Protein AF-0000000077147257 (afdb_homodimer)

InterPro domains:
  IPR002933 Peptidase M20 [PF01546] (109-463)
  IPR012166 Uncharacterised protein family RocB [PIRSF010386] (1-545)
  IPR050072 Peptidase M20A family, bacterial cell wall biosynthesis [PTHR43808] (2-537)

Organism: Bacillus cereus (strain ATCC 14579 / DSM 31 / CCUG 7414 / JCM 2152 / NBRC 15305 / NCIMB 9373 / NCTC 2599 / NRRL B-3711) (NCBI:txid226900)

Radius of gyration: 34.0 Å; Cα contacts (8 Å, |Δi|>4): 2383; chains: 2; bounding box: 63×119×77 Å

Secondary structure (DSSP, 8-state):
--SS-SHHHHHHHHHHHHTS--BTTSHHHHHHHHHHHHHHHTSHHHHH-GGGEEEEE-SSS-EEEEEEE-S-TT--EEEEEEEE--B---GGGGGGGGGTT-HHHHHHHHHHTGGGS-HHHHHHHHHS-EEESTTIIIIIHHHHHHHHHHHHHHTT-SSSEEEEEEES-TTTT-HHHHHHHHHHHHHHHHHT-EEEEEEE-PPBPPSSTT---EEEESEE-EEEEEEEEEE-B--BTT-GGGSB-HHHHHHHHHHHHTT-GGG--EETTEEPPPPEEEEEEE--SS--SB---EEEEEEEEEESS--HHHHHHHHHHHHHHHHHHHHHHHHHHHHHHHTTS---------EEEEHHHHHHHHHHHH-HHHHHHHHHHHHHT-TT--HHHHHHHHHHHHHHHTGGG-SEEEEEEEEEEE--EE-TT-HHHHHHHHHHHHHHHHHH---EEEESSBTT--GGGGS--SS-GGGGHHHHTT-TTBTTTB---HHHHHHH---EEE---BEE-TTSTT-EEEHHIIIIIIHHHHHHHHHHHHS-------/--SS-SHHHHHHHHHHHHTS--BTTSHHHHHHHHHHHHHHHTSHHHHH-GGGEEEEE-SSS-EEEEEEE-S-TT--EEEEEEEE--B---GGGGGGGGGTT-HHHHHHHHHHTGGGS-HHHHHHHHHS-EEESTTIIIIIHHHHHHHHHHHHHHTT-SSSEEEEEEES-TTTT-HHHHHHHHHHHHHHHHHT-EEEEEEE-PPBPPSSTT---EEEESEE-EEEEEEEEEE-B--BTT-GGGSB-HHHHHHHHHHHHTT-GGG--EETTEEPPPPEEEEEEE--SS--SB---EEEEEEEEEESS--HHHHHHHHHHHHHHHHHHHHHHHHHHHHHHHTTS---------EEEEHHHHHHHHHHHH-HHHHHHHHHHHHHT-TT--HHHHHHHHHHHHHHHTGGG-SEEEEEEEEEEE--EE-TT-HHHHHHHHHHHHHHHHHH---EEEESSBTT--GGGGS--SS-GGGGHHHHTT-TTBTTTB---HHHHHHH---EEE---BEE-TTSTT-EEEHHIIIIIIHHHHHHHHHHHHS-------

Sequence (1092 aa):
MSKWQSKEQLVQLLSSLVEIPSITGSEAEVILPDFVVEQLSDLQYFKQNPHHLQKNPTGDGRYFVTALVKKSDSTKNTVILVSHFDVVDVQDYGMWKEDAFNPKKLTSMFYSHKDELPDHVREDIEHGEWLFGRGTMDMKCGLALQMAMIEQACEERFDGNVLLLAVPDEEVNSVGMRAAVPRLLELAREHDLEYKTVLNSEPMFSRHPGDQNKYIYTGSIGKVLPGFLCYGKETHVGEPFAGLNGSYMASLITAELELNTDLCDIVEGEASPPPTNLLQRDLKEDYSVQIPHRAVTLFNLFLLEKSMTDVVSLLRQKVTKVAEKIEESYEKHAYRFSKYNPFIPPNLKVNVLTYEELITYAIEQHGRGKINHIQSNIIKNRGDKDDRAVTIDLVDKLAILCKEKAPMIVLFFAPPYYPAVSSRNNPLIKEVVVEMEKYAHYNHKITFENQNYFGGISDLSYVGLQYPLDSMSSLVDNMPLWDKGYSIPLQELEEFDVPVLNMGPVGKDAHQWTERLDVNYAFETLLDMLPKCIEKLLVSNKITQSMSKWQSKEQLVQLLSSLVEIPSITGSEAEVILPDFVVEQLSDLQYFKQNPHHLQKNPTGDGRYFVTALVKKSDSTKNTVILVSHFDVVDVQDYGMWKEDAFNPKKLTSMFYSHKDELPDHVREDIEHGEWLFGRGTMDMKCGLALQMAMIEQACEERFDGNVLLLAVPDEEVNSVGMRAAVPRLLELAREHDLEYKTVLNSEPMFSRHPGDQNKYIYTGSIGKVLPGFLCYGKETHVGEPFAGLNGSYMASLITAELELNTDLCDIVEGEASPPPTNLLQRDLKEDYSVQIPHRAVTLFNLFLLEKSMTDVVSLLRQKVTKVAEKIEESYEKHAYRFSKYNPFIPPNLKVNVLTYEELITYAIEQHGRGKINHIQSNIIKNRGDKDDRAVTIDLVDKLAILCKEKAPMIVLFFAPPYYPAVSSRNNPLIKEVVVEMEKYAHYNHKITFENQNYFGGISDLSYVGLQYPLDSMSSLVDNMPLWDKGYSIPLQELEEFDVPVLNMGPVGKDAHQWTERLDVNYAFETLLDMLPKCIEKLLVSNKITQS

Foldseek 3Di:
DQQQQFLVNLVVVLLVLLLQQQAAPDPSQQCSLVVVLVVLCPAPQCVVVVVQWDWADLPPNHTKIKHKQFLDLPFAEEEEEEAESHFHAQVQLVVCRVCQSRQVVVLVVCLVVVVPDDPVLSVDSVPADKTGHTCSVRPSLSVSLVSSVVSCVSVVLAPHMYMYIYFYDQPHFRSGLLSCLVVVVVVCVVRVHDYLAHEYAHAADAPDPPRPAAAKAQWAKWKFKKKKKFAKAKDFLVCDLVIAASLVLQVLLQVQQAQPQVQWDADPRDTAGGKHWDDKDQPDPDDDRMHRRIIMTIIIGIHAPDFLVVNVVVSLVSSVVSQVVSQVVSVVVVVVVCVVPPDDRDRDGEAEEEQLRLVVVLCVVPNPVVLVVVLLVLLVPVPPPDQQRSQCVSSVVSCVSVVVNPSYMYMATTDDTFAIDFCCVPPLVVVLVVVLQVCCCPPPVHHYDYHRHRRPRGSSSQQAHPDDPVSCCSRQSRRSCDVVPDYGPHVSRHVSNHGYIYHHFHWDDRPHSRTIGRSCCSSPVCSVRVSVSSNSSSPPPPPPPD/DQQQQFLVSLVVVLLVLLLQQQAAPDPSQQCSLVVVLVVLCPAPQCVVVVVQWDWADLPPNHTKIKHKQFLDLPFAEEEEEEAESHFHAQVQLVVCRVCQSRQVVVLVVCLVVVVPDDPVLSVDSVPADKTGHTRSVQPSLSVSLVSSVVSCVSVVLAPHMYMYIYFYDQPHFRSGLLSCLVVVVVVCVVRVHDYLAHEYAHAADAPDPPRPAAAKAQWAKWKFKKKKKFAKAKDFLVCDLVIDARLVLVVLLQVQQAQPQVQWDDDPNDTAGGKHWDDKDQPDPDDDRMHRRIIMTIIIGIHAPDFLVVNVVVSLVSSVVSQVVSQVVSVVVVVVVCVVPPDDRDRDGEAEEEQLRLVVVLCVVPNPVVLVVVLLVLLVPVPPPDQQRSQCVSSVVSCVSVVVNPSYMYMATTDDIFAIDFCPVPPLVVVLVVVLQVCCCPPPVHHYDYHRHRRPRGSSSQQAHPDDPVSCCSRQSRRSCDVVPDYGPHVSRHVRNHGYIYHHFHWDDRPHSRTIGRSCCSRPVCSVRVSVSSNSSSPPPPPPPD

Structure (mmCIF, N/CA/C/O backbone):
data_AF-0000000077147257-model_v1
#
loop_
_entity.id
_entity.type
_entity.pdbx_description
1 polymer 'Peptidase family M20'
#
loop_
_atom_site.group_PDB
_atom_site.id
_atom_site.type_symbol
_atom_site.label_atom_id
_atom_site.label_alt_id
_atom_site.label_comp_id
_atom_site.label_asym_id
_atom_site.label_entity_id
_atom_site.label_seq_id
_atom_site.pdbx_PDB_ins_code
_atom_site.Cartn_x
_atom_site.Cartn_y
_atom_site.Cartn_z
_atom_site.occupancy
_atom_site.B_iso_or_equiv
_atom_site.auth_seq_id
_atom_site.auth_comp_id
_atom_site.auth_asym_id
_atom_site.auth_atom_id
_atom_site.pdbx_PDB_model_num
ATOM 1 N N . MET A 1 1 ? -20.094 51.406 6.926 1 65.06 1 MET A N 1
ATOM 2 C CA . MET A 1 1 ? -20.453 50.25 7.742 1 65.06 1 MET A CA 1
ATOM 3 C C . MET A 1 1 ? -19.344 49.188 7.723 1 65.06 1 MET A C 1
ATOM 5 O O . MET A 1 1 ? -18.688 49 6.699 1 65.06 1 MET A O 1
ATOM 9 N N . SER A 1 2 ? -19.016 48.719 8.938 1 87.5 2 SER A N 1
ATOM 10 C CA . SER A 1 2 ? -17.938 47.75 9.062 1 87.5 2 SER A CA 1
ATOM 11 C C . SER A 1 2 ? -18.266 46.469 8.312 1 87.5 2 SER A C 1
ATOM 13 O O . SER A 1 2 ? -19.438 46.094 8.195 1 87.5 2 SER A O 1
ATOM 15 N N . LYS A 1 3 ? -17.391 45.969 7.664 1 93 3 LYS A N 1
ATOM 16 C CA . LYS A 1 3 ? -17.562 44.781 6.82 1 93 3 LYS A CA 1
ATOM 17 C C . LYS A 1 3 ? -17.5 43.5 7.648 1 93 3 LYS A C 1
ATOM 19 O O . LYS A 1 3 ? -18.297 42.594 7.441 1 93 3 LYS A O 1
ATOM 24 N N . TRP A 1 4 ? -16.5 43.438 8.594 1 97.31 4 TRP A N 1
ATOM 25 C CA . TRP A 1 4 ? -16.25 42.188 9.312 1 97.31 4 TRP A CA 1
ATOM 26 C C . TRP A 1 4 ? -16.016 42.438 10.789 1 97.31 4 TRP A C 1
ATOM 28 O O . TRP A 1 4 ? -15.047 41.938 11.367 1 97.31 4 TRP A O 1
ATOM 38 N N . GLN A 1 5 ? -16.922 43.125 11.406 1 96.25 5 GLN A N 1
ATOM 39 C CA . GLN A 1 5 ? -16.656 43.5 12.797 1 96.25 5 GLN A CA 1
ATOM 40 C C . GLN A 1 5 ? -17.75 42.969 13.719 1 96.25 5 GLN A C 1
ATOM 42 O O . GLN A 1 5 ? -17.75 43.281 14.914 1 96.25 5 GLN A O 1
ATOM 47 N N . SER A 1 6 ? -18.641 42.156 13.172 1 96.81 6 SER A N 1
ATOM 48 C CA . SER A 1 6 ? -19.656 41.5 13.984 1 96.81 6 SER A CA 1
ATOM 49 C C . SER A 1 6 ? -19.625 39.969 13.797 1 96.81 6 SER A C 1
ATOM 51 O O . SER A 1 6 ? -19.109 39.469 12.797 1 96.81 6 SER A O 1
ATOM 53 N N . LYS A 1 7 ? -20.203 39.312 14.789 1 97.31 7 LYS A N 1
ATOM 54 C CA . LYS A 1 7 ? -20.281 37.844 14.742 1 97.31 7 LYS A CA 1
ATOM 55 C C . LYS A 1 7 ? -20.984 37.375 13.477 1 97.31 7 LYS A C 1
ATOM 57 O O . LYS A 1 7 ? -20.516 36.469 12.805 1 97.31 7 LYS A O 1
ATOM 62 N N . GLU A 1 8 ? -22.016 38 13.125 1 96.5 8 GLU A N 1
ATOM 63 C CA . GLU A 1 8 ? -22.812 37.625 11.953 1 96.5 8 GLU A CA 1
ATOM 64 C C . GLU A 1 8 ? -22.016 37.844 10.664 1 96.5 8 GLU A C 1
ATOM 66 O O . GLU A 1 8 ? -22.031 36.969 9.781 1 96.5 8 GLU A O 1
ATOM 71 N N . GLN A 1 9 ? -21.359 38.906 10.602 1 97.69 9 GLN A N 1
ATOM 72 C CA . GLN A 1 9 ? -20.547 39.219 9.43 1 97.69 9 GLN A CA 1
ATOM 73 C C . GLN A 1 9 ? -19.406 38.25 9.273 1 97.69 9 GLN A C 1
ATOM 75 O O . GLN A 1 9 ? -19.078 37.812 8.156 1 97.69 9 GLN A O 1
ATOM 80 N N . LEU A 1 10 ? -18.844 37.875 10.352 1 98.19 10 LEU A N 1
ATOM 81 C CA . LEU A 1 10 ? -17.703 36.969 10.312 1 98.19 10 LEU A CA 1
ATOM 82 C C . LEU A 1 10 ? -18.156 35.562 9.992 1 98.19 10 LEU A C 1
ATOM 84 O O . LEU A 1 10 ? -17.438 34.812 9.305 1 98.19 10 LEU A O 1
ATOM 88 N N . VAL A 1 11 ? -19.281 35.156 10.508 1 98 11 VAL A N 1
ATOM 89 C CA . VAL A 1 11 ? -19.844 33.844 10.164 1 98 11 VAL A CA 1
ATOM 90 C C . VAL A 1 11 ? -20.109 33.781 8.664 1 98 11 VAL A C 1
ATOM 92 O O . VAL A 1 11 ? -19.859 32.75 8.023 1 98 11 VAL A O 1
ATOM 95 N N . GLN A 1 12 ? -20.594 34.875 8.148 1 97.69 12 GLN A N 1
ATOM 96 C CA . GLN A 1 12 ? -20.859 34.938 6.715 1 97.69 12 GLN A CA 1
ATOM 97 C C . GLN A 1 12 ? -19.578 34.875 5.906 1 97.69 12 GLN A C 1
ATOM 99 O O . GLN A 1 12 ? -19.5 34.156 4.902 1 97.69 12 GLN A O 1
ATOM 104 N N . LEU A 1 13 ? -18.609 35.625 6.324 1 98.06 13 LEU A N 1
ATOM 105 C CA . LEU A 1 13 ? -17.328 35.594 5.633 1 98.06 13 LEU A CA 1
ATOM 106 C C . LEU A 1 13 ? -16.703 34.188 5.68 1 98.06 13 LEU A C 1
ATOM 108 O O . LEU A 1 13 ? -16.234 33.688 4.66 1 98.06 13 LEU A O 1
ATOM 112 N N . LEU A 1 14 ? -16.703 33.594 6.879 1 98.44 14 LEU A N 1
ATOM 113 C CA . LEU A 1 14 ? -16.156 32.25 7.043 1 98.44 14 LEU A CA 1
ATOM 114 C C . LEU A 1 14 ? -16.906 31.234 6.152 1 98.44 14 LEU A C 1
ATOM 116 O O . LEU A 1 14 ? -16.266 30.391 5.508 1 98.44 14 LEU A O 1
ATOM 120 N N . SER A 1 15 ? -18.203 31.359 6.16 1 98.25 15 SER A N 1
ATOM 121 C CA . SER A 1 15 ? -19.016 30.469 5.332 1 98.25 15 SER A CA 1
ATOM 122 C C . SER A 1 15 ? -18.656 30.609 3.857 1 98.25 15 SER A C 1
ATOM 124 O O . SER A 1 15 ? -18.531 29.609 3.145 1 98.25 15 SER A O 1
ATOM 126 N N . SER A 1 16 ? -18.453 31.812 3.398 1 98 16 SER A N 1
ATOM 127 C CA . SER A 1 16 ? -18.078 32.062 2.01 1 98 16 SER A CA 1
ATOM 128 C C . SER A 1 16 ? -16.719 31.453 1.69 1 98 16 SER A C 1
ATOM 130 O O . SER A 1 16 ? -16.516 30.891 0.61 1 98 16 SER A O 1
ATOM 132 N N . LEU A 1 17 ? -15.789 31.578 2.615 1 98.44 17 LEU A N 1
ATOM 133 C CA . LEU A 1 17 ? -14.453 31 2.438 1 98.44 17 LEU A CA 1
ATOM 134 C C . LEU A 1 17 ? -14.523 29.484 2.375 1 98.44 17 LEU A C 1
ATOM 136 O O . LEU A 1 17 ? -13.859 28.859 1.542 1 98.44 17 LEU A O 1
ATOM 140 N N . VAL A 1 18 ? -15.352 28.875 3.23 1 98.38 18 VAL A N 1
ATOM 141 C CA . VAL A 1 18 ? -15.453 27.438 3.342 1 98.38 18 VAL A CA 1
ATOM 142 C C . VAL A 1 18 ? -16.156 26.859 2.109 1 98.38 18 VAL A C 1
ATOM 144 O O . VAL A 1 18 ? -15.82 25.766 1.646 1 98.38 18 VAL A O 1
ATOM 147 N N . GLU A 1 19 ? -17.031 27.609 1.536 1 98 19 GLU A N 1
ATOM 148 C CA . GLU A 1 19 ? -17.781 27.172 0.362 1 98 19 GLU A CA 1
ATOM 149 C C . GLU A 1 19 ? -16.875 27.016 -0.848 1 98 19 GLU A C 1
ATOM 151 O O . GLU A 1 19 ? -17.234 26.375 -1.832 1 98 19 GLU A O 1
ATOM 156 N N . ILE A 1 20 ? -15.703 27.625 -0.791 1 97.94 20 ILE A N 1
ATOM 157 C CA . ILE A 1 20 ? -14.664 27.344 -1.777 1 97.94 20 ILE A CA 1
ATOM 158 C C . ILE A 1 20 ? -13.852 26.125 -1.34 1 97.94 20 ILE A C 1
ATOM 160 O O . ILE A 1 20 ? -12.992 26.234 -0.464 1 97.94 20 ILE A O 1
ATOM 164 N N . PRO A 1 21 ? -14.086 24.953 -1.893 1 97.5 21 PRO A N 1
ATOM 165 C CA . PRO A 1 21 ? -13.453 23.719 -1.42 1 97.5 21 PRO A CA 1
ATOM 166 C C . PRO A 1 21 ? -11.977 23.625 -1.8 1 97.5 21 PRO A C 1
ATOM 168 O O . PRO A 1 21 ? -11.586 22.75 -2.57 1 97.5 21 PRO A O 1
ATOM 171 N N . SER A 1 22 ? -11.164 24.438 -1.204 1 97.56 22 SER A N 1
ATOM 172 C CA . SER A 1 22 ? -9.758 24.578 -1.555 1 97.56 22 SER A CA 1
ATOM 173 C C . SER A 1 22 ? -8.93 23.422 -0.987 1 97.56 22 SER A C 1
ATOM 175 O O . SER A 1 22 ? -7.957 23.656 -0.27 1 97.56 22 SER A O 1
ATOM 177 N N . ILE A 1 23 ? -9.289 22.234 -1.336 1 95.56 23 ILE A N 1
ATOM 178 C CA . ILE A 1 23 ? -8.477 21.062 -0.994 1 95.56 23 ILE A CA 1
ATOM 179 C C . ILE A 1 23 ? -7.094 21.203 -1.628 1 95.56 23 ILE A C 1
ATOM 181 O O . ILE A 1 23 ? -6.969 21.625 -2.777 1 95.56 23 ILE A O 1
ATOM 185 N N . THR A 1 24 ? -6.09 20.891 -0.887 1 94.75 24 THR A N 1
ATOM 186 C CA . THR A 1 24 ? -4.727 21.031 -1.395 1 94.75 24 THR A CA 1
ATOM 187 C C . THR A 1 24 ? -4.582 20.328 -2.744 1 94.75 24 THR A C 1
ATOM 189 O O . THR A 1 24 ? -4.973 19.172 -2.895 1 94.75 24 THR A O 1
ATOM 192 N N . GLY A 1 25 ? -4.023 21.062 -3.668 1 91.75 25 GLY A N 1
ATOM 193 C CA . GLY A 1 25 ? -3.801 20.516 -5 1 91.75 25 GLY A CA 1
ATOM 194 C C . GLY A 1 25 ? -4.988 20.703 -5.926 1 91.75 25 GLY A C 1
ATOM 195 O O . GLY A 1 25 ? -4.914 20.375 -7.113 1 91.75 25 GLY A O 1
ATOM 196 N N . SER A 1 26 ? -6.102 21.219 -5.484 1 94.88 26 SER A N 1
ATOM 197 C CA . SER A 1 26 ? -7.316 21.391 -6.281 1 94.88 26 SER A CA 1
ATOM 198 C C . SER A 1 26 ? -7.324 22.734 -7.004 1 94.88 26 SER A C 1
ATOM 200 O O . SER A 1 26 ? -6.516 23.609 -6.699 1 94.88 26 SER A O 1
ATOM 202 N N . GLU A 1 27 ? -8.227 22.859 -7.934 1 96.25 27 GLU A N 1
ATOM 203 C CA . GLU A 1 27 ? -8.445 24.125 -8.625 1 96.25 27 GLU A CA 1
ATOM 204 C C . GLU A 1 27 ? -8.953 25.203 -7.672 1 96.25 27 GLU A C 1
ATOM 206 O O . GLU A 1 27 ? -8.633 26.375 -7.828 1 96.25 27 GLU A O 1
ATOM 211 N N . ALA A 1 28 ? -9.742 24.766 -6.75 1 97.44 28 ALA A N 1
ATOM 212 C CA . ALA A 1 28 ? -10.297 25.703 -5.781 1 97.44 28 ALA A CA 1
ATOM 213 C C . ALA A 1 28 ? -9.195 26.344 -4.949 1 97.44 28 ALA A C 1
ATOM 215 O O . ALA A 1 28 ? -9.305 27.516 -4.562 1 97.44 28 ALA A O 1
ATOM 216 N N . GLU A 1 29 ? -8.148 25.656 -4.68 1 97.19 29 GLU A N 1
ATOM 217 C CA . GLU A 1 29 ? -7.012 26.219 -3.953 1 97.19 29 GLU A CA 1
ATOM 218 C C . GLU A 1 29 ? -6.344 27.328 -4.754 1 97.19 29 GLU A C 1
ATOM 220 O O . GLU A 1 29 ? -5.867 28.312 -4.184 1 97.19 29 GLU A O 1
ATOM 225 N N . VAL A 1 30 ? -6.367 27.219 -6.074 1 96.94 30 VAL A N 1
ATOM 226 C CA . VAL A 1 30 ? -5.762 28.188 -6.98 1 96.94 30 VAL A CA 1
ATOM 227 C C . VAL A 1 30 ? -6.613 29.453 -7.023 1 96.94 30 VAL A C 1
ATOM 229 O O . VAL A 1 30 ? -6.086 30.562 -7.129 1 96.94 30 VAL A O 1
ATOM 232 N N . ILE A 1 31 ? -7.906 29.312 -6.875 1 97.25 31 ILE A N 1
ATOM 233 C CA . ILE A 1 31 ? -8.812 30.422 -7.148 1 97.25 31 ILE A CA 1
ATOM 234 C C . ILE A 1 31 ? -9.094 31.188 -5.855 1 97.25 31 ILE A C 1
ATOM 236 O O . ILE A 1 31 ? -9.484 32.344 -5.891 1 97.25 31 ILE A O 1
ATOM 240 N N . LEU A 1 32 ? -8.914 30.562 -4.703 1 98.06 32 LEU A N 1
ATOM 241 C CA . LEU A 1 32 ? -9.32 31.156 -3.434 1 98.06 32 LEU A CA 1
ATOM 242 C C . LEU A 1 32 ? -8.617 32.5 -3.211 1 98.06 32 LEU A C 1
ATOM 244 O O . LEU A 1 32 ? -9.227 33.438 -2.699 1 98.06 32 LEU A O 1
ATOM 248 N N . PRO A 1 33 ? -7.363 32.656 -3.564 1 98.31 33 PRO A N 1
ATOM 249 C CA . PRO A 1 33 ? -6.699 33.938 -3.381 1 98.31 33 PRO A CA 1
ATOM 250 C C . PRO A 1 33 ? -7.426 35.094 -4.082 1 98.31 33 PRO A C 1
ATOM 252 O O . PRO A 1 33 ? -7.406 36.219 -3.605 1 98.31 33 PRO A O 1
ATOM 255 N N . ASP A 1 34 ? -8.031 34.812 -5.195 1 98.25 34 ASP A N 1
ATOM 256 C CA . ASP A 1 34 ? -8.797 35.844 -5.91 1 98.25 34 ASP A CA 1
ATOM 257 C C . ASP A 1 34 ? -9.953 36.344 -5.059 1 98.25 34 ASP A C 1
ATOM 259 O O . ASP A 1 34 ? -10.266 37.562 -5.086 1 98.25 34 ASP A O 1
ATOM 263 N N . PHE A 1 35 ? -10.547 35.469 -4.383 1 98.19 35 PHE A N 1
ATOM 264 C CA . PHE A 1 35 ? -11.641 35.844 -3.494 1 98.19 35 PHE A CA 1
ATOM 265 C C . PHE A 1 35 ? -11.141 36.781 -2.391 1 98.19 35 PHE A C 1
ATOM 267 O O . PHE A 1 35 ? -11.766 37.781 -2.094 1 98.19 35 PHE A O 1
ATOM 274 N N . VAL A 1 36 ? -10.023 36.438 -1.765 1 98.62 36 VAL A N 1
ATOM 275 C CA . VAL A 1 36 ? -9.453 37.219 -0.679 1 98.62 36 VAL A CA 1
ATOM 276 C C . VAL A 1 36 ? -9.086 38.625 -1.19 1 98.62 36 VAL A C 1
ATOM 278 O O . VAL A 1 36 ? -9.406 39.625 -0.554 1 98.62 36 VAL A O 1
ATOM 281 N N . VAL A 1 37 ? -8.43 38.688 -2.305 1 98.5 37 VAL A N 1
ATOM 282 C CA . VAL A 1 37 ? -8.016 39.938 -2.896 1 98.5 37 VAL A CA 1
ATOM 283 C C . VAL A 1 37 ? -9.242 40.781 -3.211 1 98.5 37 VAL A C 1
ATOM 285 O O . VAL A 1 37 ? -9.25 42 -2.951 1 98.5 37 VAL A O 1
ATOM 288 N N . GLU A 1 38 ? -10.219 40.156 -3.76 1 98.06 38 GLU A N 1
ATOM 289 C CA . GLU A 1 38 ? -11.445 40.844 -4.098 1 98.06 38 GLU A CA 1
ATOM 290 C C . GLU A 1 38 ? -12.094 41.469 -2.854 1 98.06 38 GLU A C 1
ATOM 292 O O . GLU A 1 38 ? -12.492 42.625 -2.854 1 98.06 38 GLU A O 1
ATOM 297 N N . GLN A 1 39 ? -12.234 40.656 -1.824 1 98 39 GLN A N 1
ATOM 298 C CA . GLN A 1 39 ? -12.867 41.125 -0.591 1 98 39 GLN A CA 1
ATOM 299 C C . GLN A 1 39 ? -12.078 42.281 0.028 1 98 39 GLN A C 1
ATOM 301 O O . GLN A 1 39 ? -12.664 43.25 0.494 1 98 39 GLN A O 1
ATOM 306 N N . LEU A 1 40 ? -10.758 42.219 0.051 1 98.19 40 LEU A N 1
ATOM 307 C CA . LEU A 1 40 ? -9.922 43.219 0.694 1 98.19 40 LEU A CA 1
ATOM 308 C C . LEU A 1 40 ? -9.836 44.469 -0.153 1 98.19 40 LEU A C 1
ATOM 310 O O . LEU A 1 40 ? -9.703 45.594 0.382 1 98.19 40 LEU A O 1
ATOM 314 N N . SER A 1 41 ? -9.938 44.344 -1.463 1 97.81 41 SER A N 1
ATOM 315 C CA . SER A 1 41 ? -9.828 45.469 -2.377 1 97.81 41 SER A CA 1
ATOM 316 C C . SER A 1 41 ? -10.961 46.469 -2.158 1 97.81 41 SER A C 1
ATOM 318 O O . SER A 1 41 ? -10.844 47.656 -2.535 1 97.81 41 SER A O 1
ATOM 320 N N . ASP A 1 42 ? -11.992 46.062 -1.516 1 96.38 42 ASP A N 1
ATOM 321 C CA . ASP A 1 42 ? -13.164 46.906 -1.27 1 96.38 42 ASP A CA 1
ATOM 322 C C . ASP A 1 42 ? -12.914 47.844 -0.114 1 96.38 42 ASP A C 1
ATOM 324 O O . ASP A 1 42 ? -13.648 48.844 0.063 1 96.38 42 ASP A O 1
ATOM 328 N N . LEU A 1 43 ? -11.914 47.594 0.66 1 97.19 43 LEU A N 1
ATOM 329 C CA . LEU A 1 43 ? -11.594 48.5 1.77 1 97.19 43 LEU A CA 1
ATOM 330 C C . LEU A 1 43 ? -10.961 49.781 1.265 1 97.19 43 LEU A C 1
ATOM 332 O O . LEU A 1 43 ? -10.172 49.781 0.316 1 97.19 43 LEU A O 1
ATOM 336 N N . GLN A 1 44 ? -11.25 50.906 1.889 1 96.44 44 GLN A N 1
ATOM 337 C CA . GLN A 1 44 ? -10.836 52.219 1.423 1 96.44 44 GLN A CA 1
ATOM 338 C C . GLN A 1 44 ? -9.32 52.312 1.319 1 96.44 44 GLN A C 1
ATOM 340 O O . GLN A 1 44 ? -8.797 52.906 0.366 1 96.44 44 GLN A O 1
ATOM 345 N N . TYR A 1 45 ? -8.609 51.781 2.213 1 97.19 45 TYR A N 1
ATOM 346 C CA . TYR A 1 45 ? -7.148 51.844 2.213 1 97.19 45 TYR A CA 1
ATOM 347 C C . TYR A 1 45 ? -6.582 51.219 0.943 1 97.19 45 TYR A C 1
ATOM 349 O O . TYR A 1 45 ? -5.688 51.781 0.31 1 97.19 45 TYR A O 1
ATOM 357 N N . PHE A 1 46 ? -7.066 50.125 0.525 1 97.69 46 PHE A N 1
ATOM 358 C CA . PHE A 1 46 ? -6.512 49.375 -0.606 1 97.69 46 PHE A CA 1
ATOM 359 C C . PHE A 1 46 ? -6.988 49.969 -1.925 1 97.69 46 PHE A C 1
ATOM 361 O O . PHE A 1 46 ? -6.336 49.812 -2.957 1 97.69 46 PHE A O 1
ATOM 368 N N . LYS A 1 47 ? -8.125 50.656 -1.859 1 96.88 47 LYS A N 1
ATOM 369 C CA . LYS A 1 47 ? -8.516 51.438 -3.031 1 96.88 47 LYS A CA 1
ATOM 370 C C . LYS A 1 47 ? -7.516 52.531 -3.309 1 96.88 47 LYS A C 1
ATOM 372 O O . LYS A 1 47 ? -7.223 52.844 -4.465 1 96.88 47 LYS A O 1
ATOM 377 N N . GLN A 1 48 ? -7.02 53.094 -2.225 1 97.06 48 GLN A N 1
ATOM 378 C CA . GLN A 1 48 ? -6.07 54.188 -2.33 1 97.06 48 GLN A CA 1
ATOM 379 C C . GLN A 1 48 ? -4.648 53.688 -2.541 1 97.06 48 GLN A C 1
ATOM 381 O O . GLN A 1 48 ? -3.809 54.375 -3.109 1 97.06 48 GLN A O 1
ATOM 386 N N . ASN A 1 49 ? -4.391 52.5 -2.01 1 97 49 ASN A N 1
ATOM 387 C CA . ASN A 1 49 ? -3.072 51.906 -2.104 1 97 49 ASN A CA 1
ATOM 388 C C . ASN A 1 49 ? -3.15 50.5 -2.701 1 97 49 ASN A C 1
ATOM 390 O O . ASN A 1 49 ? -2.779 49.5 -2.049 1 97 49 ASN A O 1
ATOM 394 N N . PRO A 1 50 ? -3.52 50.375 -3.938 1 96.75 50 PRO A N 1
ATOM 395 C CA . PRO A 1 50 ? -3.748 49.062 -4.535 1 96.75 50 PRO A CA 1
ATOM 396 C C . PRO A 1 50 ? -2.484 48.188 -4.586 1 96.75 50 PRO A C 1
ATOM 398 O O . PRO A 1 50 ? -2.564 46.969 -4.57 1 96.75 50 PRO A O 1
ATOM 401 N N . HIS A 1 51 ? -1.307 48.781 -4.578 1 96.56 51 HIS A N 1
ATOM 402 C CA . HIS A 1 51 ? -0.046 48.062 -4.68 1 96.56 51 HIS A CA 1
ATOM 403 C C . HIS A 1 51 ? 0.305 47.375 -3.363 1 96.56 51 HIS A C 1
ATOM 405 O O . HIS A 1 51 ? 1.188 46.531 -3.322 1 96.56 51 HIS A O 1
ATOM 411 N N . HIS A 1 52 ? -0.412 47.719 -2.246 1 98.12 52 HIS A N 1
ATOM 412 C CA . HIS A 1 52 ? -0.18 47.094 -0.944 1 98.12 52 HIS A CA 1
ATOM 413 C C . HIS A 1 52 ? -0.939 45.781 -0.815 1 98.12 52 HIS A C 1
ATOM 415 O O . HIS A 1 52 ? -0.782 45.062 0.175 1 98.12 52 HIS A O 1
ATOM 421 N N . LEU A 1 53 ? -1.77 45.469 -1.799 1 98.38 53 LEU A N 1
ATOM 422 C CA . LEU A 1 53 ? -2.516 44.219 -1.897 1 98.38 53 LEU A CA 1
ATOM 423 C C . LEU A 1 53 ? -2.102 43.438 -3.137 1 98.38 53 LEU A C 1
ATOM 425 O O . LEU A 1 53 ? -2.369 43.875 -4.266 1 98.38 53 LEU A O 1
ATOM 429 N N . GLN A 1 54 ? -1.445 42.25 -2.895 1 97.81 54 GLN A N 1
ATOM 430 C CA . GLN A 1 54 ? -0.853 41.562 -4.035 1 97.81 54 GLN A CA 1
ATOM 431 C C . GLN A 1 54 ? -1.134 40.062 -3.982 1 97.81 54 GLN A C 1
ATOM 433 O O . GLN A 1 54 ? -1.165 39.469 -2.9 1 97.81 54 GLN A O 1
ATOM 438 N N . LYS A 1 55 ? -1.411 39.562 -5.066 1 97.44 55 LYS A N 1
ATOM 439 C CA . LYS A 1 55 ? -1.398 38.125 -5.324 1 97.44 55 LYS A CA 1
ATOM 440 C C . LYS A 1 55 ? -0.052 37.688 -5.887 1 97.44 55 LYS A C 1
ATOM 442 O O . LYS A 1 55 ? 0.367 38.156 -6.949 1 97.44 55 LYS A O 1
ATOM 447 N N . ASN A 1 56 ? 0.671 36.812 -5.156 1 98.06 56 ASN A N 1
ATOM 448 C CA . ASN A 1 56 ? 2.029 36.406 -5.508 1 98.06 56 ASN A CA 1
ATOM 449 C C . ASN A 1 56 ? 2.09 34.969 -5.938 1 98.06 56 ASN A C 1
ATOM 451 O O . ASN A 1 56 ? 1.468 34.094 -5.312 1 98.06 56 ASN A O 1
ATOM 455 N N . PRO A 1 57 ? 2.787 34.594 -6.977 1 97.12 57 PRO A N 1
ATOM 456 C CA . PRO A 1 57 ? 2.889 33.219 -7.422 1 97.12 57 PRO A CA 1
ATOM 457 C C . PRO A 1 57 ? 3.816 32.375 -6.547 1 97.12 57 PRO A C 1
ATOM 459 O O . PRO A 1 57 ? 4.824 32.875 -6.047 1 97.12 57 PRO A O 1
ATOM 462 N N . THR A 1 58 ? 3.49 31.125 -6.414 1 95.44 58 THR A N 1
ATOM 463 C CA . THR A 1 58 ? 4.359 30.172 -5.73 1 95.44 58 THR A CA 1
ATOM 464 C C . THR A 1 58 ? 5.273 29.469 -6.727 1 95.44 58 THR A C 1
ATOM 466 O O . THR A 1 58 ? 6.238 28.797 -6.332 1 95.44 58 THR A O 1
ATOM 469 N N . GLY A 1 59 ? 5.02 29.609 -7.973 1 91.94 59 GLY A N 1
ATOM 470 C CA . GLY A 1 59 ? 5.832 29 -9.016 1 91.94 59 GLY A CA 1
ATOM 471 C C . GLY A 1 59 ? 5.223 27.734 -9.578 1 91.94 59 GLY A C 1
ATOM 472 O O . GLY A 1 59 ? 5.719 27.188 -10.562 1 91.94 59 GLY A O 1
ATOM 473 N N . ASP A 1 60 ? 4.137 27.203 -9.039 1 90.69 60 ASP A N 1
ATOM 474 C CA . ASP A 1 60 ? 3.523 25.969 -9.516 1 90.69 60 ASP A CA 1
ATOM 475 C C . ASP A 1 60 ? 2.062 26.188 -9.898 1 90.69 60 ASP A C 1
ATOM 477 O O . ASP A 1 60 ? 1.256 25.25 -9.867 1 90.69 60 ASP A O 1
ATOM 481 N N . GLY A 1 61 ? 1.725 27.422 -10.18 1 93.44 61 GLY A N 1
ATOM 482 C CA . GLY A 1 61 ? 0.378 27.75 -10.609 1 93.44 61 GLY A CA 1
ATOM 483 C C . GLY A 1 61 ? -0.506 28.25 -9.484 1 93.44 61 GLY A C 1
ATOM 484 O O . GLY A 1 61 ? -1.589 28.797 -9.727 1 93.44 61 GLY A O 1
ATOM 485 N N . ARG A 1 62 ? -0.115 28.125 -8.336 1 96.19 62 ARG A N 1
ATOM 486 C CA . ARG A 1 62 ? -0.836 28.641 -7.18 1 96.19 62 ARG A CA 1
ATOM 487 C C . ARG A 1 62 ? -0.331 30.031 -6.801 1 96.19 62 ARG A C 1
ATOM 489 O O . ARG A 1 62 ? 0.614 30.547 -7.406 1 96.19 62 ARG A O 1
ATOM 496 N N . TYR A 1 63 ? -1.104 30.562 -5.719 1 98.12 63 TYR A N 1
ATOM 497 C CA . TYR A 1 63 ? -0.777 31.922 -5.32 1 98.12 63 TYR A CA 1
ATOM 498 C C . TYR A 1 63 ? -0.955 32.125 -3.818 1 98.12 63 TYR A C 1
ATOM 500 O O . TYR A 1 63 ? -1.761 31.422 -3.191 1 98.12 63 TYR A O 1
ATOM 508 N N . PHE A 1 64 ? -0.141 33 -3.26 1 98.44 64 PHE A N 1
ATOM 509 C CA . PHE A 1 64 ? -0.4 33.5 -1.915 1 98.44 64 PHE A CA 1
ATOM 510 C C . PHE A 1 64 ? -0.704 34.969 -1.945 1 98.44 64 PHE A C 1
ATOM 512 O O . PHE A 1 64 ? -0.443 35.656 -2.945 1 98.44 64 PHE A O 1
ATOM 519 N N . VAL A 1 65 ? -1.327 35.562 -0.886 1 98.81 65 VAL A N 1
ATOM 520 C CA . VAL A 1 65 ? -1.774 36.938 -0.839 1 98.81 65 VAL A CA 1
ATOM 521 C C . VAL A 1 65 ? -0.991 37.719 0.23 1 98.81 65 VAL A C 1
ATOM 523 O O . VAL A 1 65 ? -0.77 37.188 1.329 1 98.81 65 VAL A O 1
ATOM 526 N N . THR A 1 66 ? -0.49 38.844 -0.153 1 98.81 66 THR A N 1
ATOM 527 C CA . THR A 1 66 ? 0.043 39.812 0.807 1 98.81 66 THR A CA 1
ATOM 528 C C . THR A 1 66 ? -0.801 41.094 0.824 1 98.81 66 THR A C 1
ATOM 530 O O . THR A 1 66 ? -1.149 41.625 -0.231 1 98.81 66 THR A O 1
ATOM 533 N N . ALA A 1 67 ? -1.185 41.531 1.988 1 98.88 67 ALA A N 1
ATOM 534 C CA . ALA A 1 67 ? -1.914 42.781 2.197 1 98.88 67 ALA A CA 1
ATOM 535 C C . ALA A 1 67 ? -1.267 43.625 3.299 1 98.88 67 ALA A C 1
ATOM 537 O O . ALA A 1 67 ? -1.421 43.312 4.484 1 98.88 67 ALA A O 1
ATOM 538 N N . LEU A 1 68 ? -0.596 44.656 2.906 1 98.81 68 LEU A N 1
ATOM 539 C CA . LEU A 1 68 ? 0.144 45.5 3.828 1 98.81 68 LEU A CA 1
ATOM 540 C C . LEU A 1 68 ? -0.633 46.781 4.129 1 98.81 68 LEU A C 1
ATOM 542 O O . LEU A 1 68 ? -1.079 47.469 3.211 1 98.81 68 LEU A O 1
ATOM 546 N N . VAL A 1 69 ? -0.901 47.031 5.383 1 98.69 69 VAL A N 1
ATOM 547 C CA . VAL A 1 69 ? -1.452 48.312 5.836 1 98.69 69 VAL A CA 1
ATOM 548 C C . VAL A 1 69 ? -0.399 49.094 6.641 1 98.69 69 VAL A C 1
ATOM 550 O O . VAL A 1 69 ? -0 48.656 7.723 1 98.69 69 VAL A O 1
ATOM 553 N N . LYS A 1 70 ? -0.021 50.125 6.164 1 97.81 70 LYS A N 1
ATOM 554 C CA . LYS A 1 70 ? 0.972 50.969 6.836 1 97.81 70 LYS A CA 1
ATOM 555 C C . LYS A 1 70 ? 0.303 52.031 7.695 1 97.81 70 LYS A C 1
ATOM 557 O O . LYS A 1 70 ? -0.668 52.656 7.27 1 97.81 70 LYS A O 1
ATOM 562 N N . LYS A 1 71 ? 0.777 52.219 8.891 1 96.56 71 LYS A N 1
ATOM 563 C CA . LYS A 1 71 ? 0.325 53.281 9.75 1 96.56 71 LYS A CA 1
ATOM 564 C C . LYS A 1 71 ? 0.784 54.656 9.211 1 96.56 71 LYS A C 1
ATOM 566 O O . LYS A 1 71 ? 0.032 55.625 9.25 1 96.56 71 LYS A O 1
ATOM 571 N N . SER A 1 72 ? 2.031 54.719 8.852 1 94.56 72 SER A N 1
ATOM 572 C CA . SER A 1 72 ? 2.67 55.875 8.227 1 94.56 72 SER A CA 1
ATOM 573 C C . SER A 1 72 ? 3.924 55.469 7.461 1 94.56 72 SER A C 1
ATOM 575 O O . SER A 1 72 ? 4.406 54.344 7.609 1 94.56 72 SER A O 1
ATOM 577 N N . ASP A 1 73 ? 4.438 56.375 6.738 1 92 73 ASP A N 1
ATOM 578 C CA . ASP A 1 73 ? 5.629 56.094 5.949 1 92 73 ASP A CA 1
ATOM 579 C C . ASP A 1 73 ? 6.848 55.906 6.848 1 92 73 ASP A C 1
ATOM 581 O O . ASP A 1 73 ? 7.777 55.156 6.484 1 92 73 ASP A O 1
ATOM 585 N N . SER A 1 74 ? 6.781 56.438 7.996 1 94.06 74 SER A N 1
ATOM 586 C CA . SER A 1 74 ? 7.938 56.406 8.883 1 94.06 74 SER A CA 1
ATOM 587 C C . SER A 1 74 ? 7.836 55.25 9.867 1 94.06 74 SER A C 1
ATOM 589 O O . SER A 1 74 ? 8.82 54.875 10.508 1 94.06 74 SER A O 1
ATOM 591 N N . THR A 1 75 ? 6.688 54.625 9.914 1 95.56 75 THR A N 1
ATOM 592 C CA . THR A 1 75 ? 6.488 53.5 10.852 1 95.56 75 THR A CA 1
ATOM 593 C C . THR A 1 75 ? 7.125 52.219 10.32 1 95.56 75 THR A C 1
ATOM 595 O O . THR A 1 75 ? 6.859 51.812 9.188 1 95.56 75 THR A O 1
ATOM 598 N N . LYS A 1 76 ? 7.957 51.562 11.156 1 96.94 76 LYS A N 1
ATOM 599 C CA . LYS A 1 76 ? 8.672 50.375 10.703 1 96.94 76 LYS A CA 1
ATOM 600 C C . LYS A 1 76 ? 8.094 49.094 11.336 1 96.94 76 LYS A C 1
ATOM 602 O O . LYS A 1 76 ? 8.008 48.062 10.688 1 96.94 76 LYS A O 1
ATOM 607 N N . ASN A 1 77 ? 7.715 49.219 12.633 1 97.38 77 ASN A N 1
ATOM 608 C CA . ASN A 1 77 ? 7.234 48.062 13.359 1 97.38 77 ASN A CA 1
ATOM 609 C C . ASN A 1 77 ? 6.047 47.406 12.656 1 97.38 77 ASN A C 1
ATOM 611 O O . ASN A 1 77 ? 5.051 48.062 12.359 1 97.38 77 ASN A O 1
ATOM 615 N N . THR A 1 78 ? 6.176 46.125 12.336 1 98.12 78 THR A N 1
ATOM 616 C CA . THR A 1 78 ? 5.18 45.438 11.539 1 98.12 78 THR A CA 1
ATOM 617 C C . THR A 1 78 ? 4.871 44.062 12.141 1 98.12 78 THR A C 1
ATOM 619 O O . THR A 1 78 ? 5.785 43.312 12.516 1 98.12 78 THR A O 1
ATOM 622 N N . VAL A 1 79 ? 3.641 43.719 12.312 1 98.5 79 VAL A N 1
ATOM 623 C CA . VAL A 1 79 ? 3.195 42.406 12.672 1 98.5 79 VAL A CA 1
ATOM 624 C C . VAL A 1 79 ? 2.658 41.688 11.438 1 98.5 79 VAL A C 1
ATOM 626 O O . VAL A 1 79 ? 1.85 42.219 10.688 1 98.5 79 VAL A O 1
ATOM 629 N N . ILE A 1 80 ? 3.158 40.469 11.211 1 98.62 80 ILE A N 1
ATOM 630 C CA . ILE A 1 80 ? 2.67 39.656 10.109 1 98.62 80 ILE A CA 1
ATOM 631 C C . ILE A 1 80 ? 1.578 38.719 10.617 1 98.62 80 ILE A C 1
ATOM 633 O O . ILE A 1 80 ? 1.771 38 11.609 1 98.62 80 ILE A O 1
ATOM 637 N N . LEU A 1 81 ? 0.422 38.75 10.023 1 98.75 81 LEU A N 1
ATOM 638 C CA . LEU A 1 81 ? -0.654 37.812 10.266 1 98.75 81 LEU A CA 1
ATOM 639 C C . LEU A 1 81 ? -0.639 36.688 9.219 1 98.75 81 LEU A C 1
ATOM 641 O O . LEU A 1 81 ? -0.938 36.938 8.047 1 98.75 81 LEU A O 1
ATOM 645 N N . VAL A 1 82 ? -0.33 35.438 9.672 1 98 82 VAL A N 1
ATOM 646 C CA . VAL A 1 82 ? -0.178 34.375 8.703 1 98 82 VAL A CA 1
ATOM 647 C C . VAL A 1 82 ? -1.329 33.375 8.844 1 98 82 VAL A C 1
ATOM 649 O O . VAL A 1 82 ? -1.745 33.062 9.961 1 98 82 VAL A O 1
ATOM 652 N N . SER A 1 83 ? -1.897 32.938 7.758 1 97.31 83 SER A N 1
ATOM 653 C CA . SER A 1 83 ? -2.922 31.906 7.703 1 97.31 83 SER A CA 1
ATOM 654 C C . SER A 1 83 ? -2.836 31.125 6.402 1 97.31 83 SER A C 1
ATOM 656 O O . SER A 1 83 ? -2.287 31.594 5.41 1 97.31 83 SER A O 1
ATOM 658 N N . HIS A 1 84 ? -3.232 29.875 6.43 1 97.25 84 HIS A N 1
ATOM 659 C CA . HIS A 1 84 ? -3.377 29.109 5.199 1 97.25 84 HIS A CA 1
ATOM 660 C C . HIS A 1 84 ? -4.848 28.906 4.848 1 97.25 84 HIS A C 1
ATOM 662 O O . HIS A 1 84 ? -5.723 29.047 5.703 1 97.25 84 HIS A O 1
ATOM 668 N N . PHE A 1 85 ? -5.078 28.672 3.531 1 98.12 85 PHE A N 1
ATOM 669 C CA . PHE A 1 85 ? -6.477 28.594 3.137 1 98.12 85 PHE A CA 1
ATOM 670 C C . PHE A 1 85 ? -6.777 27.234 2.506 1 98.12 85 PHE A C 1
ATOM 672 O O . PHE A 1 85 ? -7.93 26.938 2.186 1 98.12 85 PHE A O 1
ATOM 679 N N . ASP A 1 86 ? -5.762 26.359 2.334 1 96.81 86 ASP A N 1
ATOM 680 C CA . ASP A 1 86 ? -6.012 25.016 1.85 1 96.81 86 ASP A CA 1
ATOM 681 C C . ASP A 1 86 ? -6.547 24.109 2.969 1 96.81 86 ASP A C 1
ATOM 683 O O . ASP A 1 86 ? -6.375 24.422 4.148 1 96.81 86 ASP A O 1
ATOM 687 N N . VAL A 1 87 ? -7.293 23.078 2.559 1 96 87 VAL A N 1
ATOM 688 C CA . VAL A 1 87 ? -7.848 22.109 3.492 1 96 87 VAL A CA 1
ATOM 689 C C . VAL A 1 87 ? -7.57 20.688 2.986 1 96 87 VAL A C 1
ATOM 691 O O . VAL A 1 87 ? -7.105 20.516 1.86 1 96 87 VAL A O 1
ATOM 694 N N . VAL A 1 88 ? -7.746 19.688 3.848 1 92.88 88 VAL A N 1
ATOM 695 C CA . VAL A 1 88 ? -7.57 18.297 3.438 1 92.88 88 VAL A CA 1
ATOM 696 C C . VAL A 1 88 ? -8.844 17.797 2.771 1 92.88 88 VAL A C 1
ATOM 698 O O . VAL A 1 88 ? -9.883 18.453 2.812 1 92.88 88 VAL A O 1
ATOM 701 N N . ASP A 1 89 ? -8.789 16.609 2.207 1 92 89 ASP A N 1
ATOM 702 C CA . ASP A 1 89 ? -9.914 16.078 1.447 1 92 89 ASP A CA 1
ATOM 703 C C . ASP A 1 89 ? -11.062 15.695 2.371 1 92 89 ASP A C 1
ATOM 705 O O . ASP A 1 89 ? -10.977 15.875 3.588 1 92 89 ASP A O 1
ATOM 709 N N . VAL A 1 90 ? -12.211 15.195 1.769 1 92.62 90 VAL A N 1
ATOM 710 C CA . VAL A 1 90 ? -13.414 14.992 2.57 1 92.62 90 VAL A CA 1
ATOM 711 C C . VAL A 1 90 ? -13.969 13.586 2.334 1 92.62 90 VAL A C 1
ATOM 713 O O . VAL A 1 90 ? -15.164 13.352 2.488 1 92.62 90 VAL A O 1
ATOM 716 N N . GLN A 1 91 ? -13.133 12.656 2.002 1 85.44 91 GLN A N 1
ATOM 717 C CA . GLN A 1 91 ? -13.594 11.297 1.759 1 85.44 91 GLN A CA 1
ATOM 718 C C . GLN A 1 91 ? -14.164 10.672 3.029 1 85.44 91 GLN A C 1
ATOM 720 O O . GLN A 1 91 ? -15.094 9.867 2.971 1 85.44 91 GLN A O 1
ATOM 725 N N . ASP A 1 92 ? -13.703 11.047 4.102 1 86.31 92 ASP A N 1
ATOM 726 C CA . ASP A 1 92 ? -14.086 10.484 5.391 1 86.31 92 ASP A CA 1
ATOM 727 C C . ASP A 1 92 ? -15.508 10.898 5.773 1 86.31 92 ASP A C 1
ATOM 729 O O . ASP A 1 92 ? -16.094 10.328 6.695 1 86.31 92 ASP A O 1
ATOM 733 N N . TYR A 1 93 ? -16.109 11.875 5.113 1 90.69 93 TYR A N 1
ATOM 734 C CA . TYR A 1 93 ? -17.453 12.336 5.426 1 90.69 93 TYR A CA 1
ATOM 735 C C . TYR A 1 93 ? -18.5 11.305 5.02 1 90.69 93 TYR A C 1
ATOM 737 O O . TYR A 1 93 ? -19.656 11.375 5.453 1 90.69 93 TYR A O 1
ATOM 745 N N . GLY A 1 94 ? -18.141 10.391 4.145 1 84.19 94 GLY A N 1
ATOM 746 C CA . GLY A 1 94 ? -19.094 9.367 3.725 1 84.19 94 GLY A CA 1
ATOM 747 C C . GLY A 1 94 ? -20.328 9.945 3.066 1 84.19 94 GLY A C 1
ATOM 748 O O . GLY A 1 94 ? -20.234 10.695 2.094 1 84.19 94 GLY A O 1
ATOM 749 N N . MET A 1 95 ? -21.531 9.703 3.711 1 82.56 95 MET A N 1
ATOM 750 C CA . MET A 1 95 ? -22.812 10.117 3.137 1 82.56 95 MET A CA 1
ATOM 751 C C . MET A 1 95 ? -22.953 11.641 3.186 1 82.56 95 MET A C 1
ATOM 753 O O . MET A 1 95 ? -23.766 12.211 2.457 1 82.56 95 MET A O 1
ATOM 757 N N . TRP A 1 96 ? -22.094 12.32 3.992 1 90.75 96 TRP A N 1
ATOM 758 C CA . TRP A 1 96 ? -22.203 13.766 4.16 1 90.75 96 TRP A CA 1
ATOM 759 C C . TRP A 1 96 ? -21.172 14.492 3.295 1 90.75 96 TRP A C 1
ATOM 761 O O . TRP A 1 96 ? -21 15.703 3.41 1 90.75 96 TRP A O 1
ATOM 771 N N . LYS A 1 97 ? -20.516 13.773 2.43 1 91.31 97 LYS A N 1
ATOM 772 C CA . LYS A 1 97 ? -19.406 14.305 1.634 1 91.31 97 LYS A CA 1
ATOM 773 C C . LYS A 1 97 ? -19.859 15.508 0.804 1 91.31 97 LYS A C 1
ATOM 775 O O . LYS A 1 97 ? -19.125 16.5 0.701 1 91.31 97 LYS A O 1
ATOM 780 N N . GLU A 1 98 ? -21.047 15.531 0.304 1 93.19 98 GLU A N 1
ATOM 781 C CA . GLU A 1 98 ? -21.531 16.578 -0.596 1 93.19 98 GLU A CA 1
ATOM 782 C C . GLU A 1 98 ? -21.766 17.891 0.15 1 93.19 98 GLU A C 1
ATOM 784 O O . GLU A 1 98 ? -21.75 18.969 -0.454 1 93.19 98 GLU A O 1
ATOM 789 N N . ASP A 1 99 ? -21.891 17.812 1.435 1 96.38 99 ASP A N 1
ATOM 790 C CA . ASP A 1 99 ? -22.219 18.984 2.225 1 96.38 99 ASP A CA 1
ATOM 791 C C . ASP A 1 99 ? -21.016 19.422 3.07 1 96.38 99 ASP A C 1
ATOM 793 O O . ASP A 1 99 ? -21.109 20.375 3.842 1 96.38 99 ASP A O 1
ATOM 797 N N . ALA A 1 100 ? -19.938 18.75 2.895 1 97 100 ALA A N 1
ATOM 798 C CA . ALA A 1 100 ? -18.766 18.984 3.736 1 97 100 ALA A CA 1
ATOM 799 C C . ALA A 1 100 ? -18.328 20.453 3.666 1 97 100 ALA A C 1
ATOM 801 O O . ALA A 1 100 ? -17.766 20.984 4.625 1 97 100 ALA A O 1
ATOM 802 N N . PHE A 1 101 ? -18.656 21.172 2.545 1 98.19 101 PHE A N 1
ATOM 803 C CA . PHE A 1 101 ? -18.203 22.547 2.34 1 98.19 101 PHE A CA 1
ATOM 804 C C . PHE A 1 101 ? -19.359 23.516 2.383 1 98.19 101 PHE A C 1
ATOM 806 O O . PHE A 1 101 ? -19.266 24.641 1.889 1 98.19 101 PHE A O 1
ATOM 813 N N . ASN A 1 102 ? -20.438 23.109 2.879 1 97.94 102 ASN A N 1
ATOM 814 C CA . ASN A 1 102 ? -21.594 23.953 3.197 1 97.94 102 ASN A CA 1
ATOM 815 C C . ASN A 1 102 ? -21.859 24 4.699 1 97.94 102 ASN A C 1
ATOM 817 O O . ASN A 1 102 ? -22.797 23.391 5.191 1 97.94 102 ASN A O 1
ATOM 821 N N . PRO A 1 103 ? -21.062 24.844 5.367 1 97.88 103 PRO A N 1
ATOM 822 C CA . PRO A 1 103 ? -21.047 24.781 6.828 1 97.88 103 PRO A CA 1
ATOM 823 C C . PRO A 1 103 ? -22.406 25.047 7.449 1 97.88 103 PRO A C 1
ATOM 825 O O . PRO A 1 103 ? -22.797 24.375 8.406 1 97.88 103 PRO A O 1
ATOM 828 N N . LYS A 1 104 ? -23.219 25.984 6.93 1 97 104 LYS A N 1
ATOM 829 C CA . LYS A 1 104 ? -24.531 26.281 7.488 1 97 104 LYS A CA 1
ATOM 830 C C . LYS A 1 104 ? -25.484 25.094 7.332 1 97 104 LYS A C 1
ATOM 832 O O . LYS A 1 104 ? -26.141 24.688 8.289 1 97 104 LYS A O 1
ATOM 837 N N . LYS A 1 105 ? -25.484 24.531 6.133 1 97.38 105 LYS A N 1
ATOM 838 C CA . LYS A 1 105 ? -26.344 23.375 5.855 1 97.38 105 LYS A CA 1
ATOM 839 C C . LYS A 1 105 ? -25.906 22.156 6.668 1 97.38 105 LYS A C 1
ATOM 841 O O . LYS A 1 105 ? -26.734 21.5 7.289 1 97.38 105 LYS A O 1
ATOM 846 N N . LEU A 1 106 ? -24.656 21.844 6.629 1 97.5 106 LEU A N 1
ATOM 847 C CA . LEU A 1 106 ? -24.125 20.688 7.34 1 97.5 106 LEU A CA 1
ATOM 848 C C . LEU A 1 106 ? -24.406 20.797 8.836 1 97.5 106 LEU A C 1
ATOM 850 O O . LEU A 1 106 ? -24.797 19.812 9.469 1 97.5 106 LEU A O 1
ATOM 854 N N . THR A 1 107 ? -24.188 22 9.391 1 97.56 107 THR A N 1
ATOM 855 C CA . THR A 1 107 ? -24.438 22.234 10.805 1 97.56 107 THR A CA 1
ATOM 856 C C . THR A 1 107 ? -25.906 21.969 11.148 1 97.56 107 THR A C 1
ATOM 858 O O . THR A 1 107 ? -26.219 21.297 12.141 1 97.56 107 THR A O 1
ATOM 861 N N . SER A 1 108 ? -26.766 22.5 10.352 1 96.75 108 SER A N 1
ATOM 862 C CA . SER A 1 108 ? -28.188 22.281 10.555 1 96.75 108 SER A CA 1
ATOM 863 C C . SER A 1 108 ? -28.547 20.797 10.508 1 96.75 108 SER A C 1
ATOM 865 O O . SER A 1 108 ? -29.359 20.312 11.305 1 96.75 108 SER A O 1
ATOM 867 N N . MET A 1 109 ? -27.969 20.094 9.57 1 95.5 109 MET A N 1
ATOM 868 C CA . MET A 1 109 ? -28.203 18.656 9.422 1 95.5 109 MET A CA 1
ATOM 869 C C . MET A 1 109 ? -27.719 17.891 10.648 1 95.5 109 MET A C 1
ATOM 871 O O . MET A 1 109 ? -28.422 17.031 11.172 1 95.5 109 MET A O 1
ATOM 875 N N . PHE A 1 110 ? -26.516 18.188 11.086 1 95.62 110 PHE A N 1
ATOM 876 C CA . PHE A 1 110 ? -25.938 17.5 12.234 1 95.62 110 PHE A CA 1
ATOM 877 C C . PHE A 1 110 ? -26.75 17.781 13.5 1 95.62 110 PHE A C 1
ATOM 879 O O . PHE A 1 110 ? -26.953 16.891 14.328 1 95.62 110 PHE A O 1
ATOM 886 N N . TYR A 1 111 ? -27.203 19.031 13.68 1 94.94 111 TYR A N 1
ATOM 887 C CA . TYR A 1 111 ? -28.031 19.375 14.828 1 94.94 111 TYR A CA 1
ATOM 888 C C . TYR A 1 111 ? -29.344 18.609 14.789 1 94.94 111 TYR A C 1
ATOM 890 O O . TYR A 1 111 ? -29.844 18.156 15.828 1 94.94 111 TYR A O 1
ATOM 898 N N . SER A 1 112 ? -29.922 18.391 13.594 1 93.62 112 SER A N 1
ATOM 899 C CA . SER A 1 112 ? -31.188 17.688 13.43 1 93.62 112 SER A CA 1
ATOM 900 C C . SER A 1 112 ? -31 16.188 13.609 1 93.62 112 SER A C 1
ATOM 902 O O . SER A 1 112 ? -31.953 15.484 13.984 1 93.62 112 SER A O 1
ATOM 904 N N . HIS A 1 113 ? -29.844 15.703 13.352 1 90.44 113 HIS A N 1
ATOM 905 C CA . HIS A 1 113 ? -29.547 14.273 13.453 1 90.44 113 HIS A CA 1
ATOM 906 C C . HIS A 1 113 ? -28.547 13.992 14.562 1 90.44 113 HIS A C 1
ATOM 908 O O . HIS A 1 113 ? -27.641 13.164 14.398 1 90.44 113 HIS A O 1
ATOM 914 N N . LYS A 1 114 ? -28.594 14.727 15.578 1 90.38 114 LYS A N 1
ATOM 915 C CA . LYS A 1 114 ? -27.562 14.68 16.609 1 90.38 114 LYS A CA 1
ATOM 916 C C . LYS A 1 114 ? -27.484 13.281 17.234 1 90.38 114 LYS A C 1
ATOM 918 O O . LYS A 1 114 ? -26.406 12.867 17.688 1 90.38 114 LYS A O 1
ATOM 923 N N . ASP A 1 115 ? -28.516 12.453 17.188 1 88.25 115 ASP A N 1
ATOM 924 C CA . ASP A 1 115 ? -28.547 11.133 17.797 1 88.25 115 ASP A CA 1
ATOM 925 C C . ASP A 1 115 ? -27.703 10.133 17 1 88.25 115 ASP A C 1
ATOM 927 O O . ASP A 1 115 ? -27.344 9.07 17.5 1 88.25 115 ASP A O 1
ATOM 931 N N . GLU A 1 116 ? -27.438 10.547 15.797 1 83.75 116 GLU A N 1
ATOM 932 C CA . GLU A 1 116 ? -26.672 9.68 14.906 1 83.75 116 GLU A CA 1
ATOM 933 C C . GLU A 1 116 ? -25.172 9.992 14.992 1 83.75 116 GLU A C 1
ATOM 935 O O . GLU A 1 116 ? -24.359 9.273 14.414 1 83.75 116 GLU A O 1
ATOM 940 N N . LEU A 1 117 ? -24.875 11.008 15.734 1 89.25 117 LEU A N 1
ATOM 941 C CA . LEU A 1 117 ? -23.484 11.438 15.836 1 89.25 117 LEU A CA 1
ATOM 942 C C . LEU A 1 117 ? -22.812 10.844 17.062 1 89.25 117 LEU A C 1
ATOM 944 O O . LEU A 1 117 ? -23.5 10.391 17.984 1 89.25 117 LEU A O 1
ATOM 948 N N . PRO A 1 118 ? -21.516 10.773 17.094 1 86.5 118 PRO A N 1
ATOM 949 C CA . PRO A 1 118 ? -20.812 10.273 18.281 1 86.5 118 PRO A CA 1
ATOM 950 C C . PRO A 1 118 ? -21.172 11.055 19.531 1 86.5 118 PRO A C 1
ATOM 952 O O . PRO A 1 118 ? -21.469 12.25 19.469 1 86.5 118 PRO A O 1
ATOM 955 N N . ASP A 1 119 ? -20.984 10.414 20.719 1 87.44 119 ASP A N 1
ATOM 956 C CA . ASP A 1 119 ? -21.391 10.969 22 1 87.44 119 ASP A CA 1
ATOM 957 C C . ASP A 1 119 ? -20.719 12.312 22.25 1 87.44 119 ASP A C 1
ATOM 959 O O . ASP A 1 119 ? -21.359 13.273 22.688 1 87.44 119 ASP A O 1
ATOM 963 N N . HIS A 1 120 ? -19.453 12.422 21.984 1 86.75 120 HIS A N 1
ATOM 964 C CA . HIS A 1 120 ? -18.719 13.641 22.297 1 86.75 120 HIS A CA 1
ATOM 965 C C . HIS A 1 120 ? -19.156 14.797 21.406 1 86.75 120 HIS A C 1
ATOM 967 O O . HIS A 1 120 ? -19.078 15.961 21.812 1 86.75 120 HIS A O 1
ATOM 973 N N . VAL A 1 121 ? -19.641 14.484 20.234 1 91.5 121 VAL A N 1
ATOM 974 C CA . VAL A 1 121 ? -20.141 15.5 19.312 1 91.5 121 VAL A CA 1
ATOM 975 C C . VAL A 1 121 ? -21.516 15.969 19.766 1 91.5 121 VAL A C 1
ATOM 977 O O . VAL A 1 121 ? -21.797 17.172 19.75 1 91.5 121 VAL A O 1
ATOM 980 N N . ARG A 1 122 ? -22.266 15.031 20.219 1 93.75 122 ARG A N 1
ATOM 981 C CA . ARG A 1 122 ? -23.609 15.344 20.703 1 93.75 122 ARG A CA 1
ATOM 982 C C . ARG A 1 122 ? -23.531 16.266 21.922 1 93.75 122 ARG A C 1
ATOM 984 O O . ARG A 1 122 ? -24.328 17.203 22.047 1 93.75 122 ARG A O 1
ATOM 991 N N . GLU A 1 123 ? -22.656 15.961 22.766 1 92.44 123 GLU A N 1
ATOM 992 C CA . GLU A 1 123 ? -22.469 16.781 23.953 1 92.44 123 GLU A CA 1
ATOM 993 C C . GLU A 1 123 ? -22.141 18.234 23.578 1 92.44 123 GLU A C 1
ATOM 995 O O . GLU A 1 123 ? -22.641 19.172 24.203 1 92.44 123 GLU A O 1
ATOM 1000 N N . ASP A 1 124 ? -21.312 18.391 22.609 1 91.75 124 ASP A N 1
ATOM 1001 C CA . ASP A 1 124 ? -20.938 19.719 22.156 1 91.75 124 ASP A CA 1
ATOM 1002 C C . ASP A 1 124 ? -22.141 20.453 21.562 1 91.75 124 ASP A C 1
ATOM 1004 O O . ASP A 1 124 ? -22.344 21.641 21.828 1 91.75 124 ASP A O 1
ATOM 1008 N N . ILE A 1 125 ? -22.875 19.75 20.766 1 93.62 125 ILE A N 1
ATOM 1009 C CA . ILE A 1 125 ? -24.047 20.328 20.125 1 93.62 125 ILE A CA 1
ATOM 1010 C C . ILE A 1 125 ? -25.031 20.812 21.203 1 93.62 125 ILE A C 1
ATOM 1012 O O . ILE A 1 125 ? -25.656 21.875 21.047 1 93.62 125 ILE A O 1
ATOM 1016 N N . GLU A 1 126 ? -25.141 20.125 22.266 1 93.38 126 GLU A N 1
ATOM 1017 C CA . GLU A 1 126 ? -26.109 20.422 23.312 1 93.38 126 GLU A CA 1
ATOM 1018 C C . GLU A 1 126 ? -25.656 21.578 24.188 1 93.38 126 GLU A C 1
ATOM 1020 O O . GLU A 1 126 ? -26.469 22.266 24.812 1 93.38 126 GLU A O 1
ATOM 1025 N N . HIS A 1 127 ? -24.391 21.875 24.203 1 90.31 127 HIS A N 1
ATOM 1026 C CA . HIS A 1 127 ? -23.891 22.828 25.203 1 90.31 127 HIS A CA 1
ATOM 1027 C C . HIS A 1 127 ? -23.25 24.031 24.516 1 90.31 127 HIS A C 1
ATOM 1029 O O . HIS A 1 127 ? -22.812 24.969 25.203 1 90.31 127 HIS A O 1
ATOM 1035 N N . GLY A 1 128 ? -23.234 24.047 23.25 1 88.62 128 GLY A N 1
ATOM 1036 C CA . GLY A 1 128 ? -22.547 25.172 22.641 1 88.62 128 GLY A CA 1
ATOM 1037 C C . GLY A 1 128 ? -23.047 25.484 21.25 1 88.62 128 GLY A C 1
ATOM 1038 O O . GLY A 1 128 ? -24 24.859 20.766 1 88.62 128 GLY A O 1
ATOM 1039 N N . GLU A 1 129 ? -22.438 26.547 20.703 1 94.88 129 GLU A N 1
ATOM 1040 C CA . GLU A 1 129 ? -22.688 26.953 19.312 1 94.88 129 GLU A CA 1
ATOM 1041 C C . GLU A 1 129 ? -21.516 26.578 18.406 1 94.88 129 GLU A C 1
ATOM 1043 O O . GLU A 1 129 ? -20.5 27.266 18.406 1 94.88 129 GLU A O 1
ATOM 1048 N N . TRP A 1 130 ? -21.75 25.531 17.703 1 96.62 130 TRP A N 1
ATOM 1049 C CA . TRP A 1 130 ? -20.672 25 16.875 1 96.62 130 TRP A CA 1
ATOM 1050 C C . TRP A 1 130 ? -21.016 25.141 15.391 1 96.62 130 TRP A C 1
ATOM 1052 O O . TRP A 1 130 ? -22.188 25.125 15.008 1 96.62 130 TRP A O 1
ATOM 1062 N N . LEU A 1 131 ? -20.062 25.359 14.578 1 97.88 131 LEU A N 1
ATOM 1063 C CA . LEU A 1 131 ? -20.172 25.375 13.125 1 97.88 131 LEU A CA 1
ATOM 1064 C C . LEU A 1 131 ? -19.375 24.234 12.508 1 97.88 131 LEU A C 1
ATOM 1066 O O . LEU A 1 131 ? -18.141 24.172 12.656 1 97.88 131 LEU A O 1
ATOM 1070 N N . PHE A 1 132 ? -20.078 23.359 11.844 1 97.69 132 PHE A N 1
ATOM 1071 C CA . PHE A 1 132 ? -19.438 22.172 11.266 1 97.69 132 PHE A CA 1
ATOM 1072 C C . PHE A 1 132 ? -19.016 22.438 9.828 1 97.69 132 PHE A C 1
ATOM 1074 O O . PHE A 1 132 ? -19.594 23.297 9.156 1 97.69 132 PHE A O 1
ATOM 1081 N N . GLY A 1 133 ? -17.953 21.688 9.43 1 97.81 133 GLY A N 1
ATOM 1082 C CA . GLY A 1 133 ? -17.5 21.75 8.047 1 97.81 133 GLY A CA 1
ATOM 1083 C C . GLY A 1 133 ? -15.992 21.641 7.906 1 97.81 133 GLY A C 1
ATOM 1084 O O . GLY A 1 133 ? -15.25 22.062 8.797 1 97.81 133 GLY A O 1
ATOM 1085 N N . ARG A 1 134 ? -15.57 21.109 6.758 1 97.56 134 ARG A N 1
ATOM 1086 C CA . ARG A 1 134 ? -14.133 21.047 6.484 1 97.56 134 ARG A CA 1
ATOM 1087 C C . ARG A 1 134 ? -13.539 22.438 6.301 1 97.56 134 ARG A C 1
ATOM 1089 O O . ARG A 1 134 ? -13.992 23.188 5.438 1 97.56 134 ARG A O 1
ATOM 1096 N N . GLY A 1 135 ? -12.602 22.781 7.121 1 97.06 135 GLY A N 1
ATOM 1097 C CA . GLY A 1 135 ? -11.898 24.047 6.98 1 97.06 135 GLY A CA 1
ATOM 1098 C C . GLY A 1 135 ? -12.445 25.141 7.887 1 97.06 135 GLY A C 1
ATOM 1099 O O . GLY A 1 135 ? -11.852 26.203 8.008 1 97.06 135 GLY A O 1
ATOM 1100 N N . THR A 1 136 ? -13.57 24.859 8.586 1 97.56 136 THR A N 1
ATOM 1101 C CA . THR A 1 136 ? -14.133 25.875 9.453 1 97.56 136 THR A CA 1
ATOM 1102 C C . THR A 1 136 ? -13.148 26.266 10.555 1 97.56 136 THR A C 1
ATOM 1104 O O . THR A 1 136 ? -12.828 27.438 10.734 1 97.56 136 THR A O 1
ATOM 1107 N N . MET A 1 137 ? -12.617 25.234 11.172 1 95.19 137 MET A N 1
ATOM 1108 C CA . MET A 1 137 ? -11.672 25.516 12.242 1 95.19 137 MET A CA 1
ATOM 1109 C C . MET A 1 137 ? -10.234 25.516 11.719 1 95.19 137 MET A C 1
ATOM 1111 O O . MET A 1 137 ? -9.398 26.297 12.18 1 95.19 137 MET A O 1
ATOM 1115 N N . ASP A 1 138 ? -9.789 24.734 10.758 1 93 138 ASP A N 1
ATOM 1116 C CA . ASP A 1 138 ? -8.422 24.547 10.297 1 93 138 ASP A CA 1
ATOM 1117 C C . ASP A 1 138 ? -8.273 24.938 8.828 1 93 138 ASP A C 1
ATOM 1119 O O . ASP A 1 138 ? -8.336 24.094 7.941 1 93 138 ASP A O 1
ATOM 1123 N N . MET A 1 139 ? -7.965 26.172 8.445 1 94.06 139 MET A N 1
ATOM 1124 C CA . MET A 1 139 ? -8.008 27.234 9.445 1 94.06 139 MET A CA 1
ATOM 1125 C C . MET A 1 139 ? -8.656 28.484 8.867 1 94.06 139 MET A C 1
ATOM 1127 O O . MET A 1 139 ? -8.234 29.609 9.172 1 94.06 139 MET A O 1
ATOM 1131 N N . LYS A 1 140 ? -9.672 28.25 8.039 1 98 140 LYS A N 1
ATOM 1132 C CA . LYS A 1 140 ? -10.273 29.391 7.355 1 98 140 LYS A CA 1
ATOM 1133 C C . LYS A 1 140 ? -10.906 30.359 8.352 1 98 140 LYS A C 1
ATOM 1135 O O . LYS A 1 140 ? -11.086 31.547 8.055 1 98 140 LYS A O 1
ATOM 1140 N N . CYS A 1 141 ? -11.258 29.922 9.523 1 98.38 141 CYS A N 1
ATOM 1141 C CA . CYS A 1 141 ? -11.664 30.844 10.586 1 98.38 141 CYS A CA 1
ATOM 1142 C C . CYS A 1 141 ? -10.539 31.812 10.922 1 98.38 141 CYS A C 1
ATOM 1144 O O . CYS A 1 141 ? -10.773 33 11.102 1 98.38 141 CYS A O 1
ATOM 1146 N N . GLY A 1 142 ? -9.312 31.266 11.07 1 98.19 142 GLY A N 1
ATOM 1147 C CA . GLY A 1 142 ? -8.164 32.125 11.305 1 98.19 142 GLY A CA 1
ATOM 1148 C C . GLY A 1 142 ? -8.008 33.219 10.258 1 98.19 142 GLY A C 1
ATOM 1149 O O . GLY A 1 142 ? -7.758 34.375 10.586 1 98.19 142 GLY A O 1
ATOM 1150 N N . LEU A 1 143 ? -8.172 32.844 9.023 1 98.56 143 LEU A N 1
ATOM 1151 C CA . LEU A 1 143 ? -8.07 33.781 7.922 1 98.56 143 LEU A CA 1
ATOM 1152 C C . LEU A 1 143 ? -9.164 34.844 8.016 1 98.56 143 LEU A C 1
ATOM 1154 O O . LEU A 1 143 ? -8.898 36.031 7.828 1 98.56 143 LEU A O 1
ATOM 1158 N N . ALA A 1 144 ? -10.375 34.438 8.305 1 98.62 144 ALA A N 1
ATOM 1159 C CA . ALA A 1 144 ? -11.484 35.375 8.445 1 98.62 144 ALA A CA 1
ATOM 1160 C C . ALA A 1 144 ? -11.203 36.406 9.531 1 98.62 144 ALA A C 1
ATOM 1162 O O . ALA A 1 144 ? -11.43 37.625 9.336 1 98.62 144 ALA A O 1
ATOM 1163 N N . LEU A 1 145 ? -10.742 35.938 10.633 1 98.56 145 LEU A N 1
ATOM 1164 C CA . LEU A 1 145 ? -10.43 36.812 11.75 1 98.56 145 LEU A CA 1
ATOM 1165 C C . LEU A 1 145 ? -9.305 37.781 11.375 1 98.56 145 LEU A C 1
ATOM 1167 O O . LEU A 1 145 ? -9.352 38.969 11.734 1 98.56 145 LEU A O 1
ATOM 1171 N N . GLN A 1 146 ? -8.344 37.312 10.688 1 98.5 146 GLN A N 1
ATOM 1172 C CA . GLN A 1 146 ? -7.207 38.156 10.305 1 98.5 146 GLN A CA 1
ATOM 1173 C C . GLN A 1 146 ? -7.617 39.188 9.266 1 98.5 146 GLN A C 1
ATOM 1175 O O . GLN A 1 146 ? -7.094 40.312 9.258 1 98.5 146 GLN A O 1
ATOM 1180 N N . MET A 1 147 ? -8.523 38.812 8.406 1 98.62 147 MET A N 1
ATOM 1181 C CA . MET A 1 147 ? -9.078 39.812 7.488 1 98.62 147 MET A CA 1
ATOM 1182 C C . MET A 1 147 ? -9.812 40.906 8.258 1 98.62 147 MET A C 1
ATOM 1184 O O . MET A 1 147 ? -9.734 42.094 7.887 1 98.62 147 MET A O 1
ATOM 1188 N N . ALA A 1 148 ? -10.484 40.562 9.297 1 98.56 148 ALA A N 1
ATOM 1189 C CA . ALA A 1 148 ? -11.125 41.531 10.164 1 98.56 148 ALA A CA 1
ATOM 1190 C C . ALA A 1 148 ? -10.094 42.469 10.805 1 98.56 148 ALA A C 1
ATOM 1192 O O . ALA A 1 148 ? -10.344 43.656 11 1 98.56 148 ALA A O 1
ATOM 1193 N N . MET A 1 149 ? -8.938 41.875 11.195 1 98.56 149 MET A N 1
ATOM 1194 C CA . MET A 1 149 ? -7.867 42.688 11.766 1 98.56 149 MET A CA 1
ATOM 1195 C C . MET A 1 149 ? -7.316 43.688 10.727 1 98.56 149 MET A C 1
ATOM 1197 O O . MET A 1 149 ? -6.953 44.812 11.062 1 98.56 149 MET A O 1
ATOM 1201 N N . ILE A 1 150 ? -7.211 43.219 9.516 1 98.69 150 ILE A N 1
ATOM 1202 C CA . ILE A 1 150 ? -6.766 44.094 8.43 1 98.69 150 ILE A CA 1
ATOM 1203 C C . ILE A 1 150 ? -7.738 45.25 8.273 1 98.69 150 ILE A C 1
ATOM 1205 O O . ILE A 1 150 ? -7.32 46.406 8.078 1 98.69 150 ILE A O 1
ATOM 1209 N N . GLU A 1 151 ? -9.031 44.969 8.312 1 98.56 151 GLU A N 1
ATOM 1210 C CA . GLU A 1 151 ? -10.031 46.031 8.258 1 98.56 151 GLU A CA 1
ATOM 1211 C C . GLU A 1 151 ? -9.812 47.031 9.367 1 98.56 151 GLU A C 1
ATOM 1213 O O . GLU A 1 151 ? -9.883 48.25 9.133 1 98.56 151 GLU A O 1
ATOM 1218 N N . GLN A 1 152 ? -9.523 46.562 10.539 1 98.06 152 GLN A N 1
ATOM 1219 C CA . GLN A 1 152 ? -9.273 47.438 11.664 1 98.06 152 GLN A CA 1
ATOM 1220 C C . GLN A 1 152 ? -8.016 48.281 11.438 1 98.06 152 GLN A C 1
ATOM 1222 O O . GLN A 1 152 ? -7.965 49.469 11.789 1 98.06 152 GLN A O 1
ATOM 1227 N N . ALA A 1 153 ? -7.035 47.656 10.891 1 98.12 153 ALA A N 1
ATOM 1228 C CA . ALA A 1 153 ? -5.812 48.406 10.57 1 98.12 153 ALA A CA 1
ATOM 1229 C C . ALA A 1 153 ? -6.082 49.531 9.57 1 98.12 153 ALA A C 1
ATOM 1231 O O . ALA A 1 153 ? -5.523 50.625 9.695 1 98.12 153 ALA A O 1
ATOM 1232 N N . CYS A 1 154 ? -6.891 49.219 8.625 1 97.31 154 CYS A N 1
ATOM 1233 C CA . CYS A 1 154 ? -7.262 50.219 7.621 1 97.31 154 CYS A CA 1
ATOM 1234 C C . CYS A 1 154 ? -7.957 51.406 8.258 1 97.31 154 CYS A C 1
ATOM 1236 O O . CYS A 1 154 ? -7.914 52.531 7.723 1 97.31 154 CYS A O 1
ATOM 1238 N N . GLU A 1 155 ? -8.547 51.188 9.414 1 96.12 155 GLU A N 1
ATOM 1239 C CA . GLU A 1 155 ? -9.242 52.219 10.156 1 96.12 155 GLU A CA 1
ATOM 1240 C C . GLU A 1 155 ? -8.336 52.844 11.227 1 96.12 155 GLU A C 1
ATOM 1242 O O . GLU A 1 155 ? -8.812 53.469 12.164 1 96.12 155 GLU A O 1
ATOM 1247 N N . GLU A 1 156 ? -7.078 52.562 11.211 1 94.62 156 GLU A N 1
ATOM 1248 C CA . GLU A 1 156 ? -6.02 53.188 12.008 1 94.62 156 GLU A CA 1
ATOM 1249 C C . GLU A 1 156 ? -6.113 52.75 13.469 1 94.62 156 GLU A C 1
ATOM 1251 O O . GLU A 1 156 ? -5.785 53.531 14.367 1 94.62 156 GLU A O 1
ATOM 1256 N N . ARG A 1 157 ? -6.52 51.531 13.617 1 94.69 157 ARG A N 1
ATOM 1257 C CA . ARG A 1 157 ? -6.672 51 14.969 1 94.69 157 ARG A CA 1
ATOM 1258 C C . ARG A 1 157 ? -5.312 50.781 15.625 1 94.69 157 ARG A C 1
ATOM 1260 O O . ARG A 1 157 ? -5.168 50.938 16.844 1 94.69 157 ARG A O 1
ATOM 1267 N N . PHE A 1 158 ? -4.32 50.438 14.844 1 97.12 158 PHE A N 1
ATOM 1268 C CA . PHE A 1 158 ? -3.057 49.969 15.398 1 97.12 158 PHE A CA 1
ATOM 1269 C C . PHE A 1 158 ? -1.968 51.031 15.219 1 97.12 158 PHE A C 1
ATOM 1271 O O . PHE A 1 158 ? -1.946 51.75 14.219 1 97.12 158 PHE A O 1
ATOM 1278 N N . ASP A 1 159 ? -1.098 51.125 16.266 1 95.94 159 ASP A N 1
ATOM 1279 C CA . ASP A 1 159 ? 0.073 52 16.172 1 95.94 159 ASP A CA 1
ATOM 1280 C C . ASP A 1 159 ? 1.272 51.25 15.602 1 95.94 159 ASP A C 1
ATOM 1282 O O . ASP A 1 159 ? 2.316 51.156 16.25 1 95.94 159 ASP A O 1
ATOM 1286 N N . GLY A 1 160 ? 1.212 50.781 14.469 1 97.56 160 GLY A N 1
ATOM 1287 C CA . GLY A 1 160 ? 2.168 50 13.68 1 97.56 160 GLY A CA 1
ATOM 1288 C C . GLY A 1 160 ? 1.578 49.438 12.406 1 97.56 160 GLY A C 1
ATOM 1289 O O . GLY A 1 160 ? 0.398 49.656 12.117 1 97.56 160 GLY A O 1
ATOM 1290 N N . ASN A 1 161 ? 2.436 48.812 11.578 1 98.31 161 ASN A N 1
ATOM 1291 C CA . ASN A 1 161 ? 1.981 48.219 10.328 1 98.31 161 ASN A CA 1
ATOM 1292 C C . ASN A 1 161 ? 1.452 46.781 10.555 1 98.31 161 ASN A C 1
ATOM 1294 O O . ASN A 1 161 ? 1.889 46.094 11.477 1 98.31 161 ASN A O 1
ATOM 1298 N N . VAL A 1 162 ? 0.511 46.438 9.758 1 98.69 162 VAL A N 1
ATOM 1299 C CA . VAL A 1 162 ? -0.025 45.062 9.766 1 98.69 162 VAL A CA 1
ATOM 1300 C C . VAL A 1 162 ? 0.035 44.469 8.359 1 98.69 162 VAL A C 1
ATOM 1302 O O . VAL A 1 162 ? -0.354 45.125 7.387 1 98.69 162 VAL A O 1
ATOM 1305 N N . LEU A 1 163 ? 0.594 43.281 8.242 1 98.81 163 LEU A N 1
ATOM 1306 C CA . LEU A 1 163 ? 0.725 42.594 6.973 1 98.81 163 LEU A CA 1
ATOM 1307 C C . LEU A 1 163 ? 0.023 41.219 7.023 1 98.81 163 LEU A C 1
ATOM 1309 O O . LEU A 1 163 ? 0.361 40.375 7.852 1 98.81 163 LEU A O 1
ATOM 1313 N N . LEU A 1 164 ? -0.971 41.031 6.203 1 98.81 164 LEU A N 1
ATOM 1314 C CA . LEU A 1 164 ? -1.608 39.719 6.055 1 98.81 164 LEU A CA 1
ATOM 1315 C C . LEU A 1 164 ? 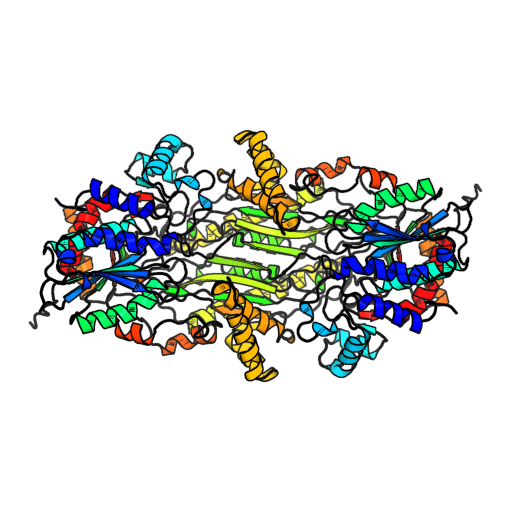-0.856 38.875 5.043 1 98.81 164 LEU A C 1
ATOM 1317 O O . LEU A 1 164 ? -0.526 39.344 3.951 1 98.81 164 LEU A O 1
ATOM 1321 N N . LEU A 1 165 ? -0.534 37.688 5.449 1 98.69 165 LEU A N 1
ATOM 1322 C CA . LEU A 1 165 ? 0.012 36.656 4.578 1 98.69 165 LEU A CA 1
ATOM 1323 C C . LEU A 1 165 ? -0.898 35.438 4.555 1 98.69 165 LEU A C 1
ATOM 1325 O O . LEU A 1 165 ? -0.963 34.688 5.535 1 98.69 165 LEU A O 1
ATOM 1329 N N . ALA A 1 166 ? -1.645 35.25 3.5 1 98.62 166 ALA A N 1
ATOM 1330 C CA . ALA A 1 166 ? -2.488 34.062 3.307 1 98.62 166 ALA A CA 1
ATOM 1331 C C . ALA A 1 166 ? -1.876 33.125 2.283 1 98.62 166 ALA A C 1
ATOM 1333 O O . ALA A 1 166 ? -1.637 33.5 1.136 1 98.62 166 ALA A O 1
ATOM 1334 N N . VAL A 1 167 ? -1.617 31.844 2.682 1 98.31 167 VAL A N 1
ATOM 1335 C CA . VAL A 1 167 ? -0.772 30.984 1.858 1 98.31 167 VAL A CA 1
ATOM 1336 C C . VAL A 1 167 ? -1.512 29.688 1.536 1 98.31 167 VAL A C 1
ATOM 1338 O O . VAL A 1 167 ? -2.412 29.281 2.273 1 98.31 167 VAL A O 1
ATOM 1341 N N . PRO A 1 168 ? -1.2 29.047 0.393 1 97.19 168 PRO A N 1
ATOM 1342 C CA . PRO A 1 168 ? -1.689 27.703 0.059 1 97.19 168 PRO A CA 1
ATOM 1343 C C . PRO A 1 168 ? -0.796 26.594 0.611 1 97.19 168 PRO A C 1
ATOM 1345 O O . PRO A 1 168 ? 0.304 26.859 1.098 1 97.19 168 PRO A O 1
ATOM 1348 N N . ASP A 1 169 ? -1.228 25.375 0.632 1 94.44 169 ASP A N 1
ATOM 1349 C CA . ASP A 1 169 ? -0.467 24.125 0.666 1 94.44 169 ASP A CA 1
ATOM 1350 C C . ASP A 1 169 ? 0.17 23.906 2.037 1 94.44 169 ASP A C 1
ATOM 1352 O O . ASP A 1 169 ? 1.306 23.438 2.131 1 94.44 169 ASP A O 1
ATOM 1356 N N . GLU A 1 170 ? -0.447 24.344 3.066 1 91.25 170 GLU A N 1
ATOM 1357 C CA . GLU A 1 170 ? 0.045 24.047 4.41 1 91.25 170 GLU A CA 1
ATOM 1358 C C . GLU A 1 170 ? -0.132 22.578 4.75 1 91.25 170 GLU A C 1
ATOM 1360 O O . GLU A 1 170 ? 0.719 21.984 5.414 1 91.25 170 GLU A O 1
ATOM 1365 N N . GLU A 1 171 ? -0.973 21.891 4.215 1 85.5 171 GLU A N 1
ATOM 1366 C CA . GLU A 1 171 ? -1.394 20.547 4.605 1 85.5 171 GLU A CA 1
ATOM 1367 C C . GLU A 1 171 ? -0.527 19.469 3.941 1 85.5 171 GLU A C 1
ATOM 1369 O O . GLU A 1 171 ? -0.667 18.281 4.23 1 85.5 171 GLU A O 1
ATOM 1374 N N . VAL A 1 172 ? 0.302 19.875 3.002 1 89.38 172 VAL A N 1
ATOM 1375 C CA . VAL A 1 172 ? 1.058 18.891 2.25 1 89.38 172 VAL A CA 1
ATOM 1376 C C . VAL A 1 172 ? 2.535 19.266 2.225 1 89.38 172 VAL A C 1
ATOM 1378 O O . VAL A 1 172 ? 3.342 18.703 2.975 1 89.38 172 VAL A O 1
ATOM 1381 N N . ASN A 1 173 ? 2.869 20.484 1.523 1 89.62 173 ASN A N 1
ATOM 1382 C CA . ASN A 1 173 ? 4.277 20.781 1.272 1 89.62 173 ASN A CA 1
ATOM 1383 C C . ASN A 1 173 ? 4.656 22.172 1.761 1 89.62 173 ASN A C 1
ATOM 1385 O O . ASN A 1 173 ? 5.832 22.547 1.754 1 89.62 173 ASN A O 1
ATOM 1389 N N . SER A 1 174 ? 3.705 23 2.117 1 93.5 174 SER A N 1
ATOM 1390 C CA . SER A 1 174 ? 3.912 24.391 2.523 1 93.5 174 SER A CA 1
ATOM 1391 C C . SER A 1 174 ? 4.629 25.172 1.434 1 93.5 174 SER A C 1
ATOM 1393 O O . SER A 1 174 ? 5.496 26 1.729 1 93.5 174 SER A O 1
ATOM 1395 N N . VAL A 1 175 ? 4.285 24.922 0.201 1 92.81 175 VAL A N 1
ATOM 1396 C CA . VAL A 1 175 ? 4.902 25.656 -0.905 1 92.81 175 VAL A CA 1
ATOM 1397 C C . VAL A 1 175 ? 4.625 27.141 -0.762 1 92.81 175 VAL A C 1
ATOM 1399 O O . VAL A 1 175 ? 5.477 27.969 -1.092 1 92.81 175 VAL A O 1
ATOM 1402 N N . GLY A 1 176 ? 3.475 27.5 -0.205 1 95.25 176 GLY A N 1
ATOM 1403 C CA . GLY A 1 176 ? 3.102 28.891 -0.012 1 95.25 176 GLY A CA 1
ATOM 1404 C C . GLY A 1 176 ? 4.059 29.641 0.894 1 95.25 176 GLY A C 1
ATOM 1405 O O . GLY A 1 176 ? 4.574 30.703 0.521 1 95.25 176 GLY A O 1
ATOM 1406 N N . MET A 1 177 ? 4.305 29.078 2.021 1 95.06 177 MET A N 1
ATOM 1407 C CA . MET A 1 177 ? 5.172 29.75 2.979 1 95.06 177 MET A CA 1
ATOM 1408 C C . MET A 1 177 ? 6.617 29.766 2.494 1 95.06 177 MET A C 1
ATOM 1410 O O . MET A 1 177 ? 7.336 30.75 2.693 1 95.06 177 MET A O 1
ATOM 1414 N N . ARG A 1 178 ? 7.047 28.703 1.906 1 92.94 178 ARG A N 1
ATOM 1415 C CA . ARG A 1 178 ? 8.406 28.625 1.386 1 92.94 178 ARG A CA 1
ATOM 1416 C C . ARG A 1 178 ? 8.641 29.703 0.322 1 92.94 178 ARG A C 1
ATOM 1418 O O . ARG A 1 178 ? 9.727 30.266 0.234 1 92.94 178 ARG A O 1
ATOM 1425 N N . ALA A 1 179 ? 7.656 30 -0.455 1 94.44 179 ALA A N 1
ATOM 1426 C CA . ALA A 1 179 ? 7.746 31.031 -1.484 1 94.44 179 ALA A CA 1
ATOM 1427 C C . ALA A 1 179 ? 7.582 32.406 -0.881 1 94.44 179 ALA A C 1
ATOM 1429 O O . ALA A 1 179 ? 8.109 33.406 -1.412 1 94.44 179 ALA A O 1
ATOM 1430 N N . ALA A 1 180 ? 6.891 32.5 0.201 1 96.62 180 ALA A N 1
ATOM 1431 C CA . ALA A 1 180 ? 6.543 33.781 0.792 1 96.62 180 ALA A CA 1
ATOM 1432 C C . ALA A 1 180 ? 7.734 34.406 1.522 1 96.62 180 ALA A C 1
ATOM 1434 O O . ALA A 1 180 ? 7.875 35.625 1.587 1 96.62 180 ALA A O 1
ATOM 1435 N N . VAL A 1 181 ? 8.625 33.562 2.047 1 95.56 181 VAL A N 1
ATOM 1436 C CA . VAL A 1 181 ? 9.711 34.062 2.893 1 95.56 181 VAL A CA 1
ATOM 1437 C C . VAL A 1 181 ? 10.586 35.031 2.107 1 95.56 181 VAL A C 1
ATOM 1439 O O . VAL A 1 181 ? 10.82 36.156 2.545 1 95.56 181 VAL A O 1
ATOM 1442 N N . PRO A 1 182 ? 11.07 34.688 0.896 1 95.12 182 PRO A N 1
ATOM 1443 C CA . PRO A 1 182 ? 11.844 35.656 0.116 1 95.12 182 PRO A CA 1
ATOM 1444 C C . PRO A 1 182 ? 11.055 36.906 -0.185 1 95.12 182 PRO A C 1
ATOM 1446 O O . PRO A 1 182 ? 11.609 38.031 -0.156 1 95.12 182 PRO A O 1
ATOM 1449 N N . ARG A 1 183 ? 9.812 36.781 -0.412 1 96.69 183 ARG A N 1
ATOM 1450 C CA . ARG A 1 183 ? 8.977 37.938 -0.723 1 96.69 183 ARG A CA 1
ATOM 1451 C C . ARG A 1 183 ? 8.828 38.844 0.492 1 96.69 183 ARG A C 1
ATOM 1453 O O . ARG A 1 183 ? 8.789 40.062 0.356 1 96.69 183 ARG A O 1
ATOM 1460 N N . LEU A 1 184 ? 8.672 38.25 1.678 1 97.5 184 LEU A N 1
ATOM 1461 C CA . LEU A 1 184 ? 8.57 39.031 2.91 1 97.5 184 LEU A CA 1
ATOM 1462 C C . LEU A 1 184 ? 9.828 39.844 3.139 1 97.5 184 LEU A C 1
ATOM 1464 O O . LEU A 1 184 ? 9.75 41 3.59 1 97.5 184 LEU A O 1
ATOM 1468 N N . LEU A 1 185 ? 10.961 39.25 2.857 1 96.88 185 LEU A N 1
ATOM 1469 C CA . LEU A 1 185 ? 12.219 39.969 2.967 1 96.88 185 LEU A CA 1
ATOM 1470 C C . LEU A 1 185 ? 12.25 41.156 1.982 1 96.88 185 LEU A C 1
ATOM 1472 O O . LEU A 1 185 ? 12.719 42.25 2.322 1 96.88 185 LEU A O 1
ATOM 1476 N N . GLU A 1 186 ? 11.789 40.938 0.775 1 97.31 186 GLU A N 1
ATOM 1477 C CA . GLU A 1 186 ? 11.719 42 -0.229 1 97.31 186 GLU A CA 1
ATOM 1478 C C . GLU A 1 186 ? 10.797 43.125 0.217 1 97.31 186 GLU A C 1
ATOM 1480 O O . GLU A 1 186 ? 11.117 44.281 0.052 1 97.31 186 GLU A O 1
ATOM 1485 N N . LEU A 1 187 ? 9.664 42.75 0.765 1 97.62 187 LEU A N 1
ATOM 1486 C CA . LEU A 1 187 ? 8.711 43.75 1.241 1 97.62 187 LEU A CA 1
ATOM 1487 C C . LEU A 1 187 ? 9.312 44.594 2.352 1 97.62 187 LEU A C 1
ATOM 1489 O O . LEU A 1 187 ? 9.055 45.812 2.426 1 97.62 187 LEU A O 1
ATOM 1493 N N . ALA A 1 188 ? 10.039 43.938 3.225 1 97.31 188 ALA A N 1
ATOM 1494 C CA . ALA A 1 188 ? 10.695 44.656 4.309 1 97.31 188 ALA A CA 1
ATOM 1495 C C . ALA A 1 188 ? 11.633 45.719 3.766 1 97.31 188 ALA A C 1
ATOM 1497 O O . ALA A 1 188 ? 11.688 46.844 4.293 1 97.31 188 ALA A O 1
ATOM 1498 N N . ARG A 1 189 ? 12.359 45.375 2.713 1 96.81 189 ARG A N 1
ATOM 1499 C CA . ARG A 1 189 ? 13.281 46.312 2.092 1 96.81 189 ARG A CA 1
ATOM 1500 C C . ARG A 1 189 ? 12.523 47.406 1.334 1 96.81 189 ARG A C 1
ATOM 1502 O O . ARG A 1 189 ? 12.852 48.594 1.445 1 96.81 189 ARG A O 1
ATOM 1509 N N . GLU A 1 190 ? 11.523 47.031 0.642 1 96.94 190 GLU A N 1
ATOM 1510 C CA . GLU A 1 190 ? 10.766 47.938 -0.21 1 96.94 190 GLU A CA 1
ATOM 1511 C C . GLU A 1 190 ? 10.031 49 0.62 1 96.94 190 GLU A C 1
ATOM 1513 O O . GLU A 1 190 ? 9.906 50.125 0.201 1 96.94 190 GLU A O 1
ATOM 1518 N N . HIS A 1 191 ? 9.57 48.594 1.748 1 97.19 191 HIS A N 1
ATOM 1519 C CA . HIS A 1 191 ? 8.695 49.469 2.516 1 97.19 191 HIS A CA 1
ATOM 1520 C C . HIS A 1 191 ? 9.336 49.844 3.85 1 97.19 191 HIS A C 1
ATOM 1522 O O . HIS A 1 191 ? 8.68 50.469 4.703 1 97.19 191 HIS A O 1
ATOM 1528 N N . ASP A 1 192 ? 10.625 49.438 4.059 1 97.06 192 ASP A N 1
ATOM 1529 C CA . ASP A 1 192 ? 11.383 49.75 5.273 1 97.06 192 ASP A CA 1
ATOM 1530 C C . ASP A 1 192 ? 10.641 49.219 6.512 1 97.06 192 ASP A C 1
ATOM 1532 O O . ASP A 1 192 ? 10.383 50 7.438 1 97.06 192 ASP A O 1
ATOM 1536 N N . LEU A 1 193 ? 10.305 47.969 6.449 1 97.62 193 LEU A N 1
ATOM 1537 C CA . LEU A 1 193 ? 9.57 47.344 7.543 1 97.62 193 LEU A CA 1
ATOM 1538 C C . LEU A 1 193 ? 10.523 46.625 8.5 1 97.62 193 LEU A C 1
ATOM 1540 O O . LEU A 1 193 ? 11.578 46.156 8.094 1 97.62 193 LEU A O 1
ATOM 1544 N N . GLU A 1 194 ? 10.195 46.594 9.734 1 97 194 GLU A N 1
ATOM 1545 C CA . GLU A 1 194 ? 10.789 45.75 10.766 1 97 194 GLU A CA 1
ATOM 1546 C C . GLU A 1 194 ? 9.766 44.781 11.336 1 97 194 GLU A C 1
ATOM 1548 O O . GLU A 1 194 ? 8.875 45.156 12.094 1 97 194 GLU A O 1
ATOM 1553 N N . TYR A 1 195 ? 9.938 43.562 10.984 1 97.12 195 TYR A N 1
ATOM 1554 C CA . TYR A 1 195 ? 8.992 42.531 11.438 1 97.12 195 TYR A CA 1
ATOM 1555 C C . TYR A 1 195 ? 9.195 42.219 12.914 1 97.12 195 TYR A C 1
ATOM 1557 O O . TYR A 1 195 ? 10.273 41.781 13.312 1 97.12 195 TYR A O 1
ATOM 1565 N N . LYS A 1 196 ? 8.148 42.375 13.688 1 96.56 196 LYS A N 1
ATOM 1566 C CA . LYS A 1 196 ? 8.227 42.188 15.133 1 96.56 196 LYS A CA 1
ATOM 1567 C C . LYS A 1 196 ? 7.816 40.75 15.5 1 96.56 196 LYS A C 1
ATOM 1569 O O . LYS A 1 196 ? 8.344 40.188 16.453 1 96.56 196 LYS A O 1
ATOM 1574 N N . THR A 1 197 ? 6.805 40.312 14.867 1 97.5 197 THR A N 1
ATOM 1575 C CA . THR A 1 197 ? 6.258 38.969 15.172 1 97.5 197 THR A CA 1
ATOM 1576 C C . THR A 1 197 ? 5.445 38.438 14 1 97.5 197 THR A C 1
ATOM 1578 O O . THR A 1 197 ? 4.812 39.219 13.273 1 97.5 197 THR A O 1
ATOM 1581 N N . VAL A 1 198 ? 5.547 37.156 13.797 1 97.88 198 VAL A N 1
ATOM 1582 C CA . VAL A 1 198 ? 4.59 36.469 12.945 1 97.88 198 VAL A CA 1
ATOM 1583 C C . VAL A 1 198 ? 3.49 35.844 13.805 1 97.88 198 VAL A C 1
ATOM 1585 O O . VAL A 1 198 ? 3.752 34.938 14.594 1 97.88 198 VAL A O 1
ATOM 1588 N N . LEU A 1 199 ? 2.332 36.375 13.695 1 98.25 199 LEU A N 1
ATOM 1589 C CA . LEU A 1 199 ? 1.178 35.938 14.477 1 98.25 199 LEU A CA 1
ATOM 1590 C C . LEU A 1 199 ? 0.273 35.031 13.648 1 98.25 199 LEU A C 1
ATOM 1592 O O . LEU A 1 199 ? -0.287 35.469 12.633 1 98.25 199 LEU A O 1
ATOM 1596 N N . ASN A 1 200 ? 0.21 33.781 14.078 1 97.56 200 ASN A N 1
ATOM 1597 C CA . ASN A 1 200 ? -0.663 32.812 13.438 1 97.56 200 ASN A CA 1
ATOM 1598 C C . ASN A 1 200 ? -1.97 32.625 14.211 1 97.56 200 ASN A C 1
ATOM 1600 O O . ASN A 1 200 ? -2.07 33.031 15.367 1 97.56 200 ASN A O 1
ATOM 1604 N N . SER A 1 201 ? -3.012 32.219 13.516 1 96.56 201 SER A N 1
ATOM 1605 C CA . SER A 1 201 ? -4.293 31.953 14.164 1 96.56 201 SER A CA 1
ATOM 1606 C C . SER A 1 201 ? -4.797 30.547 13.828 1 96.56 201 SER A C 1
ATOM 1608 O O . SER A 1 201 ? -5.965 30.375 13.477 1 96.56 201 SER A O 1
ATOM 1610 N N . GLU A 1 202 ? -3.879 29.578 13.898 1 93.81 202 GLU A N 1
ATOM 1611 C CA . GLU A 1 202 ? -4.262 28.172 13.859 1 93.81 202 GLU A CA 1
ATOM 1612 C C . GLU A 1 202 ? -5.199 27.812 15.016 1 93.81 202 GLU A C 1
ATOM 1614 O O . GLU A 1 202 ?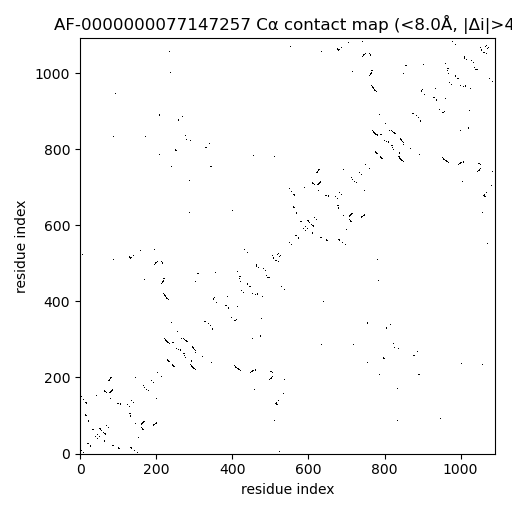 -5.086 28.375 16.109 1 93.81 202 GLU A O 1
ATOM 1619 N N . PRO A 1 203 ? -6.059 26.891 14.758 1 94.19 203 PRO A N 1
ATOM 1620 C CA . PRO A 1 203 ? -6.91 26.484 15.875 1 94.19 203 PRO A CA 1
ATOM 1621 C C . PRO A 1 203 ? -6.141 25.75 16.969 1 94.19 203 PRO A C 1
ATOM 1623 O O . PRO A 1 203 ? -5.078 25.172 16.703 1 94.19 203 PRO A O 1
ATOM 1626 N N . MET A 1 204 ? -6.723 25.844 18.109 1 89.81 204 MET A N 1
ATOM 1627 C CA . MET A 1 204 ? -6.156 25.062 19.203 1 89.81 204 MET A CA 1
ATOM 1628 C C . MET A 1 204 ? -6.375 23.562 18.969 1 89.81 204 MET A C 1
ATOM 1630 O O . MET A 1 204 ? -7.441 23.156 18.516 1 89.81 204 MET A O 1
ATOM 1634 N N . PHE A 1 205 ? -5.398 22.859 19.125 1 77.56 205 PHE A N 1
ATOM 1635 C CA . PHE A 1 205 ? -5.48 21.406 19.031 1 77.56 205 PHE A CA 1
ATOM 1636 C C . PHE A 1 205 ? -5.57 20.781 20.422 1 77.56 205 PHE A C 1
ATOM 1638 O O . PHE A 1 205 ? -4.848 21.172 21.344 1 77.56 205 PHE A O 1
ATOM 1645 N N . SER A 1 206 ? -6.52 19.875 20.484 1 77.38 206 SER A N 1
ATOM 1646 C CA . SER A 1 206 ? -6.574 19.094 21.719 1 77.38 206 SER A CA 1
ATOM 1647 C C . SER A 1 206 ? -5.309 18.266 21.906 1 77.38 206 SER A C 1
ATOM 1649 O O . SER A 1 206 ? -4.809 17.656 20.953 1 77.38 206 SER A O 1
ATOM 1651 N N . ARG A 1 207 ? -4.734 18.297 22.984 1 74.94 207 ARG A N 1
ATOM 1652 C CA . ARG A 1 207 ? -3.539 17.5 23.25 1 74.94 207 ARG A CA 1
ATOM 1653 C C . ARG A 1 207 ? -3.9 16.062 23.578 1 74.94 207 ARG A C 1
ATOM 1655 O O . ARG A 1 207 ? -3.074 15.156 23.422 1 74.94 207 ARG A O 1
ATOM 1662 N N . HIS A 1 208 ? -5.109 15.867 24.016 1 74.5 208 HIS A N 1
ATOM 1663 C CA . HIS A 1 208 ? -5.645 14.562 24.391 1 74.5 208 HIS A CA 1
ATOM 1664 C C . HIS A 1 208 ? -7.164 14.531 24.266 1 74.5 208 HIS A C 1
ATOM 1666 O O . HIS A 1 208 ? -7.805 15.586 24.234 1 74.5 208 HIS A O 1
ATOM 1672 N N . PRO A 1 209 ? -7.711 13.344 24.125 1 69.56 209 PRO A N 1
ATOM 1673 C CA . PRO A 1 209 ? -9.172 13.273 24.062 1 69.56 209 PRO A CA 1
ATOM 1674 C C . PRO A 1 209 ? -9.844 13.891 25.297 1 69.56 209 PRO A C 1
ATOM 1676 O O . PRO A 1 209 ? -9.445 13.594 26.422 1 69.56 209 PRO A O 1
ATOM 1679 N N . GLY A 1 210 ? -10.734 14.734 25.109 1 72.62 210 GLY A N 1
ATOM 1680 C CA . GLY A 1 210 ? -11.461 15.359 26.203 1 72.62 210 GLY A CA 1
ATOM 1681 C C . GLY A 1 210 ? -10.82 16.641 26.688 1 72.62 210 GLY A C 1
ATOM 1682 O O . GLY A 1 210 ? -11.312 17.266 27.625 1 72.62 210 GLY A O 1
ATOM 1683 N N . ASP A 1 211 ? -9.805 17.062 26.031 1 78.69 211 ASP A N 1
ATOM 1684 C CA . ASP A 1 211 ? -9.094 18.297 26.391 1 78.69 211 ASP A CA 1
ATOM 1685 C C . ASP A 1 211 ? -10.008 19.516 26.297 1 78.69 211 ASP A C 1
ATOM 1687 O O . ASP A 1 211 ? -10.594 19.766 25.234 1 78.69 211 ASP A O 1
ATOM 1691 N N . GLN A 1 212 ? -10.117 20.281 27.453 1 79.88 212 GLN A N 1
ATOM 1692 C CA . GLN A 1 212 ? -10.961 21.469 27.469 1 79.88 212 GLN A CA 1
ATOM 1693 C C . GLN A 1 212 ? -10.125 22.734 27.656 1 79.88 212 GLN A C 1
ATOM 1695 O O . GLN A 1 212 ? -10.656 23.844 27.672 1 79.88 212 GLN A O 1
ATOM 1700 N N . ASN A 1 213 ? -8.875 22.531 27.672 1 85.75 213 ASN A N 1
ATOM 1701 C CA . ASN A 1 213 ? -7.977 23.672 27.906 1 85.75 213 ASN A CA 1
ATOM 1702 C C . ASN A 1 213 ? -7.914 24.594 26.703 1 85.75 213 ASN A C 1
ATOM 1704 O O . ASN A 1 213 ? -8.203 24.188 25.578 1 85.75 213 ASN A O 1
ATOM 1708 N N . LYS A 1 214 ? -7.621 25.859 27.047 1 93.12 214 LYS A N 1
ATOM 1709 C CA . LYS A 1 214 ? -7.324 26.844 26.016 1 93.12 214 LYS A CA 1
ATOM 1710 C C . LYS A 1 214 ? -5.832 27.156 25.984 1 93.12 214 LYS A C 1
ATOM 1712 O O . LYS A 1 214 ? -5.18 27.25 27.016 1 93.12 214 LYS A O 1
ATOM 1717 N N . TYR A 1 215 ? -5.336 27.328 24.781 1 93.19 215 TYR A N 1
ATOM 1718 C CA . TYR A 1 215 ? -3.883 27.406 24.656 1 93.19 215 TYR A CA 1
ATOM 1719 C C . TYR A 1 215 ? -3.455 28.656 23.906 1 93.19 215 TYR A C 1
ATOM 1721 O O . TYR A 1 215 ? -4.203 29.172 23.078 1 93.19 215 TYR A O 1
ATOM 1729 N N . ILE A 1 216 ? -2.336 29.156 24.203 1 94.88 216 ILE A N 1
ATOM 1730 C CA . ILE A 1 216 ? -1.516 30.078 23.438 1 94.88 216 ILE A CA 1
ATOM 1731 C C . ILE A 1 216 ? -0.159 29.453 23.141 1 94.88 216 ILE A C 1
ATOM 1733 O O . ILE A 1 216 ? 0.439 28.812 24.016 1 94.88 216 ILE A O 1
ATOM 1737 N N . TYR A 1 217 ? 0.297 29.531 21.922 1 95.44 217 TYR A N 1
ATOM 1738 C CA . TYR A 1 217 ? 1.511 28.828 21.516 1 95.44 217 TYR A CA 1
ATOM 1739 C C . TYR A 1 217 ? 2.623 29.812 21.172 1 95.44 217 TYR A C 1
ATOM 1741 O O . TYR A 1 217 ? 2.391 30.781 20.469 1 95.44 217 TYR A O 1
ATOM 1749 N N . THR A 1 218 ? 3.822 29.531 21.625 1 95.62 218 THR A N 1
ATOM 1750 C CA . THR A 1 218 ? 4.953 30.422 21.359 1 95.62 218 THR A CA 1
ATOM 1751 C C . THR A 1 218 ? 5.926 29.781 20.375 1 95.62 218 THR A C 1
ATOM 1753 O O . THR A 1 218 ? 7.086 30.188 20.297 1 95.62 218 THR A O 1
ATOM 1756 N N . GLY A 1 219 ? 5.453 28.781 19.734 1 93.75 219 GLY A N 1
ATOM 1757 C CA . GLY A 1 219 ? 6.254 28.078 18.75 1 93.75 219 GLY A CA 1
ATOM 1758 C C . GLY A 1 219 ? 5.453 27.094 17.922 1 93.75 219 GLY A C 1
ATOM 1759 O O . GLY A 1 219 ? 4.227 27.031 18.031 1 93.75 219 GLY A O 1
ATOM 1760 N N . SER A 1 220 ? 6.117 26.422 17.016 1 93.75 220 SER A N 1
ATOM 1761 C CA . SER A 1 220 ? 5.539 25.375 16.188 1 93.75 220 SER A CA 1
ATOM 1762 C C . SER A 1 220 ? 6.434 24.141 16.156 1 93.75 220 SER A C 1
ATOM 1764 O O . SER A 1 220 ? 7.66 24.266 16.078 1 93.75 220 SER A O 1
ATOM 1766 N N . ILE A 1 221 ? 5.801 23.047 16.219 1 93.38 221 ILE A N 1
ATOM 1767 C CA . ILE A 1 221 ? 6.496 21.766 16.25 1 93.38 221 ILE A CA 1
ATOM 1768 C C . ILE A 1 221 ? 7.137 21.484 14.898 1 93.38 221 ILE A C 1
ATOM 1770 O O . ILE A 1 221 ? 6.645 21.953 13.867 1 93.38 221 ILE A O 1
ATOM 1774 N N . GLY A 1 222 ? 8.297 20.828 14.93 1 93.19 222 GLY A N 1
ATOM 1775 C CA . GLY A 1 222 ? 8.922 20.375 13.695 1 93.19 222 GLY A CA 1
ATOM 1776 C C . GLY A 1 222 ? 8.438 19 13.258 1 93.19 222 GLY A C 1
ATOM 1777 O O . GLY A 1 222 ? 7.777 18.297 14.023 1 93.19 222 GLY A O 1
ATOM 1778 N N . LYS A 1 223 ? 8.766 18.672 12.008 1 94.25 223 LYS A N 1
ATOM 1779 C CA . LYS A 1 223 ? 8.312 17.391 11.469 1 94.25 223 LYS A CA 1
ATOM 1780 C C . LYS A 1 223 ? 9.297 16.859 10.422 1 94.25 223 LYS A C 1
ATOM 1782 O O . LYS A 1 223 ? 9.867 17.625 9.648 1 94.25 223 LYS A O 1
ATOM 1787 N N . VAL A 1 224 ? 9.555 15.594 10.492 1 95.81 224 VAL A N 1
ATOM 1788 C CA . VAL A 1 224 ? 10.25 14.883 9.43 1 95.81 224 VAL A CA 1
ATOM 1789 C C . VAL A 1 224 ? 9.43 13.664 9 1 95.81 224 VAL A C 1
ATOM 1791 O O . VAL A 1 224 ? 8.508 13.25 9.711 1 95.81 224 VAL A O 1
ATOM 1794 N N . LEU A 1 225 ? 9.727 13.219 7.805 1 97.44 225 LEU A N 1
ATOM 1795 C CA . LEU A 1 225 ? 9.023 12.07 7.234 1 97.44 225 LEU A CA 1
ATOM 1796 C C . LEU A 1 225 ? 9.992 10.93 6.953 1 97.44 225 LEU A C 1
ATOM 1798 O O . LEU A 1 225 ? 10.297 10.641 5.797 1 97.44 225 LEU A O 1
ATOM 1802 N N . PRO A 1 226 ? 10.367 10.203 8.023 1 98.62 226 PRO A N 1
ATOM 1803 C CA . PRO A 1 226 ? 11.227 9.047 7.777 1 98.62 226 PRO A CA 1
ATOM 1804 C C . PRO A 1 226 ? 10.523 7.934 7 1 98.62 226 PRO A C 1
ATOM 1806 O O . PRO A 1 226 ? 9.336 7.676 7.227 1 98.62 226 PRO A O 1
ATOM 1809 N N . GLY A 1 227 ? 11.234 7.414 6.078 1 98.75 227 GLY A N 1
ATOM 1810 C CA . GLY A 1 227 ? 10.781 6.277 5.297 1 98.75 227 GLY A CA 1
ATOM 1811 C C . GLY A 1 227 ? 11.719 5.086 5.379 1 98.75 227 GLY A C 1
ATOM 1812 O O . GLY A 1 227 ? 12.914 5.246 5.648 1 98.75 227 GLY A O 1
ATOM 1813 N N . PHE A 1 228 ? 11.172 3.926 5.18 1 98.94 228 PHE A N 1
ATOM 1814 C CA . PHE A 1 228 ? 11.914 2.668 5.168 1 98.94 228 PHE A CA 1
ATOM 1815 C C . PHE A 1 228 ? 11.516 1.82 3.965 1 98.94 228 PHE A C 1
ATOM 1817 O O . PHE A 1 228 ? 10.367 1.389 3.854 1 98.94 228 PHE A O 1
ATOM 1824 N N . LEU A 1 229 ? 12.406 1.706 3.072 1 98.88 229 LEU A N 1
ATOM 1825 C CA . LEU A 1 229 ? 12.219 0.765 1.974 1 98.88 229 LEU A CA 1
ATOM 1826 C C . LEU A 1 229 ? 12.695 -0.631 2.363 1 98.88 229 LEU A C 1
ATOM 1828 O O . LEU A 1 229 ? 13.844 -0.809 2.762 1 98.88 229 LEU A O 1
ATOM 1832 N N . CYS A 1 230 ? 11.805 -1.549 2.299 1 98.88 230 CYS A N 1
ATOM 1833 C CA . CYS A 1 230 ? 12.109 -2.943 2.59 1 98.88 230 CYS A CA 1
ATOM 1834 C C . CYS A 1 230 ? 12.281 -3.746 1.306 1 98.88 230 CYS A C 1
ATOM 1836 O O . CYS A 1 230 ? 11.336 -3.865 0.518 1 98.88 230 CYS A O 1
ATOM 1838 N N . TYR A 1 231 ? 13.445 -4.195 1.098 1 98.12 231 TYR A N 1
ATOM 1839 C CA . TYR A 1 231 ? 13.781 -5.062 -0.028 1 98.12 231 TYR A CA 1
ATOM 1840 C C . TYR A 1 231 ? 14.055 -6.484 0.443 1 98.12 231 TYR A C 1
ATOM 1842 O O . TYR A 1 231 ? 15.133 -6.77 0.975 1 98.12 231 TYR A O 1
ATOM 1850 N N . GLY A 1 232 ? 13.094 -7.309 0.26 1 97.19 232 GLY A N 1
ATOM 1851 C CA . GLY A 1 232 ? 13.227 -8.703 0.65 1 97.19 232 GLY A CA 1
ATOM 1852 C C . GLY A 1 232 ? 13.867 -9.562 -0.424 1 97.19 232 GLY A C 1
ATOM 1853 O O . GLY A 1 232 ? 14.875 -9.172 -1.017 1 97.19 232 GLY A O 1
ATOM 1854 N N . LYS A 1 233 ? 13.359 -10.719 -0.575 1 93.56 233 LYS A N 1
ATOM 1855 C CA . LYS A 1 233 ? 13.797 -11.672 -1.59 1 93.56 233 LYS A CA 1
ATOM 1856 C C . LYS A 1 233 ? 12.602 -12.305 -2.297 1 93.56 233 LYS A C 1
ATOM 1858 O O . LYS A 1 233 ? 11.695 -12.836 -1.645 1 93.56 233 LYS A O 1
ATOM 1863 N N . GLU A 1 234 ? 12.609 -12.234 -3.625 1 91.31 234 GLU A N 1
ATOM 1864 C CA . GLU A 1 234 ? 11.5 -12.734 -4.43 1 91.31 234 GLU A CA 1
ATOM 1865 C C . GLU A 1 234 ? 11.375 -14.25 -4.324 1 91.31 234 GLU A C 1
ATOM 1867 O O . GLU A 1 234 ? 12.383 -14.953 -4.168 1 91.31 234 GLU A O 1
ATOM 1872 N N . THR A 1 235 ? 10.125 -14.695 -4.367 1 89.94 235 THR A N 1
ATOM 1873 C CA . THR A 1 235 ? 9.875 -16.141 -4.441 1 89.94 235 THR A CA 1
ATOM 1874 C C . THR A 1 235 ? 8.438 -16.406 -4.859 1 89.94 235 THR A C 1
ATOM 1876 O O . THR A 1 235 ? 7.59 -15.516 -4.84 1 89.94 235 THR A O 1
ATOM 1879 N N . HIS A 1 236 ? 8.25 -17.594 -5.359 1 88.88 236 HIS A N 1
ATOM 1880 C CA . HIS A 1 236 ? 6.906 -18.109 -5.598 1 88.88 236 HIS A CA 1
ATOM 1881 C C . HIS A 1 236 ? 6.191 -18.406 -4.285 1 88.88 236 HIS A C 1
ATOM 1883 O O . HIS A 1 236 ? 6.809 -18.875 -3.33 1 88.88 236 HIS A O 1
ATOM 1889 N N . VAL A 1 237 ? 4.887 -18.156 -4.191 1 91.25 237 VAL A N 1
ATOM 1890 C CA . VAL A 1 237 ? 4.113 -18.344 -2.969 1 91.25 237 VAL A CA 1
ATOM 1891 C C . VAL A 1 237 ? 4.172 -19.812 -2.547 1 91.25 237 VAL A C 1
ATOM 1893 O O . VAL A 1 237 ? 4.004 -20.125 -1.368 1 91.25 237 VAL A O 1
ATOM 1896 N N . GLY A 1 238 ? 4.438 -20.734 -3.488 1 89.81 238 GLY A N 1
ATOM 1897 C CA . GLY A 1 238 ? 4.543 -22.141 -3.184 1 89.81 238 GLY A CA 1
ATOM 1898 C C . GLY A 1 238 ? 5.824 -22.5 -2.455 1 89.81 238 GLY A C 1
ATOM 1899 O O . GLY A 1 238 ? 5.938 -23.594 -1.892 1 89.81 238 GLY A O 1
ATOM 1900 N N . GLU A 1 239 ? 6.793 -21.609 -2.496 1 88.44 239 GLU A N 1
ATOM 1901 C CA . GLU A 1 239 ? 8.055 -21.75 -1.78 1 88.44 239 GLU A CA 1
ATOM 1902 C C . GLU A 1 239 ? 8.336 -20.547 -0.894 1 88.44 239 GLU A C 1
ATOM 1904 O O . GLU A 1 239 ? 9.359 -19.875 -1.048 1 88.44 239 GLU A O 1
ATOM 1909 N N . PRO A 1 240 ? 7.52 -20.375 0.11 1 89.5 240 PRO A N 1
ATOM 1910 C CA . PRO A 1 240 ? 7.594 -19.125 0.875 1 89.5 240 PRO A CA 1
ATOM 1911 C C . PRO A 1 240 ? 8.922 -18.969 1.611 1 89.5 240 PRO A C 1
ATOM 1913 O O . PRO A 1 240 ? 9.367 -17.844 1.849 1 89.5 240 PRO A O 1
ATOM 1916 N N . PHE A 1 241 ? 9.633 -20.078 1.929 1 90.19 241 PHE A N 1
ATOM 1917 C CA . PHE A 1 241 ? 10.859 -19.984 2.707 1 90.19 241 PHE A CA 1
ATOM 1918 C C . PHE A 1 241 ? 12.07 -19.812 1.792 1 90.19 241 PHE A C 1
ATOM 1920 O O . PHE A 1 241 ? 13.203 -19.75 2.262 1 90.19 241 PHE A O 1
ATOM 1927 N N . ALA A 1 242 ? 11.852 -19.703 0.512 1 88.12 242 ALA A N 1
ATOM 1928 C CA . ALA A 1 242 ? 12.914 -19.406 -0.442 1 88.12 242 ALA A CA 1
ATOM 1929 C C . ALA A 1 242 ? 13.078 -17.906 -0.648 1 88.12 242 ALA A C 1
ATOM 1931 O O . ALA A 1 242 ? 14 -17.469 -1.338 1 88.12 242 ALA A O 1
ATOM 1932 N N . GLY A 1 243 ? 12.219 -17.109 0.008 1 92.06 243 GLY A N 1
ATOM 1933 C CA . GLY A 1 243 ? 12.266 -15.656 -0.127 1 92.06 243 GLY A CA 1
ATOM 1934 C C . GLY A 1 243 ? 12 -14.93 1.177 1 92.06 243 GLY A C 1
ATOM 1935 O O . GLY A 1 243 ? 12.141 -15.5 2.258 1 92.06 243 GLY A O 1
ATOM 1936 N N . LEU A 1 244 ? 11.82 -13.688 1.117 1 96.62 244 LEU A N 1
ATOM 1937 C CA . LEU A 1 244 ? 11.453 -12.82 2.232 1 96.62 244 LEU A CA 1
ATOM 1938 C C . LEU A 1 244 ? 10.523 -11.711 1.772 1 96.62 244 LEU A C 1
ATOM 1940 O O . LEU A 1 244 ? 10.875 -10.922 0.895 1 96.62 244 LEU A O 1
ATOM 1944 N N . ASN A 1 245 ? 9.367 -11.656 2.414 1 98.12 245 ASN A N 1
ATOM 1945 C CA . ASN A 1 245 ? 8.289 -10.773 1.996 1 98.12 245 ASN A CA 1
ATOM 1946 C C . ASN A 1 245 ? 8.531 -9.336 2.455 1 98.12 245 ASN A C 1
ATOM 1948 O O . ASN A 1 245 ? 8.602 -9.07 3.656 1 98.12 245 ASN A O 1
ATOM 1952 N N . GLY A 1 246 ? 8.648 -8.406 1.51 1 98.5 246 GLY A N 1
ATOM 1953 C CA . GLY A 1 246 ? 8.867 -7 1.828 1 98.5 246 GLY A CA 1
ATOM 1954 C C . GLY A 1 246 ? 7.73 -6.387 2.627 1 98.5 246 GLY A C 1
ATOM 1955 O O . GLY A 1 246 ? 7.961 -5.531 3.482 1 98.5 246 GLY A O 1
ATOM 1956 N N . SER A 1 247 ? 6.477 -6.762 2.332 1 98.62 247 SER A N 1
ATOM 1957 C CA . SER A 1 247 ? 5.324 -6.285 3.092 1 98.62 247 SER A CA 1
ATOM 1958 C C . SER A 1 247 ? 5.402 -6.723 4.551 1 98.62 247 SER A C 1
ATOM 1960 O O . SER A 1 247 ? 5.008 -5.98 5.449 1 98.62 247 SER A O 1
ATOM 1962 N N . TYR A 1 248 ? 5.898 -7.934 4.746 1 98.62 248 TYR A N 1
ATOM 1963 C CA . TYR A 1 248 ? 6.098 -8.43 6.105 1 98.62 248 TYR A CA 1
ATOM 1964 C C . TYR A 1 248 ? 7.137 -7.594 6.844 1 98.62 248 TYR A C 1
ATOM 1966 O O . TYR A 1 248 ? 6.914 -7.188 7.984 1 98.62 248 TYR A O 1
ATOM 1974 N N . MET A 1 249 ? 8.25 -7.316 6.199 1 98.88 249 MET A N 1
ATOM 1975 C CA . MET A 1 249 ? 9.297 -6.477 6.777 1 98.88 249 MET A CA 1
ATOM 1976 C C . MET A 1 249 ? 8.742 -5.109 7.16 1 98.88 249 MET A C 1
ATOM 1978 O O . MET A 1 249 ? 8.93 -4.652 8.289 1 98.88 249 MET A O 1
ATOM 1982 N N . ALA A 1 250 ? 8.055 -4.453 6.25 1 98.81 250 ALA A N 1
ATOM 1983 C CA . ALA A 1 250 ? 7.473 -3.135 6.484 1 98.81 250 ALA A CA 1
ATOM 1984 C C . ALA A 1 250 ? 6.461 -3.176 7.629 1 98.81 250 ALA A C 1
ATOM 1986 O O . ALA A 1 250 ? 6.363 -2.229 8.414 1 98.81 250 ALA A O 1
ATOM 1987 N N . SER A 1 251 ? 5.672 -4.277 7.695 1 98.81 251 SER A N 1
ATOM 1988 C CA . SER A 1 251 ? 4.66 -4.43 8.734 1 98.81 251 SER A CA 1
ATOM 1989 C C . SER A 1 251 ? 5.293 -4.48 10.125 1 98.81 251 SER A C 1
ATOM 1991 O O . SER A 1 251 ? 4.762 -3.902 11.07 1 98.81 251 SER A O 1
ATOM 1993 N N . LEU A 1 252 ? 6.41 -5.16 10.242 1 98.81 252 LEU A N 1
ATOM 1994 C CA . LEU A 1 252 ? 7.074 -5.238 11.539 1 98.81 252 LEU A CA 1
ATOM 1995 C C . LEU A 1 252 ? 7.66 -3.883 11.93 1 98.81 252 LEU A C 1
ATOM 1997 O O . LEU A 1 252 ? 7.699 -3.537 13.109 1 98.81 252 LEU A O 1
ATOM 2001 N N . ILE A 1 253 ? 8.133 -3.096 10.938 1 98.88 253 ILE A N 1
ATOM 2002 C CA . ILE A 1 253 ? 8.602 -1.741 11.211 1 98.88 253 ILE A CA 1
ATOM 2003 C C . ILE A 1 253 ? 7.438 -0.88 11.688 1 98.88 253 ILE A C 1
ATOM 2005 O O . ILE A 1 253 ? 7.555 -0.155 12.68 1 98.88 253 ILE A O 1
ATOM 2009 N N . THR A 1 254 ? 6.316 -0.952 10.984 1 98.75 254 THR A N 1
ATOM 2010 C CA . THR A 1 254 ? 5.137 -0.177 11.352 1 98.75 254 THR A CA 1
ATOM 2011 C C . THR A 1 254 ? 4.66 -0.556 12.75 1 98.75 254 THR A C 1
ATOM 2013 O O . THR A 1 254 ? 4.293 0.314 13.547 1 98.75 254 THR A O 1
ATOM 2016 N N . ALA A 1 255 ? 4.688 -1.836 13.055 1 98.12 255 ALA A N 1
ATOM 2017 C CA . ALA A 1 255 ? 4.293 -2.305 14.375 1 98.12 255 ALA A CA 1
ATOM 2018 C C . ALA A 1 255 ? 5.207 -1.732 15.453 1 98.12 255 ALA A C 1
ATOM 2020 O O . ALA A 1 255 ? 4.758 -1.45 16.578 1 98.12 255 ALA A O 1
ATOM 2021 N N . GLU A 1 256 ? 6.434 -1.556 15.148 1 98.25 256 GLU A N 1
ATOM 2022 C CA . GLU A 1 256 ? 7.418 -1.075 16.109 1 98.25 256 GLU A CA 1
ATOM 2023 C C . GLU A 1 256 ? 7.297 0.431 16.328 1 98.25 256 GLU A C 1
ATOM 2025 O O . GLU A 1 256 ? 7.426 0.918 17.453 1 98.25 256 GLU A O 1
ATOM 2030 N N . LEU A 1 257 ? 7.035 1.188 15.242 1 98.5 257 LEU A N 1
ATOM 2031 C CA . LEU A 1 257 ? 7.184 2.639 15.289 1 98.5 257 LEU A CA 1
ATOM 2032 C C . LEU A 1 257 ? 5.852 3.309 15.625 1 98.5 257 LEU A C 1
ATOM 2034 O O . LEU A 1 257 ? 5.828 4.375 16.234 1 98.5 257 LEU A O 1
ATOM 2038 N N . GLU A 1 258 ? 4.699 2.701 15.227 1 98.5 258 GLU A N 1
ATOM 2039 C CA . GLU A 1 258 ? 3.393 3.32 15.422 1 98.5 258 GLU A CA 1
ATOM 2040 C C . GLU A 1 258 ? 3.133 3.623 16.891 1 98.5 258 GLU A C 1
ATOM 2042 O O . GLU A 1 258 ? 3.168 2.721 17.734 1 98.5 258 GLU A O 1
ATOM 2047 N N . LEU A 1 259 ? 2.908 4.902 17.25 1 96.88 259 LEU A N 1
ATOM 2048 C CA . LEU A 1 259 ? 2.514 5.391 18.578 1 96.88 259 LEU A CA 1
ATOM 2049 C C . LEU A 1 259 ? 3.602 5.117 19.609 1 96.88 259 LEU A C 1
ATOM 2051 O O . LEU A 1 259 ? 3.352 5.188 20.812 1 96.88 259 LEU A O 1
ATOM 2055 N N . ASN A 1 260 ? 4.852 4.762 19.172 1 97.06 260 ASN A N 1
ATOM 2056 C CA . ASN A 1 260 ? 5.957 4.449 20.062 1 97.06 260 ASN A CA 1
ATOM 2057 C C . ASN A 1 260 ? 6.438 5.688 20.812 1 97.06 260 ASN A C 1
ATOM 2059 O O . ASN A 1 260 ? 7.133 6.531 20.25 1 97.06 260 ASN A O 1
ATOM 2063 N N . THR A 1 261 ? 6.219 5.707 22.062 1 94.69 261 THR A N 1
ATOM 2064 C CA . THR A 1 261 ? 6.465 6.895 22.875 1 94.69 261 THR A CA 1
ATOM 2065 C C . THR A 1 261 ? 7.961 7.094 23.094 1 94.69 261 THR A C 1
ATOM 2067 O O . THR A 1 261 ? 8.398 8.18 23.484 1 94.69 261 THR A O 1
ATOM 2070 N N . ASP A 1 262 ? 8.789 6.07 22.828 1 94.06 262 ASP A N 1
ATOM 2071 C CA . ASP A 1 262 ? 10.242 6.215 22.906 1 94.06 262 ASP A CA 1
ATOM 2072 C C . ASP A 1 262 ? 10.75 7.223 21.875 1 94.06 262 ASP A C 1
ATOM 2074 O O . ASP A 1 262 ? 11.859 7.742 22.016 1 94.06 262 ASP A O 1
ATOM 2078 N N . LEU A 1 263 ? 9.938 7.488 20.906 1 96 263 LEU A N 1
ATOM 2079 C CA . LEU A 1 263 ? 10.383 8.344 19.812 1 96 263 LEU A CA 1
ATOM 2080 C C . LEU A 1 263 ? 9.844 9.758 19.969 1 96 263 LEU A C 1
ATOM 2082 O O . LEU A 1 263 ? 10.109 10.625 19.141 1 96 263 LEU A O 1
ATOM 2086 N N . CYS A 1 264 ? 9.164 9.984 21.031 1 95 264 CYS A N 1
ATOM 2087 C CA . CYS A 1 264 ? 8.734 11.352 21.328 1 95 264 CYS A CA 1
ATOM 2088 C C . CYS A 1 264 ? 9.922 12.227 21.703 1 95 264 CYS A C 1
ATOM 2090 O O . CYS A 1 264 ? 10.922 11.742 22.234 1 95 264 CYS A O 1
ATOM 2092 N N . ASP A 1 265 ? 9.844 13.469 21.328 1 94.69 265 ASP A N 1
ATOM 2093 C CA . ASP A 1 265 ? 10.766 14.492 21.797 1 94.69 265 ASP A CA 1
ATOM 2094 C C . ASP A 1 265 ? 10.211 15.211 23.031 1 94.69 265 ASP A C 1
ATOM 2096 O O . ASP A 1 265 ? 9.047 15.609 23.047 1 94.69 265 ASP A O 1
ATOM 2100 N N . ILE A 1 266 ? 10.961 15.344 24.062 1 92.38 266 ILE A N 1
ATOM 2101 C CA . ILE A 1 266 ? 10.5 15.938 25.312 1 92.38 266 ILE A CA 1
ATOM 2102 C C . ILE A 1 266 ? 11.336 17.172 25.641 1 92.38 266 ILE A C 1
ATOM 2104 O O . ILE A 1 266 ? 12.562 17.078 25.75 1 92.38 266 ILE A O 1
ATOM 2108 N N . VAL A 1 267 ? 10.656 18.281 25.766 1 89.56 267 VAL A N 1
ATOM 2109 C CA . VAL A 1 267 ? 11.297 19.531 26.141 1 89.56 267 VAL A CA 1
ATOM 2110 C C . VAL A 1 267 ? 10.508 20.203 27.266 1 89.56 267 VAL A C 1
ATOM 2112 O O . VAL A 1 267 ? 9.312 20.469 27.109 1 89.56 267 VAL A O 1
ATOM 2115 N N . GLU A 1 268 ? 11.148 20.516 28.375 1 86.56 268 GLU A N 1
ATOM 2116 C CA . GLU A 1 268 ? 10.555 21.188 29.516 1 86.56 268 GLU A CA 1
ATOM 2117 C C . GLU A 1 268 ? 9.234 20.531 29.922 1 86.56 268 GLU A C 1
ATOM 2119 O O . GLU A 1 268 ? 8.227 21.219 30.094 1 86.56 268 GLU A O 1
ATOM 2124 N N . GLY A 1 269 ? 9.211 19.203 29.812 1 83.19 269 GLY A N 1
ATOM 2125 C CA . GLY A 1 269 ? 8.055 18.438 30.266 1 83.19 269 GLY A CA 1
ATOM 2126 C C . GLY A 1 269 ? 6.988 18.297 29.203 1 83.19 269 GLY A C 1
ATOM 2127 O O . GLY A 1 269 ? 6.008 17.562 29.391 1 83.19 269 GLY A O 1
ATOM 2128 N N . GLU A 1 270 ? 7.148 18.984 28.078 1 85.56 270 GLU A N 1
ATOM 2129 C CA . GLU A 1 270 ? 6.23 18.859 26.953 1 85.56 270 GLU A CA 1
ATOM 2130 C C . GLU A 1 270 ? 6.699 17.781 25.984 1 85.56 270 GLU A C 1
ATOM 2132 O O . GLU A 1 270 ? 7.832 17.812 25.5 1 85.56 270 GLU A O 1
ATOM 2137 N N . ALA A 1 271 ? 5.809 16.812 25.734 1 91.56 271 ALA A N 1
ATOM 2138 C CA . ALA A 1 271 ? 6.152 15.742 24.812 1 91.56 271 ALA A CA 1
ATOM 2139 C C . ALA A 1 271 ? 5.484 15.953 23.453 1 91.56 271 ALA A C 1
ATOM 2141 O O . ALA A 1 271 ? 4.324 16.359 23.391 1 91.56 271 ALA A O 1
ATOM 2142 N N . SER A 1 272 ? 6.246 15.719 22.422 1 93.56 272 SER A N 1
ATOM 2143 C CA . SER A 1 272 ? 5.645 15.703 21.094 1 93.56 272 SER A CA 1
ATOM 2144 C C . SER A 1 272 ? 4.734 14.492 20.906 1 93.56 272 SER A C 1
ATOM 2146 O O . SER A 1 272 ? 4.902 13.477 21.578 1 93.56 272 SER A O 1
ATOM 2148 N N . PRO A 1 273 ? 3.746 14.602 20.047 1 92.69 273 PRO A N 1
ATOM 2149 C CA . PRO A 1 273 ? 2.986 13.398 19.703 1 92.69 273 PRO A CA 1
ATOM 2150 C C . PRO A 1 273 ? 3.867 12.281 19.141 1 92.69 273 PRO A C 1
ATOM 2152 O O . PRO A 1 273 ? 4.871 12.555 18.484 1 92.69 273 PRO A O 1
ATOM 2155 N N . PRO A 1 274 ? 3.549 11.055 19.5 1 95.62 274 PRO A N 1
ATOM 2156 C CA . PRO A 1 274 ? 4.336 9.945 18.953 1 95.62 274 PRO A CA 1
ATOM 2157 C C . PRO A 1 274 ? 4.172 9.781 17.453 1 95.62 274 PRO A C 1
ATOM 2159 O O . PRO A 1 274 ? 3.248 10.352 16.859 1 95.62 274 PRO A O 1
ATOM 2162 N N . PRO A 1 275 ? 5.082 8.984 16.844 1 97.69 275 PRO A N 1
ATOM 2163 C CA . PRO A 1 275 ? 5.012 8.828 15.391 1 97.69 275 PRO A CA 1
ATOM 2164 C C . PRO A 1 275 ? 3.781 8.039 14.945 1 97.69 275 PRO A C 1
ATOM 2166 O O . PRO A 1 275 ? 3.281 7.191 15.688 1 97.69 275 PRO A O 1
ATOM 2169 N N . THR A 1 276 ? 3.326 8.328 13.789 1 97.75 276 THR A N 1
ATOM 2170 C CA . THR A 1 276 ? 2.24 7.586 13.164 1 97.75 276 THR A CA 1
ATOM 2171 C C . THR A 1 276 ? 2.506 7.398 11.672 1 97.75 276 THR A C 1
ATOM 2173 O O . THR A 1 276 ? 3.182 8.219 11.047 1 97.75 276 THR A O 1
ATOM 2176 N N . ASN A 1 277 ? 2.021 6.309 11.164 1 98.25 277 ASN A N 1
ATOM 2177 C CA . ASN A 1 277 ? 2.223 5.961 9.758 1 98.25 277 ASN A CA 1
ATOM 2178 C C . ASN A 1 277 ? 1.393 6.848 8.836 1 98.25 277 ASN A C 1
ATOM 2180 O O . ASN A 1 277 ? 0.236 7.152 9.133 1 98.25 277 ASN A O 1
ATOM 2184 N N . LEU A 1 278 ? 2.021 7.266 7.723 1 97.38 278 LEU A N 1
ATOM 2185 C CA . LEU A 1 278 ? 1.312 8.102 6.766 1 97.38 278 LEU A CA 1
ATOM 2186 C C . LEU A 1 278 ? 1.155 7.387 5.426 1 97.38 278 LEU A C 1
ATOM 2188 O O . LEU A 1 278 ? 0.32 7.77 4.605 1 97.38 278 LEU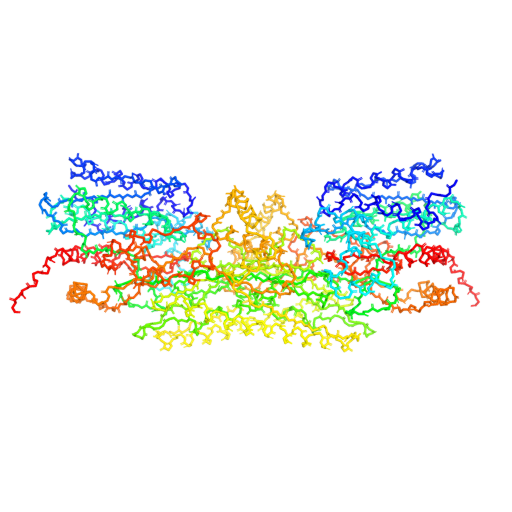 A O 1
ATOM 2192 N N . LEU A 1 279 ? 2 6.395 5.199 1 97.56 279 LEU A N 1
ATOM 2193 C CA . LEU A 1 279 ? 1.957 5.633 3.957 1 97.56 279 LEU A CA 1
ATOM 2194 C C . LEU A 1 279 ? 2.586 4.254 4.141 1 97.56 279 LEU A C 1
ATOM 2196 O O . LEU A 1 279 ? 3.672 4.137 4.711 1 97.56 279 LEU A O 1
ATOM 2200 N N . GLN A 1 280 ? 1.901 3.236 3.725 1 98 280 GLN A N 1
ATOM 2201 C CA . GLN A 1 280 ? 2.469 1.895 3.625 1 98 280 GLN A CA 1
ATOM 2202 C C . GLN A 1 280 ? 1.914 1.152 2.412 1 98 280 GLN A C 1
ATOM 2204 O O . GLN A 1 280 ? 0.698 1.073 2.229 1 98 280 GLN A O 1
ATOM 2209 N N . ARG A 1 281 ? 2.83 0.601 1.594 1 96.88 281 ARG A N 1
ATOM 2210 C CA . ARG A 1 281 ? 2.355 -0.155 0.439 1 96.88 281 ARG A CA 1
ATOM 2211 C C . ARG A 1 281 ? 3.447 -1.073 -0.102 1 96.88 281 ARG A C 1
ATOM 2213 O O . ARG A 1 281 ? 4.637 -0.787 0.048 1 96.88 281 ARG A O 1
ATOM 2220 N N . ASP A 1 282 ? 3.047 -2.145 -0.644 1 97.56 282 ASP A N 1
ATOM 2221 C CA . ASP A 1 282 ? 3.967 -2.939 -1.452 1 97.56 282 ASP A CA 1
ATOM 2222 C C . ASP A 1 282 ? 4.23 -2.271 -2.801 1 97.56 282 ASP A C 1
ATOM 2224 O O . ASP A 1 282 ? 3.443 -1.434 -3.248 1 97.56 282 ASP A O 1
ATOM 2228 N N . LEU A 1 283 ? 5.309 -2.566 -3.424 1 95.62 283 LEU A N 1
ATOM 2229 C CA . LEU A 1 283 ? 5.688 -1.869 -4.648 1 95.62 283 LEU A CA 1
ATOM 2230 C C . LEU A 1 283 ? 5.539 -2.779 -5.863 1 95.62 283 LEU A C 1
ATOM 2232 O O . LEU A 1 283 ? 6.191 -2.566 -6.887 1 95.62 283 LEU A O 1
ATOM 2236 N N . LYS A 1 284 ? 4.707 -3.812 -5.672 1 90.12 284 LYS A N 1
ATOM 2237 C CA . LYS A 1 284 ? 4.383 -4.648 -6.828 1 90.12 284 LYS A CA 1
ATOM 2238 C C . LYS A 1 284 ? 3.51 -3.896 -7.824 1 90.12 284 LYS A C 1
ATOM 2240 O O . LYS A 1 284 ? 2.57 -3.201 -7.434 1 90.12 284 LYS A O 1
ATOM 2245 N N . GLU A 1 285 ? 3.775 -4.012 -9.078 1 84.06 285 GLU A N 1
ATOM 2246 C CA . GLU A 1 285 ? 3.012 -3.291 -10.094 1 84.06 285 GLU A CA 1
ATOM 2247 C C . GLU A 1 285 ? 1.725 -4.031 -10.445 1 84.06 285 GLU A C 1
ATOM 2249 O O . GLU A 1 285 ? 0.671 -3.41 -10.609 1 84.06 285 GLU A O 1
ATOM 2254 N N . ASP A 1 286 ? 1.855 -5.383 -10.578 1 85.44 286 ASP A N 1
ATOM 2255 C CA . ASP A 1 286 ? 0.7 -6.195 -10.945 1 85.44 286 ASP A CA 1
ATOM 2256 C C . ASP A 1 286 ? 0.617 -7.453 -10.078 1 85.44 286 ASP A C 1
ATOM 2258 O O . ASP A 1 286 ? 1.633 -7.926 -9.562 1 85.44 286 ASP A O 1
ATOM 2262 N N . TYR A 1 287 ? -0.591 -7.891 -10.008 1 85.56 287 TYR A N 1
ATOM 2263 C CA . TYR A 1 287 ? -0.778 -9.109 -9.227 1 85.56 287 TYR A CA 1
ATOM 2264 C C . TYR A 1 287 ? -0.148 -10.305 -9.93 1 85.56 287 TYR A C 1
ATOM 2266 O O . TYR A 1 287 ? -0.234 -10.43 -11.156 1 85.56 287 TYR A O 1
ATOM 2274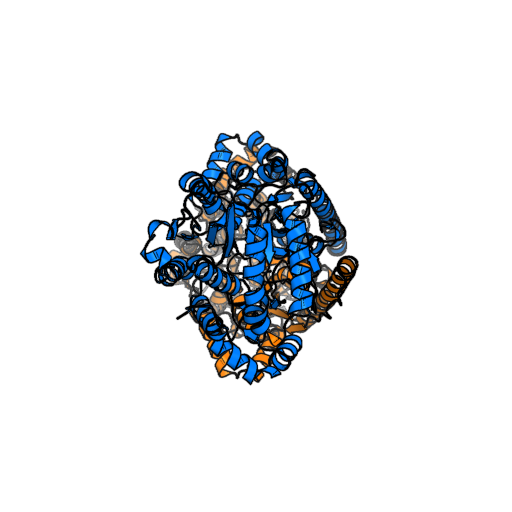 N N . SER A 1 288 ? 0.527 -11.141 -9.109 1 85.12 288 SER A N 1
ATOM 2275 C CA . SER A 1 288 ? 1.009 -12.469 -9.461 1 85.12 288 SER A CA 1
ATOM 2276 C C . SER A 1 288 ? 1.221 -13.328 -8.227 1 85.12 288 SER A C 1
ATOM 2278 O O . SER A 1 288 ? 1.086 -12.852 -7.098 1 85.12 288 SER A O 1
ATOM 2280 N N . VAL A 1 289 ? 1.519 -14.516 -8.492 1 89.62 289 VAL A N 1
ATOM 2281 C CA . VAL A 1 289 ? 1.744 -15.414 -7.367 1 89.62 289 VAL A CA 1
ATOM 2282 C C . VAL A 1 289 ? 3.207 -15.344 -6.934 1 89.62 289 VAL A C 1
ATOM 2284 O O . VAL A 1 289 ? 3.768 -16.328 -6.453 1 89.62 289 VAL A O 1
ATOM 2287 N N . GLN A 1 290 ? 3.822 -14.273 -7.191 1 90 290 GLN A N 1
ATOM 2288 C CA . GLN A 1 290 ? 5.082 -13.867 -6.582 1 90 290 GLN A CA 1
ATOM 2289 C C . GLN A 1 290 ? 4.848 -12.938 -5.395 1 90 290 GLN A C 1
ATOM 2291 O O . GLN A 1 290 ? 3.982 -12.062 -5.445 1 90 290 GLN A O 1
ATOM 2296 N N . ILE A 1 291 ? 5.508 -13.125 -4.316 1 93.94 291 ILE A N 1
ATOM 2297 C CA . ILE A 1 291 ? 5.324 -12.281 -3.143 1 93.94 291 ILE A CA 1
ATOM 2298 C C . ILE A 1 291 ? 5.859 -10.875 -3.428 1 93.94 291 ILE A C 1
ATOM 2300 O O . ILE A 1 291 ? 6.762 -10.703 -4.25 1 93.94 291 ILE A O 1
ATOM 2304 N N . PRO A 1 292 ? 5.297 -9.898 -2.756 1 96 292 PRO A N 1
ATOM 2305 C CA . PRO A 1 292 ? 5.941 -8.586 -2.826 1 96 292 PRO A CA 1
ATOM 2306 C C . PRO A 1 292 ? 7.258 -8.531 -2.059 1 96 292 PRO A C 1
ATOM 2308 O O . PRO A 1 292 ? 7.258 -8.539 -0.824 1 96 292 PRO A O 1
ATOM 2311 N N . HIS A 1 293 ? 8.336 -8.469 -2.818 1 95.69 293 HIS A N 1
ATOM 2312 C CA . HIS A 1 293 ? 9.625 -8.469 -2.145 1 95.69 293 HIS A CA 1
ATOM 2313 C C . HIS A 1 293 ? 10.117 -7.051 -1.888 1 95.69 293 HIS A C 1
ATOM 2315 O O . HIS A 1 293 ? 11.172 -6.859 -1.271 1 95.69 293 HIS A O 1
ATOM 2321 N N . ARG A 1 294 ? 9.43 -6.016 -2.377 1 97.25 294 ARG A N 1
ATOM 2322 C CA . ARG A 1 294 ? 9.719 -4.613 -2.084 1 97.25 294 ARG A CA 1
ATOM 2323 C C . ARG A 1 294 ? 8.477 -3.906 -1.542 1 97.25 294 ARG A C 1
ATOM 2325 O O . ARG A 1 294 ? 7.379 -4.074 -2.074 1 97.25 294 ARG A O 1
ATOM 2332 N N . ALA A 1 295 ? 8.648 -3.24 -0.478 1 98.62 295 ALA A N 1
ATOM 2333 C CA . ALA A 1 295 ? 7.59 -2.479 0.182 1 98.62 295 ALA A CA 1
ATOM 2334 C C . ALA A 1 295 ? 8.156 -1.253 0.894 1 98.62 295 ALA A C 1
ATOM 2336 O O . ALA A 1 295 ? 9.367 -1.17 1.131 1 98.62 295 ALA A O 1
ATOM 2337 N N . VAL A 1 296 ? 7.285 -0.293 1.146 1 98.81 296 VAL A N 1
ATOM 2338 C CA . VAL A 1 296 ? 7.742 0.944 1.768 1 98.81 296 VAL A CA 1
ATOM 2339 C C . VAL A 1 296 ? 6.762 1.369 2.857 1 98.81 296 VAL A C 1
ATOM 2341 O O . VAL A 1 296 ? 5.574 1.045 2.793 1 98.81 296 VAL A O 1
ATOM 2344 N N . THR A 1 297 ? 7.273 1.961 3.918 1 98.75 297 THR A N 1
ATOM 2345 C CA . THR A 1 297 ? 6.465 2.58 4.961 1 98.75 297 THR A CA 1
ATOM 2346 C C . THR A 1 297 ? 7.043 3.938 5.359 1 98.75 297 THR A C 1
ATOM 2348 O O . THR A 1 297 ? 8.258 4.102 5.43 1 98.75 297 THR A O 1
ATOM 2351 N N . LEU A 1 298 ? 6.211 4.984 5.398 1 98.56 298 LEU A N 1
ATOM 2352 C CA . LEU A 1 298 ? 6.578 6.344 5.785 1 98.56 298 LEU A CA 1
ATOM 2353 C C . LEU A 1 298 ? 5.879 6.746 7.078 1 98.56 298 LEU A C 1
ATOM 2355 O O . LEU A 1 298 ? 4.707 6.418 7.285 1 98.56 298 LEU A O 1
ATOM 2359 N N . PHE A 1 299 ? 6.57 7.516 7.891 1 98.5 299 PHE A N 1
ATOM 2360 C CA . PHE A 1 299 ? 6.027 7.926 9.18 1 98.5 299 PHE A CA 1
ATOM 2361 C C . PHE A 1 299 ? 6.094 9.438 9.336 1 98.5 299 PHE A C 1
ATOM 2363 O O . PHE A 1 299 ? 6.973 10.094 8.766 1 98.5 299 PHE A O 1
ATOM 2370 N N . ASN A 1 300 ? 5.137 9.938 10.023 1 97.31 300 ASN A N 1
ATOM 2371 C CA . ASN A 1 300 ? 5.262 11.281 10.594 1 97.31 300 ASN A CA 1
ATOM 2372 C C . ASN A 1 300 ? 5.992 11.258 11.93 1 97.31 300 ASN A C 1
ATOM 2374 O O . ASN A 1 300 ? 5.582 10.555 12.859 1 97.31 300 ASN A O 1
ATOM 2378 N N . LEU A 1 301 ? 7.043 12.008 12.023 1 97.69 301 LEU A N 1
ATOM 2379 C CA . LEU A 1 301 ? 7.797 12.141 13.266 1 97.69 301 LEU A CA 1
ATOM 2380 C C . LEU A 1 301 ? 7.977 13.602 13.641 1 97.69 301 LEU A C 1
ATOM 2382 O O . LEU A 1 301 ? 8.508 14.391 12.859 1 97.69 301 LEU A O 1
ATOM 2386 N N . PHE A 1 302 ? 7.539 13.906 14.805 1 96.06 302 PHE A N 1
ATOM 2387 C CA . PHE A 1 302 ? 7.617 15.289 15.266 1 96.06 302 PHE A CA 1
ATOM 2388 C C . PHE A 1 302 ? 8.922 15.531 16.016 1 96.06 302 PHE A C 1
ATOM 2390 O O . PHE A 1 302 ? 9.445 14.633 16.672 1 96.06 302 PHE A O 1
ATOM 2397 N N . LEU A 1 303 ? 9.375 16.781 15.906 1 93.81 303 LEU A N 1
ATOM 2398 C CA . LEU A 1 303 ? 10.609 17.219 16.562 1 93.81 303 LEU A CA 1
ATOM 2399 C C . LEU A 1 303 ? 10.391 18.5 17.344 1 93.81 303 LEU A C 1
ATOM 2401 O O . LEU A 1 303 ? 9.648 19.375 16.906 1 93.81 303 LEU A O 1
ATOM 2405 N N . LEU A 1 304 ? 11 18.531 18.484 1 93.94 304 LEU A N 1
ATOM 2406 C CA . LEU A 1 304 ? 11.07 19.766 19.25 1 93.94 304 LEU A CA 1
ATOM 2407 C C . LEU A 1 304 ? 12.492 20.328 19.25 1 93.94 304 LEU A C 1
ATOM 2409 O O . LEU A 1 304 ? 12.812 21.234 18.484 1 93.94 304 LEU A O 1
ATOM 2413 N N . GLU A 1 305 ? 13.398 19.656 19.891 1 91.88 305 GLU A N 1
ATOM 2414 C CA . GLU A 1 305 ? 14.773 20.156 19.938 1 91.88 305 GLU A CA 1
ATOM 2415 C C . GLU A 1 305 ? 15.773 19.062 19.562 1 91.88 305 GLU A C 1
ATOM 2417 O O . GLU A 1 305 ? 16.969 19.328 19.453 1 91.88 305 GLU A O 1
ATOM 2422 N N . LYS A 1 306 ? 15.312 17.875 19.328 1 91.25 306 LYS A N 1
ATOM 2423 C CA . LYS A 1 306 ? 16.203 16.781 18.922 1 91.25 306 LYS A CA 1
ATOM 2424 C C . LYS A 1 306 ? 16.906 17.109 17.609 1 91.25 306 LYS A C 1
ATOM 2426 O O . LYS A 1 306 ? 16.281 17.625 16.672 1 91.25 306 LYS A O 1
ATOM 2431 N N . SER A 1 307 ? 18.219 16.797 17.562 1 89.62 307 SER A N 1
ATOM 2432 C CA . SER A 1 307 ? 18.969 16.984 16.328 1 89.62 307 SER A CA 1
ATOM 2433 C C . SER A 1 307 ? 18.672 15.891 15.312 1 89.62 307 SER A C 1
ATOM 2435 O O . SER A 1 307 ? 18.297 14.773 15.688 1 89.62 307 SER A O 1
ATOM 2437 N N . MET A 1 308 ? 18.891 16.188 14.086 1 91.56 308 MET A N 1
ATOM 2438 C CA . MET A 1 308 ? 18.641 15.195 13.047 1 91.56 308 MET A CA 1
ATOM 2439 C C . MET A 1 308 ? 19.609 14.023 13.164 1 91.56 308 MET A C 1
ATOM 2441 O O . MET A 1 308 ? 19.266 12.883 12.844 1 91.56 308 MET A O 1
ATOM 2445 N N . THR A 1 309 ? 20.812 14.297 13.609 1 92.62 309 THR A N 1
ATOM 2446 C CA . THR A 1 309 ? 21.781 13.219 13.844 1 92.62 309 THR A CA 1
ATOM 2447 C C . THR A 1 309 ? 21.25 12.234 14.875 1 92.62 309 THR A C 1
ATOM 2449 O O . THR A 1 309 ? 21.328 11.016 14.688 1 92.62 309 THR A O 1
ATOM 2452 N N . ASP A 1 310 ? 20.656 12.75 15.938 1 93.38 310 ASP A N 1
ATOM 2453 C CA . ASP A 1 310 ? 20.078 11.898 16.969 1 93.38 310 ASP A CA 1
ATOM 2454 C C . ASP A 1 310 ? 18.875 11.133 16.453 1 93.38 310 ASP A C 1
ATOM 2456 O O . ASP A 1 310 ? 18.656 9.977 16.797 1 93.38 310 ASP A O 1
ATOM 2460 N N . VAL A 1 311 ? 18.109 11.805 15.656 1 94.94 311 VAL A N 1
ATOM 2461 C CA . VAL A 1 311 ? 16.906 11.203 15.094 1 94.94 311 VAL A CA 1
ATOM 2462 C C . VAL A 1 311 ? 17.281 10.016 14.211 1 94.94 311 VAL A C 1
ATOM 2464 O O . VAL A 1 311 ? 16.719 8.93 14.344 1 94.94 311 VAL A O 1
ATOM 2467 N N . VAL A 1 312 ? 18.297 10.18 13.352 1 96.62 312 VAL A N 1
ATOM 2468 C CA . VAL A 1 312 ? 18.734 9.125 12.453 1 96.62 312 VAL A CA 1
ATOM 2469 C C . VAL A 1 312 ? 19.281 7.949 13.266 1 96.62 312 VAL A C 1
ATOM 2471 O O . VAL A 1 312 ? 18.984 6.789 12.961 1 96.62 312 VAL A O 1
ATOM 2474 N N . SER A 1 313 ? 20.031 8.258 14.266 1 96.38 313 SER A N 1
ATOM 2475 C CA . SER A 1 313 ? 20.609 7.227 15.109 1 96.38 313 SER A CA 1
ATOM 2476 C C . SER A 1 313 ? 19.531 6.422 15.82 1 96.38 313 SER A C 1
ATOM 2478 O O . SER A 1 313 ? 19.594 5.191 15.875 1 96.38 313 SER A O 1
ATOM 2480 N N . LEU A 1 314 ? 18.562 7.082 16.344 1 96.88 314 LEU A N 1
ATOM 2481 C CA . LEU A 1 314 ? 17.469 6.434 17.062 1 96.88 314 LEU A CA 1
ATOM 2482 C C . LEU A 1 314 ? 16.656 5.555 16.125 1 96.88 314 LEU A C 1
ATOM 2484 O O . LEU A 1 314 ? 16.312 4.422 16.469 1 96.88 314 LEU A O 1
ATOM 2488 N N . LEU A 1 315 ? 16.297 6.105 14.961 1 98.38 315 LEU A N 1
ATOM 2489 C CA . LEU A 1 315 ? 15.539 5.344 13.977 1 98.38 315 LEU A CA 1
ATOM 2490 C C . LEU A 1 315 ? 16.312 4.109 13.523 1 98.38 315 LEU A C 1
ATOM 2492 O O . LEU A 1 315 ? 15.742 3.025 13.391 1 98.38 315 LEU A O 1
ATOM 2496 N N . ARG A 1 316 ? 17.609 4.289 13.297 1 98.06 316 ARG A N 1
ATOM 2497 C CA . ARG A 1 316 ? 18.453 3.17 12.883 1 98.06 316 ARG A CA 1
ATOM 2498 C C . ARG A 1 316 ? 18.469 2.082 13.953 1 98.06 316 ARG A C 1
ATOM 2500 O O . ARG A 1 316 ? 18.422 0.892 13.633 1 98.06 316 ARG A O 1
ATOM 2507 N N . GLN A 1 317 ? 18.578 2.48 15.172 1 98.25 317 GLN A N 1
ATOM 2508 C CA . GLN A 1 317 ? 18.578 1.527 16.281 1 98.25 317 GLN A CA 1
ATOM 2509 C C . GLN A 1 317 ? 17.281 0.73 16.312 1 98.25 317 GLN A C 1
ATOM 2511 O O . GLN A 1 317 ? 17.297 -0.493 16.469 1 98.25 317 GLN A O 1
ATOM 2516 N N . LYS A 1 318 ? 16.141 1.406 16.234 1 98.31 318 LYS A N 1
ATOM 2517 C CA . LYS A 1 318 ? 14.836 0.755 16.266 1 98.31 318 LYS A CA 1
ATOM 2518 C C . LYS A 1 318 ? 14.68 -0.226 15.109 1 98.31 318 LYS A C 1
ATOM 2520 O O . LYS A 1 318 ? 14.195 -1.343 15.289 1 98.31 318 LYS A O 1
ATOM 2525 N N . VAL A 1 319 ? 15.117 0.191 13.922 1 98.44 319 VAL A N 1
ATOM 2526 C CA . VAL A 1 319 ? 14.914 -0.63 12.727 1 98.44 319 VAL A CA 1
ATOM 2527 C C . VAL A 1 319 ? 15.891 -1.804 12.742 1 98.44 319 VAL A C 1
ATOM 2529 O O . VAL A 1 319 ? 15.578 -2.887 12.242 1 98.44 319 VAL A O 1
ATOM 2532 N N . THR A 1 320 ? 17.094 -1.597 13.312 1 98.69 320 THR A N 1
ATOM 2533 C CA . THR A 1 320 ? 18.016 -2.705 13.477 1 98.69 320 THR A CA 1
ATOM 2534 C C . THR A 1 320 ? 17.422 -3.789 14.367 1 98.69 320 THR A C 1
ATOM 2536 O O . THR A 1 320 ? 17.562 -4.98 14.094 1 98.69 320 THR A O 1
ATOM 2539 N N . LYS A 1 321 ? 16.781 -3.393 15.406 1 98.44 321 LYS A N 1
ATOM 2540 C CA . LYS A 1 321 ? 16.109 -4.348 16.266 1 98.44 321 LYS A CA 1
ATOM 2541 C C . LYS A 1 321 ? 15 -5.086 15.508 1 98.44 321 LYS A C 1
ATOM 2543 O O . LYS A 1 321 ? 14.773 -6.273 15.742 1 98.44 321 LYS A O 1
ATOM 2548 N N . VAL A 1 322 ? 14.297 -4.371 14.68 1 98.62 322 VAL A N 1
ATOM 2549 C CA . VAL A 1 322 ? 13.258 -4.992 13.859 1 98.62 322 VAL A CA 1
ATOM 2550 C C . VAL A 1 322 ? 13.883 -6.012 12.914 1 98.62 322 VAL A C 1
ATOM 2552 O O . VAL A 1 322 ? 13.32 -7.086 12.695 1 98.62 322 VAL A O 1
ATOM 2555 N N . ALA A 1 323 ? 15.023 -5.617 12.281 1 98.62 323 ALA A N 1
ATOM 2556 C CA . ALA A 1 323 ? 15.727 -6.547 11.406 1 98.62 323 ALA A CA 1
ATOM 2557 C C . ALA A 1 323 ? 16.062 -7.848 12.141 1 98.62 323 ALA A C 1
ATOM 2559 O O . ALA A 1 323 ? 15.891 -8.938 11.586 1 98.62 323 ALA A O 1
ATOM 2560 N N . GLU A 1 324 ? 16.5 -7.754 13.367 1 98.31 324 GLU A N 1
ATOM 2561 C CA . GLU A 1 324 ? 16.797 -8.922 14.188 1 98.31 324 GLU A CA 1
ATOM 2562 C C . GLU A 1 324 ? 15.539 -9.75 14.445 1 98.31 324 GLU A C 1
ATOM 2564 O O . GLU A 1 324 ? 15.57 -10.977 14.398 1 98.31 324 GLU A O 1
ATOM 2569 N N . LYS A 1 325 ? 14.453 -9.062 14.711 1 98 325 LYS A N 1
ATOM 2570 C CA . LYS A 1 325 ? 13.188 -9.742 14.938 1 98 325 LYS A CA 1
ATOM 2571 C C . LYS A 1 325 ? 12.734 -10.492 13.695 1 98 325 LYS A C 1
ATOM 2573 O O . LYS A 1 325 ? 12.148 -11.578 13.789 1 98 325 LYS A O 1
ATOM 2578 N N . ILE A 1 326 ? 12.898 -9.898 12.523 1 98.19 326 ILE A N 1
ATOM 2579 C CA . ILE A 1 326 ? 12.555 -10.539 11.258 1 98.19 326 ILE A CA 1
ATOM 2580 C C . ILE A 1 326 ? 13.344 -11.836 11.109 1 98.19 326 ILE A C 1
ATOM 2582 O O . ILE A 1 326 ? 12.781 -12.883 10.781 1 98.19 326 ILE A O 1
ATOM 2586 N N . GLU A 1 327 ? 14.656 -11.742 11.359 1 97.62 327 GLU A N 1
ATOM 2587 C CA . GLU A 1 327 ? 15.531 -12.906 11.25 1 97.62 327 GLU A CA 1
ATOM 2588 C C . GLU A 1 327 ? 15.102 -14.008 12.219 1 97.62 327 GLU A C 1
ATOM 2590 O O . GLU A 1 327 ? 14.992 -15.172 11.828 1 97.62 327 GLU A O 1
ATOM 2595 N N . GLU A 1 328 ? 14.828 -13.641 13.422 1 96.62 328 GLU A N 1
ATOM 2596 C CA . GLU A 1 328 ? 14.438 -14.594 14.453 1 96.62 328 GLU A CA 1
ATOM 2597 C C . GLU A 1 328 ? 13.102 -15.25 14.117 1 96.62 328 GLU A C 1
ATOM 2599 O O . GLU A 1 328 ? 12.945 -16.469 14.266 1 96.62 328 GLU A O 1
ATOM 2604 N N . SER A 1 329 ? 12.141 -14.43 13.75 1 95.88 329 SER A N 1
ATOM 2605 C CA . SER A 1 329 ? 10.82 -14.945 13.414 1 95.88 329 SER A CA 1
ATOM 2606 C C . SER A 1 329 ? 10.875 -15.875 12.211 1 95.88 329 SER A C 1
ATOM 2608 O O . SER A 1 329 ? 10.219 -16.922 12.195 1 95.88 329 SER A O 1
ATOM 2610 N N . TYR A 1 330 ? 11.586 -15.469 11.188 1 94.94 330 TYR A N 1
ATOM 2611 C CA . TYR A 1 330 ? 11.773 -16.297 10 1 94.94 330 TYR A CA 1
ATOM 2612 C C . TYR A 1 330 ? 12.344 -17.656 10.383 1 94.94 330 TYR A C 1
ATOM 2614 O O . TYR A 1 330 ? 11.836 -18.703 9.938 1 94.94 330 TYR A O 1
ATOM 2622 N N . GLU A 1 331 ? 13.383 -17.672 11.172 1 94.06 331 GLU A N 1
ATOM 2623 C CA . GLU A 1 331 ? 14.023 -18.906 11.617 1 94.06 331 GLU A CA 1
ATOM 2624 C C . GLU A 1 331 ? 13.055 -19.781 12.406 1 94.06 331 GLU A C 1
ATOM 2626 O O . GLU A 1 331 ? 13.031 -21 12.242 1 94.06 331 GLU A O 1
ATOM 2631 N N . LYS A 1 332 ? 12.336 -19.156 13.242 1 94.69 332 LYS A N 1
ATOM 2632 C CA . LYS A 1 332 ? 11.375 -19.891 14.07 1 94.69 332 LYS A CA 1
ATOM 2633 C C . LYS A 1 332 ? 10.32 -20.578 13.203 1 94.69 332 LYS A C 1
ATOM 2635 O O . LYS A 1 332 ? 10.016 -21.75 13.414 1 94.69 332 LYS A O 1
ATOM 2640 N N . HIS A 1 333 ? 9.734 -19.875 12.25 1 94.12 333 HIS A N 1
ATOM 2641 C CA . HIS A 1 333 ? 8.711 -20.453 11.383 1 94.12 333 HIS A CA 1
ATOM 2642 C C . HIS A 1 333 ? 9.305 -21.516 10.469 1 94.12 333 HIS A C 1
ATOM 2644 O O . HIS A 1 333 ? 8.664 -22.547 10.211 1 94.12 333 HIS A O 1
ATOM 2650 N N . ALA A 1 334 ? 10.508 -21.219 9.953 1 92.31 334 ALA A N 1
ATOM 2651 C CA . ALA A 1 334 ? 11.18 -22.203 9.109 1 92.31 334 ALA A CA 1
ATOM 2652 C C . ALA A 1 334 ? 11.438 -23.5 9.883 1 92.31 334 ALA A C 1
ATOM 2654 O O . ALA A 1 334 ? 11.25 -24.594 9.352 1 92.31 334 ALA A O 1
ATOM 2655 N N . TYR A 1 335 ? 11.852 -23.375 11.125 1 91.5 335 TYR A N 1
ATOM 2656 C CA . TYR A 1 335 ? 12.102 -24.531 11.969 1 91.5 335 TYR A CA 1
ATOM 2657 C C . TYR A 1 335 ? 10.812 -25.312 12.219 1 91.5 335 TYR A C 1
ATOM 2659 O O . TYR A 1 335 ? 10.805 -26.547 12.125 1 91.5 335 TYR A O 1
ATOM 2667 N N . ARG A 1 336 ? 9.773 -24.672 12.5 1 91.94 336 ARG A N 1
ATOM 2668 C CA . ARG A 1 336 ? 8.492 -25.328 12.727 1 91.94 336 ARG A CA 1
ATOM 2669 C C . ARG A 1 336 ? 8.023 -26.062 11.477 1 91.94 336 ARG A C 1
ATOM 2671 O O . ARG A 1 336 ? 7.508 -27.172 11.562 1 91.94 336 ARG A O 1
ATOM 2678 N N . PHE A 1 337 ? 8.164 -25.422 10.406 1 91.06 337 PHE A N 1
ATOM 2679 C CA . PHE A 1 337 ? 7.742 -26.031 9.148 1 91.06 337 PHE A CA 1
ATOM 2680 C C . PHE A 1 337 ? 8.602 -27.25 8.82 1 91.06 337 PHE A C 1
ATOM 2682 O O . PHE A 1 337 ? 8.109 -28.234 8.258 1 91.06 337 PHE A O 1
ATOM 2689 N N . SER A 1 338 ? 9.883 -27.156 9.203 1 88.81 338 SER A N 1
ATOM 2690 C CA . SER A 1 338 ? 10.828 -28.219 8.891 1 88.81 338 SER A CA 1
ATOM 2691 C C . SER A 1 338 ? 10.469 -29.516 9.633 1 88.81 338 SER A C 1
ATOM 2693 O O . SER A 1 338 ? 10.93 -30.594 9.266 1 88.81 338 SER A O 1
ATOM 2695 N N . LYS A 1 339 ? 9.68 -29.453 10.594 1 85.62 339 LYS A N 1
ATOM 2696 C CA . LYS A 1 339 ? 9.227 -30.641 11.312 1 85.62 339 LYS A CA 1
ATOM 2697 C C . LYS A 1 339 ? 8.281 -31.469 10.453 1 85.62 339 LYS A C 1
ATOM 2699 O O . LYS A 1 339 ? 8.188 -32.688 10.617 1 85.62 339 LYS A O 1
ATOM 2704 N N . TYR A 1 340 ? 7.648 -30.797 9.555 1 81.62 340 TYR A N 1
ATOM 2705 C CA . TYR A 1 340 ? 6.742 -31.484 8.648 1 81.62 340 TYR A CA 1
ATOM 2706 C C . TYR A 1 340 ? 7.438 -31.828 7.336 1 81.62 340 TYR A C 1
ATOM 2708 O O . TYR A 1 340 ? 7.137 -32.844 6.711 1 81.62 340 TYR A O 1
ATOM 2716 N N . ASN A 1 341 ? 8.25 -30.969 6.961 1 77.25 341 ASN A N 1
ATOM 2717 C CA . ASN A 1 341 ? 9.039 -31.109 5.742 1 77.25 341 ASN A CA 1
ATOM 2718 C C . ASN A 1 341 ? 10.531 -30.891 6.008 1 77.25 341 ASN A C 1
ATOM 2720 O O . ASN A 1 341 ? 11.016 -29.75 5.938 1 77.25 341 ASN A O 1
ATOM 2724 N N . PRO A 1 342 ? 11.211 -31.906 6.164 1 74.44 342 PRO A N 1
ATOM 2725 C CA . PRO A 1 342 ? 12.602 -31.766 6.613 1 74.44 342 PRO A CA 1
ATOM 2726 C C . PRO A 1 342 ? 13.461 -30.969 5.633 1 74.44 342 PRO A C 1
ATOM 2728 O O . PRO A 1 342 ? 13.523 -31.312 4.449 1 74.44 342 PRO A O 1
ATOM 2731 N N . PHE A 1 343 ? 14.023 -29.812 6.117 1 77.25 343 PHE A N 1
ATOM 2732 C CA . PHE A 1 343 ? 15 -29 5.383 1 77.25 343 PHE A CA 1
ATOM 2733 C C . PHE A 1 343 ? 15.852 -28.188 6.344 1 77.25 343 PHE A C 1
ATOM 2735 O O . PHE A 1 343 ? 15.57 -28.125 7.543 1 77.25 343 PHE A O 1
ATOM 2742 N N . ILE A 1 344 ? 16.938 -27.703 5.797 1 77.88 344 ILE A N 1
ATOM 2743 C CA . ILE A 1 344 ? 17.781 -26.812 6.582 1 77.88 344 ILE A CA 1
ATOM 2744 C C . ILE A 1 344 ? 17.312 -25.359 6.379 1 77.88 344 ILE A C 1
ATOM 2746 O O . ILE A 1 344 ? 17.375 -24.844 5.266 1 77.88 344 ILE A O 1
ATOM 2750 N N . PRO A 1 345 ? 16.844 -24.781 7.43 1 78.5 345 PRO A N 1
ATOM 2751 C CA . PRO A 1 345 ? 16.422 -23.375 7.309 1 78.5 345 PRO A CA 1
ATOM 2752 C C . PRO A 1 345 ? 17.547 -22.469 6.844 1 78.5 345 PRO A C 1
ATOM 2754 O O . PRO A 1 345 ? 18.688 -22.594 7.309 1 78.5 345 PRO A O 1
ATOM 2757 N N . PRO A 1 346 ? 17.281 -21.688 5.902 1 78.5 346 PRO A N 1
ATOM 2758 C CA . PRO A 1 346 ? 18.312 -20.75 5.441 1 78.5 346 PRO A CA 1
ATOM 2759 C C . PRO A 1 346 ? 18.703 -19.719 6.5 1 78.5 346 PRO A C 1
ATOM 2761 O O . PRO A 1 346 ? 17.875 -19.359 7.344 1 78.5 346 PRO A O 1
ATOM 2764 N N . ASN A 1 347 ? 19.938 -19.391 6.469 1 84.19 347 ASN A N 1
ATOM 2765 C CA . ASN A 1 347 ? 20.391 -18.281 7.309 1 84.19 347 ASN A CA 1
ATOM 2766 C C . ASN A 1 347 ? 20.078 -16.938 6.668 1 84.19 347 ASN A C 1
ATOM 2768 O O . ASN A 1 347 ? 20.719 -16.547 5.688 1 84.19 347 ASN A O 1
ATOM 2772 N N . LEU A 1 348 ? 19.094 -16.297 7.215 1 89.62 348 LEU A N 1
ATOM 2773 C CA . LEU A 1 348 ? 18.656 -15.016 6.668 1 89.62 348 LEU A CA 1
ATOM 2774 C C . LEU A 1 348 ? 19.266 -13.852 7.438 1 89.62 348 LEU A C 1
ATOM 2776 O O . LEU A 1 348 ? 19.266 -13.844 8.672 1 89.62 348 LEU A O 1
ATOM 2780 N N . LYS A 1 349 ? 19.938 -12.93 6.781 1 94.69 349 LYS A N 1
ATOM 2781 C CA . LYS A 1 349 ? 20.469 -11.695 7.355 1 94.69 349 LYS A CA 1
ATOM 2782 C C . LYS A 1 349 ? 19.875 -10.469 6.66 1 94.69 349 LYS A C 1
ATOM 2784 O O . LYS A 1 349 ? 19.875 -10.391 5.43 1 94.69 349 LYS A O 1
ATOM 2789 N N . VAL A 1 350 ? 19.391 -9.57 7.457 1 98.19 350 VAL A N 1
ATOM 2790 C CA . VAL A 1 350 ? 18.797 -8.352 6.898 1 98.19 350 VAL A CA 1
ATOM 2791 C C . VAL A 1 350 ? 19.734 -7.172 7.125 1 98.19 350 VAL A C 1
ATOM 2793 O O . VAL A 1 350 ? 20.062 -6.84 8.266 1 98.19 350 VAL A O 1
ATOM 2796 N N . ASN A 1 351 ? 20.172 -6.508 6.082 1 98.44 351 ASN A N 1
ATOM 2797 C CA . ASN A 1 351 ? 21.031 -5.324 6.172 1 98.44 351 ASN A CA 1
ATOM 2798 C C . ASN A 1 351 ? 20.203 -4.066 6.441 1 98.44 351 ASN A C 1
ATOM 2800 O O . ASN A 1 351 ? 19.109 -3.912 5.906 1 98.44 351 ASN A O 1
ATOM 2804 N N . VAL A 1 352 ? 20.688 -3.279 7.344 1 98.75 352 VAL A N 1
ATOM 2805 C CA . VAL A 1 352 ? 20.078 -1.976 7.586 1 98.75 352 VAL A CA 1
ATOM 2806 C C . VAL A 1 352 ? 21.016 -0.871 7.105 1 98.75 352 VAL A C 1
ATOM 2808 O O . VAL A 1 352 ? 22.156 -0.769 7.57 1 98.75 352 VAL A O 1
ATOM 2811 N N . LEU A 1 353 ? 20.578 -0.068 6.156 1 98.69 353 LEU A N 1
ATOM 2812 C CA . LEU A 1 353 ? 21.375 1 5.566 1 98.69 353 LEU A CA 1
ATOM 2813 C C . LEU A 1 353 ? 20.625 2.324 5.598 1 98.69 353 LEU A C 1
ATOM 2815 O O . LEU A 1 353 ? 19.391 2.346 5.523 1 98.69 353 LEU A O 1
ATOM 2819 N N . THR A 1 354 ? 21.344 3.402 5.746 1 98.62 354 THR A N 1
ATOM 2820 C CA . THR A 1 354 ? 20.781 4.707 5.414 1 98.62 354 THR A CA 1
ATOM 2821 C C . THR A 1 354 ? 20.859 4.961 3.914 1 98.62 354 THR A C 1
ATOM 2823 O O . THR A 1 354 ? 21.625 4.312 3.205 1 98.62 354 THR A O 1
ATOM 2826 N N . TYR A 1 355 ? 20.031 5.828 3.432 1 98.62 355 TYR A N 1
ATOM 2827 C CA . TYR A 1 355 ? 20.109 6.211 2.025 1 98.62 355 TYR A CA 1
ATOM 2828 C C . TYR A 1 355 ? 21.516 6.695 1.667 1 98.62 355 TYR A C 1
ATOM 2830 O O . TYR A 1 355 ? 22.031 6.371 0.597 1 98.62 355 TYR A O 1
ATOM 2838 N N . GLU A 1 356 ? 22.141 7.441 2.559 1 98.12 356 GLU A N 1
ATOM 2839 C CA . GLU A 1 356 ? 23.484 7.938 2.357 1 98.12 356 GLU A CA 1
ATOM 2840 C C . GLU A 1 356 ? 24.469 6.789 2.119 1 98.12 356 GLU A C 1
ATOM 2842 O O . GLU A 1 356 ? 25.297 6.848 1.203 1 98.12 356 GLU A O 1
ATOM 2847 N N . GLU A 1 357 ? 24.391 5.75 2.961 1 98.38 357 GLU A N 1
ATOM 2848 C CA . GLU A 1 357 ? 25.266 4.59 2.822 1 98.38 357 GLU A CA 1
ATOM 2849 C C . GLU A 1 357 ? 25 3.855 1.51 1 98.38 357 GLU A C 1
ATOM 2851 O O . GLU A 1 357 ? 25.938 3.418 0.84 1 98.38 357 GLU A O 1
ATOM 2856 N N . LEU A 1 358 ? 23.734 3.719 1.126 1 98.44 358 LEU A N 1
ATOM 2857 C CA . LEU A 1 358 ? 23.375 2.99 -0.084 1 98.44 358 LEU A CA 1
ATOM 2858 C C . LEU A 1 358 ? 23.859 3.725 -1.328 1 98.44 358 LEU A C 1
ATOM 2860 O O . LEU A 1 358 ? 24.406 3.109 -2.244 1 98.44 358 LEU A O 1
ATOM 2864 N N . ILE A 1 359 ? 23.609 5.02 -1.383 1 98.19 359 ILE A N 1
ATOM 2865 C CA . ILE A 1 359 ? 23.969 5.781 -2.574 1 98.19 359 ILE A CA 1
ATOM 2866 C C . ILE A 1 359 ? 25.484 5.828 -2.705 1 98.19 359 ILE A C 1
ATOM 2868 O O . ILE A 1 359 ? 26.031 5.82 -3.816 1 98.19 359 ILE A O 1
ATOM 2872 N N . THR A 1 360 ? 26.203 5.973 -1.588 1 98.25 360 THR A N 1
ATOM 2873 C CA . THR A 1 360 ? 27.672 5.926 -1.606 1 98.25 360 THR A CA 1
ATOM 2874 C C . THR A 1 360 ? 28.156 4.598 -2.182 1 98.25 360 THR A C 1
ATOM 2876 O O . THR A 1 360 ? 29.047 4.574 -3.031 1 98.25 360 THR A O 1
ATOM 2879 N N . TYR A 1 361 ? 27.562 3.549 -1.715 1 98 361 TYR A N 1
ATOM 2880 C CA . TYR A 1 361 ? 27.906 2.221 -2.221 1 98 361 TYR A CA 1
ATOM 2881 C C . TYR A 1 361 ? 27.609 2.119 -3.715 1 98 361 TYR A C 1
ATOM 2883 O O . TYR A 1 361 ? 28.422 1.597 -4.477 1 98 361 TYR A O 1
ATOM 2891 N N . ALA A 1 362 ? 26.469 2.574 -4.164 1 97.44 362 ALA A N 1
ATOM 2892 C CA . ALA A 1 362 ? 26.062 2.512 -5.562 1 97.44 362 ALA A CA 1
ATOM 2893 C C . ALA A 1 362 ? 27.031 3.271 -6.453 1 97.44 362 ALA A C 1
ATOM 2895 O O . ALA A 1 362 ? 27.391 2.811 -7.543 1 97.44 362 ALA A O 1
ATOM 2896 N N . ILE A 1 363 ? 27.422 4.453 -6.004 1 97.75 363 ILE A N 1
ATOM 2897 C CA . ILE A 1 363 ? 28.359 5.277 -6.762 1 97.75 363 ILE A CA 1
ATOM 2898 C C . ILE A 1 363 ? 29.703 4.559 -6.879 1 97.75 363 ILE A C 1
ATOM 2900 O O . ILE A 1 363 ? 30.344 4.594 -7.934 1 97.75 363 ILE A O 1
ATOM 2904 N N . GLU A 1 364 ? 30.141 3.934 -5.832 1 97.38 364 GLU A N 1
ATOM 2905 C CA . GLU A 1 364 ? 31.391 3.18 -5.844 1 97.38 364 GLU A CA 1
ATOM 2906 C C . GLU A 1 364 ? 31.328 2.021 -6.836 1 97.38 364 GLU A C 1
ATOM 2908 O O . GLU A 1 364 ? 32.312 1.743 -7.535 1 97.38 364 GLU A O 1
ATOM 2913 N N . GLN A 1 365 ? 30.188 1.355 -6.934 1 94.25 365 GLN A N 1
ATOM 2914 C CA . GLN A 1 365 ? 30.047 0.147 -7.738 1 94.25 365 GLN A CA 1
ATOM 2915 C C . GLN A 1 365 ? 29.766 0.489 -9.203 1 94.25 365 GLN A C 1
ATOM 2917 O O . GLN A 1 365 ? 30.234 -0.211 -10.109 1 94.25 365 GLN A O 1
ATOM 2922 N N . HIS A 1 366 ? 29.031 1.593 -9.469 1 94.56 366 HIS A N 1
ATOM 2923 C CA . HIS A 1 366 ? 28.5 1.793 -10.812 1 94.56 366 HIS A CA 1
ATOM 2924 C C . HIS A 1 366 ? 28.969 3.127 -11.391 1 94.56 366 HIS A C 1
ATOM 2926 O O . HIS A 1 366 ? 28.797 3.379 -12.586 1 94.56 366 HIS A O 1
ATOM 2932 N N . GLY A 1 367 ? 29.547 3.996 -10.555 1 96.62 367 GLY A N 1
ATOM 2933 C CA . GLY A 1 367 ? 30.016 5.297 -11.008 1 96.62 367 GLY A CA 1
ATOM 2934 C C . GLY A 1 367 ? 28.984 6.398 -10.805 1 96.62 367 GLY A C 1
ATOM 2935 O O . GLY A 1 367 ? 27.781 6.164 -10.945 1 96.62 367 GLY A O 1
ATOM 2936 N N . ARG A 1 368 ? 29.469 7.539 -10.57 1 96.44 368 ARG A N 1
ATOM 2937 C CA . ARG A 1 368 ? 28.625 8.695 -10.281 1 96.44 368 ARG A CA 1
ATOM 2938 C C . ARG A 1 368 ? 27.781 9.078 -11.492 1 96.44 368 ARG A C 1
ATOM 2940 O O . ARG A 1 368 ? 26.625 9.469 -11.352 1 96.44 368 ARG A O 1
ATOM 2947 N N . GLY A 1 369 ? 28.359 9.047 -12.648 1 96.88 369 GLY A N 1
ATOM 2948 C CA . GLY A 1 369 ? 27.641 9.398 -13.867 1 96.88 369 GLY A CA 1
ATOM 2949 C C . GLY A 1 369 ? 26.391 8.57 -14.094 1 96.88 369 GLY A C 1
ATOM 2950 O O . GLY A 1 369 ? 25.344 9.102 -14.445 1 96.88 369 GLY A O 1
ATOM 2951 N N . LYS A 1 370 ? 26.484 7.301 -13.898 1 95.94 370 LYS A N 1
ATOM 2952 C CA . LYS A 1 370 ? 25.359 6.398 -14.078 1 95.94 370 LYS A CA 1
ATOM 2953 C C . LYS A 1 370 ? 24.25 6.688 -13.07 1 95.94 370 LYS A C 1
ATOM 2955 O O . LYS A 1 370 ? 23.062 6.707 -13.422 1 95.94 370 LYS A O 1
ATOM 2960 N N . ILE A 1 371 ? 24.625 6.875 -11.859 1 96.69 371 ILE A N 1
ATOM 2961 C CA . ILE A 1 371 ? 23.656 7.148 -10.805 1 96.69 371 ILE A CA 1
ATOM 2962 C C . ILE A 1 371 ? 22.922 8.453 -11.094 1 96.69 371 ILE A C 1
ATOM 2964 O O . ILE A 1 371 ? 21.688 8.531 -10.969 1 96.69 371 ILE A O 1
ATOM 2968 N N . ASN A 1 372 ? 23.672 9.492 -11.5 1 96.38 372 ASN A N 1
ATOM 2969 C CA . ASN A 1 372 ? 23.062 10.766 -11.852 1 96.38 372 ASN A CA 1
ATOM 2970 C C . ASN A 1 372 ? 22.047 10.609 -12.992 1 96.38 372 ASN A C 1
ATOM 2972 O O . ASN A 1 372 ? 21 11.25 -12.984 1 96.38 372 ASN A O 1
ATOM 2976 N N . HIS A 1 373 ? 22.469 9.82 -13.891 1 96.19 373 HIS A N 1
ATOM 2977 C CA . HIS A 1 373 ? 21.594 9.586 -15.039 1 96.19 373 HIS A CA 1
ATOM 2978 C C . HIS A 1 373 ? 20.297 8.914 -14.617 1 96.19 373 HIS A C 1
ATOM 2980 O O . HIS A 1 373 ? 19.219 9.32 -15.055 1 96.19 373 HIS A O 1
ATOM 2986 N N . ILE A 1 374 ? 20.391 7.922 -13.766 1 95.06 374 ILE A N 1
ATOM 2987 C CA . ILE A 1 374 ? 19.219 7.203 -13.273 1 95.06 374 ILE A CA 1
ATOM 2988 C C . ILE A 1 374 ? 18.312 8.164 -12.516 1 95.06 374 ILE A C 1
ATOM 2990 O O . ILE A 1 374 ? 17.094 8.195 -12.75 1 95.06 374 ILE A O 1
ATOM 2994 N N . GLN A 1 375 ? 18.844 8.922 -11.648 1 96.44 375 GLN A N 1
ATOM 2995 C CA . GLN A 1 375 ? 18.062 9.844 -10.828 1 96.44 375 GLN A CA 1
ATOM 2996 C C . GLN A 1 375 ? 17.391 10.914 -11.695 1 96.44 375 GLN A C 1
ATOM 2998 O O . GLN A 1 375 ? 16.219 11.227 -11.5 1 96.44 375 GLN A O 1
ATOM 3003 N N . SER A 1 376 ? 18.141 11.469 -12.633 1 96.31 376 SER A N 1
ATOM 3004 C CA . SER A 1 376 ? 17.609 12.508 -13.508 1 96.31 376 SER A CA 1
ATOM 3005 C C . SER A 1 376 ? 16.453 11.984 -14.344 1 96.31 376 SER A C 1
ATOM 3007 O O . SER A 1 376 ? 15.469 12.695 -14.578 1 96.31 376 SER A O 1
ATOM 3009 N N . ASN A 1 377 ? 16.594 10.789 -14.758 1 95.88 377 ASN A N 1
ATOM 3010 C CA . ASN A 1 377 ? 15.539 10.18 -15.555 1 95.88 377 ASN A CA 1
ATOM 3011 C C . ASN A 1 377 ? 14.258 10.016 -14.75 1 95.88 377 ASN A C 1
ATOM 3013 O O . ASN A 1 377 ? 13.156 10.219 -15.273 1 95.88 377 ASN A O 1
ATOM 3017 N N . ILE A 1 378 ? 14.375 9.609 -13.539 1 95.88 378 ILE A N 1
ATOM 3018 C CA . ILE A 1 378 ? 13.219 9.422 -12.656 1 95.88 378 ILE A CA 1
ATOM 3019 C C . ILE A 1 378 ? 12.539 10.766 -12.414 1 95.88 378 ILE A C 1
ATOM 3021 O O . ILE A 1 378 ? 11.312 10.867 -12.477 1 95.88 378 ILE A O 1
ATOM 3025 N N . ILE A 1 379 ? 13.297 11.758 -12.172 1 95.31 379 ILE A N 1
ATOM 3026 C CA . ILE A 1 379 ? 12.781 13.086 -11.859 1 95.31 379 ILE A CA 1
ATOM 3027 C C . ILE A 1 379 ? 12.109 13.68 -13.102 1 95.31 379 ILE A C 1
ATOM 3029 O O . ILE A 1 379 ? 11.023 14.258 -13.008 1 95.31 379 ILE A O 1
ATOM 3033 N N . LYS A 1 380 ? 12.719 13.539 -14.219 1 94 380 LYS A N 1
ATOM 3034 C CA . LYS A 1 380 ? 12.188 14.078 -15.469 1 94 380 LYS A CA 1
ATOM 3035 C C . LYS A 1 380 ? 10.875 13.398 -15.852 1 94 380 LYS A C 1
ATOM 3037 O O . LYS A 1 380 ? 10 14.023 -16.438 1 94 380 LYS A O 1
ATOM 3042 N N . ASN A 1 381 ? 10.758 12.156 -15.453 1 93.88 381 ASN A N 1
ATOM 3043 C CA . ASN A 1 381 ? 9.586 11.383 -15.852 1 93.88 381 ASN A CA 1
ATOM 3044 C C . ASN A 1 381 ? 8.625 11.18 -14.68 1 93.88 381 ASN A C 1
ATOM 3046 O O . ASN A 1 381 ? 7.93 10.164 -14.609 1 93.88 381 ASN A O 1
ATOM 3050 N N . ARG A 1 382 ? 8.625 12.016 -13.781 1 90.12 382 ARG A N 1
ATOM 3051 C CA . ARG A 1 382 ? 7.824 11.82 -12.57 1 90.12 382 ARG A CA 1
ATOM 3052 C C . ARG A 1 382 ? 6.336 11.891 -12.891 1 90.12 382 ARG A C 1
ATOM 3054 O O . ARG A 1 382 ? 5.516 11.305 -12.18 1 90.12 382 ARG A O 1
ATOM 3061 N N . GLY A 1 383 ? 6.008 12.578 -13.977 1 90.88 383 GLY A N 1
ATOM 3062 C CA . GLY A 1 383 ? 4.59 12.68 -14.297 1 90.88 383 GLY A CA 1
ATOM 3063 C C . GLY A 1 383 ? 3.783 13.367 -13.211 1 90.88 383 GLY A C 1
ATOM 3064 O O . GLY A 1 383 ? 4.137 14.453 -12.758 1 90.88 383 GLY A O 1
ATOM 3065 N N . ASP A 1 384 ? 2.689 12.617 -12.703 1 89.38 384 ASP A N 1
ATOM 3066 C CA . ASP A 1 384 ? 1.784 13.188 -11.711 1 89.38 384 ASP A CA 1
ATOM 3067 C C . ASP A 1 384 ? 2.152 12.719 -10.305 1 89.38 384 ASP A C 1
ATOM 3069 O O . ASP A 1 384 ? 1.419 12.977 -9.344 1 89.38 384 ASP A O 1
ATOM 3073 N N . LYS A 1 385 ? 3.281 12.117 -10.172 1 92.44 385 LYS A N 1
ATOM 3074 C CA . LYS A 1 385 ? 3.709 11.625 -8.867 1 92.44 385 LYS A CA 1
ATOM 3075 C C . LYS A 1 385 ? 4.074 12.781 -7.938 1 92.44 385 LYS A C 1
ATOM 3077 O O . LYS A 1 385 ? 4.688 13.766 -8.367 1 92.44 385 LYS A O 1
ATOM 3082 N N . ASP A 1 386 ? 3.615 12.648 -6.715 1 92.81 386 ASP A N 1
ATOM 3083 C CA . ASP A 1 386 ? 3.986 13.672 -5.742 1 92.81 386 ASP A CA 1
ATOM 3084 C C . ASP A 1 386 ? 5.41 13.453 -5.234 1 92.81 386 ASP A C 1
ATOM 3086 O O . ASP A 1 386 ? 6.105 12.539 -5.688 1 92.81 386 ASP A O 1
ATOM 3090 N N . ASP A 1 387 ? 5.902 14.266 -4.359 1 94.75 387 ASP A N 1
ATOM 3091 C CA . ASP A 1 387 ? 7.289 14.242 -3.898 1 94.75 387 ASP A CA 1
ATOM 3092 C C . ASP A 1 387 ? 7.605 12.93 -3.18 1 94.75 387 ASP A C 1
ATOM 3094 O O . ASP A 1 387 ? 8.727 12.43 -3.266 1 94.75 387 ASP A O 1
ATOM 3098 N N . ARG A 1 388 ? 6.676 12.414 -2.398 1 96.75 388 ARG A N 1
ATOM 3099 C CA . ARG A 1 388 ? 6.891 11.156 -1.691 1 96.75 388 ARG A CA 1
ATOM 3100 C C . ARG A 1 388 ? 7.047 10 -2.672 1 96.75 388 ARG A C 1
ATOM 3102 O O . ARG A 1 388 ? 7.914 9.141 -2.494 1 96.75 388 ARG A O 1
ATOM 3109 N N . ALA A 1 389 ? 6.16 9.945 -3.676 1 96.44 389 ALA A N 1
ATOM 3110 C CA . ALA A 1 389 ? 6.211 8.883 -4.676 1 96.44 389 ALA A CA 1
ATOM 3111 C C . ALA A 1 389 ? 7.531 8.906 -5.434 1 96.44 389 ALA A C 1
ATOM 3113 O O . ALA A 1 389 ? 8.133 7.859 -5.684 1 96.44 389 ALA A O 1
ATOM 3114 N N . VAL A 1 390 ? 7.988 10.086 -5.828 1 97.19 390 VAL A N 1
ATOM 3115 C CA . VAL A 1 390 ? 9.242 10.211 -6.562 1 97.19 390 VAL A CA 1
ATOM 3116 C C . VAL A 1 390 ? 10.414 9.812 -5.664 1 97.19 390 VAL A C 1
ATOM 3118 O O . VAL A 1 390 ? 11.359 9.164 -6.121 1 97.19 390 VAL A O 1
ATOM 3121 N N . THR A 1 391 ? 10.344 10.258 -4.414 1 98.12 391 THR A N 1
ATOM 3122 C CA . THR A 1 391 ? 11.383 9.875 -3.457 1 98.12 391 THR A CA 1
ATOM 3123 C C . THR A 1 391 ? 11.469 8.359 -3.33 1 98.12 391 THR A C 1
ATOM 3125 O O . THR A 1 391 ? 12.562 7.793 -3.344 1 98.12 391 THR A O 1
ATOM 3128 N N . ILE A 1 392 ? 10.367 7.703 -3.232 1 98.19 392 ILE A N 1
ATOM 3129 C CA . ILE A 1 392 ? 10.305 6.25 -3.123 1 98.19 392 ILE A CA 1
ATOM 3130 C C . ILE A 1 392 ? 10.898 5.613 -4.375 1 98.19 392 ILE A C 1
ATOM 3132 O O . ILE A 1 392 ? 11.656 4.645 -4.285 1 98.19 392 ILE A O 1
ATOM 3136 N N . ASP A 1 393 ? 10.539 6.148 -5.559 1 97.62 393 ASP A N 1
ATOM 3137 C CA . ASP A 1 393 ? 11.078 5.633 -6.812 1 97.62 393 ASP A CA 1
ATOM 3138 C C . ASP A 1 393 ? 12.602 5.715 -6.832 1 97.62 393 ASP A C 1
ATOM 3140 O O . ASP A 1 393 ? 13.273 4.793 -7.297 1 97.62 393 ASP A O 1
ATOM 3144 N N . LEU A 1 394 ? 13.133 6.836 -6.367 1 98.12 394 LEU A N 1
ATOM 3145 C CA . LEU A 1 394 ? 14.578 7.039 -6.34 1 98.12 394 LEU A CA 1
ATOM 3146 C C . LEU A 1 394 ? 15.258 5.992 -5.465 1 98.12 394 LEU A C 1
ATOM 3148 O O . LEU A 1 394 ? 16.25 5.383 -5.875 1 98.12 394 LEU A O 1
ATOM 3152 N N . VAL A 1 395 ? 14.734 5.777 -4.27 1 98.5 395 VAL A N 1
ATOM 3153 C CA . VAL A 1 395 ? 15.32 4.812 -3.346 1 98.5 395 VAL A CA 1
ATOM 3154 C C . VAL A 1 395 ? 15.148 3.398 -3.896 1 98.5 395 VAL A C 1
ATOM 3156 O O . VAL A 1 395 ? 16.062 2.582 -3.832 1 98.5 395 VAL A O 1
ATOM 3159 N N . ASP A 1 396 ? 13.961 3.127 -4.41 1 97.5 396 ASP A N 1
ATOM 3160 C CA . ASP A 1 396 ? 13.641 1.806 -4.941 1 97.5 396 ASP A CA 1
ATOM 3161 C C . ASP A 1 396 ? 14.578 1.427 -6.086 1 97.5 396 ASP A C 1
ATOM 3163 O O . ASP A 1 396 ? 15.102 0.312 -6.121 1 97.5 396 ASP A O 1
ATOM 3167 N N . LYS A 1 397 ? 14.758 2.326 -7.07 1 96.25 397 LYS A N 1
ATOM 3168 C CA . LYS A 1 397 ? 15.617 2.055 -8.219 1 96.25 397 LYS A CA 1
ATOM 3169 C C . LYS A 1 397 ? 17.062 1.832 -7.773 1 96.25 397 LYS A C 1
ATOM 3171 O O . LYS A 1 397 ? 17.766 0.995 -8.344 1 96.25 397 LYS A O 1
ATOM 3176 N N . LEU A 1 398 ? 17.5 2.617 -6.84 1 96.81 398 LEU A N 1
ATOM 3177 C CA . LEU A 1 398 ? 18.844 2.439 -6.305 1 96.81 398 LEU A CA 1
ATOM 3178 C C . LEU A 1 398 ? 18.984 1.079 -5.625 1 96.81 398 LEU A C 1
ATOM 3180 O O . LEU A 1 398 ? 20.016 0.406 -5.781 1 96.81 398 LEU A O 1
ATOM 3184 N N . ALA A 1 399 ? 18.016 0.691 -4.828 1 96.69 399 ALA A N 1
ATOM 3185 C CA . ALA A 1 399 ? 18.031 -0.605 -4.156 1 96.69 399 ALA A CA 1
ATOM 3186 C C . ALA A 1 399 ? 18.078 -1.748 -5.168 1 96.69 399 ALA A C 1
ATOM 3188 O O . ALA A 1 399 ? 18.766 -2.748 -4.957 1 96.69 399 ALA A O 1
ATOM 3189 N N . ILE A 1 400 ? 17.297 -1.611 -6.254 1 93.88 400 ILE A N 1
ATOM 3190 C CA . ILE A 1 400 ? 17.266 -2.621 -7.309 1 93.88 400 ILE A CA 1
ATOM 3191 C C . ILE A 1 400 ? 18.656 -2.758 -7.918 1 93.88 400 ILE A C 1
ATOM 3193 O O . ILE A 1 400 ? 19.125 -3.869 -8.195 1 93.88 400 ILE A O 1
ATOM 3197 N N . LEU A 1 401 ? 19.297 -1.594 -8.148 1 92.88 401 LEU A N 1
ATOM 3198 C CA . LEU A 1 401 ? 20.641 -1.574 -8.719 1 92.88 401 LEU A CA 1
ATOM 3199 C C . LEU A 1 401 ? 21.641 -2.264 -7.789 1 92.88 401 LEU A C 1
ATOM 3201 O O . LEU A 1 401 ? 22.625 -2.834 -8.25 1 92.88 401 LEU A O 1
ATOM 3205 N N . CYS A 1 402 ? 21.359 -2.205 -6.484 1 94.12 402 CYS A N 1
ATOM 3206 C CA . CYS A 1 402 ? 22.234 -2.787 -5.477 1 94.12 402 CYS A CA 1
ATOM 3207 C C . CYS A 1 402 ? 21.594 -4.016 -4.84 1 94.12 402 CYS A C 1
ATOM 3209 O O . CYS A 1 402 ? 21.688 -4.203 -3.625 1 94.12 402 CYS A O 1
ATOM 3211 N N . LYS A 1 403 ? 20.938 -4.793 -5.598 1 89.75 403 LYS A N 1
ATOM 3212 C CA . LYS A 1 403 ? 20.125 -5.898 -5.09 1 89.75 403 LYS A CA 1
ATOM 3213 C C . LYS A 1 403 ? 20.984 -6.922 -4.359 1 89.75 403 LYS A C 1
ATOM 3215 O O . LYS A 1 403 ? 20.484 -7.715 -3.564 1 89.75 403 LYS A O 1
ATOM 3220 N N . GLU A 1 404 ? 22.281 -6.973 -4.566 1 88.38 404 GLU A N 1
ATOM 3221 C CA . GLU A 1 404 ? 23.172 -7.898 -3.877 1 88.38 404 GLU A CA 1
ATOM 3222 C C . GLU A 1 404 ? 23.219 -7.621 -2.377 1 88.38 404 GLU A C 1
ATOM 3224 O O . GLU A 1 404 ? 23.641 -8.469 -1.591 1 88.38 404 GLU A O 1
ATOM 3229 N N . LYS A 1 405 ? 22.734 -6.414 -1.979 1 93.69 405 LYS A N 1
ATOM 3230 C CA . LYS A 1 405 ? 22.672 -6.066 -0.561 1 93.69 405 LYS A CA 1
ATOM 3231 C C . LYS A 1 405 ? 21.391 -6.598 0.085 1 93.69 405 LYS A C 1
ATOM 3233 O O . LYS A 1 405 ? 21.266 -6.59 1.311 1 93.69 405 LYS A O 1
ATOM 3238 N N . ALA A 1 406 ? 20.5 -7.129 -0.762 1 93.44 406 ALA A N 1
ATOM 3239 C CA . ALA A 1 406 ? 19.234 -7.656 -0.245 1 93.44 406 ALA A CA 1
ATOM 3240 C C . ALA A 1 406 ? 19.453 -8.992 0.466 1 93.44 406 ALA A C 1
ATOM 3242 O O . ALA A 1 406 ? 20.359 -9.75 0.109 1 93.44 406 ALA A O 1
ATOM 3243 N N . PRO A 1 407 ? 18.625 -9.258 1.478 1 97.06 407 PRO A N 1
ATOM 3244 C CA . PRO A 1 407 ? 17.562 -8.422 2.023 1 97.06 407 PRO A CA 1
ATOM 3245 C C . PRO A 1 407 ? 18.078 -7.188 2.746 1 97.06 407 PRO A C 1
ATOM 3247 O O . PRO A 1 407 ? 19.109 -7.258 3.439 1 97.06 407 PRO A O 1
ATOM 3250 N N . MET A 1 408 ? 17.391 -6.043 2.561 1 98.69 408 MET A N 1
ATOM 3251 C CA . MET A 1 408 ? 17.875 -4.812 3.182 1 98.69 408 MET A CA 1
ATOM 3252 C C . MET A 1 408 ? 16.703 -3.896 3.551 1 98.69 408 MET A C 1
ATOM 3254 O O . MET A 1 408 ? 15.617 -4.008 2.982 1 98.69 408 MET A O 1
ATOM 3258 N N . ILE A 1 409 ? 16.891 -3.102 4.535 1 98.88 409 ILE A N 1
ATOM 3259 C CA . ILE A 1 409 ? 16.047 -1.972 4.898 1 98.88 409 ILE A CA 1
ATOM 3260 C C . ILE A 1 409 ? 16.812 -0.667 4.711 1 98.88 409 ILE A C 1
ATOM 3262 O O . ILE A 1 409 ? 17.922 -0.51 5.242 1 98.88 409 ILE A O 1
ATOM 3266 N N . VAL A 1 410 ? 16.281 0.243 3.926 1 98.94 410 VAL A N 1
ATOM 3267 C CA . VAL A 1 410 ? 16.953 1.515 3.658 1 98.94 410 VAL A CA 1
ATOM 3268 C C . VAL A 1 410 ? 16.188 2.65 4.332 1 98.94 410 VAL A C 1
ATOM 3270 O O . VAL A 1 410 ? 15.031 2.914 3.994 1 98.94 410 VAL A O 1
ATOM 3273 N N . LEU A 1 411 ? 16.797 3.256 5.305 1 98.88 411 LEU A N 1
ATOM 3274 C CA . LEU A 1 411 ? 16.25 4.43 5.973 1 98.88 411 LEU A CA 1
ATOM 3275 C C . LEU A 1 411 ? 16.469 5.688 5.137 1 98.88 411 LEU A C 1
ATOM 3277 O O . LEU A 1 411 ? 17.594 5.953 4.703 1 98.88 411 LEU A O 1
ATOM 3281 N N . PHE A 1 412 ? 15.438 6.453 4.82 1 98.81 412 PHE A N 1
ATOM 3282 C CA . PHE A 1 412 ? 15.523 7.703 4.074 1 98.81 412 PHE A CA 1
ATOM 3283 C C . PHE A 1 412 ? 14.484 8.703 4.574 1 98.81 412 PHE A C 1
ATOM 3285 O O . PHE A 1 412 ? 13.703 8.391 5.473 1 98.81 412 PHE A O 1
ATOM 3292 N N . PHE A 1 413 ? 14.562 9.906 4.051 1 98.44 413 PHE A N 1
ATOM 3293 C CA . PHE A 1 413 ? 13.562 10.922 4.383 1 98.44 413 PHE A CA 1
ATOM 3294 C C . PHE A 1 413 ? 12.859 11.414 3.123 1 98.44 413 PHE A C 1
ATOM 3296 O O . PHE A 1 413 ? 13.492 11.594 2.082 1 98.44 413 PHE A O 1
ATOM 3303 N N . ALA A 1 414 ? 11.57 11.516 3.197 1 97.75 414 ALA A N 1
ATOM 3304 C CA . ALA A 1 414 ? 10.773 12.148 2.15 1 97.75 414 ALA A CA 1
ATOM 3305 C C . ALA A 1 414 ? 10.352 13.555 2.555 1 97.75 414 ALA A C 1
ATOM 3307 O O . ALA A 1 414 ? 10.273 13.875 3.744 1 97.75 414 ALA A O 1
ATOM 3308 N N . PRO A 1 415 ? 10.156 14.422 1.516 1 94.81 415 PRO A N 1
ATOM 3309 C CA . PRO A 1 415 ? 9.539 15.711 1.835 1 94.81 415 PRO A CA 1
ATOM 3310 C C . PRO A 1 415 ? 8.117 15.57 2.371 1 94.81 415 PRO A C 1
ATOM 3312 O O . PRO A 1 415 ? 7.453 14.57 2.104 1 94.81 415 PRO A O 1
ATOM 3315 N N . PRO A 1 416 ? 7.766 16.516 3.188 1 93 416 PRO A N 1
ATOM 3316 C CA . PRO A 1 416 ? 8.414 17.797 3.523 1 93 416 PRO A CA 1
ATOM 3317 C C . PRO A 1 416 ? 9.148 17.75 4.863 1 93 416 PRO A C 1
ATOM 3319 O O . PRO A 1 416 ? 8.969 16.797 5.637 1 93 416 PRO A O 1
ATOM 3322 N N . TYR A 1 417 ? 10.016 18.609 5.074 1 92.31 417 TYR A N 1
ATOM 3323 C CA . TYR A 1 417 ? 10.648 18.875 6.359 1 92.31 417 TYR A CA 1
ATOM 3324 C C . TYR A 1 417 ? 10.148 20.188 6.949 1 92.31 417 TYR A C 1
ATOM 3326 O O . TYR A 1 417 ? 10.102 21.203 6.262 1 92.31 417 TYR A O 1
ATOM 3334 N N . TYR A 1 418 ? 9.719 20.141 8.203 1 92.44 418 TYR A N 1
ATOM 3335 C CA . TYR A 1 418 ? 9.352 21.328 8.961 1 92.44 418 TYR A CA 1
ATOM 3336 C C . TYR A 1 418 ? 10.312 21.547 10.125 1 92.44 418 TYR A C 1
ATOM 3338 O O . TYR A 1 418 ? 10.352 20.75 11.062 1 92.44 418 TYR A O 1
ATOM 3346 N N . PRO A 1 419 ? 11.07 22.594 10.078 1 89.94 419 PRO A N 1
ATOM 3347 C CA . PRO A 1 419 ? 11.898 22.906 11.25 1 89.94 419 PRO A CA 1
ATOM 3348 C C . PRO A 1 419 ? 11.07 23.328 12.461 1 89.94 419 PRO A C 1
ATOM 3350 O O . PRO A 1 419 ? 10.07 24.031 12.312 1 89.94 419 PRO A O 1
ATOM 3353 N N . ALA A 1 420 ? 11.484 22.922 13.633 1 91.75 420 ALA A N 1
ATOM 3354 C CA . ALA A 1 420 ? 10.852 23.438 14.852 1 91.75 420 ALA A CA 1
ATOM 3355 C C . ALA A 1 420 ? 11.281 24.875 15.141 1 91.75 420 ALA A C 1
ATOM 3357 O O . ALA A 1 420 ? 12.43 25.25 14.875 1 91.75 420 ALA A O 1
ATOM 3358 N N . VAL A 1 421 ? 10.352 25.656 15.641 1 91.5 421 VAL A N 1
ATOM 3359 C CA . VAL A 1 421 ? 10.656 27.031 16.031 1 91.5 421 VAL A CA 1
ATOM 3360 C C . VAL A 1 421 ? 10.016 27.328 17.391 1 91.5 421 VAL A C 1
ATOM 3362 O O . VAL A 1 421 ? 8.945 26.797 17.703 1 91.5 421 VAL A O 1
ATOM 3365 N N . SER A 1 422 ? 10.703 28.062 18.219 1 92.44 422 SER A N 1
ATOM 3366 C CA . SER A 1 422 ? 10.156 28.469 19.516 1 92.44 422 SER A CA 1
ATOM 3367 C C . SER A 1 422 ? 10.633 29.859 19.922 1 92.44 422 SER A C 1
ATOM 3369 O O . SER A 1 422 ? 11.82 30.172 19.797 1 92.44 422 SER A O 1
ATOM 3371 N N . SER A 1 423 ? 9.688 30.688 20.266 1 94.06 423 SER A N 1
ATOM 3372 C CA . SER A 1 423 ? 9.984 32.031 20.766 1 94.06 423 SER A CA 1
ATOM 3373 C C . SER A 1 423 ? 9.758 32.125 22.266 1 94.06 423 SER A C 1
ATOM 3375 O O . SER A 1 423 ? 9.539 33.219 22.797 1 94.06 423 SER A O 1
ATOM 3377 N N . ARG A 1 424 ? 9.828 30.969 22.906 1 91.62 424 ARG A N 1
ATOM 3378 C CA . ARG A 1 424 ? 9.516 30.891 24.328 1 91.62 424 ARG A CA 1
ATOM 3379 C C . ARG A 1 424 ? 10.477 31.766 25.141 1 91.62 424 ARG A C 1
ATOM 3381 O O . ARG A 1 424 ? 10.125 32.25 26.219 1 91.62 424 ARG A O 1
ATOM 3388 N N . ASN A 1 425 ? 11.641 32 24.641 1 91.62 425 ASN A N 1
ATOM 3389 C CA . ASN A 1 425 ? 12.641 32.781 25.375 1 91.62 425 ASN A CA 1
ATOM 3390 C C . ASN A 1 425 ? 12.734 34.219 24.859 1 91.62 425 ASN A C 1
ATOM 3392 O O . ASN A 1 425 ? 13.57 35 25.328 1 91.62 425 ASN A O 1
ATOM 3396 N N . ASN A 1 426 ? 11.969 34.562 23.891 1 93.75 426 ASN A N 1
ATOM 3397 C CA . ASN A 1 426 ? 11.945 35.938 23.391 1 93.75 426 ASN A CA 1
ATOM 3398 C C . ASN A 1 426 ? 11.273 36.875 24.375 1 93.75 426 ASN A C 1
ATOM 3400 O O . ASN A 1 426 ? 10.125 36.656 24.781 1 93.75 426 ASN A O 1
ATOM 3404 N N . PRO A 1 427 ? 11.906 37.938 24.719 1 94.94 427 PRO A N 1
ATOM 3405 C CA . PRO A 1 427 ? 11.367 38.844 25.766 1 94.94 427 PRO A CA 1
ATOM 3406 C C . PRO A 1 427 ? 10.023 39.438 25.359 1 94.94 427 PRO A C 1
ATOM 3408 O O . PRO A 1 427 ? 9.117 39.531 26.188 1 94.94 427 PRO A O 1
ATOM 3411 N N . LEU A 1 428 ? 9.945 39.875 24.156 1 95.5 428 LEU A N 1
ATOM 3412 C CA . LEU A 1 428 ? 8.695 40.469 23.688 1 95.5 428 LEU A CA 1
ATOM 3413 C C . LEU A 1 428 ? 7.547 39.469 23.781 1 95.5 428 LEU A C 1
ATOM 3415 O O . LEU A 1 428 ? 6.473 39.812 24.281 1 95.5 428 LEU A O 1
ATOM 3419 N N . ILE A 1 429 ? 7.789 38.281 23.344 1 96.5 429 ILE A N 1
ATOM 3420 C CA . ILE A 1 429 ? 6.75 37.25 23.312 1 96.5 429 ILE A CA 1
ATOM 3421 C C . ILE A 1 429 ? 6.348 36.875 24.734 1 96.5 429 ILE A C 1
ATOM 3423 O O . ILE A 1 429 ? 5.164 36.719 25.031 1 96.5 429 ILE A O 1
ATOM 3427 N N . LYS A 1 430 ? 7.258 36.781 25.594 1 95.81 430 LYS A N 1
ATOM 3428 C CA . LYS A 1 430 ? 6.969 36.469 27 1 95.81 430 LYS A CA 1
ATOM 3429 C C . LYS A 1 430 ? 6.047 37.531 27.609 1 95.81 430 LYS A C 1
ATOM 3431 O O . LYS A 1 430 ? 5.086 37.188 28.297 1 95.81 430 LYS A O 1
ATOM 3436 N N . GLU A 1 431 ? 6.414 38.719 27.359 1 96.06 431 GLU A N 1
ATOM 3437 C CA . GLU A 1 431 ? 5.625 39.812 27.891 1 96.06 431 GLU A CA 1
ATOM 3438 C C . GLU A 1 431 ? 4.203 39.812 27.344 1 96.06 431 GLU A C 1
ATOM 3440 O O . GLU A 1 431 ? 3.238 39.969 28.094 1 96.06 431 GLU A O 1
ATOM 3445 N N . VAL A 1 432 ? 4.125 39.656 26.078 1 96.69 432 VAL A N 1
ATOM 3446 C CA . VAL A 1 432 ? 2.822 39.656 25.422 1 96.69 432 VAL A CA 1
ATOM 3447 C C . VAL A 1 432 ? 1.969 38.5 25.938 1 96.69 432 VAL A C 1
ATOM 3449 O O . VAL A 1 432 ? 0.767 38.656 26.156 1 96.69 432 VAL A O 1
ATOM 3452 N N . VAL A 1 433 ? 2.533 37.344 26.109 1 96.75 433 VAL A N 1
ATOM 3453 C CA . VAL A 1 433 ? 1.804 36.156 26.578 1 96.75 433 VAL A CA 1
ATOM 3454 C C . VAL A 1 433 ? 1.222 36.438 27.969 1 96.75 433 VAL A C 1
ATOM 3456 O O . VAL A 1 433 ? 0.056 36.125 28.234 1 96.75 433 VAL A O 1
ATOM 3459 N N . VAL A 1 434 ? 1.973 37.062 28.812 1 96.25 434 VAL A N 1
ATOM 3460 C CA . VAL A 1 434 ? 1.524 37.375 30.156 1 96.25 434 VAL A CA 1
ATOM 3461 C C . VAL A 1 434 ? 0.355 38.375 30.078 1 96.25 434 VAL A C 1
ATOM 3463 O O . VAL A 1 434 ? -0.64 38.188 30.797 1 96.25 434 VAL A O 1
ATOM 3466 N N . GLU A 1 435 ? 0.518 39.312 29.297 1 96.31 435 GLU A N 1
ATOM 3467 C CA . GLU A 1 435 ? -0.526 40.344 29.156 1 96.31 435 GLU A CA 1
ATOM 3468 C C . GLU A 1 435 ? -1.811 39.719 28.594 1 96.31 435 GLU A C 1
ATOM 3470 O O . GLU A 1 435 ? -2.91 40.094 29.016 1 96.31 435 GLU A O 1
ATOM 3475 N N . MET A 1 436 ? -1.655 38.875 27.641 1 96.88 436 MET A N 1
ATOM 3476 C CA . MET A 1 436 ? -2.832 38.281 27.031 1 96.88 436 MET A CA 1
ATOM 3477 C C . MET A 1 436 ? -3.523 37.312 28.016 1 96.88 436 MET A C 1
ATOM 3479 O O . MET A 1 436 ? -4.75 37.219 28.016 1 96.88 436 MET A O 1
ATOM 3483 N N . GLU A 1 437 ? -2.742 36.625 28.828 1 96.75 437 GLU A N 1
ATOM 3484 C CA . GLU A 1 437 ? -3.316 35.781 29.859 1 96.75 437 GLU A CA 1
ATOM 3485 C C . GLU A 1 437 ? -4.148 36.594 30.844 1 96.75 437 GLU A C 1
ATOM 3487 O O . GLU A 1 437 ? -5.254 36.188 31.219 1 96.75 437 GLU A O 1
ATOM 3492 N N . LYS A 1 438 ? -3.623 37.719 31.219 1 96.81 438 LYS A N 1
ATOM 3493 C CA . LYS A 1 438 ? -4.336 38.594 32.125 1 96.81 438 LYS A CA 1
ATOM 3494 C C . LYS A 1 438 ? -5.625 39.125 31.5 1 96.81 438 LYS A C 1
ATOM 3496 O O . LYS A 1 438 ? -6.68 39.125 32.125 1 96.81 438 LYS A O 1
ATOM 3501 N N . TYR A 1 439 ? -5.457 39.531 30.297 1 97 439 TYR A N 1
ATOM 3502 C CA . TYR A 1 439 ? -6.617 40.062 29.594 1 97 439 TYR A CA 1
ATOM 3503 C C . TYR A 1 439 ? -7.715 39.031 29.469 1 97 439 TYR A C 1
ATOM 3505 O O . TYR A 1 439 ? -8.891 39.312 29.688 1 97 439 TYR A O 1
ATOM 3513 N N . ALA A 1 440 ? -7.355 37.844 29.094 1 96.75 440 ALA A N 1
ATOM 3514 C CA . ALA A 1 440 ? -8.305 36.719 28.938 1 96.75 440 ALA A CA 1
ATOM 3515 C C . ALA A 1 440 ? -9.008 36.438 30.266 1 96.75 440 ALA A C 1
ATOM 3517 O O . ALA A 1 440 ? -10.211 36.156 30.281 1 96.75 440 ALA A O 1
ATOM 3518 N N . HIS A 1 441 ? -8.266 36.438 31.297 1 96.25 441 HIS A N 1
ATOM 3519 C CA . HIS A 1 441 ? -8.805 36.125 32.625 1 96.25 441 HIS A CA 1
ATOM 3520 C C . HIS A 1 441 ? -9.789 37.219 33.062 1 96.25 441 HIS A C 1
ATOM 3522 O O . HIS A 1 441 ? -10.898 36.906 33.5 1 96.25 441 HIS A O 1
ATOM 3528 N N . TYR A 1 442 ? -9.43 38.406 32.938 1 96.94 442 TYR A N 1
ATOM 3529 C CA . TYR A 1 442 ? -10.211 39.5 33.469 1 96.94 442 TYR A CA 1
ATOM 3530 C C . TYR A 1 442 ? -11.43 39.781 32.594 1 96.94 442 TYR A C 1
ATOM 3532 O O . TYR A 1 442 ? -12.508 40.094 33.125 1 96.94 442 TYR A O 1
ATOM 3540 N N . ASN A 1 443 ? -11.258 39.719 31.328 1 96.44 443 ASN A N 1
ATOM 3541 C CA . ASN A 1 443 ? -12.312 40.156 30.438 1 96.44 443 ASN A CA 1
ATOM 3542 C C . ASN A 1 443 ? -13.188 39 29.984 1 96.44 443 ASN A C 1
ATOM 3544 O O . ASN A 1 443 ? -14.344 39.188 29.594 1 96.44 443 ASN A O 1
ATOM 3548 N N . HIS A 1 444 ? -12.656 37.781 30 1 96.44 444 HIS A N 1
ATOM 3549 C CA . HIS A 1 444 ? -13.398 36.688 29.422 1 96.44 444 HIS A CA 1
ATOM 3550 C C . HIS A 1 444 ? -13.438 35.469 30.359 1 96.44 444 HIS A C 1
ATOM 3552 O O . HIS A 1 444 ? -14.031 34.438 30.031 1 96.44 444 HIS A O 1
ATOM 3558 N N . LYS A 1 445 ? -12.812 35.469 31.469 1 95.56 445 LYS A N 1
ATOM 3559 C CA . LYS A 1 445 ? -12.766 34.375 32.469 1 95.56 445 LYS A CA 1
ATOM 3560 C C . LYS A 1 445 ? -12.156 33.125 31.875 1 95.56 445 LYS A C 1
ATOM 3562 O O . LYS A 1 445 ? -12.68 32.031 32.062 1 95.56 445 LYS A O 1
ATOM 3567 N N . ILE A 1 446 ? -11.188 33.344 31.047 1 94.94 446 ILE A N 1
ATOM 3568 C CA . ILE A 1 446 ? -10.469 32.25 30.406 1 94.94 446 ILE A CA 1
ATOM 3569 C C . ILE A 1 446 ? -9.062 32.156 30.984 1 94.94 446 ILE A C 1
ATOM 3571 O O . ILE A 1 446 ? -8.406 33.156 31.219 1 94.94 446 ILE A O 1
ATOM 3575 N N . THR A 1 447 ? -8.695 30.953 31.297 1 94.38 447 THR A N 1
ATOM 3576 C CA . THR A 1 447 ? -7.328 30.656 31.688 1 94.38 447 THR A CA 1
ATOM 3577 C C . THR A 1 447 ? -6.574 29.953 30.578 1 94.38 447 THR A C 1
ATOM 3579 O O . THR A 1 447 ? -6.945 28.859 30.172 1 94.38 447 THR A O 1
ATOM 3582 N N . PHE A 1 448 ? -5.516 30.578 30.094 1 93.44 448 PHE A N 1
ATOM 3583 C CA . PHE A 1 448 ? -4.707 29.984 29.047 1 93.44 448 PHE A CA 1
ATOM 3584 C C . PHE A 1 448 ? -3.625 29.078 29.625 1 93.44 448 PHE A C 1
ATOM 3586 O O . PHE A 1 448 ? -3.072 29.375 30.688 1 93.44 448 PHE A O 1
ATOM 3593 N N . GLU A 1 449 ? -3.412 28.016 29.016 1 89.81 449 GLU A N 1
ATOM 3594 C CA . GLU A 1 449 ? -2.186 27.25 29.188 1 89.81 449 GLU A CA 1
ATOM 3595 C C . GLU A 1 449 ? -1.154 27.578 28.125 1 89.81 449 GLU A C 1
ATOM 3597 O O . GLU A 1 449 ? -1.454 27.531 26.922 1 89.81 449 GLU A O 1
ATOM 3602 N N . ASN A 1 450 ? -0.014 27.922 28.562 1 88.94 450 ASN A N 1
ATOM 3603 C CA . ASN A 1 450 ? 1.054 28.25 27.625 1 88.94 450 ASN A CA 1
ATOM 3604 C C . ASN A 1 450 ? 1.719 26.984 27.078 1 88.94 450 ASN A C 1
ATOM 3606 O O . ASN A 1 450 ? 2.166 26.141 27.859 1 88.94 450 ASN A O 1
ATOM 3610 N N . GLN A 1 451 ? 1.761 26.938 25.797 1 90.44 451 GLN A N 1
ATOM 3611 C CA . GLN A 1 451 ? 2.455 25.844 25.141 1 90.44 451 GLN A CA 1
ATOM 3612 C C . GLN A 1 451 ? 3.615 26.359 24.281 1 90.44 451 GLN A C 1
ATOM 3614 O O . GLN A 1 451 ? 3.449 27.312 23.5 1 90.44 451 GLN A O 1
ATOM 3619 N N . ASN A 1 452 ? 4.727 25.703 24.422 1 92 452 ASN A N 1
ATOM 3620 C CA . ASN A 1 452 ? 5.918 26.156 23.719 1 92 452 ASN A CA 1
ATOM 3621 C C . ASN A 1 452 ? 5.875 25.797 22.234 1 92 452 ASN A C 1
ATOM 3623 O O . ASN A 1 452 ? 6.559 26.406 21.406 1 92 452 ASN A O 1
ATOM 3627 N N . TYR A 1 453 ? 5.082 24.75 21.984 1 92.25 453 TYR A N 1
ATOM 3628 C CA . TYR A 1 453 ? 4.992 24.297 20.594 1 92.25 453 TYR A CA 1
ATOM 3629 C C . TYR A 1 453 ? 3.551 23.984 20.219 1 92.25 453 TYR A C 1
ATOM 3631 O O . TYR A 1 453 ? 2.84 23.312 20.969 1 92.25 453 TYR A O 1
ATOM 3639 N N . PHE A 1 454 ? 3.188 24.531 19.078 1 91.12 454 PHE A N 1
ATOM 3640 C CA . PHE A 1 454 ? 1.927 24.125 18.469 1 91.12 454 PHE A CA 1
ATOM 3641 C C . PHE A 1 454 ? 2.045 22.719 17.875 1 91.12 454 PHE A C 1
ATOM 3643 O O . PHE A 1 454 ? 2.898 22.484 17.031 1 91.12 454 PHE A O 1
ATOM 3650 N N . GLY A 1 455 ? 1.213 21.828 18.219 1 86.19 455 GLY A N 1
ATOM 3651 C CA . GLY A 1 455 ? 1.359 20.422 17.891 1 86.19 455 GLY A CA 1
ATOM 3652 C C . GLY A 1 455 ? 0.708 20.047 16.578 1 86.19 455 GLY A C 1
ATOM 3653 O O . GLY A 1 455 ? 0.806 18.891 16.125 1 86.19 455 GLY A O 1
ATOM 3654 N N . GLY A 1 456 ? 0.089 20.922 15.867 1 86.75 456 GLY A N 1
ATOM 3655 C CA . GLY A 1 456 ? -0.628 20.625 14.641 1 86.75 456 GLY A CA 1
ATOM 3656 C C . GLY A 1 456 ? 0.178 20.922 13.391 1 86.75 456 GLY A C 1
ATOM 3657 O O . GLY A 1 456 ? -0.36 20.906 12.281 1 86.75 456 GLY A O 1
ATOM 3658 N N . ILE A 1 457 ? 1.398 21.172 13.469 1 87.06 457 ILE A N 1
ATOM 3659 C CA . ILE A 1 457 ? 2.217 21.609 12.344 1 87.06 457 ILE A CA 1
ATOM 3660 C C . ILE A 1 457 ? 1.675 22.922 11.781 1 87.06 457 ILE A C 1
ATOM 3662 O O . ILE A 1 457 ? 0.46 23.094 11.664 1 87.06 457 ILE A O 1
ATOM 3666 N N . SER A 1 458 ? 2.463 23.766 11.547 1 92.19 458 SER A N 1
ATOM 3667 C CA . SER A 1 458 ? 2.023 25.031 10.961 1 92.19 458 SER A CA 1
ATOM 3668 C C . SER A 1 458 ? 3.125 25.656 10.109 1 92.19 458 SER A C 1
ATOM 3670 O O . SER A 1 458 ? 4.285 25.266 10.203 1 92.19 458 SER A O 1
ATOM 3672 N N . ASP A 1 459 ? 2.73 26.594 9.375 1 93.38 459 ASP A N 1
ATOM 3673 C CA . ASP A 1 459 ? 3.656 27.297 8.5 1 93.38 459 ASP A CA 1
ATOM 3674 C C . ASP A 1 459 ? 4.617 28.172 9.297 1 93.38 459 ASP A C 1
ATOM 3676 O O . ASP A 1 459 ? 5.613 28.656 8.766 1 93.38 459 ASP A O 1
ATOM 3680 N N . LEU A 1 460 ? 4.379 28.281 10.578 1 92.94 460 LEU A N 1
ATOM 3681 C CA . LEU A 1 460 ? 5.312 29.016 11.43 1 92.94 460 LEU A CA 1
ATOM 3682 C C . LEU A 1 460 ? 6.688 28.359 11.422 1 92.94 460 LEU A C 1
ATOM 3684 O O . LEU A 1 460 ? 7.688 28.984 11.773 1 92.94 460 LEU A O 1
ATOM 3688 N N . SER A 1 461 ? 6.695 27.156 10.992 1 91.12 461 SER A N 1
ATOM 3689 C CA . SER A 1 461 ? 7.957 26.422 10.922 1 91.12 461 SER A CA 1
ATOM 3690 C C . SER A 1 461 ? 8.922 27.094 9.945 1 91.12 461 SER A C 1
ATOM 3692 O O . SER A 1 461 ? 10.141 26.891 10.039 1 91.12 461 SER A O 1
ATOM 3694 N N . TYR A 1 462 ? 8.406 27.891 9.07 1 90.81 462 TYR A N 1
ATOM 3695 C CA . TYR A 1 462 ? 9.242 28.484 8.039 1 90.81 462 TYR A CA 1
ATOM 3696 C C . TYR A 1 462 ? 9.477 29.969 8.32 1 90.81 462 TYR A C 1
ATOM 3698 O O . TYR A 1 462 ? 9.461 30.781 7.395 1 90.81 462 TYR A O 1
ATOM 3706 N N . VAL A 1 463 ? 9.609 30.344 9.562 1 90.56 463 VAL A N 1
ATOM 3707 C CA . VAL A 1 463 ? 9.836 31.75 9.906 1 90.56 463 VAL A CA 1
ATOM 3708 C C . VAL A 1 463 ? 11.234 31.906 10.484 1 90.56 463 VAL A C 1
ATOM 3710 O O . VAL A 1 463 ? 11.648 33.031 10.82 1 90.56 463 VAL A O 1
ATOM 3713 N N . GLY A 1 464 ? 11.969 30.891 10.562 1 84.19 464 GLY A N 1
ATOM 3714 C CA . GLY A 1 464 ? 13.328 30.906 11.094 1 84.19 464 GLY A CA 1
ATOM 3715 C C . GLY A 1 464 ? 13.914 29.531 11.281 1 84.19 464 GLY A C 1
ATOM 3716 O O . GLY A 1 464 ? 13.266 28.531 10.984 1 84.19 464 GLY A O 1
ATOM 3717 N N . LEU A 1 465 ? 15.211 29.547 11.672 1 79.06 465 LEU A N 1
ATOM 3718 C CA . LEU A 1 465 ? 15.883 28.266 11.93 1 79.06 465 LEU A CA 1
ATOM 3719 C C . LEU A 1 465 ? 16.359 28.188 13.375 1 79.06 465 LEU A C 1
ATOM 3721 O O . LEU A 1 465 ? 17 29.109 13.875 1 79.06 465 LEU A O 1
ATOM 3725 N N . GLN A 1 466 ? 15.961 27.156 13.992 1 73.88 466 GLN A N 1
ATOM 3726 C CA . GLN A 1 466 ? 16.422 26.922 15.359 1 73.88 466 GLN A CA 1
ATOM 3727 C C . GLN A 1 466 ? 17.875 26.516 15.398 1 73.88 466 GLN A C 1
ATOM 3729 O O . GLN A 1 466 ? 18.594 26.797 16.359 1 73.88 466 GLN A O 1
ATOM 3734 N N . TYR A 1 467 ? 18.281 25.656 14.453 1 74.69 467 TYR A N 1
ATOM 3735 C CA . TYR A 1 467 ? 19.656 25.156 14.375 1 74.69 467 TYR A CA 1
ATOM 3736 C C . TYR A 1 467 ? 20.359 25.688 13.133 1 74.69 467 TYR A C 1
ATOM 3738 O O . TYR A 1 467 ? 19.703 25.984 12.125 1 74.69 467 TYR A O 1
ATOM 3746 N N . PRO A 1 468 ? 21.719 25.641 13.336 1 75.62 468 PRO A N 1
ATOM 3747 C CA . PRO A 1 468 ? 22.469 26.078 12.172 1 75.62 468 PRO A CA 1
ATOM 3748 C C . PRO A 1 468 ? 22.312 25.156 10.961 1 75.62 468 PRO A C 1
ATOM 3750 O O . PRO A 1 468 ? 22 23.984 11.125 1 75.62 468 PRO A O 1
ATOM 3753 N N . LEU A 1 469 ? 22.547 25.688 9.891 1 73.94 469 LEU A N 1
ATOM 3754 C CA . LEU A 1 469 ? 22.406 25 8.609 1 73.94 469 LEU A CA 1
ATOM 3755 C C . LEU A 1 469 ? 23.234 23.719 8.578 1 73.94 469 LEU A C 1
ATOM 3757 O O . LEU A 1 469 ? 22.828 22.719 8.008 1 73.94 469 LEU A O 1
ATOM 3761 N N . ASP A 1 470 ? 24.312 23.734 9.203 1 74.56 470 ASP A N 1
ATOM 3762 C CA . ASP A 1 470 ? 25.266 22.641 9.156 1 74.56 470 ASP A CA 1
ATOM 3763 C C . ASP A 1 470 ? 24.719 21.406 9.875 1 74.56 470 ASP A C 1
ATOM 3765 O O . ASP A 1 470 ? 25.125 20.281 9.594 1 74.56 470 ASP A O 1
ATOM 3769 N N . SER A 1 471 ? 23.828 21.641 10.719 1 79.62 471 SER A N 1
ATOM 3770 C CA . SER A 1 471 ? 23.281 20.531 11.508 1 79.62 471 SER A CA 1
ATOM 3771 C C . SER A 1 471 ? 22.266 19.734 10.703 1 79.62 471 SER A C 1
ATOM 3773 O O . SER A 1 471 ? 21.766 18.703 11.164 1 79.62 471 SER A O 1
ATOM 3775 N N . MET A 1 472 ? 22.078 20.094 9.508 1 84.38 472 MET A N 1
ATOM 3776 C CA . MET A 1 472 ? 21.016 19.5 8.703 1 84.38 472 MET A CA 1
ATOM 3777 C C . MET A 1 472 ? 21.578 18.453 7.742 1 84.38 472 MET A C 1
ATOM 3779 O O . MET A 1 472 ? 20.844 17.875 6.953 1 84.38 472 MET A O 1
ATOM 3783 N N . SER A 1 473 ? 22.859 18.188 7.887 1 88.56 473 SER A N 1
ATOM 3784 C CA . SER A 1 473 ? 23.516 17.281 6.945 1 88.56 473 SER A CA 1
ATOM 3785 C C . SER A 1 473 ? 22.906 15.891 6.992 1 88.56 473 SER A C 1
ATOM 3787 O O . SER A 1 473 ? 22.688 15.258 5.953 1 88.56 473 SER A O 1
ATOM 3789 N N . SER A 1 474 ? 22.594 15.438 8.195 1 92.19 474 SER A N 1
ATOM 3790 C CA . SER A 1 474 ? 22.031 14.102 8.367 1 92.19 474 SER A CA 1
ATOM 3791 C C . SER A 1 474 ? 20.688 13.977 7.656 1 92.19 474 SER A C 1
ATOM 3793 O O . SER A 1 474 ? 20.328 12.891 7.18 1 92.19 474 SER A O 1
ATOM 3795 N N . LEU A 1 475 ? 19.938 15.039 7.625 1 93.12 475 LEU A N 1
ATOM 3796 C CA . LEU A 1 475 ? 18.672 15.055 6.91 1 93.12 475 LEU A CA 1
ATOM 3797 C C . LEU A 1 475 ? 18.906 15.117 5.402 1 93.12 475 LEU A C 1
ATOM 3799 O O . LEU A 1 475 ? 18.344 14.312 4.652 1 93.12 475 LEU A O 1
ATOM 3803 N N . VAL A 1 476 ? 19.766 16.062 5.02 1 92.81 476 VAL A N 1
ATOM 3804 C CA . VAL A 1 476 ? 20 16.359 3.611 1 92.81 476 VAL A CA 1
ATOM 3805 C C . VAL A 1 476 ? 20.609 15.148 2.914 1 92.81 476 VAL A C 1
ATOM 3807 O O . VAL A 1 476 ? 20.203 14.789 1.811 1 92.81 476 VAL A O 1
ATOM 3810 N N . ASP A 1 477 ? 21.531 14.477 3.564 1 95.31 477 ASP A N 1
ATOM 3811 C CA . ASP A 1 477 ? 22.234 13.344 2.986 1 95.31 477 ASP A CA 1
ATOM 3812 C C . ASP A 1 477 ? 21.328 12.133 2.844 1 95.31 477 ASP A C 1
ATOM 3814 O O . ASP A 1 477 ? 21.594 11.227 2.057 1 95.31 477 ASP A O 1
ATOM 3818 N N . ASN A 1 478 ? 20.25 12.102 3.559 1 97.94 478 ASN A N 1
ATOM 3819 C CA . ASN A 1 478 ? 19.344 10.953 3.539 1 97.94 478 ASN A CA 1
ATOM 3820 C C . ASN A 1 478 ? 18 11.305 2.916 1 97.94 478 ASN A C 1
ATOM 3822 O O . ASN A 1 478 ? 17.031 10.57 3.088 1 97.94 478 ASN A O 1
ATOM 3826 N N . MET A 1 479 ? 17.922 12.438 2.242 1 97.44 479 MET A N 1
ATOM 3827 C CA . MET A 1 479 ? 16.719 12.828 1.493 1 97.44 479 MET A CA 1
ATOM 3828 C C . MET A 1 479 ? 17 12.828 -0.007 1 97.44 479 MET A C 1
ATOM 3830 O O . MET A 1 479 ? 17.438 13.836 -0.563 1 97.44 479 MET A O 1
ATOM 3834 N N . PRO A 1 480 ? 16.609 11.797 -0.698 1 97.62 480 PRO A N 1
ATOM 3835 C CA . PRO A 1 480 ? 16.938 11.617 -2.113 1 97.62 480 PRO A CA 1
ATOM 3836 C C . PRO A 1 480 ? 16.516 12.805 -2.973 1 97.62 480 PRO A C 1
ATOM 3838 O O . PRO A 1 480 ? 17.219 13.148 -3.934 1 97.62 480 PRO A O 1
ATOM 3841 N N . LEU A 1 481 ? 15.461 13.5 -2.586 1 96.31 481 LEU A N 1
ATOM 3842 C CA . LEU A 1 481 ? 14.883 14.531 -3.445 1 96.31 481 LEU A CA 1
ATOM 3843 C C . LEU A 1 481 ? 15.484 15.898 -3.133 1 96.31 481 LEU A C 1
ATOM 3845 O O . LEU A 1 481 ? 15.203 16.875 -3.83 1 96.31 481 LEU A O 1
ATOM 3849 N N . TRP A 1 482 ? 16.328 16 -2.109 1 94.25 482 TRP A N 1
ATOM 3850 C CA . TRP A 1 482 ? 16.891 17.281 -1.713 1 94.25 482 TRP A CA 1
ATOM 3851 C C . TRP A 1 482 ? 17.656 17.922 -2.869 1 94.25 482 TRP A C 1
ATOM 3853 O O . TRP A 1 482 ? 18.531 17.297 -3.461 1 94.25 482 TRP A O 1
ATOM 3863 N N . ASP A 1 483 ? 17.281 19.172 -3.246 1 90.75 483 ASP A N 1
ATOM 3864 C CA . ASP A 1 483 ? 17.844 19.984 -4.316 1 90.75 483 ASP A CA 1
ATOM 3865 C C . ASP A 1 483 ? 17.594 19.359 -5.684 1 90.75 483 ASP A C 1
ATOM 3867 O O . ASP A 1 483 ? 18.328 19.625 -6.641 1 90.75 483 ASP A O 1
ATOM 3871 N N . LYS A 1 484 ? 16.828 18.391 -5.773 1 92.44 484 LYS A N 1
ATOM 3872 C CA . LYS A 1 484 ? 16.391 17.75 -7.012 1 92.44 484 LYS A CA 1
ATOM 3873 C C . LYS A 1 484 ? 14.875 17.812 -7.16 1 92.44 484 LYS A C 1
ATOM 3875 O O . LYS A 1 484 ? 14.234 16.812 -7.496 1 92.44 484 LYS A O 1
ATOM 3880 N N . GLY A 1 485 ? 14.375 18.891 -6.793 1 87.5 485 GLY A N 1
ATOM 3881 C CA . GLY A 1 485 ? 12.938 19.078 -6.879 1 87.5 485 GLY A CA 1
ATOM 3882 C C . GLY A 1 485 ? 12.32 19.531 -5.566 1 87.5 485 GLY A C 1
ATOM 3883 O O . GLY A 1 485 ? 11.148 19.922 -5.531 1 87.5 485 GLY A O 1
ATOM 3884 N N . TYR A 1 486 ? 13.07 19.391 -4.492 1 90.5 486 TYR A N 1
ATOM 3885 C CA . TYR A 1 486 ? 12.648 19.875 -3.184 1 90.5 486 TYR A CA 1
ATOM 3886 C C . TYR A 1 486 ? 13.805 20.562 -2.467 1 90.5 486 TYR A C 1
ATOM 3888 O O . TYR A 1 486 ? 14.922 20.047 -2.438 1 90.5 486 TYR A O 1
ATOM 3896 N N . SER A 1 487 ? 13.523 21.719 -1.97 1 87.75 487 SER A N 1
ATOM 3897 C CA . SER A 1 487 ? 14.484 22.453 -1.155 1 87.75 487 SER A CA 1
ATOM 3898 C C . SER A 1 487 ? 13.781 23.484 -0.27 1 87.75 487 SER A C 1
ATOM 3900 O O . SER A 1 487 ? 12.609 23.812 -0.483 1 87.75 487 SER A O 1
ATOM 3902 N N . ILE A 1 488 ? 14.383 23.859 0.747 1 86.5 488 ILE A N 1
ATOM 3903 C CA . ILE A 1 488 ? 13.945 24.938 1.624 1 86.5 488 ILE A CA 1
ATOM 3904 C C . ILE A 1 488 ? 14.922 26.109 1.53 1 86.5 488 ILE A C 1
ATOM 3906 O O . ILE A 1 488 ? 16.125 25.906 1.395 1 86.5 488 ILE A O 1
ATOM 3910 N N . PRO A 1 489 ? 14.367 27.312 1.447 1 85.25 489 PRO A N 1
ATOM 3911 C CA . PRO A 1 489 ? 15.258 28.484 1.398 1 85.25 489 PRO A CA 1
ATOM 3912 C C . PRO A 1 489 ? 15.984 28.719 2.719 1 85.25 489 PRO A C 1
ATOM 3914 O O . PRO A 1 489 ? 15.695 29.703 3.412 1 85.25 489 PRO A O 1
ATOM 3917 N N . LEU A 1 490 ? 16.906 27.984 2.926 1 81.94 490 LEU A N 1
ATOM 3918 C CA . LEU A 1 490 ? 17.578 27.969 4.227 1 81.94 490 LEU A CA 1
ATOM 3919 C C . LEU A 1 490 ? 18.266 29.297 4.508 1 81.94 490 LEU A C 1
ATOM 3921 O O . LEU A 1 490 ? 18.25 29.781 5.645 1 81.94 490 LEU A O 1
ATOM 3925 N N . GLN A 1 491 ? 18.859 29.891 3.496 1 83.5 491 GLN A N 1
ATOM 3926 C CA . GLN A 1 491 ? 19.531 31.172 3.684 1 83.5 491 GLN A CA 1
ATOM 3927 C C . GLN A 1 491 ? 18.531 32.281 4.023 1 83.5 491 GLN A C 1
ATOM 3929 O O . GLN A 1 491 ? 18.781 33.094 4.922 1 83.5 491 GLN A O 1
ATOM 3934 N N . GLU A 1 492 ? 17.516 32.25 3.322 1 88 492 GLU A N 1
ATOM 3935 C CA . GLU A 1 492 ? 16.469 33.25 3.572 1 88 492 GLU A CA 1
ATOM 3936 C C . GLU A 1 492 ? 15.82 33.031 4.941 1 88 492 GLU A C 1
ATOM 3938 O O . GLU A 1 492 ? 15.445 34 5.605 1 88 492 GLU A O 1
ATOM 3943 N N . LEU A 1 493 ? 15.711 31.797 5.32 1 86.25 493 LEU A N 1
ATOM 3944 C CA . LEU A 1 493 ? 15.109 31.5 6.617 1 86.25 493 LEU A CA 1
ATOM 3945 C C . LEU A 1 493 ? 16.016 31.969 7.754 1 86.25 493 LEU A C 1
ATOM 3947 O O . LEU A 1 493 ? 15.523 32.406 8.805 1 86.25 493 LEU A O 1
ATOM 3951 N N . GLU A 1 494 ? 17.219 31.859 7.508 1 83.62 494 GLU A N 1
ATOM 3952 C CA . GLU A 1 494 ? 18.172 32.344 8.508 1 83.62 494 GLU A CA 1
ATOM 3953 C C . GLU A 1 494 ? 18.078 33.875 8.648 1 83.62 494 GLU A C 1
ATOM 3955 O O . GLU A 1 494 ? 18.25 34.406 9.742 1 83.62 494 GLU A O 1
ATOM 3960 N N . GLU A 1 495 ? 17.828 34.5 7.539 1 87.75 495 GLU A N 1
ATOM 3961 C CA . GLU A 1 495 ? 17.719 35.969 7.527 1 87.75 495 GLU A CA 1
ATOM 3962 C C . GLU A 1 495 ? 16.391 36.406 8.133 1 87.75 495 GLU A C 1
ATOM 3964 O O . GLU A 1 495 ? 16.328 37.406 8.844 1 87.75 495 GLU A O 1
ATOM 3969 N N . PHE A 1 496 ? 15.266 35.875 7.875 1 89.62 496 PHE A N 1
ATOM 3970 C CA . PHE A 1 496 ? 13.914 36.25 8.273 1 89.62 496 PHE A CA 1
ATOM 3971 C C . PHE A 1 496 ? 13.695 36 9.758 1 89.62 496 PHE A C 1
ATOM 3973 O O . PHE A 1 496 ? 12.977 36.75 10.422 1 89.62 496 PHE A O 1
ATOM 3980 N N . ASP A 1 497 ? 14.508 35.469 10.523 1 88.38 497 ASP A N 1
ATOM 3981 C CA . ASP A 1 497 ? 14.453 35.062 11.93 1 88.38 497 ASP A CA 1
ATOM 3982 C C . ASP A 1 497 ? 13.578 36.031 12.727 1 88.38 497 ASP A C 1
ATOM 3984 O O . ASP A 1 497 ? 14.078 37 13.32 1 88.38 497 ASP A O 1
ATOM 3988 N N . VAL A 1 498 ? 12.18 35.875 12.758 1 94.44 498 VAL A N 1
ATOM 3989 C CA . VAL A 1 498 ? 11.164 36.688 13.406 1 94.44 498 VAL A CA 1
ATOM 3990 C C . VAL A 1 498 ? 10.453 35.875 14.484 1 94.44 498 VAL A C 1
ATOM 3992 O O . VAL A 1 498 ? 10.148 34.688 14.273 1 94.44 498 VAL A O 1
ATOM 3995 N N . PRO A 1 499 ? 10.25 36.438 15.68 1 95.5 499 PRO A N 1
ATOM 3996 C CA . PRO A 1 499 ? 9.508 35.688 16.719 1 95.5 499 PRO A CA 1
ATOM 3997 C C . PRO A 1 499 ? 8.117 35.281 16.25 1 95.5 499 PRO A C 1
ATOM 3999 O O . PRO A 1 499 ? 7.5 35.969 15.43 1 95.5 499 PRO A O 1
ATOM 4002 N N . VAL A 1 500 ? 7.648 34.188 16.891 1 96.62 500 VAL A N 1
ATOM 4003 C CA . VAL A 1 500 ? 6.371 33.625 16.453 1 96.62 500 VAL A CA 1
ATOM 4004 C C . VAL A 1 500 ? 5.402 33.562 17.625 1 96.62 500 VAL A C 1
ATOM 4006 O O . VAL A 1 500 ? 5.824 33.438 18.781 1 96.62 500 VAL A O 1
ATOM 4009 N N . LEU A 1 501 ? 4.172 33.625 17.359 1 97.25 501 LEU A N 1
ATOM 4010 C CA . LEU A 1 501 ? 3.07 33.469 18.297 1 97.25 501 LEU A CA 1
ATOM 4011 C C . LEU A 1 501 ? 1.832 32.938 17.594 1 97.25 501 LEU A C 1
ATOM 4013 O O . LEU A 1 501 ? 1.558 33.281 16.438 1 97.25 501 LEU A O 1
ATOM 4017 N N . ASN A 1 502 ? 1.157 32 18.219 1 97.25 502 ASN A N 1
ATOM 4018 C CA . ASN A 1 502 ? -0.095 31.484 17.672 1 97.25 502 ASN A CA 1
ATOM 4019 C C . ASN A 1 502 ? -1.247 31.656 18.656 1 97.25 502 ASN A C 1
ATOM 4021 O O . ASN A 1 502 ? -1.193 31.172 19.797 1 97.25 502 ASN A O 1
ATOM 4025 N N . MET A 1 503 ? -2.174 32.406 18.328 1 96.38 503 MET A N 1
ATOM 4026 C CA . MET A 1 503 ? -3.436 32.594 19.031 1 96.38 503 MET A CA 1
ATOM 4027 C C . MET A 1 503 ? -4.621 32.375 18.094 1 96.38 503 MET A C 1
ATOM 4029 O O . MET A 1 503 ? -4.914 33.188 17.234 1 96.38 503 MET A O 1
ATOM 4033 N N . GLY A 1 504 ? -5.273 31.266 18.297 1 96.19 504 GLY A N 1
ATOM 4034 C CA . GLY A 1 504 ? -6.305 30.875 17.359 1 96.19 504 GLY A CA 1
ATOM 4035 C C . GLY A 1 504 ? -7.598 30.453 18.031 1 96.19 504 GLY A C 1
ATOM 4036 O O . GLY A 1 504 ? -7.727 30.547 19.25 1 96.19 504 GLY A O 1
ATOM 4037 N N . PRO A 1 505 ? -8.547 30.062 17.25 1 97.19 505 PRO A N 1
ATOM 4038 C CA . PRO A 1 505 ? -9.867 29.688 17.75 1 97.19 505 PRO A CA 1
ATOM 4039 C C . PRO A 1 505 ? -9.875 28.297 18.391 1 97.19 505 PRO A C 1
ATOM 4041 O O . PRO A 1 505 ? -8.867 27.578 18.344 1 97.19 505 PRO A O 1
ATOM 4044 N N . VAL A 1 506 ? -11.008 27.984 19.016 1 94.94 506 VAL A N 1
ATOM 4045 C CA . VAL A 1 506 ? -11.25 26.656 19.531 1 94.94 506 VAL A CA 1
ATOM 4046 C C . VAL A 1 506 ? -12 25.812 18.484 1 94.94 506 VAL A C 1
ATOM 4048 O O . VAL A 1 506 ? -13.047 26.234 18 1 94.94 506 VAL A O 1
ATOM 4051 N N . GLY A 1 507 ? -11.406 24.781 18.094 1 92.75 507 GLY A N 1
ATOM 4052 C CA . GLY A 1 507 ? -12.016 23.812 17.203 1 92.75 507 GLY A CA 1
ATOM 4053 C C . GLY A 1 507 ? -11.742 22.375 17.609 1 92.75 507 GLY A C 1
ATOM 4054 O O . GLY A 1 507 ? -10.875 22.125 18.453 1 92.75 507 GLY A O 1
ATOM 4055 N N . LYS A 1 508 ? -12.562 21.406 17.125 1 91.69 508 LYS A N 1
ATOM 4056 C CA . LYS A 1 508 ? -12.406 20 17.469 1 91.69 508 LYS A CA 1
ATOM 4057 C C . LYS A 1 508 ? -12.461 19.125 16.219 1 91.69 508 LYS A C 1
ATOM 4059 O O . LYS A 1 508 ? -13.094 19.5 15.219 1 91.69 508 LYS A O 1
ATOM 4064 N N . ASP A 1 509 ? -11.797 17.953 16.266 1 90.62 509 ASP A N 1
ATOM 4065 C CA . ASP A 1 509 ? -11.852 16.891 15.273 1 90.62 509 ASP A CA 1
ATOM 4066 C C . ASP A 1 509 ? -11.234 17.344 13.953 1 90.62 509 ASP A C 1
ATOM 4068 O O . ASP A 1 509 ? -11.836 17.172 12.891 1 90.62 509 ASP A O 1
ATOM 4072 N N . ALA A 1 510 ? -10 17.906 14.125 1 88 510 ALA A N 1
ATOM 4073 C CA . ALA A 1 510 ? -9.266 18.297 12.914 1 88 510 ALA A CA 1
ATOM 4074 C C . ALA A 1 510 ? -9.055 17.094 12 1 88 510 ALA A C 1
ATOM 4076 O O . ALA A 1 510 ? -8.609 16.031 12.445 1 88 510 ALA A O 1
ATOM 4077 N N . HIS A 1 511 ? -9.383 17.25 10.773 1 89.81 511 HIS A N 1
ATOM 4078 C CA . HIS A 1 511 ? -9.172 16.25 9.734 1 89.81 511 HIS A CA 1
ATOM 4079 C C . HIS A 1 511 ? -10.109 15.07 9.914 1 89.81 511 HIS A C 1
ATOM 4081 O O . HIS A 1 511 ? -9.781 13.945 9.531 1 89.81 511 HIS A O 1
ATOM 4087 N N . GLN A 1 512 ? -11.203 15.25 10.672 1 91.06 512 GLN A N 1
ATOM 4088 C CA . GLN A 1 512 ? -12.281 14.273 10.805 1 91.06 512 GLN A CA 1
ATOM 4089 C C . GLN A 1 512 ? -13.594 14.82 10.242 1 91.06 512 GLN A C 1
ATOM 4091 O O . GLN A 1 512 ? -13.734 16.031 10.055 1 91.06 512 GLN A O 1
ATOM 4096 N N . TRP A 1 513 ? -14.539 13.914 10 1 91.31 513 TRP A N 1
ATOM 4097 C CA . TRP A 1 513 ? -15.789 14.312 9.359 1 91.31 513 TRP A CA 1
ATOM 4098 C C . TRP A 1 513 ? -16.656 15.125 10.32 1 91.31 513 TRP A C 1
ATOM 4100 O O . TRP A 1 513 ? -17.625 15.758 9.898 1 91.31 513 TRP A O 1
ATOM 4110 N N . THR A 1 514 ? -16.281 15.164 11.609 1 93.94 514 THR A N 1
ATOM 4111 C CA . THR A 1 514 ? -17.031 15.945 12.594 1 93.94 514 THR A CA 1
ATOM 4112 C C . THR A 1 514 ? -16.297 17.234 12.945 1 93.94 514 THR A C 1
ATOM 4114 O O . THR A 1 514 ? -16.5 17.797 14.023 1 93.94 514 THR A O 1
ATOM 4117 N N . GLU A 1 515 ? -15.367 17.641 12.102 1 94.75 515 GLU A N 1
ATOM 4118 C CA . GLU A 1 515 ? -14.664 18.906 12.312 1 94.75 515 GLU A CA 1
ATOM 4119 C C . GLU A 1 515 ? -15.648 20.031 12.602 1 94.75 515 GLU A C 1
ATOM 4121 O O . GLU A 1 515 ? -16.656 20.188 11.906 1 94.75 515 GLU A O 1
ATOM 4126 N N . ARG A 1 516 ? -15.32 20.875 13.633 1 96.31 516 ARG A N 1
ATOM 4127 C CA . ARG A 1 516 ? -16.25 21.938 14.016 1 96.31 516 ARG A CA 1
ATOM 4128 C C . ARG A 1 516 ? -15.516 23.062 14.734 1 96.31 516 ARG A C 1
ATOM 4130 O O . ARG A 1 516 ? -14.461 22.844 15.336 1 96.31 516 ARG A O 1
ATOM 4137 N N . LEU A 1 517 ? -16.125 24.203 14.68 1 97.5 517 LEU A N 1
ATOM 4138 C CA . LEU A 1 517 ? -15.586 25.438 15.234 1 97.5 517 LEU A CA 1
ATOM 4139 C C . LEU A 1 517 ? -16.5 25.969 16.344 1 97.5 517 LEU A C 1
ATOM 4141 O O . LEU A 1 517 ? -17.719 26.016 16.172 1 97.5 517 LEU A O 1
ATOM 4145 N N . ASP A 1 518 ? -15.945 26.344 17.484 1 96.62 518 ASP A N 1
ATOM 4146 C CA . ASP A 1 518 ? -16.688 27.078 18.516 1 96.62 518 ASP A CA 1
ATOM 4147 C C . ASP A 1 518 ? -16.922 28.516 18.078 1 96.62 518 ASP A C 1
ATOM 4149 O O . ASP A 1 518 ? -16.062 29.375 18.266 1 96.62 518 ASP A O 1
ATOM 4153 N N . VAL A 1 519 ? -18.109 28.844 17.703 1 97.69 519 VAL A N 1
ATOM 4154 C CA . VAL A 1 519 ? -18.438 30.109 17.078 1 97.69 519 VAL A CA 1
ATOM 4155 C C . VAL A 1 519 ? -18.328 31.25 18.094 1 97.69 519 VAL A C 1
ATOM 4157 O O . VAL A 1 519 ? -17.812 32.312 17.781 1 97.69 519 VAL A O 1
ATOM 4160 N N . ASN A 1 520 ? -18.781 31.031 19.266 1 96.38 520 ASN A N 1
ATOM 4161 C CA . ASN A 1 520 ? -18.734 32.062 20.297 1 96.38 520 ASN A CA 1
ATOM 4162 C C . ASN A 1 520 ? -17.312 32.438 20.672 1 96.38 520 ASN A C 1
ATOM 4164 O O . ASN A 1 520 ? -16.969 33.594 20.797 1 96.38 520 ASN A O 1
ATOM 4168 N N . TYR A 1 521 ? -16.531 31.469 20.828 1 96.25 521 TYR A N 1
ATOM 4169 C CA . TYR A 1 521 ? -15.148 31.766 21.172 1 96.25 521 TYR A CA 1
ATOM 4170 C C . TYR A 1 521 ? -14.469 32.531 20.031 1 96.25 521 TYR A C 1
ATOM 4172 O O . TYR A 1 521 ? -13.727 33.469 20.266 1 96.25 521 TYR A O 1
ATOM 4180 N N . ALA A 1 522 ? -14.688 32.094 18.828 1 97.75 522 ALA A N 1
ATOM 4181 C CA . ALA A 1 522 ? -14.008 32.656 17.672 1 97.75 522 ALA A CA 1
ATOM 4182 C C . ALA A 1 522 ? -14.414 34.094 17.453 1 97.75 522 ALA A C 1
ATOM 4184 O O . ALA A 1 522 ? -13.562 34.969 17.297 1 97.75 522 ALA A O 1
ATOM 4185 N N . PHE A 1 523 ? -15.719 34.375 17.516 1 97.94 523 PHE A N 1
ATOM 4186 C CA . PHE A 1 523 ? -16.188 35.656 16.969 1 97.94 523 PHE A CA 1
ATOM 4187 C C . PHE A 1 523 ? -16.656 36.562 18.094 1 97.94 523 PHE A C 1
ATOM 4189 O O . PHE A 1 523 ? -17.234 37.625 17.828 1 97.94 523 PHE A O 1
ATOM 4196 N N . GLU A 1 524 ? -16.438 36.188 19.328 1 96.62 524 GLU A N 1
ATOM 4197 C CA . GLU A 1 524 ? -16.625 37.094 20.453 1 96.62 524 GLU A CA 1
ATOM 4198 C C . GLU A 1 524 ? -15.352 37.219 21.281 1 96.62 524 GLU A C 1
ATOM 4200 O O . GLU A 1 524 ? -14.703 38.281 21.266 1 96.62 524 GLU A O 1
ATOM 4205 N N . THR A 1 525 ? -14.914 36.156 21.75 1 96.62 525 THR A N 1
ATOM 4206 C CA . THR A 1 525 ? -13.75 36.188 22.625 1 96.62 525 THR A CA 1
ATOM 4207 C C . THR A 1 525 ? -12.484 36.5 21.828 1 96.62 525 THR A C 1
ATOM 4209 O O . THR A 1 525 ? -11.781 37.469 22.125 1 96.62 525 THR A O 1
ATOM 4212 N N . LEU A 1 526 ? -12.164 35.719 20.844 1 97.5 526 LEU A N 1
ATOM 4213 C CA . LEU A 1 526 ? -10.93 35.906 20.078 1 97.5 526 LEU A CA 1
ATOM 4214 C C . LEU A 1 526 ? -10.969 37.188 19.266 1 97.5 526 LEU A C 1
ATOM 4216 O O . LEU A 1 526 ? -9.938 37.844 19.094 1 97.5 526 LEU A O 1
ATOM 4220 N N . LEU A 1 527 ? -12.148 37.531 18.719 1 97.62 527 LEU A N 1
ATOM 4221 C CA . LEU A 1 527 ? -12.297 38.781 18 1 97.62 527 LEU A CA 1
ATOM 4222 C C . LEU A 1 527 ? -11.914 39.969 18.891 1 97.62 527 LEU A C 1
ATOM 4224 O O . LEU A 1 527 ? -11.367 40.969 18.406 1 97.62 527 LEU A O 1
ATOM 4228 N N . ASP A 1 528 ? -12.195 39.875 20.156 1 97.62 528 ASP A N 1
ATOM 4229 C CA . ASP A 1 528 ? -11.859 40.906 21.125 1 97.62 528 ASP A CA 1
ATOM 4230 C C . ASP A 1 528 ? -10.375 40.875 21.484 1 97.62 528 ASP A C 1
ATOM 4232 O O . ASP A 1 528 ? -9.758 41.906 21.703 1 97.62 528 ASP A O 1
ATOM 4236 N N . MET A 1 529 ? -9.797 39.719 21.5 1 97.75 529 MET A N 1
ATOM 4237 C CA . MET A 1 529 ? -8.445 39.531 22.031 1 97.75 529 MET A CA 1
ATOM 4238 C C . MET A 1 529 ? -7.395 39.812 20.969 1 97.75 529 MET A C 1
ATOM 4240 O O . MET A 1 529 ? -6.316 40.344 21.281 1 97.75 529 MET A O 1
ATOM 4244 N N . LEU A 1 530 ? -7.66 39.531 19.766 1 98.06 530 LEU A N 1
ATOM 4245 C CA . LEU A 1 530 ? -6.66 39.625 18.703 1 98.06 530 LEU A CA 1
ATOM 4246 C C . LEU A 1 530 ? -6.152 41.031 18.516 1 98.06 530 LEU A C 1
ATOM 4248 O O . LEU A 1 530 ? -4.949 41.25 18.391 1 98.06 530 LEU A O 1
ATOM 4252 N N . PRO A 1 531 ? -7.09 42.062 18.516 1 97.94 531 PRO A N 1
ATOM 4253 C CA . PRO A 1 531 ? -6.582 43.438 18.375 1 97.94 531 PRO A CA 1
ATOM 4254 C C . PRO A 1 531 ? -5.668 43.844 19.531 1 97.94 531 PRO A C 1
ATOM 4256 O O . PRO A 1 531 ? -4.676 44.531 19.328 1 97.94 531 PRO A O 1
ATOM 4259 N N . LYS A 1 532 ? -6 43.375 20.703 1 97.44 532 LYS A N 1
ATOM 4260 C CA . LYS A 1 532 ? -5.16 43.656 21.875 1 97.44 532 LYS A CA 1
ATOM 4261 C C . LYS A 1 532 ? -3.781 43.031 21.719 1 97.44 532 LYS A C 1
ATOM 4263 O O . LYS A 1 532 ? -2.77 43.625 22.094 1 97.44 532 LYS A O 1
ATOM 4268 N N . CYS A 1 533 ? -3.779 41.844 21.25 1 97.94 533 CYS A N 1
ATOM 4269 C CA . CYS A 1 533 ? -2.527 41.125 21.016 1 97.94 533 CYS A CA 1
ATOM 4270 C C . CYS A 1 533 ? -1.656 41.875 20.016 1 97.94 533 CYS A C 1
ATOM 4272 O O . CYS A 1 533 ? -0.465 42.062 20.25 1 97.94 533 CYS A O 1
ATOM 4274 N N . ILE A 1 534 ? -2.26 42.25 18.922 1 98.31 534 ILE A N 1
ATOM 4275 C CA . ILE A 1 534 ? -1.54 42.969 17.859 1 98.31 534 ILE A CA 1
ATOM 4276 C C . ILE A 1 534 ? -0.974 44.25 18.406 1 98.31 534 ILE A C 1
ATOM 4278 O O . ILE A 1 534 ? 0.178 44.625 18.141 1 98.31 534 ILE A O 1
ATOM 4282 N N . GLU A 1 535 ? -1.731 44.969 19.219 1 97.75 535 GLU A N 1
ATOM 4283 C CA . GLU A 1 535 ? -1.29 46.219 19.828 1 97.75 535 GLU A CA 1
ATOM 4284 C C . GLU A 1 535 ? -0.056 46 20.703 1 97.75 535 GLU A C 1
ATOM 4286 O O . GLU A 1 535 ? 0.896 46.812 20.641 1 97.75 535 GLU A O 1
ATOM 4291 N N . LYS A 1 536 ? -0.118 44.969 21.422 1 97.06 536 LYS A N 1
ATOM 4292 C CA . LYS A 1 536 ? 0.988 44.688 22.328 1 97.06 536 LYS A CA 1
ATOM 4293 C C . LYS A 1 536 ? 2.24 44.281 21.562 1 97.06 536 LYS A C 1
ATOM 4295 O O . LYS A 1 536 ? 3.359 44.562 21.984 1 97.06 536 LYS A O 1
ATOM 4300 N N . LEU A 1 537 ? 2.08 43.625 20.469 1 97.75 537 LEU A N 1
ATOM 4301 C CA . LEU A 1 537 ? 3.201 43.156 19.656 1 97.75 537 LEU A CA 1
ATOM 4302 C C . LEU A 1 537 ? 3.875 44.312 18.938 1 97.75 537 LEU A C 1
ATOM 4304 O O . LEU A 1 537 ? 5.051 44.219 18.578 1 97.75 537 LEU A O 1
ATOM 4308 N N . LEU A 1 538 ? 3.117 45.344 18.734 1 96.38 538 LEU A N 1
ATOM 4309 C CA . LEU A 1 538 ? 3.623 46.5 17.969 1 96.38 538 LEU A CA 1
ATOM 4310 C C . LEU A 1 538 ? 4.332 47.469 18.891 1 96.38 538 LEU A C 1
ATOM 4312 O O . LEU A 1 538 ? 5.039 48.375 18.406 1 96.38 538 LEU A O 1
ATOM 4316 N N . VAL A 1 539 ? 4.113 47.406 20.266 1 82.75 539 VAL A N 1
ATOM 4317 C CA . VAL A 1 539 ? 4.664 48.375 21.219 1 82.75 539 VAL A CA 1
ATOM 4318 C C . VAL A 1 539 ? 6.168 48.156 21.359 1 82.75 539 VAL A C 1
ATOM 4320 O O . VAL A 1 539 ? 6.633 47 21.406 1 82.75 539 VAL A O 1
ATOM 4323 N N . SER A 1 540 ? 6.949 49.125 20.844 1 61.28 540 SER A N 1
ATOM 4324 C CA . SER A 1 540 ? 8.406 49.156 20.859 1 61.28 540 SER A CA 1
ATOM 4325 C C . SER A 1 540 ? 8.945 48.906 22.266 1 61.28 540 SER A C 1
ATOM 4327 O O . SER A 1 540 ? 8.312 49.281 23.25 1 61.28 540 SER A O 1
ATOM 4329 N N . ASN A 1 541 ? 9.547 47.688 22.594 1 51.75 541 ASN A N 1
ATOM 4330 C CA . ASN A 1 541 ? 10.32 47.562 23.812 1 51.75 541 ASN A CA 1
ATOM 4331 C C . ASN A 1 541 ? 11.125 48.812 24.109 1 51.75 541 ASN A C 1
ATOM 4333 O O . ASN A 1 541 ? 12.055 49.156 23.375 1 51.75 541 ASN A O 1
ATOM 4337 N N . LYS A 1 542 ? 10.625 49.938 24.422 1 44.53 542 LYS A N 1
ATOM 4338 C CA . LYS A 1 542 ? 11.523 50.812 25.156 1 44.53 542 LYS A CA 1
ATOM 4339 C C . LYS A 1 542 ? 12.258 50.062 26.266 1 44.53 542 LYS A C 1
ATOM 4341 O O . LYS A 1 542 ? 11.641 49.594 27.219 1 44.53 542 LYS A O 1
ATOM 4346 N N . ILE A 1 543 ? 13.172 49.219 25.969 1 40 543 ILE A N 1
ATOM 4347 C CA . ILE A 1 543 ? 14.156 49.062 27.031 1 40 543 ILE A CA 1
ATOM 4348 C C . ILE A 1 543 ? 14.391 50.406 27.734 1 40 543 ILE A C 1
ATOM 4350 O O . ILE A 1 543 ? 14.898 51.344 27.125 1 40 543 ILE A O 1
ATOM 4354 N N . THR A 1 544 ? 13.602 50.75 28.609 1 32.22 544 THR A N 1
ATOM 4355 C CA . THR A 1 544 ? 14.07 51.656 29.625 1 32.22 544 THR A CA 1
ATOM 4356 C C . THR A 1 544 ? 15.438 51.219 30.156 1 32.22 544 THR A C 1
ATOM 4358 O O . THR A 1 544 ? 15.578 50.125 30.672 1 32.22 544 THR A O 1
ATOM 4361 N N . GLN A 1 545 ? 16.516 51.656 29.547 1 27.42 545 GLN A N 1
ATOM 4362 C CA . GLN A 1 545 ? 17.766 51.812 30.281 1 27.42 545 GLN A CA 1
ATOM 4363 C C . GLN A 1 545 ? 17.516 52.406 31.656 1 27.42 545 GLN A C 1
ATOM 4365 O O . GLN A 1 545 ? 17.422 53.625 31.812 1 27.42 545 GLN A O 1
ATOM 4370 N N . SER A 1 546 ? 16.578 51.906 32.406 1 21.92 546 SER A N 1
ATOM 4371 C CA . SER A 1 546 ? 16.984 52.125 33.812 1 21.92 546 SER A CA 1
ATOM 4372 C C . SER A 1 546 ? 18.047 51.125 34.25 1 21.92 546 SER A C 1
ATOM 4374 O O . SER A 1 546 ? 18.031 49.969 33.812 1 21.92 546 SER A O 1
ATOM 4376 N N . MET B 1 1 ? 11.734 -36.188 -41.344 1 65.75 1 MET B N 1
ATOM 4377 C CA . MET B 1 1 ? 12.602 -35.938 -40.188 1 65.75 1 MET B CA 1
ATOM 4378 C C . MET B 1 1 ? 11.789 -35.438 -39 1 65.75 1 MET B C 1
ATOM 4380 O O . MET B 1 1 ? 10.82 -34.688 -39.188 1 65.75 1 MET B O 1
ATOM 4384 N N . SER B 1 2 ? 12.078 -36.062 -37.812 1 87.62 2 SER B N 1
ATOM 4385 C CA . SER B 1 2 ? 11.352 -35.688 -36.625 1 87.62 2 SER B CA 1
ATOM 4386 C C . SER B 1 2 ? 11.578 -34.219 -36.25 1 87.62 2 SER B C 1
ATOM 4388 O O . SER B 1 2 ? 12.641 -33.656 -36.531 1 87.62 2 SER B O 1
ATOM 4390 N N . LYS B 1 3 ? 10.625 -33.594 -35.906 1 93.06 3 LYS B N 1
ATOM 4391 C CA . LYS B 1 3 ? 10.656 -32.156 -35.625 1 93.06 3 LYS B CA 1
ATOM 4392 C C . LYS B 1 3 ? 11.164 -31.906 -34.188 1 93.06 3 LYS B C 1
ATOM 4394 O O . LYS B 1 3 ? 11.961 -31 -33.969 1 93.06 3 LYS B O 1
ATOM 4399 N N . TRP B 1 4 ? 10.656 -32.75 -33.219 1 97.19 4 TRP B N 1
ATOM 4400 C CA . TRP B 1 4 ? 10.945 -32.469 -31.812 1 97.19 4 TRP B CA 1
ATOM 4401 C C . TRP B 1 4 ? 11.273 -33.75 -31.047 1 97.19 4 TRP B C 1
ATOM 4403 O O . TRP B 1 4 ? 10.727 -34 -29.984 1 97.19 4 TRP B O 1
ATOM 4413 N N . GLN B 1 5 ? 12.211 -34.469 -31.562 1 96.19 5 GLN B N 1
ATOM 4414 C CA . GLN B 1 5 ? 12.477 -35.781 -30.938 1 96.19 5 GLN B CA 1
ATOM 4415 C C . GLN B 1 5 ? 13.922 -35.875 -30.469 1 96.19 5 GLN B C 1
ATOM 4417 O O . GLN B 1 5 ? 14.359 -36.938 -30.016 1 96.19 5 GLN B O 1
ATOM 4422 N N . SER B 1 6 ? 14.656 -34.75 -30.531 1 96.75 6 SER B N 1
ATOM 4423 C CA . SER B 1 6 ? 16.016 -34.719 -30 1 96.75 6 SER B CA 1
ATOM 4424 C C . SER B 1 6 ? 16.188 -33.562 -29.016 1 96.75 6 SER B C 1
ATOM 4426 O O . SER B 1 6 ? 15.398 -32.594 -29.016 1 96.75 6 SER B O 1
ATOM 4428 N N . LYS B 1 7 ? 17.234 -33.719 -28.203 1 97.25 7 LYS B N 1
ATOM 4429 C CA . LYS B 1 7 ? 17.547 -32.688 -27.219 1 97.25 7 LYS B CA 1
ATOM 4430 C C . LYS B 1 7 ? 17.75 -31.328 -27.875 1 97.25 7 LYS B C 1
ATOM 4432 O O . LYS B 1 7 ? 17.234 -30.328 -27.422 1 97.25 7 LYS B O 1
ATOM 4437 N N . GLU B 1 8 ? 18.422 -31.312 -28.953 1 96.44 8 GLU B N 1
ATOM 4438 C CA . GLU B 1 8 ? 18.734 -30.078 -29.672 1 96.44 8 GLU B CA 1
ATOM 4439 C C . GLU B 1 8 ? 17.469 -29.438 -30.219 1 96.44 8 GLU B C 1
ATOM 4441 O O . GLU B 1 8 ? 17.281 -28.219 -30.125 1 96.44 8 GLU B O 1
ATOM 4446 N N . GLN B 1 9 ? 16.656 -30.25 -30.781 1 97.69 9 GLN B N 1
ATOM 4447 C CA . GLN B 1 9 ? 15.398 -29.766 -31.344 1 97.69 9 GLN B CA 1
ATOM 4448 C C . GLN B 1 9 ? 14.484 -29.188 -30.266 1 97.69 9 GLN B C 1
ATOM 4450 O O . GLN B 1 9 ? 13.828 -28.172 -30.469 1 97.69 9 GLN B O 1
ATOM 4455 N N . LEU B 1 10 ? 14.492 -29.828 -29.156 1 98.19 10 LEU B N 1
ATOM 4456 C CA . LEU B 1 10 ? 13.625 -29.406 -28.078 1 98.19 10 LEU B CA 1
ATOM 4457 C C . LEU B 1 10 ? 14.156 -28.141 -27.422 1 98.19 10 LEU B C 1
ATOM 4459 O O . LEU B 1 10 ? 13.375 -27.281 -27 1 98.19 10 LEU B O 1
ATOM 4463 N N . VAL B 1 11 ? 15.453 -28.047 -27.312 1 98 11 VAL B N 1
ATOM 4464 C CA . VAL B 1 11 ? 16.047 -26.812 -26.781 1 98 11 VAL B CA 1
ATOM 4465 C C . VAL B 1 11 ? 15.703 -25.641 -27.703 1 98 11 VAL B C 1
ATOM 4467 O O . VAL B 1 11 ? 15.414 -24.547 -27.234 1 98 11 VAL B O 1
ATOM 4470 N N . GLN B 1 12 ? 15.727 -25.906 -28.969 1 97.69 12 GLN B N 1
ATOM 4471 C CA . GLN B 1 12 ? 15.391 -24.875 -29.938 1 97.69 12 GLN B CA 1
ATOM 4472 C C . GLN B 1 12 ? 13.914 -24.484 -29.828 1 97.69 12 GLN B C 1
ATOM 4474 O O . GLN B 1 12 ? 13.578 -23.297 -29.859 1 97.69 12 GLN B O 1
ATOM 4479 N N . LEU B 1 13 ? 13.078 -25.469 -29.734 1 98.06 13 LEU B N 1
ATOM 4480 C CA . LEU B 1 13 ? 11.648 -25.188 -29.594 1 98.06 13 LEU B CA 1
ATOM 4481 C C . LEU B 1 13 ? 11.375 -24.391 -28.312 1 98.06 13 LEU B C 1
ATOM 4483 O O . LEU B 1 13 ? 10.641 -23.406 -28.344 1 98.06 13 LEU B O 1
ATOM 4487 N N . LEU B 1 14 ? 11.969 -24.844 -27.203 1 98.44 14 LEU B N 1
ATOM 4488 C CA . LEU B 1 14 ? 11.797 -24.156 -25.922 1 98.44 14 LEU B CA 1
ATOM 4489 C C . LEU B 1 14 ? 12.281 -22.719 -26.016 1 98.44 14 LEU B C 1
ATOM 4491 O O . LEU B 1 14 ? 11.609 -21.797 -25.531 1 98.44 14 LEU B O 1
ATOM 4495 N N . SER B 1 15 ? 13.43 -22.562 -26.625 1 98.25 15 SER B N 1
ATOM 4496 C CA . SER B 1 15 ? 13.984 -21.219 -26.766 1 98.25 15 SER B CA 1
ATOM 4497 C C . SER B 1 15 ? 13.039 -20.328 -27.562 1 98.25 15 SER B C 1
ATOM 4499 O O . SER B 1 15 ? 12.836 -19.156 -27.203 1 98.25 15 SER B O 1
ATOM 4501 N N . SER B 1 16 ? 12.469 -20.828 -28.609 1 98 16 SER B N 1
ATOM 4502 C CA . SER B 1 16 ? 11.531 -20.078 -29.422 1 98 16 SER B CA 1
ATOM 4503 C C . SER B 1 16 ? 10.289 -19.688 -28.625 1 98 16 SER B C 1
ATOM 4505 O O . SER B 1 16 ? 9.781 -18.578 -28.766 1 98 16 SER B O 1
ATOM 4507 N N . LEU B 1 17 ? 9.805 -20.609 -27.812 1 98.44 17 LEU B N 1
ATOM 4508 C CA . LEU B 1 17 ? 8.641 -20.344 -26.969 1 98.44 17 LEU B CA 1
ATOM 4509 C C . LEU B 1 17 ? 8.961 -19.266 -25.938 1 98.44 17 LEU B C 1
ATOM 4511 O O . LEU B 1 17 ? 8.148 -18.359 -25.703 1 98.44 17 LEU B O 1
ATOM 4515 N N . VAL B 1 18 ? 10.156 -19.328 -25.359 1 98.38 18 VAL B N 1
ATOM 4516 C CA . VAL B 1 18 ? 10.555 -18.406 -24.297 1 98.38 18 VAL B CA 1
ATOM 4517 C C . VAL B 1 18 ? 10.797 -17.016 -24.859 1 98.38 18 VAL B C 1
ATOM 4519 O O . VAL B 1 18 ? 10.516 -16.016 -24.203 1 98.38 18 VAL B O 1
ATOM 4522 N N . GLU B 1 19 ? 11.211 -16.953 -26.078 1 98 19 GLU B N 1
ATOM 4523 C CA . GLU B 1 19 ? 11.5 -15.672 -26.734 1 98 19 GLU B CA 1
ATOM 4524 C C . GLU B 1 19 ? 10.219 -14.867 -26.953 1 98 19 GLU B C 1
ATOM 4526 O O . GLU B 1 19 ? 10.273 -13.656 -27.203 1 98 19 GLU B O 1
ATOM 4531 N N . ILE B 1 20 ? 9.094 -15.516 -26.875 1 97.88 20 ILE B N 1
ATOM 4532 C CA . ILE B 1 20 ? 7.812 -14.812 -26.828 1 97.88 20 ILE B CA 1
ATOM 4533 C C . ILE B 1 20 ? 7.477 -14.469 -25.375 1 97.88 20 ILE B C 1
ATOM 4535 O O . ILE B 1 20 ? 7.031 -15.32 -24.609 1 97.88 20 ILE B O 1
ATOM 4539 N N . PRO B 1 21 ? 7.684 -13.242 -24.938 1 97.5 21 PRO B N 1
ATOM 4540 C CA . PRO B 1 21 ? 7.535 -12.867 -23.531 1 97.5 21 PRO B CA 1
ATOM 4541 C C . PRO B 1 21 ? 6.078 -12.805 -23.094 1 97.5 21 PRO B C 1
ATOM 4543 O O . PRO B 1 21 ? 5.578 -11.734 -22.734 1 97.5 21 PRO B O 1
ATOM 4546 N N . SER B 1 22 ? 5.441 -13.922 -23 1 97.56 22 SER B N 1
ATOM 4547 C CA . SER B 1 22 ? 4.012 -14.023 -22.734 1 97.56 22 SER B CA 1
ATOM 4548 C C . SER B 1 22 ? 3.713 -13.812 -2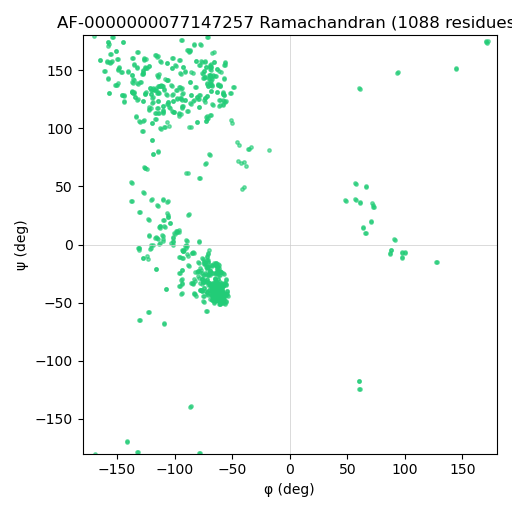1.25 1 97.56 22 SER B C 1
ATOM 4550 O O . SER B 1 22 ? 3.074 -14.648 -20.609 1 97.56 22 SER B O 1
ATOM 4552 N N . ILE B 1 23 ? 4.109 -12.695 -20.734 1 95.56 23 ILE B N 1
ATOM 4553 C CA . ILE B 1 23 ? 3.73 -12.312 -19.391 1 95.56 23 ILE B CA 1
ATOM 4554 C C . ILE B 1 23 ? 2.211 -12.203 -19.281 1 95.56 23 ILE B C 1
ATOM 4556 O O . ILE B 1 23 ? 1.558 -11.688 -20.203 1 95.56 23 ILE B O 1
ATOM 4560 N N . THR B 1 24 ? 1.668 -12.711 -18.234 1 94.75 24 THR B N 1
ATOM 4561 C CA . THR B 1 24 ? 0.218 -12.688 -18.078 1 94.75 24 THR B CA 1
ATOM 4562 C C . THR B 1 24 ? -0.327 -11.273 -18.297 1 94.75 24 THR B C 1
ATOM 4564 O O . THR B 1 24 ? 0.174 -10.32 -17.703 1 94.75 24 THR B O 1
ATOM 4567 N N . GLY B 1 25 ? -1.336 -11.203 -19.125 1 91.75 25 GLY B N 1
ATOM 4568 C CA . GLY B 1 25 ? -1.967 -9.93 -19.391 1 91.75 25 GLY B CA 1
ATOM 4569 C C . GLY B 1 25 ? -1.308 -9.172 -20.531 1 91.75 25 GLY B C 1
ATOM 4570 O O . GLY B 1 25 ? -1.794 -8.117 -20.953 1 91.75 25 GLY B O 1
ATOM 4571 N N . SER B 1 26 ? -0.229 -9.633 -21.094 1 94.88 26 SER B N 1
ATOM 4572 C CA . SER B 1 26 ? 0.509 -8.945 -22.156 1 94.88 26 SER B CA 1
ATOM 4573 C C . SER B 1 26 ? -0.022 -9.328 -23.531 1 94.88 26 SER B C 1
ATOM 4575 O O . SER B 1 26 ? -0.79 -10.281 -23.672 1 94.88 26 SER B O 1
ATOM 4577 N N . GLU B 1 27 ? 0.397 -8.57 -24.516 1 96.19 27 GLU B N 1
ATOM 4578 C CA . GLU B 1 27 ? 0.076 -8.883 -25.906 1 96.19 27 GLU B CA 1
ATOM 4579 C C . GLU B 1 27 ? 0.723 -10.195 -26.344 1 96.19 27 GLU B C 1
ATOM 4581 O O . GLU B 1 27 ? 0.154 -10.938 -27.141 1 96.19 27 GLU B O 1
ATOM 4586 N N . ALA B 1 28 ? 1.874 -10.43 -25.812 1 97.31 28 ALA B N 1
ATOM 4587 C CA . ALA B 1 28 ? 2.59 -11.648 -26.172 1 97.31 28 ALA B CA 1
ATOM 4588 C C . ALA B 1 28 ? 1.817 -12.883 -25.719 1 97.31 28 ALA B C 1
ATOM 4590 O O . ALA B 1 28 ? 1.854 -13.93 -26.375 1 97.31 28 ALA B O 1
ATOM 4591 N N . GLU B 1 29 ? 1.12 -12.805 -24.641 1 97.19 29 GLU B N 1
ATOM 4592 C CA . GLU B 1 29 ? 0.29 -13.914 -24.188 1 97.19 29 GLU B CA 1
ATOM 4593 C C . GLU B 1 29 ? -0.837 -14.211 -25.172 1 97.19 29 GLU B C 1
ATOM 4595 O O . GLU B 1 29 ? -1.218 -15.367 -25.359 1 97.19 29 GLU B O 1
ATOM 4600 N N . VAL B 1 30 ? -1.324 -13.18 -25.844 1 96.94 30 VAL B N 1
ATOM 4601 C CA . VAL B 1 30 ? -2.41 -13.297 -26.812 1 96.94 30 VAL B CA 1
ATOM 4602 C C . VAL B 1 30 ? -1.896 -13.953 -28.094 1 96.94 30 VAL B C 1
ATOM 4604 O O . VAL B 1 30 ? -2.615 -14.719 -28.734 1 96.94 30 VAL B O 1
ATOM 4607 N N . ILE B 1 31 ? -0.652 -13.727 -28.422 1 97.25 31 ILE B N 1
ATOM 4608 C CA . ILE B 1 31 ? -0.152 -14.109 -29.734 1 97.25 31 ILE B CA 1
ATOM 4609 C C . ILE B 1 31 ? 0.481 -15.492 -29.656 1 97.25 31 ILE B C 1
ATOM 4611 O O . ILE B 1 31 ? 0.598 -16.188 -30.672 1 97.25 31 ILE B O 1
ATOM 4615 N N . LEU B 1 32 ? 0.89 -15.938 -28.484 1 98.06 32 LEU B N 1
ATOM 4616 C CA . LEU B 1 32 ? 1.649 -17.172 -28.344 1 98.06 32 LEU B CA 1
ATOM 4617 C C . LEU B 1 32 ? 0.864 -18.359 -28.906 1 98.06 32 LEU B C 1
ATOM 4619 O O . LEU B 1 32 ? 1.438 -19.25 -29.547 1 98.06 32 LEU B O 1
ATOM 4623 N N . PRO B 1 33 ? -0.434 -18.438 -28.719 1 98.31 33 PRO B N 1
ATOM 4624 C CA . PRO B 1 33 ? -1.196 -19.562 -29.266 1 98.31 33 PRO B CA 1
ATOM 4625 C C . PRO B 1 33 ? -1.035 -19.688 -30.781 1 98.31 33 PRO B C 1
ATOM 4627 O O . PRO B 1 33 ? -1.07 -20.797 -31.312 1 98.31 33 PRO B O 1
ATOM 4630 N N . ASP B 1 34 ? -0.886 -18.594 -31.469 1 98.25 34 ASP B N 1
ATOM 4631 C CA . ASP B 1 34 ? -0.677 -18.641 -32.906 1 98.25 34 ASP B CA 1
ATOM 4632 C C . ASP B 1 34 ? 0.605 -19.391 -33.25 1 98.25 34 ASP B C 1
ATOM 4634 O O . ASP B 1 34 ? 0.651 -20.109 -34.25 1 98.25 34 ASP B O 1
ATOM 4638 N N . PHE B 1 35 ? 1.574 -19.172 -32.469 1 98.19 35 PHE B N 1
ATOM 4639 C CA . PHE B 1 35 ? 2.838 -19.859 -32.688 1 98.19 35 PHE B CA 1
ATOM 4640 C C . PHE B 1 35 ? 2.658 -21.375 -32.531 1 98.19 35 PHE B C 1
ATOM 4642 O O . PHE B 1 35 ? 3.152 -22.156 -33.344 1 98.19 35 PHE B O 1
ATOM 4649 N N . VAL B 1 36 ? 1.975 -21.797 -31.484 1 98.62 36 VAL B N 1
ATOM 4650 C CA . VAL B 1 36 ? 1.75 -23.203 -31.203 1 98.62 36 VAL B CA 1
ATOM 4651 C C . VAL B 1 36 ? 0.959 -23.844 -32.344 1 98.62 36 VAL B C 1
ATOM 4653 O O . VAL B 1 36 ? 1.318 -24.922 -32.844 1 98.62 36 VAL B O 1
ATOM 4656 N N . VAL B 1 37 ? -0.087 -23.203 -32.75 1 98.5 37 VAL B N 1
ATOM 4657 C CA . VAL B 1 37 ? -0.93 -23.703 -33.844 1 98.5 37 VAL B CA 1
ATOM 4658 C C . VAL B 1 37 ? -0.109 -23.828 -35.125 1 98.5 37 VAL B C 1
ATOM 4660 O O . VAL B 1 37 ? -0.215 -24.828 -35.844 1 98.5 37 VAL B O 1
ATOM 4663 N N . GLU B 1 38 ? 0.667 -22.812 -35.344 1 98.06 38 GLU B N 1
ATOM 4664 C CA . GLU B 1 38 ? 1.504 -22.828 -36.562 1 98.06 38 GLU B CA 1
ATOM 4665 C C . GLU B 1 38 ? 2.475 -24 -36.531 1 98.06 38 GLU B C 1
ATOM 4667 O O . GLU B 1 38 ? 2.615 -24.719 -37.531 1 98.06 38 GLU B O 1
ATOM 4672 N N . GLN B 1 39 ? 3.152 -24.188 -35.438 1 97.94 39 GLN B N 1
ATOM 4673 C CA . GLN B 1 39 ? 4.125 -25.266 -35.312 1 97.94 39 GLN B CA 1
ATOM 4674 C C . GLN B 1 39 ? 3.453 -26.625 -35.469 1 97.94 39 GLN B C 1
ATOM 4676 O O . GLN B 1 39 ? 3.982 -27.516 -36.156 1 97.94 39 GLN B O 1
ATOM 4681 N N . LEU B 1 40 ? 2.297 -26.844 -34.875 1 98.19 40 LEU B N 1
ATOM 4682 C CA . LEU B 1 40 ? 1.613 -28.125 -34.906 1 98.19 40 LEU B CA 1
ATOM 4683 C C . LEU B 1 40 ? 0.97 -28.391 -36.281 1 98.19 40 LEU B C 1
ATOM 4685 O O . LEU B 1 40 ? 0.857 -29.531 -36.719 1 98.19 40 LEU B O 1
ATOM 4689 N N . SER B 1 41 ? 0.569 -27.328 -36.969 1 97.75 41 SER B N 1
ATOM 4690 C CA . SER B 1 41 ? -0.101 -27.453 -38.25 1 97.75 41 SER B CA 1
ATOM 4691 C C . SER B 1 41 ? 0.822 -28.062 -39.281 1 97.75 41 SER B C 1
ATOM 4693 O O . SER B 1 41 ? 0.356 -28.594 -40.312 1 97.75 41 SER B O 1
ATOM 4695 N N . ASP B 1 42 ? 2.082 -28.062 -39.031 1 96.31 42 ASP B N 1
ATOM 4696 C CA . ASP B 1 42 ? 3.078 -28.578 -39.969 1 96.31 42 ASP B CA 1
ATOM 4697 C C . ASP B 1 42 ? 3.135 -30.109 -39.906 1 96.31 42 ASP B C 1
ATOM 4699 O O . ASP B 1 42 ? 3.693 -30.75 -40.781 1 96.31 42 ASP B O 1
ATOM 4703 N N . LEU B 1 43 ? 2.59 -30.688 -38.875 1 97.19 43 LEU B N 1
ATOM 4704 C CA . LEU B 1 43 ? 2.588 -32.125 -38.75 1 97.19 43 LEU B CA 1
ATOM 4705 C C . LEU B 1 43 ? 1.573 -32.75 -39.719 1 97.19 43 LEU B C 1
ATOM 4707 O O . LEU B 1 43 ? 0.49 -32.219 -39.906 1 97.19 43 LEU B O 1
ATOM 4711 N N . GLN B 1 44 ? 1.886 -33.906 -40.281 1 96.38 44 GLN B N 1
ATOM 4712 C CA . GLN B 1 44 ? 1.085 -34.531 -41.312 1 96.38 44 GLN B CA 1
ATOM 4713 C C . GLN B 1 44 ? -0.338 -34.781 -40.844 1 96.38 44 GLN B C 1
ATOM 4715 O O . GLN B 1 44 ? -1.3 -34.594 -41.594 1 96.38 44 GLN B O 1
ATOM 4720 N N . TYR B 1 45 ? -0.525 -35.219 -39.656 1 97.19 45 TYR B N 1
ATOM 4721 C CA . TYR B 1 45 ? -1.844 -35.531 -39.125 1 97.19 45 TYR B CA 1
ATOM 4722 C C . TYR B 1 45 ? -2.748 -34.281 -39.156 1 97.19 45 TYR B C 1
ATOM 4724 O O . TYR B 1 45 ? -3.906 -34.375 -39.594 1 97.19 45 TYR B O 1
ATOM 4732 N N . PHE B 1 46 ? -2.271 -33.156 -38.812 1 97.69 46 PHE B N 1
ATOM 4733 C CA . PHE B 1 46 ? -3.086 -31.953 -38.688 1 97.69 46 PHE B CA 1
ATOM 4734 C C . PHE B 1 46 ? -3.289 -31.312 -40.062 1 97.69 46 PHE B C 1
ATOM 4736 O O . PHE B 1 46 ? -4.254 -30.578 -40.281 1 97.69 46 PHE B O 1
ATOM 4743 N N . LYS B 1 47 ? -2.367 -31.609 -40.969 1 96.81 47 LYS B N 1
ATOM 4744 C CA . LYS B 1 47 ? -2.625 -31.219 -42.344 1 96.81 47 LYS B CA 1
ATOM 4745 C C . LYS B 1 47 ? -3.84 -31.953 -42.906 1 96.81 47 LYS B C 1
ATOM 4747 O O . LYS B 1 47 ? -4.625 -31.375 -43.688 1 96.81 47 LYS B O 1
ATOM 4752 N N . GLN B 1 48 ? -3.949 -33.188 -42.5 1 97.06 48 GLN B N 1
ATOM 4753 C CA . GLN B 1 48 ? -5.047 -34.031 -42.969 1 97.06 48 GLN B CA 1
ATOM 4754 C C . GLN B 1 48 ? -6.312 -33.781 -42.156 1 97.06 48 GLN B C 1
ATOM 4756 O O . GLN B 1 48 ? -7.426 -34 -42.656 1 97.06 48 GLN B O 1
ATOM 4761 N N . ASN B 1 49 ? -6.125 -33.438 -40.906 1 96.94 49 ASN B N 1
ATOM 4762 C CA . ASN B 1 49 ? -7.23 -33.188 -39.969 1 96.94 49 ASN B CA 1
ATOM 4763 C C . ASN B 1 49 ? -7.145 -31.812 -39.344 1 96.94 49 ASN B C 1
ATOM 4765 O O . ASN B 1 49 ? -7.043 -31.688 -38.125 1 96.94 49 ASN B O 1
ATOM 4769 N N . PRO B 1 50 ? -7.285 -30.766 -40.125 1 96.69 50 PRO B N 1
ATOM 4770 C CA . PRO B 1 50 ? -7.078 -29.422 -39.594 1 96.69 50 PRO B CA 1
ATOM 4771 C C . PRO B 1 50 ? -8.078 -29.031 -38.5 1 96.69 50 PRO B C 1
ATOM 4773 O O . PRO B 1 50 ? -7.77 -28.219 -37.656 1 96.69 50 PRO B O 1
ATOM 4776 N N . HIS B 1 51 ? -9.242 -29.656 -38.469 1 96.44 51 HIS B N 1
ATOM 4777 C CA . HIS B 1 51 ? -10.281 -29.312 -37.5 1 96.44 51 HIS B CA 1
ATOM 4778 C C . HIS B 1 51 ? -9.945 -29.875 -36.094 1 96.44 51 HIS B C 1
ATOM 4780 O O . HIS B 1 51 ? -10.562 -29.484 -35.125 1 96.44 51 HIS B O 1
ATOM 4786 N N . HIS B 1 52 ? -8.922 -30.781 -36 1 98.12 52 HIS B N 1
ATOM 4787 C CA . HIS B 1 52 ? -8.492 -31.344 -34.719 1 98.12 52 HIS B CA 1
ATOM 4788 C C . HIS B 1 52 ? -7.52 -30.406 -34 1 98.12 52 HIS B C 1
ATOM 4790 O O . HIS B 1 52 ? -7.133 -30.672 -32.875 1 98.12 52 HIS B O 1
ATOM 4796 N N . LEU B 1 53 ? -7.117 -29.359 -34.688 1 98.31 53 LEU B N 1
ATOM 4797 C CA . LEU B 1 53 ? -6.254 -28.312 -34.156 1 98.31 53 LEU B CA 1
ATOM 4798 C C . LEU B 1 53 ? -6.977 -26.969 -34.125 1 98.31 53 LEU B C 1
ATOM 4800 O O . LEU B 1 53 ? -7.262 -26.391 -35.156 1 98.31 53 LEU B O 1
ATOM 4804 N N . GLN B 1 54 ? -7.242 -26.453 -32.844 1 97.75 54 GLN B N 1
ATOM 4805 C CA . GLN B 1 54 ? -8.102 -25.281 -32.781 1 97.75 54 GLN B CA 1
ATOM 4806 C C . GLN B 1 54 ? -7.555 -24.266 -31.781 1 97.75 54 GLN B C 1
ATOM 4808 O O . GLN B 1 54 ? -6.988 -24.641 -30.75 1 97.75 54 GLN B O 1
ATOM 4813 N N . LYS B 1 55 ? -7.652 -23.094 -32.156 1 97.44 55 LYS B N 1
ATOM 4814 C CA . LYS B 1 55 ? -7.504 -21.953 -31.25 1 97.44 55 LYS B CA 1
ATOM 4815 C C . LYS B 1 55 ? -8.852 -21.5 -30.703 1 97.44 55 LYS B C 1
ATOM 4817 O O . LYS B 1 55 ? -9.75 -21.125 -31.484 1 97.44 55 LYS B O 1
ATOM 4822 N N . ASN B 1 56 ? -9.047 -21.562 -29.391 1 98 56 ASN B N 1
ATOM 4823 C CA . ASN B 1 56 ? -10.336 -21.297 -28.75 1 98 56 ASN B CA 1
ATOM 4824 C C . ASN B 1 56 ? -10.289 -20.016 -27.922 1 98 56 ASN B C 1
ATOM 4826 O O . ASN B 1 56 ? -9.32 -19.781 -27.203 1 98 56 ASN B O 1
ATOM 4830 N N . PRO B 1 57 ? -11.273 -19.172 -27.969 1 97.12 57 PRO B N 1
ATOM 4831 C CA . PRO B 1 57 ? -11.289 -17.938 -27.188 1 97.12 57 PRO B CA 1
ATOM 4832 C C . PRO B 1 57 ? -11.617 -18.172 -25.719 1 97.12 57 PRO B C 1
ATOM 4834 O O . PRO B 1 57 ? -12.414 -19.047 -25.391 1 97.12 57 PRO B O 1
ATOM 4837 N N . THR B 1 58 ? -11.039 -17.359 -24.875 1 95.44 58 THR B N 1
ATOM 4838 C CA . THR B 1 58 ? -11.367 -17.375 -23.453 1 95.44 58 THR B CA 1
ATOM 4839 C C . THR B 1 58 ? -12.461 -16.344 -23.141 1 95.44 58 THR B C 1
ATOM 4841 O O . THR B 1 58 ? -13.047 -16.375 -22.062 1 95.44 58 THR B O 1
ATOM 4844 N N . GLY B 1 59 ? -12.742 -15.508 -24.062 1 91.88 59 GLY B N 1
ATOM 4845 C CA . GLY B 1 59 ? -13.781 -14.5 -23.891 1 91.88 59 GLY B CA 1
ATOM 4846 C C . GLY B 1 59 ? -13.227 -13.133 -23.547 1 91.88 59 GLY B C 1
ATOM 4847 O O . GLY B 1 59 ? -13.969 -12.148 -23.516 1 91.88 59 GLY B O 1
ATOM 4848 N N . ASP B 1 60 ? -11.945 -12.961 -23.281 1 90.69 60 ASP B N 1
ATOM 4849 C CA . ASP B 1 60 ? -11.359 -11.672 -22.906 1 90.69 60 ASP B CA 1
ATOM 4850 C C . ASP B 1 60 ? -10.25 -11.281 -23.875 1 90.69 60 ASP B C 1
ATOM 4852 O O . ASP B 1 60 ? -9.336 -10.531 -23.516 1 90.69 60 ASP B O 1
ATOM 4856 N N . GLY B 1 61 ? -10.281 -11.859 -25.062 1 93.44 61 GLY B N 1
ATOM 4857 C CA . GLY B 1 61 ? -9.312 -11.523 -26.094 1 93.44 61 GLY B CA 1
ATOM 4858 C C . GLY B 1 61 ? -8.156 -12.5 -26.156 1 93.44 61 GLY B C 1
ATOM 4859 O O . GLY B 1 61 ? -7.387 -12.492 -27.125 1 93.44 61 GLY B O 1
ATOM 4860 N N . ARG B 1 62 ? -8.023 -13.312 -25.266 1 96.12 62 ARG B N 1
ATOM 4861 C CA . ARG B 1 62 ? -7.004 -14.352 -25.266 1 96.12 62 ARG B CA 1
ATOM 4862 C C . ARG B 1 62 ? -7.559 -15.656 -25.844 1 96.12 62 ARG B C 1
ATOM 4864 O O . ARG B 1 62 ? -8.742 -15.734 -26.188 1 96.12 62 ARG B O 1
ATOM 4871 N N . TYR B 1 63 ? -6.527 -16.641 -25.922 1 98.06 63 TYR B N 1
ATOM 4872 C CA . TYR B 1 63 ? -6.91 -17.906 -26.547 1 98.06 63 TYR B CA 1
ATOM 4873 C C . TYR B 1 63 ? -6.184 -19.078 -25.891 1 98.06 63 TYR B C 1
ATOM 4875 O O . TYR B 1 63 ? -5.082 -18.922 -25.359 1 98.06 63 TYR B O 1
ATOM 4883 N N . PHE B 1 64 ? -6.852 -20.219 -25.875 1 98.44 64 PHE B N 1
ATOM 4884 C CA . PHE B 1 64 ? -6.172 -21.469 -25.578 1 98.44 64 PHE B CA 1
ATOM 4885 C C . PHE B 1 64 ? -6.188 -22.406 -26.797 1 98.44 64 PHE B C 1
ATOM 4887 O O . PHE B 1 64 ? -6.949 -22.188 -27.734 1 98.44 64 PHE B O 1
ATOM 4894 N N . VAL B 1 65 ? -5.305 -23.438 -26.859 1 98.81 65 VAL B N 1
ATOM 4895 C CA . VAL B 1 65 ? -5.141 -24.312 -28 1 98.81 65 VAL B CA 1
ATOM 4896 C C . VAL B 1 65 ? -5.559 -25.734 -27.625 1 98.81 65 VAL B C 1
ATOM 4898 O O . VAL B 1 65 ? -5.219 -26.219 -26.547 1 98.81 65 VAL B O 1
ATOM 4901 N N . THR B 1 66 ? -6.379 -26.312 -28.469 1 98.75 66 THR B N 1
ATOM 4902 C CA . THR B 1 66 ? -6.648 -27.75 -28.406 1 98.75 66 THR B CA 1
ATOM 4903 C C . THR B 1 66 ? -6.121 -28.453 -29.641 1 98.75 66 THR B C 1
ATOM 4905 O O . THR B 1 66 ? -6.328 -28 -30.766 1 98.75 66 THR B O 1
ATOM 4908 N N . ALA B 1 67 ? -5.387 -29.516 -29.453 1 98.88 67 ALA B N 1
ATOM 4909 C CA . ALA B 1 67 ? -4.879 -30.375 -30.531 1 98.88 67 ALA B CA 1
ATOM 4910 C C . ALA B 1 67 ? -5.172 -31.844 -30.234 1 98.88 67 ALA B C 1
ATOM 4912 O O . ALA B 1 67 ? -4.492 -32.469 -29.422 1 98.88 67 ALA B O 1
ATOM 4913 N N . LEU B 1 68 ? -6.121 -32.375 -30.938 1 98.81 68 LEU B N 1
ATOM 4914 C CA . LEU B 1 68 ? -6.574 -33.75 -30.719 1 98.81 68 LEU B CA 1
ATOM 4915 C C . LEU B 1 68 ? -5.992 -34.688 -31.781 1 98.81 68 LEU B C 1
ATOM 4917 O O . LEU B 1 68 ? -6.086 -34.406 -32.969 1 98.81 68 LEU B O 1
ATOM 4921 N N . VAL B 1 69 ? -5.293 -35.719 -31.375 1 98.69 69 VAL B N 1
ATOM 4922 C CA . VAL B 1 69 ? -4.852 -36.812 -32.25 1 98.69 69 VAL B CA 1
ATOM 4923 C C . VAL B 1 69 ? -5.617 -38.094 -31.922 1 98.69 69 VAL B C 1
ATOM 4925 O O . VAL B 1 69 ? -5.457 -38.656 -30.828 1 98.69 69 VAL B O 1
ATOM 4928 N N . LYS B 1 70 ? -6.34 -38.531 -32.781 1 97.75 70 LYS B N 1
ATOM 4929 C CA . LYS B 1 70 ? -7.113 -39.75 -32.594 1 97.75 70 LYS B CA 1
ATOM 4930 C C . LYS B 1 70 ? -6.367 -40.969 -33.156 1 97.75 70 LYS B C 1
ATOM 4932 O O . LYS B 1 70 ? -5.781 -40.906 -34.219 1 97.75 70 LYS B O 1
ATOM 4937 N N . LYS B 1 71 ? -6.34 -42 -32.406 1 96.56 71 LYS B N 1
ATOM 4938 C CA . LYS B 1 71 ? -5.789 -43.281 -32.875 1 96.56 71 LYS B CA 1
ATOM 4939 C C . LYS B 1 71 ? -6.664 -43.875 -33.969 1 96.56 71 LYS B C 1
ATOM 4941 O O . LYS B 1 71 ? -6.152 -44.406 -34.969 1 96.56 71 LYS B O 1
ATOM 4946 N N . SER B 1 72 ? -7.938 -43.906 -33.719 1 94.38 72 SER B N 1
ATOM 4947 C CA . SER B 1 72 ? -8.977 -44.344 -34.656 1 94.38 72 SER B CA 1
ATOM 4948 C C . SER B 1 72 ? -10.328 -43.75 -34.281 1 94.38 72 SER B C 1
ATOM 4950 O O . SER B 1 72 ? -10.5 -43.188 -33.188 1 94.38 72 SER B O 1
ATOM 4952 N N . ASP B 1 73 ? -11.258 -43.969 -35.156 1 91.94 73 ASP B N 1
ATOM 4953 C CA . ASP B 1 73 ? -12.586 -43.406 -34.906 1 91.94 73 ASP B CA 1
ATOM 4954 C C . ASP B 1 73 ? -13.281 -44.156 -33.781 1 91.94 73 ASP B C 1
ATOM 4956 O O . ASP B 1 73 ? -14.133 -43.562 -33.094 1 91.94 73 ASP B O 1
ATOM 4960 N N . SER B 1 74 ? -12.859 -45.344 -33.531 1 94 74 SER B N 1
ATOM 4961 C CA . SER B 1 74 ? -13.523 -46.156 -32.531 1 94 74 SER B CA 1
ATOM 4962 C C . SER B 1 74 ? -12.828 -46.062 -31.172 1 94 74 SER B C 1
ATOM 4964 O O . SER B 1 74 ? -13.383 -46.469 -30.156 1 94 74 SER B O 1
ATOM 4966 N N . THR B 1 75 ? -11.664 -45.469 -31.172 1 95.5 75 THR B N 1
ATOM 4967 C CA . THR B 1 75 ? -10.906 -45.344 -29.922 1 95.5 75 THR B CA 1
ATOM 4968 C C . THR B 1 75 ? -11.461 -44.219 -29.047 1 95.5 75 THR B C 1
ATOM 4970 O O . THR B 1 75 ? -11.602 -43.094 -29.516 1 95.5 75 THR B O 1
ATOM 4973 N N . LYS B 1 76 ? -11.742 -44.531 -27.766 1 96.94 76 LYS B N 1
ATOM 4974 C CA . LYS B 1 76 ? -12.344 -43.531 -26.875 1 96.94 76 LYS B CA 1
ATOM 4975 C C . LYS B 1 76 ? -11.344 -43.031 -25.844 1 96.94 76 LYS B C 1
ATOM 4977 O O . LYS B 1 76 ? -11.336 -41.844 -25.5 1 96.94 76 LYS B O 1
ATOM 4982 N N . ASN B 1 77 ? -10.508 -43.969 -25.344 1 97.38 77 ASN B N 1
ATOM 4983 C CA . ASN B 1 77 ? -9.562 -43.625 -24.281 1 97.38 77 ASN B CA 1
ATOM 4984 C C . ASN B 1 77 ? -8.664 -42.438 -24.703 1 97.38 77 ASN B C 1
ATOM 4986 O O . ASN B 1 77 ? -8.016 -42.5 -25.734 1 97.38 77 ASN B O 1
ATOM 4990 N N . THR B 1 78 ? -8.68 -41.406 -23.922 1 98.12 78 THR B N 1
ATOM 4991 C CA . THR B 1 78 ? -7.973 -40.156 -24.266 1 98.12 78 THR B CA 1
ATOM 4992 C C . THR B 1 78 ? -7.203 -39.625 -23.062 1 98.12 78 THR B C 1
ATOM 4994 O O . THR B 1 78 ? -7.738 -39.562 -21.953 1 98.12 78 THR B O 1
ATOM 4997 N N . VAL B 1 79 ? -5.973 -39.312 -23.234 1 98.5 79 VAL B N 1
ATOM 4998 C CA . VAL B 1 79 ? -5.184 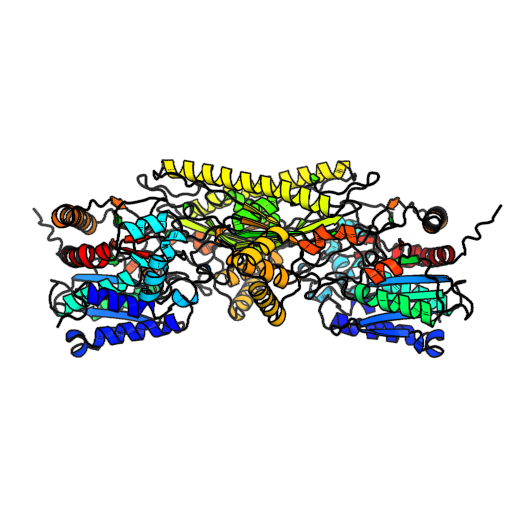-38.562 -22.234 1 98.5 79 VAL B CA 1
ATOM 4999 C C . VAL B 1 79 ? -5.07 -37.094 -22.641 1 98.5 79 VAL B C 1
ATOM 5001 O O . VAL B 1 79 ? -4.75 -36.781 -23.797 1 98.5 79 VAL B O 1
ATOM 5004 N N . ILE B 1 80 ? -5.387 -36.25 -21.719 1 98.62 80 ILE B N 1
ATOM 5005 C CA . ILE B 1 80 ? -5.238 -34.812 -21.938 1 98.62 80 ILE B CA 1
ATOM 5006 C C . ILE B 1 80 ? -3.881 -34.344 -21.422 1 98.62 80 ILE B C 1
ATOM 5008 O O . ILE B 1 80 ? -3.527 -34.594 -20.266 1 98.62 80 ILE B O 1
ATOM 5012 N N . LEU B 1 81 ? -3.092 -33.719 -22.266 1 98.75 81 LEU B N 1
ATOM 5013 C CA . LEU B 1 81 ? -1.854 -33.062 -21.875 1 98.75 81 LEU B CA 1
ATOM 5014 C C . LEU B 1 81 ? -2.082 -31.578 -21.656 1 98.75 81 LEU B C 1
ATOM 5016 O O . LEU B 1 81 ? -2.316 -30.828 -22.625 1 98.75 81 LEU B O 1
ATOM 5020 N N . VAL B 1 82 ? -1.952 -31.125 -20.375 1 98 82 VAL B N 1
ATOM 5021 C CA . VAL B 1 82 ? -2.281 -29.734 -20.094 1 98 82 VAL B CA 1
ATOM 5022 C C . VAL B 1 82 ? -1.007 -28.953 -19.766 1 98 82 VAL B C 1
ATOM 5024 O O . VAL B 1 82 ? -0.124 -29.469 -19.078 1 98 82 VAL B O 1
ATOM 5027 N N . SER B 1 83 ? -0.853 -27.766 -20.297 1 97.31 83 SER B N 1
ATOM 5028 C CA . SER B 1 83 ? 0.238 -26.844 -20 1 97.31 83 SER B CA 1
ATOM 5029 C C . SER B 1 83 ? -0.213 -25.391 -20.125 1 97.31 83 SER B C 1
ATOM 5031 O O . SER B 1 83 ? -1.195 -25.109 -20.812 1 97.31 83 SER B O 1
ATOM 5033 N N . HIS B 1 84 ? 0.385 -24.516 -19.375 1 97.31 84 HIS B N 1
ATOM 5034 C CA . HIS B 1 84 ? 0.162 -23.094 -19.594 1 97.31 84 HIS B CA 1
ATOM 5035 C C . HIS B 1 84 ? 1.379 -22.422 -20.234 1 97.31 84 HIS B C 1
ATOM 5037 O O . HIS B 1 84 ? 2.48 -22.984 -20.188 1 97.31 84 HIS B O 1
ATOM 5043 N N . PHE B 1 85 ? 1.104 -21.297 -20.906 1 98.12 85 PHE B N 1
ATOM 5044 C CA . PHE B 1 85 ? 2.219 -20.688 -21.625 1 98.12 85 PHE B CA 1
ATOM 5045 C C . PHE B 1 85 ? 2.482 -19.281 -21.141 1 98.12 85 PHE B C 1
ATOM 5047 O O . PHE B 1 85 ? 3.443 -18.625 -21.562 1 98.12 85 PHE B O 1
ATOM 5054 N N . ASP B 1 86 ? 1.661 -18.75 -20.203 1 96.81 86 ASP B N 1
ATOM 5055 C CA . ASP B 1 86 ? 1.941 -17.453 -19.609 1 96.81 86 ASP B CA 1
ATOM 5056 C C . ASP B 1 86 ? 3.037 -17.547 -18.547 1 96.81 86 ASP B C 1
ATOM 5058 O O . ASP B 1 86 ? 3.305 -18.641 -18.031 1 96.81 86 ASP B O 1
ATOM 5062 N N . VAL B 1 87 ? 3.73 -16.422 -18.328 1 96.06 87 VAL B N 1
ATOM 5063 C CA . VAL B 1 87 ? 4.781 -16.344 -17.328 1 96.06 87 VAL B CA 1
ATOM 5064 C C . VAL B 1 87 ? 4.594 -15.086 -16.484 1 96.06 87 VAL B C 1
ATOM 5066 O O . VAL B 1 87 ? 3.754 -14.234 -16.812 1 96.06 87 VAL B O 1
ATOM 5069 N N . VAL B 1 88 ? 5.281 -14.992 -15.352 1 92.88 88 VAL B N 1
ATOM 5070 C CA . VAL B 1 88 ? 5.215 -13.805 -14.516 1 92.88 88 VAL B CA 1
ATOM 5071 C C . VAL B 1 88 ? 6.184 -12.75 -15.039 1 92.88 88 VAL B C 1
ATOM 5073 O O . VAL B 1 88 ? 7.012 -13.031 -15.914 1 92.88 88 VAL B O 1
ATOM 5076 N N . ASP B 1 89 ? 6.125 -11.562 -14.492 1 91.94 89 ASP B N 1
ATOM 5077 C CA . ASP B 1 89 ? 6.922 -10.445 -14.992 1 91.94 89 ASP B CA 1
ATOM 5078 C C . ASP B 1 89 ? 8.398 -10.641 -14.664 1 91.94 89 ASP B C 1
ATOM 5080 O O . ASP B 1 89 ? 8.781 -11.641 -14.055 1 91.94 89 ASP B O 1
ATOM 5084 N N . VAL B 1 90 ? 9.273 -9.656 -15.109 1 92.62 90 VAL B N 1
ATOM 5085 C CA . VAL B 1 90 ? 10.719 -9.875 -15 1 92.62 90 VAL B CA 1
ATOM 5086 C C . VAL B 1 90 ? 11.375 -8.656 -14.352 1 92.62 90 VAL B C 1
ATOM 5088 O O . VAL B 1 90 ? 12.555 -8.391 -14.578 1 92.62 90 VAL B O 1
ATOM 5091 N N . GLN B 1 91 ? 10.664 -7.945 -13.531 1 85.31 91 GLN B N 1
ATOM 5092 C CA . GLN B 1 91 ? 11.234 -6.773 -12.883 1 85.31 91 GLN B CA 1
ATOM 5093 C C . GLN B 1 91 ? 12.367 -7.164 -11.938 1 85.31 91 GLN B C 1
ATOM 5095 O O . GLN B 1 91 ? 13.328 -6.41 -11.766 1 85.31 91 GLN B O 1
ATOM 5100 N N . ASP B 1 92 ? 12.305 -8.273 -11.422 1 86.31 92 ASP B N 1
ATOM 5101 C CA . ASP B 1 92 ? 13.266 -8.742 -10.43 1 86.31 92 ASP B CA 1
ATOM 5102 C C . ASP B 1 92 ? 14.617 -9.039 -11.078 1 86.31 92 ASP B C 1
ATOM 5104 O O . ASP B 1 92 ? 15.617 -9.219 -10.375 1 86.31 92 ASP B O 1
ATOM 5108 N N . TYR B 1 93 ? 14.719 -9.109 -12.391 1 90.69 93 TYR B N 1
ATOM 5109 C CA . TYR B 1 93 ? 15.969 -9.398 -13.086 1 90.69 93 TYR B CA 1
ATOM 5110 C C . TYR B 1 93 ? 16.938 -8.219 -13 1 90.69 93 TYR B C 1
ATOM 5112 O O . TYR B 1 93 ? 18.125 -8.367 -13.266 1 90.69 93 TYR B O 1
ATOM 5120 N N . GLY B 1 94 ? 16.406 -7.047 -12.688 1 83.88 94 GLY B N 1
ATOM 5121 C CA . GLY B 1 94 ? 17.281 -5.887 -12.578 1 83.88 94 GLY B CA 1
ATOM 5122 C C . GLY B 1 94 ? 18.016 -5.57 -13.859 1 83.88 94 GLY B C 1
ATOM 5123 O O . GLY B 1 94 ? 17.406 -5.391 -14.914 1 83.88 94 GLY B O 1
ATOM 5124 N N . MET B 1 95 ? 19.406 -5.652 -13.805 1 82.44 95 MET B N 1
ATOM 5125 C CA . MET B 1 95 ? 20.234 -5.285 -14.945 1 82.44 95 MET B CA 1
ATOM 5126 C C . MET B 1 95 ? 20.109 -6.312 -16.062 1 82.44 95 MET B C 1
ATOM 5128 O O . MET B 1 95 ? 20.453 -6.027 -17.219 1 82.44 95 MET B O 1
ATOM 5132 N N . TRP B 1 96 ? 19.547 -7.504 -15.75 1 90.69 96 TRP B N 1
ATOM 5133 C CA . TRP B 1 96 ? 19.453 -8.578 -16.734 1 90.69 96 TRP B CA 1
ATOM 5134 C C . TRP B 1 96 ? 18.047 -8.633 -17.344 1 90.69 96 TRP B C 1
ATOM 5136 O O . TRP B 1 96 ? 17.719 -9.562 -18.078 1 90.69 96 TRP B O 1
ATOM 5146 N N . LYS B 1 97 ? 17.234 -7.656 -17.062 1 91.31 97 LYS B N 1
ATOM 5147 C CA . LYS B 1 97 ? 15.836 -7.645 -17.438 1 91.31 97 LYS B CA 1
ATOM 5148 C C . LYS B 1 97 ? 15.68 -7.777 -18.953 1 91.31 97 LYS B C 1
ATOM 5150 O O . LYS B 1 97 ? 14.805 -8.5 -19.438 1 91.31 97 LYS B O 1
ATOM 5155 N N . GLU B 1 98 ? 16.547 -7.215 -19.75 1 93.06 98 GLU B N 1
ATOM 5156 C CA . GLU B 1 98 ? 16.422 -7.184 -21.203 1 93.06 98 GLU B CA 1
ATOM 5157 C C . GLU B 1 98 ? 16.688 -8.562 -21.812 1 93.06 98 GLU B C 1
ATOM 5159 O O . GLU B 1 98 ? 16.234 -8.852 -22.922 1 93.06 98 GLU B O 1
ATOM 5164 N N . ASP B 1 99 ? 17.328 -9.398 -21.062 1 96.31 99 ASP B N 1
ATOM 5165 C CA . ASP B 1 99 ? 17.719 -10.703 -21.594 1 96.31 99 ASP B CA 1
ATOM 5166 C C . ASP B 1 99 ? 16.906 -11.82 -20.938 1 96.31 99 ASP B C 1
ATOM 5168 O O . ASP B 1 99 ? 17.125 -13 -21.219 1 96.31 99 ASP B O 1
ATOM 5172 N N . ALA B 1 100 ? 15.984 -11.445 -20.125 1 97 100 ALA B N 1
ATOM 5173 C CA . ALA B 1 100 ? 15.234 -12.422 -19.344 1 97 100 ALA B CA 1
ATOM 5174 C C . ALA B 1 100 ? 14.547 -13.43 -20.25 1 97 100 ALA B C 1
ATOM 5176 O O . ALA B 1 100 ? 14.32 -14.578 -19.859 1 97 100 ALA B O 1
ATOM 5177 N N . PHE B 1 101 ? 14.258 -13.055 -21.547 1 98.19 101 PHE B N 1
ATOM 5178 C CA . PHE B 1 101 ? 13.516 -13.914 -22.469 1 98.19 101 PHE B CA 1
ATOM 5179 C C . PHE B 1 101 ? 14.406 -14.383 -23.609 1 98.19 101 PHE B C 1
ATOM 5181 O O . PHE B 1 101 ? 13.914 -14.797 -24.656 1 98.19 101 PHE B O 1
ATOM 5188 N N . ASN B 1 102 ? 15.641 -14.266 -23.469 1 97.94 102 ASN B N 1
ATOM 5189 C CA . ASN B 1 102 ? 16.641 -14.844 -24.344 1 97.94 102 ASN B CA 1
ATOM 5190 C C . ASN B 1 102 ? 17.469 -15.914 -23.625 1 97.94 102 ASN B C 1
ATOM 5192 O O . ASN B 1 102 ? 18.641 -15.672 -23.297 1 97.94 102 ASN B O 1
ATOM 5196 N N . PRO B 1 103 ? 16.875 -17.094 -23.547 1 97.88 103 PRO B N 1
ATOM 5197 C CA . PRO B 1 103 ? 17.469 -18.109 -22.656 1 97.88 103 PRO B CA 1
ATOM 5198 C C . PRO B 1 103 ? 18.891 -18.484 -23.047 1 97.88 103 PRO B C 1
ATOM 5200 O O . PRO B 1 103 ? 19.75 -18.641 -22.172 1 97.88 103 PRO B O 1
ATOM 5203 N N . LYS B 1 104 ? 19.234 -18.594 -24.344 1 96.94 104 LYS B N 1
ATOM 5204 C CA . LYS B 1 104 ? 20.594 -18.938 -24.766 1 96.94 104 LYS B CA 1
ATOM 5205 C C . LYS B 1 104 ? 21.594 -17.859 -24.375 1 96.94 104 LYS B C 1
ATOM 5207 O O . LYS B 1 104 ? 22.641 -18.156 -23.797 1 96.94 104 LYS B O 1
ATOM 5212 N N . LYS B 1 105 ? 21.203 -16.625 -24.656 1 97.38 105 LYS B N 1
ATOM 5213 C CA . LYS B 1 105 ? 22.078 -15.5 -24.328 1 97.38 105 LYS B CA 1
ATOM 5214 C C . LYS B 1 105 ? 22.25 -15.344 -22.828 1 97.38 105 LYS B C 1
ATOM 5216 O O . LYS B 1 105 ? 23.359 -15.188 -22.328 1 97.38 105 LYS B O 1
ATOM 5221 N N . LEU B 1 106 ? 21.156 -15.336 -22.125 1 97.5 106 LEU B N 1
ATOM 5222 C CA . LEU B 1 106 ? 21.188 -15.164 -20.672 1 97.5 106 LEU B CA 1
ATOM 5223 C C . LEU B 1 106 ? 22.016 -16.266 -20.016 1 97.5 106 LEU B C 1
ATOM 5225 O O . LEU B 1 106 ? 22.797 -15.984 -19.094 1 97.5 106 LEU B O 1
ATOM 5229 N N . THR B 1 107 ? 21.828 -17.5 -20.469 1 97.56 107 THR B N 1
ATOM 5230 C CA . THR B 1 107 ? 22.578 -18.625 -19.938 1 97.56 107 THR B CA 1
ATOM 5231 C C . THR B 1 107 ? 24.078 -18.438 -20.141 1 97.56 107 THR B C 1
ATOM 5233 O O . THR B 1 107 ? 24.875 -18.641 -19.219 1 97.56 107 THR B O 1
ATOM 5236 N N . SER B 1 108 ? 24.438 -18.062 -21.312 1 96.69 108 SER B N 1
ATOM 5237 C CA . SER B 1 108 ? 25.828 -17.797 -21.609 1 96.69 108 SER B CA 1
ATOM 5238 C C . SER B 1 108 ? 26.406 -16.703 -20.719 1 96.69 108 SER B C 1
ATOM 5240 O O . SER B 1 108 ? 27.531 -16.812 -20.25 1 96.69 108 SER B O 1
ATOM 5242 N N . MET B 1 109 ? 25.641 -15.656 -20.516 1 95.44 109 MET B N 1
ATOM 5243 C CA . MET B 1 109 ? 26.062 -14.547 -19.672 1 95.44 109 MET B CA 1
ATOM 5244 C C . MET B 1 109 ? 26.25 -15.008 -18.219 1 95.44 109 MET B C 1
ATOM 5246 O O . MET B 1 109 ? 27.25 -14.672 -17.594 1 95.44 109 MET B O 1
ATOM 5250 N N . PHE B 1 110 ? 25.297 -15.742 -17.703 1 95.62 110 PHE B N 1
ATOM 5251 C CA . PHE B 1 110 ? 25.359 -16.203 -16.328 1 95.62 110 PHE B CA 1
ATOM 5252 C C . PHE B 1 110 ? 26.531 -17.172 -16.141 1 95.62 110 PHE B C 1
ATOM 5254 O O . PHE B 1 110 ? 27.219 -17.125 -15.109 1 95.62 110 PHE B O 1
ATOM 5261 N N . TYR B 1 111 ? 26.781 -18.031 -17.109 1 94.81 111 TYR B N 1
ATOM 5262 C CA . TYR B 1 111 ? 27.938 -18.938 -17.031 1 94.81 111 TYR B CA 1
ATOM 5263 C C . TYR B 1 111 ? 29.25 -18.156 -17.031 1 94.81 111 TYR B C 1
ATOM 5265 O O . TYR B 1 111 ? 30.188 -18.516 -16.328 1 94.81 111 TYR B O 1
ATOM 5273 N N . SER B 1 112 ? 29.312 -17.047 -17.797 1 93.5 112 SER B N 1
ATOM 5274 C CA . SER B 1 112 ? 30.5 -16.219 -17.891 1 93.5 112 SER B CA 1
ATOM 5275 C C . SER B 1 112 ? 30.703 -15.375 -16.641 1 93.5 112 SER B C 1
ATOM 5277 O O . SER B 1 112 ? 31.828 -14.992 -16.312 1 93.5 112 SER B O 1
ATOM 5279 N N . HIS B 1 113 ? 29.641 -15.086 -15.969 1 90.25 113 HIS B N 1
ATOM 5280 C CA . HIS B 1 113 ? 29.688 -14.25 -14.773 1 90.25 113 HIS B CA 1
ATOM 5281 C C . HIS B 1 113 ? 29.281 -15.039 -13.531 1 90.25 113 HIS B C 1
ATOM 5283 O O . HIS B 1 113 ? 28.562 -14.531 -12.672 1 90.25 113 HIS B O 1
ATOM 5289 N N . LYS B 1 114 ? 29.609 -16.266 -13.516 1 90.25 114 LYS B N 1
ATOM 5290 C CA . LYS B 1 114 ? 29.109 -17.156 -12.469 1 90.25 114 LYS B CA 1
ATOM 5291 C C . LYS B 1 114 ? 29.531 -16.672 -11.086 1 90.25 114 LYS B C 1
ATOM 5293 O O . LYS B 1 114 ? 28.844 -16.922 -10.102 1 90.25 114 LYS B O 1
ATOM 5298 N N . ASP B 1 115 ? 30.594 -15.891 -10.93 1 88.06 115 ASP B N 1
ATOM 5299 C CA . ASP B 1 115 ? 31.109 -15.43 -9.641 1 88.06 115 ASP B CA 1
ATOM 5300 C C . ASP B 1 115 ? 30.219 -14.336 -9.055 1 88.06 115 ASP B C 1
ATOM 5302 O O . ASP B 1 115 ? 30.297 -14.047 -7.855 1 88.06 115 ASP B O 1
ATOM 5306 N N . GLU B 1 116 ? 29.406 -13.805 -9.922 1 83.56 116 GLU B N 1
ATOM 5307 C CA . GLU B 1 116 ? 28.516 -12.727 -9.492 1 83.56 116 GLU B CA 1
ATOM 5308 C C . GLU B 1 116 ? 27.156 -13.266 -9.07 1 83.56 116 GLU B C 1
ATOM 5310 O O . GLU B 1 116 ? 26.312 -12.523 -8.555 1 83.56 116 GLU B O 1
ATOM 5315 N N . LEU B 1 117 ? 27.016 -14.547 -9.258 1 89.12 117 LEU B N 1
ATOM 5316 C CA . LEU B 1 117 ? 25.719 -15.164 -8.953 1 89.12 117 LEU B CA 1
ATOM 5317 C C . LEU B 1 117 ? 25.734 -15.773 -7.551 1 89.12 117 LEU B C 1
ATOM 5319 O O . LEU B 1 117 ? 26.797 -16 -6.977 1 89.12 117 LEU B O 1
ATOM 5323 N N . PRO B 1 118 ? 24.578 -15.977 -6.973 1 86.44 118 PRO B N 1
ATOM 5324 C CA . PRO B 1 118 ? 24.516 -16.625 -5.656 1 86.44 118 PRO B CA 1
ATOM 5325 C C . PRO B 1 118 ? 25.188 -17.984 -5.641 1 86.44 118 PRO B C 1
ATOM 5327 O O . PRO B 1 118 ? 25.219 -18.688 -6.656 1 86.44 118 PRO B O 1
ATOM 5330 N N . ASP B 1 119 ? 25.625 -18.438 -4.438 1 87.44 119 ASP B N 1
ATOM 5331 C CA . ASP B 1 119 ? 26.406 -19.656 -4.273 1 87.44 119 ASP B CA 1
ATOM 5332 C C . ASP B 1 119 ? 25.656 -20.875 -4.816 1 87.44 119 ASP B C 1
ATOM 5334 O O . ASP B 1 119 ? 26.219 -21.703 -5.523 1 87.44 119 ASP B O 1
ATOM 5338 N N . HIS B 1 120 ? 24.391 -20.969 -4.543 1 86.69 120 HIS B N 1
ATOM 5339 C CA . HIS B 1 120 ? 23.641 -22.156 -4.938 1 86.69 120 HIS B CA 1
ATOM 5340 C C . HIS B 1 120 ? 23.453 -22.203 -6.449 1 86.69 120 HIS B C 1
ATOM 5342 O O . HIS B 1 120 ? 23.328 -23.297 -7.027 1 86.69 120 HIS B O 1
ATOM 5348 N N . VAL B 1 121 ? 23.469 -21.078 -7.082 1 91.44 121 VAL B N 1
ATOM 5349 C CA . VAL B 1 121 ? 23.375 -21 -8.539 1 91.44 121 VAL B CA 1
ATOM 5350 C C . VAL B 1 121 ? 24.703 -21.391 -9.172 1 91.44 121 VAL B C 1
ATOM 5352 O O . VAL B 1 121 ? 24.734 -22.141 -10.156 1 91.44 121 VAL B O 1
ATOM 5355 N N . ARG B 1 122 ? 25.734 -20.938 -8.547 1 93.69 122 ARG B N 1
ATOM 5356 C CA . ARG B 1 122 ? 27.062 -21.266 -9.031 1 93.69 122 ARG B CA 1
ATOM 5357 C C . ARG B 1 122 ? 27.312 -22.766 -8.977 1 93.69 122 ARG B C 1
ATOM 5359 O O . ARG B 1 122 ? 27.906 -23.328 -9.898 1 93.69 122 ARG B O 1
ATOM 5366 N N . GLU B 1 123 ? 26.922 -23.328 -7.918 1 92.38 123 GLU B N 1
ATOM 5367 C CA . GLU B 1 123 ? 27.094 -24.766 -7.762 1 92.38 123 GLU B CA 1
ATOM 5368 C C . GLU B 1 123 ? 26.375 -25.531 -8.867 1 92.38 123 GLU B C 1
ATOM 5370 O O . GLU B 1 123 ? 26.891 -26.516 -9.398 1 92.38 123 GLU B O 1
ATOM 5375 N N . ASP B 1 124 ? 25.219 -25.094 -9.211 1 91.62 124 ASP B N 1
ATOM 5376 C CA . ASP B 1 124 ? 24.453 -25.734 -10.281 1 91.62 124 ASP B CA 1
ATOM 5377 C C . ASP B 1 124 ? 25.156 -25.578 -11.625 1 91.62 124 ASP B C 1
ATOM 5379 O O . ASP B 1 124 ? 25.234 -26.531 -12.406 1 91.62 124 ASP B O 1
ATOM 5383 N N . ILE B 1 125 ? 25.609 -24.406 -11.859 1 93.56 125 ILE B N 1
ATOM 5384 C CA . ILE B 1 125 ? 26.297 -24.125 -13.117 1 93.56 125 ILE B CA 1
ATOM 5385 C C . ILE B 1 125 ? 27.516 -25.031 -13.25 1 93.56 125 ILE B C 1
ATOM 5387 O O . ILE B 1 125 ? 27.812 -25.516 -14.344 1 93.56 125 ILE B O 1
ATOM 5391 N N . GLU B 1 126 ? 28.188 -25.312 -12.18 1 93.38 126 GLU B N 1
ATOM 5392 C CA . GLU B 1 126 ? 29.422 -26.094 -12.188 1 93.38 126 GLU B CA 1
ATOM 5393 C C . GLU B 1 126 ? 29.141 -27.578 -12.344 1 93.38 126 GLU B C 1
ATOM 5395 O O . GLU B 1 126 ? 30 -28.344 -12.805 1 93.38 126 GLU B O 1
ATOM 5400 N N . HIS B 1 127 ? 27.969 -28.031 -12.016 1 90.38 127 HIS B N 1
ATOM 5401 C CA . HIS B 1 127 ? 27.734 -29.469 -11.938 1 90.38 127 HIS B CA 1
ATOM 5402 C C . HIS B 1 127 ? 26.672 -29.906 -12.93 1 90.38 127 HIS B C 1
ATOM 5404 O O . HIS B 1 127 ? 26.359 -31.094 -13.016 1 90.38 127 HIS B O 1
ATOM 5410 N N . GLY B 1 128 ? 26.141 -29.016 -13.656 1 88.75 128 GLY B N 1
ATOM 5411 C CA . GLY B 1 128 ? 25.062 -29.453 -14.531 1 88.75 128 GLY B CA 1
ATOM 5412 C C . GLY B 1 128 ? 24.906 -28.578 -15.766 1 88.75 128 GLY B C 1
ATOM 5413 O O . GLY B 1 128 ? 25.688 -27.641 -15.969 1 88.75 128 GLY B O 1
ATOM 5414 N N . GLU B 1 129 ? 23.938 -29 -16.594 1 94.81 129 GLU B N 1
ATOM 5415 C CA . GLU B 1 129 ? 23.547 -28.219 -17.766 1 94.81 129 GLU B CA 1
ATOM 5416 C C . GLU B 1 129 ? 22.188 -27.547 -17.531 1 94.81 129 GLU B C 1
ATOM 5418 O O . GLU B 1 129 ? 21.141 -28.188 -17.625 1 94.81 129 GLU B O 1
ATOM 5423 N N . TRP B 1 130 ? 22.312 -26.281 -17.312 1 96.56 130 TRP B N 1
ATOM 5424 C CA . TRP B 1 130 ? 21.125 -25.531 -16.969 1 96.56 130 TRP B CA 1
ATOM 5425 C C . TRP B 1 130 ? 20.797 -24.5 -18.031 1 96.56 130 TRP B C 1
ATOM 5427 O O . TRP B 1 130 ? 21.703 -24.016 -18.719 1 96.56 130 TRP B O 1
ATOM 5437 N N . LEU B 1 131 ? 19.578 -24.234 -18.266 1 97.81 131 LEU B N 1
ATOM 5438 C CA . LEU B 1 131 ? 19.094 -23.172 -19.156 1 97.81 131 LEU B CA 1
ATOM 5439 C C . LEU B 1 131 ? 18.328 -22.109 -18.359 1 97.81 131 LEU B C 1
ATOM 5441 O O . LEU B 1 131 ? 17.312 -22.406 -17.75 1 97.81 131 LEU B O 1
ATOM 5445 N N . PHE B 1 132 ? 18.859 -20.922 -18.391 1 97.69 132 PHE B N 1
ATOM 5446 C CA . PHE B 1 132 ? 18.281 -19.844 -17.609 1 97.69 132 PHE B CA 1
ATOM 5447 C C . PHE B 1 132 ? 17.281 -19.062 -18.453 1 97.69 132 PHE B C 1
ATOM 5449 O O . PHE B 1 132 ? 17.359 -19.047 -19.672 1 97.69 132 PHE B O 1
ATOM 5456 N N . GLY B 1 133 ? 16.312 -18.469 -17.719 1 97.81 133 GLY B N 1
ATOM 5457 C CA . GLY B 1 133 ? 15.336 -17.594 -18.375 1 97.81 133 GLY B CA 1
ATOM 5458 C C . GLY B 1 133 ? 13.945 -17.703 -17.766 1 97.81 133 GLY B C 1
ATOM 5459 O O . GLY B 1 133 ? 13.562 -18.766 -17.266 1 97.81 133 GLY B O 1
ATOM 5460 N N . ARG B 1 134 ? 13.203 -16.609 -17.859 1 97.56 134 ARG B N 1
ATOM 5461 C CA . ARG B 1 134 ? 11.82 -16.625 -17.391 1 97.56 134 ARG B CA 1
ATOM 5462 C C . ARG B 1 134 ? 10.961 -17.531 -18.266 1 97.56 134 ARG B C 1
ATOM 5464 O O . ARG B 1 134 ? 10.883 -17.344 -19.484 1 97.56 134 ARG B O 1
ATOM 5471 N N . GLY B 1 135 ? 10.375 -18.516 -17.672 1 97.06 135 GLY B N 1
ATOM 5472 C CA . GLY B 1 135 ? 9.461 -19.391 -18.391 1 97.06 135 GLY B CA 1
ATOM 5473 C C . GLY B 1 135 ? 10.117 -20.672 -18.859 1 97.06 135 GLY B C 1
ATOM 5474 O O . GLY B 1 135 ? 9.438 -21.594 -19.328 1 97.06 135 GLY B O 1
ATOM 5475 N N . THR B 1 136 ? 11.453 -20.781 -18.703 1 97.56 136 THR B N 1
ATOM 5476 C CA . THR B 1 136 ? 12.117 -22 -19.172 1 97.56 136 THR B CA 1
ATOM 5477 C C . THR B 1 136 ? 11.602 -23.219 -18.422 1 97.56 136 THR B C 1
ATOM 5479 O O . THR B 1 136 ? 11.172 -24.203 -19.047 1 97.56 136 THR B O 1
ATOM 5482 N N . MET B 1 137 ? 11.57 -23.078 -17.125 1 95.12 137 MET B N 1
ATOM 5483 C CA . MET B 1 137 ? 11.094 -24.219 -16.344 1 95.12 137 MET B CA 1
ATOM 5484 C C . MET B 1 137 ? 9.602 -24.094 -16.062 1 95.12 137 MET B C 1
ATOM 5486 O O . MET B 1 137 ? 8.891 -25.109 -16.016 1 95.12 137 MET B O 1
ATOM 5490 N N . ASP B 1 138 ? 8.945 -22.953 -15.875 1 93.06 138 ASP B N 1
ATOM 5491 C CA . ASP B 1 138 ? 7.566 -22.75 -15.445 1 93.06 138 ASP B CA 1
ATOM 5492 C C . ASP B 1 138 ? 6.77 -22 -16.516 1 93.06 138 ASP B C 1
ATOM 5494 O O . ASP B 1 138 ? 6.617 -20.781 -16.438 1 93.06 138 ASP B O 1
ATOM 5498 N N . MET B 1 139 ? 6.109 -22.609 -17.484 1 94.19 139 MET B N 1
ATOM 5499 C CA . MET B 1 139 ? 6.359 -24.031 -17.703 1 94.19 139 MET B CA 1
ATOM 5500 C C . MET B 1 139 ? 6.469 -24.344 -19.188 1 94.19 139 MET B C 1
ATOM 5502 O O . MET B 1 139 ? 6 -25.375 -19.641 1 94.19 139 MET B O 1
ATOM 5506 N N . LYS B 1 140 ? 7.098 -23.391 -19.891 1 98 140 LYS B N 1
ATOM 5507 C CA . LYS B 1 140 ? 7.156 -23.562 -21.344 1 98 140 LYS B CA 1
ATOM 5508 C C . LYS B 1 140 ? 7.945 -24.812 -21.719 1 98 140 LYS B C 1
ATOM 5510 O O . LYS B 1 140 ? 7.773 -25.359 -22.812 1 98 140 LYS B O 1
ATOM 5515 N N . CYS B 1 141 ? 8.812 -25.297 -20.891 1 98.38 141 CYS B N 1
ATOM 5516 C CA . CYS B 1 141 ? 9.438 -26.594 -21.109 1 98.38 141 CYS B CA 1
ATOM 5517 C C . CYS B 1 141 ? 8.383 -27.703 -21.156 1 98.38 141 CYS B C 1
ATOM 5519 O O . CYS B 1 141 ? 8.445 -28.578 -22.016 1 98.38 141 CYS B O 1
ATOM 5521 N N . GLY B 1 142 ? 7.445 -27.672 -20.188 1 98.19 142 GLY B N 1
ATOM 5522 C CA . GLY B 1 142 ? 6.355 -28.641 -20.219 1 98.19 142 GLY B CA 1
ATOM 5523 C C . GLY B 1 142 ? 5.59 -28.641 -21.531 1 98.19 142 GLY B C 1
ATOM 5524 O O . GLY B 1 142 ? 5.289 -29.703 -22.078 1 98.19 142 GLY B O 1
ATOM 5525 N N . LEU B 1 143 ? 5.309 -27.469 -22.031 1 98.56 143 LEU B N 1
ATOM 5526 C CA . LEU B 1 143 ? 4.602 -27.328 -23.297 1 98.56 143 LEU B CA 1
ATOM 5527 C C . LEU B 1 143 ? 5.426 -27.906 -24.438 1 98.56 143 LEU B C 1
ATOM 5529 O O . LEU B 1 143 ? 4.895 -28.625 -25.297 1 98.56 143 LEU B O 1
ATOM 5533 N N . ALA B 1 144 ? 6.695 -27.625 -24.469 1 98.62 144 ALA B N 1
ATOM 5534 C CA . ALA B 1 144 ? 7.574 -28.141 -25.5 1 98.62 144 ALA B CA 1
ATOM 5535 C C . ALA B 1 144 ? 7.566 -29.672 -25.516 1 98.62 144 ALA B C 1
ATOM 5537 O O . ALA B 1 144 ? 7.469 -30.281 -26.578 1 98.62 144 ALA B O 1
ATOM 5538 N N . LEU B 1 145 ? 7.688 -30.234 -24.359 1 98.56 145 LEU B N 1
ATOM 5539 C CA . LEU B 1 145 ? 7.691 -31.688 -24.25 1 98.56 145 LEU B CA 1
ATOM 5540 C C . LEU B 1 145 ? 6.359 -32.281 -24.703 1 98.56 145 LEU B C 1
ATOM 5542 O O . LEU B 1 145 ? 6.328 -33.312 -25.359 1 98.56 145 LEU B O 1
ATOM 5546 N N . GLN B 1 146 ? 5.301 -31.641 -24.375 1 98.5 146 GLN B N 1
ATOM 5547 C CA . GLN B 1 146 ? 3.979 -32.156 -24.734 1 98.5 146 GLN B CA 1
ATOM 5548 C C . GLN B 1 146 ? 3.736 -32.031 -26.234 1 98.5 146 GLN B C 1
ATOM 5550 O O . GLN B 1 146 ? 3.061 -32.875 -26.828 1 98.5 146 GLN B O 1
ATOM 5555 N N . MET B 1 147 ? 4.266 -30.969 -26.812 1 98.56 147 MET B N 1
ATOM 5556 C CA . MET B 1 147 ? 4.219 -30.875 -28.266 1 98.56 147 MET B CA 1
ATOM 5557 C C . MET B 1 147 ? 4.977 -32.031 -28.906 1 98.56 147 MET B C 1
ATOM 5559 O O . MET B 1 147 ? 4.547 -32.562 -29.938 1 98.56 147 MET B O 1
ATOM 5563 N N . ALA B 1 148 ? 6.066 -32.406 -28.328 1 98.56 148 ALA B N 1
ATOM 5564 C CA . ALA B 1 148 ? 6.809 -33.562 -28.797 1 98.56 148 ALA B CA 1
ATOM 5565 C C . ALA B 1 148 ? 5.969 -34.844 -28.688 1 98.56 148 ALA B C 1
ATOM 5567 O O . ALA B 1 148 ? 6.055 -35.75 -29.531 1 98.56 148 ALA B O 1
ATOM 5568 N N . MET B 1 149 ? 5.203 -34.969 -27.594 1 98.56 149 MET B N 1
ATOM 5569 C CA . MET B 1 149 ? 4.316 -36.094 -27.422 1 98.56 149 MET B CA 1
ATOM 5570 C C . MET B 1 149 ? 3.229 -36.125 -28.484 1 98.56 149 MET B C 1
ATOM 5572 O O . MET B 1 149 ? 2.83 -37.188 -28.953 1 98.56 149 MET B O 1
ATOM 5576 N N . ILE B 1 150 ? 2.73 -34.969 -28.812 1 98.62 150 ILE B N 1
ATOM 5577 C CA . ILE B 1 150 ? 1.737 -34.844 -29.875 1 98.62 150 ILE B CA 1
ATOM 5578 C C . ILE B 1 150 ? 2.332 -35.344 -31.188 1 98.62 150 ILE B C 1
ATOM 5580 O O . ILE B 1 150 ? 1.668 -36.062 -31.953 1 98.62 150 ILE B O 1
ATOM 5584 N N . GLU B 1 151 ? 3.561 -34.938 -31.469 1 98.5 151 GLU B N 1
ATOM 5585 C CA . GLU B 1 151 ? 4.238 -35.438 -32.656 1 98.5 151 GLU B CA 1
ATOM 5586 C C . GLU B 1 151 ? 4.301 -36.938 -32.688 1 98.5 151 GLU B C 1
ATOM 5588 O O . GLU B 1 151 ? 4.043 -37.562 -33.719 1 98.5 151 GLU B O 1
ATOM 5593 N N . GLN B 1 152 ? 4.609 -37.531 -31.547 1 98.06 152 GLN B N 1
ATOM 5594 C CA . GLN B 1 152 ? 4.668 -38.969 -31.453 1 98.06 152 GLN B CA 1
ATOM 5595 C C . GLN B 1 152 ? 3.293 -39.594 -31.672 1 98.06 152 GLN B C 1
ATOM 5597 O O . GLN B 1 152 ? 3.176 -40.656 -32.281 1 98.06 152 GLN B O 1
ATOM 5602 N N . ALA B 1 153 ? 2.312 -38.969 -31.141 1 98.12 153 ALA B N 1
ATOM 5603 C CA . ALA B 1 153 ? 0.95 -39.469 -31.359 1 98.12 153 ALA B CA 1
ATOM 5604 C C . ALA B 1 153 ? 0.584 -39.438 -32.844 1 98.12 153 ALA B C 1
ATOM 5606 O O . ALA B 1 153 ? -0.068 -40.375 -33.344 1 98.12 153 ALA B O 1
ATOM 5607 N N . CYS B 1 154 ? 0.979 -38.438 -33.5 1 97.31 154 CYS B N 1
ATOM 5608 C CA . CYS B 1 154 ? 0.724 -38.281 -34.938 1 97.31 154 CYS B CA 1
ATOM 5609 C C . CYS B 1 154 ? 1.383 -39.438 -35.688 1 97.31 154 CYS B C 1
ATOM 5611 O O . CYS B 1 154 ? 0.922 -39.812 -36.781 1 97.31 154 CYS B O 1
ATOM 5613 N N . GLU B 1 155 ? 2.428 -40 -35.094 1 96.06 155 GLU B N 1
ATOM 5614 C CA . GLU B 1 155 ? 3.148 -41.094 -35.719 1 96.06 155 GLU B CA 1
ATOM 5615 C C . GLU B 1 155 ? 2.652 -42.438 -35.188 1 96.06 155 GLU B C 1
ATOM 5617 O O . GLU B 1 155 ? 3.342 -43.469 -35.312 1 96.06 155 GLU B O 1
ATOM 5622 N N . GLU B 1 156 ? 1.571 -42.469 -34.5 1 94.56 156 GLU B N 1
ATOM 5623 C CA . GLU B 1 156 ? 0.829 -43.656 -34.062 1 94.56 156 GLU B CA 1
ATOM 5624 C C . GLU B 1 156 ? 1.579 -44.406 -32.969 1 94.56 156 GLU B C 1
ATOM 5626 O O . GLU B 1 156 ? 1.504 -45.625 -32.875 1 94.56 156 GLU B O 1
ATOM 5631 N N . ARG B 1 157 ? 2.227 -43.625 -32.156 1 94.62 157 ARG B N 1
ATOM 5632 C CA . ARG B 1 157 ? 3 -44.219 -31.078 1 94.62 157 ARG B CA 1
ATOM 5633 C C . ARG B 1 157 ? 2.086 -44.781 -30 1 94.62 157 ARG B C 1
ATOM 5635 O O . ARG B 1 157 ? 2.416 -45.781 -29.359 1 94.62 157 ARG B O 1
ATOM 5642 N N . PHE B 1 158 ? 0.953 -44.156 -29.797 1 97.06 158 PHE B N 1
ATOM 5643 C CA . PHE B 1 158 ? 0.124 -44.469 -28.641 1 97.06 158 PHE B CA 1
ATOM 5644 C C . PHE B 1 158 ? -1.117 -45.25 -29.062 1 97.06 158 PHE B C 1
ATOM 5646 O O . PHE B 1 158 ? -1.667 -45.031 -30.141 1 97.06 158 PHE B O 1
ATOM 5653 N N . ASP B 1 159 ? -1.495 -46.25 -28.203 1 95.81 159 ASP B N 1
ATOM 5654 C CA . ASP B 1 159 ? -2.74 -46.969 -28.406 1 95.81 159 ASP B CA 1
ATOM 5655 C C . ASP B 1 159 ? -3.908 -46.281 -27.703 1 95.81 159 ASP B C 1
ATOM 5657 O O . ASP B 1 159 ? -4.566 -46.875 -26.844 1 95.81 159 ASP B O 1
ATOM 5661 N N . GLY B 1 160 ? -4.223 -45.125 -28.031 1 97.56 160 GLY B N 1
ATOM 5662 C CA . GLY B 1 160 ? -5.25 -44.219 -27.531 1 97.56 160 GLY B CA 1
ATOM 5663 C C . GLY B 1 160 ? -5.133 -42.812 -28.094 1 97.56 160 GLY B C 1
ATOM 5664 O O . GLY B 1 160 ? -4.223 -42.531 -28.875 1 97.56 160 GLY B O 1
ATOM 5665 N N . ASN B 1 161 ? -6.125 -41.969 -27.781 1 98.25 161 ASN B N 1
ATOM 5666 C CA . ASN B 1 161 ? -6.105 -40.594 -28.234 1 98.25 161 ASN B CA 1
ATOM 5667 C C . ASN B 1 161 ? -5.281 -39.688 -27.312 1 98.25 161 ASN B C 1
ATOM 5669 O O . ASN B 1 161 ? -5.176 -39.969 -26.109 1 98.25 161 ASN B O 1
ATOM 5673 N N . VAL B 1 162 ? -4.688 -38.719 -27.875 1 98.62 162 VAL B N 1
ATOM 5674 C CA . VAL B 1 162 ? -3.951 -37.719 -27.109 1 98.62 162 VAL B CA 1
ATOM 5675 C C . VAL B 1 162 ? -4.461 -36.312 -27.469 1 98.62 162 VAL B C 1
ATOM 5677 O O . VAL B 1 162 ? -4.621 -35.969 -28.641 1 98.62 162 VAL B O 1
ATOM 5680 N N . LEU B 1 163 ? -4.789 -35.531 -26.453 1 98.81 163 LEU B N 1
ATOM 5681 C CA . LEU B 1 163 ? -5.289 -34.156 -26.609 1 98.81 163 LEU B CA 1
ATOM 5682 C C . LEU B 1 163 ? -4.391 -33.156 -25.906 1 98.81 163 LEU B C 1
ATOM 5684 O O . LEU B 1 163 ? -4.207 -33.25 -24.688 1 98.81 163 LEU B O 1
ATOM 5688 N N . LEU B 1 164 ? -3.799 -32.25 -26.625 1 98.81 164 LEU B N 1
ATOM 5689 C CA . LEU B 1 164 ? -3.047 -31.156 -26.031 1 98.81 164 LEU B CA 1
ATOM 5690 C C . LEU B 1 164 ? -3.969 -30 -25.688 1 98.81 164 LEU B C 1
ATOM 5692 O O . LEU B 1 164 ? -4.789 -29.578 -26.5 1 98.81 164 LEU B O 1
ATOM 5696 N N . LEU B 1 165 ? -3.881 -29.562 -24.484 1 98.69 165 LEU B N 1
ATOM 5697 C CA . LEU B 1 165 ? -4.527 -28.344 -24.016 1 98.69 165 LEU B CA 1
ATOM 5698 C C . LEU B 1 165 ? -3.492 -27.344 -23.516 1 98.69 165 LEU B C 1
ATOM 5700 O O . LEU B 1 165 ? -2.902 -27.531 -22.453 1 98.69 165 LEU B O 1
ATOM 5704 N N . ALA B 1 166 ? -3.209 -26.312 -24.281 1 98.62 166 ALA B N 1
ATOM 5705 C CA . ALA B 1 166 ? -2.311 -25.234 -23.875 1 98.62 166 ALA B CA 1
ATOM 5706 C C . ALA B 1 166 ? -3.092 -23.969 -23.531 1 98.62 166 ALA B C 1
ATOM 5708 O O . ALA B 1 166 ? -3.834 -23.438 -24.359 1 98.62 166 ALA B O 1
ATOM 5709 N N . VAL B 1 167 ? -2.93 -23.438 -22.281 1 98.25 167 VAL B N 1
ATOM 5710 C CA . VAL B 1 167 ? -3.859 -22.422 -21.797 1 98.25 167 VAL B CA 1
ATOM 5711 C C . VAL B 1 167 ? -3.086 -21.188 -21.344 1 98.25 167 VAL B C 1
ATOM 5713 O O . VAL B 1 167 ? -1.907 -21.281 -21 1 98.25 167 VAL B O 1
ATOM 5716 N N . PRO B 1 168 ? -3.709 -20 -21.406 1 97.19 168 PRO B N 1
ATOM 5717 C CA . PRO B 1 168 ? -3.156 -18.766 -20.828 1 97.19 168 PRO B CA 1
ATOM 5718 C C . PRO B 1 168 ? -3.531 -18.578 -19.359 1 97.19 168 PRO B C 1
ATOM 5720 O O . PRO B 1 168 ? -4.375 -19.312 -18.844 1 97.19 168 PRO B O 1
ATOM 5723 N N . ASP B 1 169 ? -2.91 -17.703 -18.641 1 94.56 169 ASP B N 1
ATOM 5724 C CA . ASP B 1 169 ? -3.35 -17.031 -17.422 1 94.56 169 ASP B CA 1
ATOM 5725 C C . ASP B 1 169 ? -3.328 -17.984 -16.234 1 94.56 169 ASP B C 1
ATOM 5727 O O . ASP B 1 169 ? -4.219 -17.938 -15.383 1 94.56 169 ASP B O 1
ATOM 5731 N N . GLU B 1 170 ? -2.43 -18.906 -16.203 1 91.5 170 GLU B N 1
ATOM 5732 C CA . GLU B 1 170 ? -2.279 -19.75 -15.023 1 91.5 170 GLU B CA 1
ATOM 5733 C C . GLU B 1 170 ? -1.714 -18.969 -13.844 1 91.5 170 GLU B C 1
ATOM 5735 O O . GLU B 1 170 ? -2.102 -19.203 -12.695 1 91.5 170 GLU B O 1
ATOM 5740 N N . GLU B 1 171 ? -1.053 -17.969 -13.992 1 85.69 171 GLU B N 1
ATOM 5741 C CA . GLU B 1 171 ? -0.272 -17.281 -12.977 1 85.69 171 GLU B CA 1
ATOM 5742 C C . GLU B 1 171 ? -1.12 -16.234 -12.25 1 85.69 171 GLU B C 1
ATOM 5744 O O . GLU B 1 171 ? -0.659 -15.617 -11.289 1 85.69 171 GLU B O 1
ATOM 5749 N N . VAL B 1 172 ? -2.326 -15.992 -12.75 1 89.44 172 VAL B N 1
ATOM 5750 C CA . VAL B 1 172 ? -3.121 -14.922 -12.156 1 89.44 172 VAL B CA 1
ATOM 5751 C C . VAL B 1 172 ? -4.527 -15.438 -11.852 1 89.44 172 VAL B C 1
ATOM 5753 O O . VAL B 1 172 ? -4.848 -15.742 -10.695 1 89.44 172 VAL B O 1
ATOM 5756 N N . ASN B 1 173 ? -5.32 -15.812 -12.984 1 89.69 173 ASN B N 1
ATOM 5757 C CA . ASN B 1 173 ? -6.734 -16.094 -12.773 1 89.69 173 ASN B CA 1
ATOM 5758 C C . ASN B 1 173 ? -7.137 -17.453 -13.344 1 89.69 173 ASN B C 1
ATOM 5760 O O . ASN B 1 173 ? -8.266 -17.906 -13.141 1 89.69 173 ASN B O 1
ATOM 5764 N N . SER B 1 174 ? -6.305 -18.078 -14.109 1 93.5 174 SER B N 1
ATOM 5765 C CA . SER B 1 174 ? -6.586 -19.344 -14.789 1 93.5 174 SER B CA 1
ATOM 5766 C C . SER B 1 174 ? -7.809 -19.219 -15.695 1 93.5 174 SER B C 1
ATOM 5768 O O . SER B 1 174 ? -8.625 -20.141 -15.766 1 93.5 174 SER B O 1
ATOM 5770 N N . VAL B 1 175 ? -7.949 -18.109 -16.344 1 92.75 175 VAL B N 1
ATOM 5771 C CA . VAL B 1 175 ? -9.078 -17.906 -17.25 1 92.75 175 VAL B CA 1
ATOM 5772 C C . VAL B 1 175 ? -9.047 -18.969 -18.359 1 92.75 175 VAL B C 1
ATOM 5774 O O . VAL B 1 175 ? -10.102 -19.438 -18.797 1 92.75 175 VAL B O 1
ATOM 5777 N N . GLY B 1 176 ? -7.859 -19.391 -18.766 1 95.31 176 GLY B N 1
ATOM 5778 C CA . GLY B 1 176 ? -7.707 -20.406 -19.797 1 95.31 176 GLY B CA 1
ATOM 5779 C C . GLY B 1 176 ? -8.336 -21.734 -19.438 1 95.31 176 GLY B C 1
ATOM 5780 O O . GLY B 1 176 ? -9.148 -22.266 -20.203 1 95.31 176 GLY B O 1
ATOM 5781 N N . MET B 1 177 ? -7.996 -22.203 -18.297 1 95.06 177 MET B N 1
ATOM 5782 C CA . MET B 1 177 ? -8.516 -23.516 -17.891 1 95.06 177 MET B CA 1
ATOM 5783 C C . MET B 1 177 ? -10.008 -23.438 -17.594 1 95.06 177 MET B C 1
ATOM 5785 O O . MET B 1 177 ? -10.758 -24.359 -17.891 1 95.06 177 MET B O 1
ATOM 5789 N N . ARG B 1 178 ? -10.438 -22.375 -16.984 1 92.81 178 ARG B N 1
ATOM 5790 C CA . ARG B 1 178 ? -11.859 -22.203 -16.688 1 92.81 178 ARG B CA 1
ATOM 5791 C C . ARG B 1 178 ? -12.688 -22.203 -17.969 1 92.81 178 ARG B C 1
ATOM 5793 O O . ARG B 1 178 ? -13.797 -22.734 -18 1 92.81 178 ARG B O 1
ATOM 5800 N N . ALA B 1 179 ? -12.172 -21.656 -19.016 1 94.38 179 ALA B N 1
ATOM 5801 C CA . ALA B 1 179 ? -12.852 -21.625 -20.312 1 94.38 179 ALA B CA 1
ATOM 5802 C C . ALA B 1 179 ? -12.719 -22.969 -21.016 1 94.38 179 ALA B C 1
ATOM 5804 O O . ALA B 1 179 ? -13.594 -23.344 -21.812 1 94.38 179 ALA B O 1
ATOM 5805 N N . ALA B 1 180 ? -11.68 -23.672 -20.75 1 96.62 180 ALA B N 1
ATOM 5806 C CA . ALA B 1 180 ? -11.367 -24.906 -21.469 1 96.62 180 ALA B CA 1
ATOM 5807 C C . ALA B 1 180 ? -12.258 -26.062 -21.016 1 96.62 180 ALA B C 1
ATOM 5809 O O . ALA B 1 180 ? -12.578 -26.953 -21.797 1 96.62 180 ALA B O 1
ATOM 5810 N N . VAL B 1 181 ? -12.695 -26.031 -19.766 1 95.5 181 VAL B N 1
ATOM 5811 C CA . VAL B 1 181 ? -13.422 -27.156 -19.188 1 95.5 181 VAL B CA 1
ATOM 5812 C C . VAL B 1 181 ? -14.703 -27.406 -19.984 1 95.5 181 VAL B C 1
ATOM 5814 O O . VAL B 1 181 ? -14.945 -28.531 -20.453 1 95.5 181 VAL B O 1
ATOM 5817 N N . PRO B 1 182 ? -15.555 -26.391 -20.234 1 95.12 182 PRO B N 1
ATOM 5818 C CA . PRO B 1 182 ? -16.734 -26.625 -21.062 1 95.12 182 PRO B CA 1
ATOM 5819 C C . PRO B 1 182 ? -16.375 -27.125 -22.469 1 95.12 182 PRO B C 1
ATOM 5821 O O . PRO B 1 182 ? -17.062 -27.984 -23.016 1 95.12 182 PRO B O 1
ATOM 5824 N N . ARG B 1 183 ? -15.336 -26.641 -23 1 96.69 183 ARG B N 1
ATOM 5825 C CA . ARG B 1 183 ? -14.922 -27.047 -24.344 1 96.69 183 ARG B CA 1
ATOM 5826 C C . ARG B 1 183 ? -14.469 -28.5 -24.359 1 96.69 183 ARG B C 1
ATOM 5828 O O . ARG B 1 183 ? -14.711 -29.219 -25.344 1 96.69 183 ARG B O 1
ATOM 5835 N N . LEU B 1 184 ? -13.734 -28.922 -23.312 1 97.5 184 LEU B N 1
ATOM 5836 C CA . LEU B 1 184 ? -13.297 -30.312 -23.219 1 97.5 184 LEU B CA 1
ATOM 5837 C C . LEU B 1 184 ? -14.484 -31.25 -23.172 1 97.5 184 LEU B C 1
ATOM 5839 O O . LEU B 1 184 ? -14.445 -32.344 -23.766 1 97.5 184 LEU B O 1
ATOM 5843 N N . LEU B 1 185 ? -15.508 -30.859 -22.453 1 96.88 185 LEU B N 1
ATOM 5844 C CA . LEU B 1 185 ? -16.734 -31.656 -22.406 1 96.88 185 LEU B CA 1
ATOM 5845 C C . LEU B 1 185 ? -17.375 -31.734 -23.797 1 96.88 185 LEU B C 1
ATOM 5847 O O . LEU B 1 185 ? -17.859 -32.781 -24.203 1 96.88 185 LEU B O 1
ATOM 5851 N N . GLU B 1 186 ? -17.406 -30.641 -24.516 1 97.31 186 GLU B N 1
ATOM 5852 C CA . GLU B 1 186 ? -17.938 -30.625 -25.875 1 97.31 186 GLU B CA 1
ATOM 5853 C C . GLU B 1 186 ? -17.141 -31.531 -26.797 1 97.31 186 GLU B C 1
ATOM 5855 O O . GLU B 1 186 ? -17.719 -32.25 -27.609 1 97.31 186 GLU B O 1
ATOM 5860 N N . LEU B 1 187 ? -15.844 -31.469 -26.688 1 97.56 187 LEU B N 1
ATOM 5861 C CA . LEU B 1 187 ? -14.977 -32.312 -27.516 1 97.56 187 LEU B CA 1
ATOM 5862 C C . LEU B 1 187 ? -15.227 -33.781 -27.25 1 97.56 187 LEU B C 1
ATOM 5864 O O . LEU B 1 187 ? -15.195 -34.594 -28.172 1 97.56 187 LEU B O 1
ATOM 5868 N N . ALA B 1 188 ? -15.406 -34.094 -25.969 1 97.25 188 ALA B N 1
ATOM 5869 C CA . ALA B 1 188 ? -15.688 -35.469 -25.609 1 97.25 188 ALA B CA 1
ATOM 5870 C C . ALA B 1 188 ? -16.953 -35.969 -26.312 1 97.25 188 ALA B C 1
ATOM 5872 O O . ALA B 1 188 ? -17 -37.094 -26.781 1 97.25 188 ALA B O 1
ATOM 5873 N N . ARG B 1 189 ? -17.953 -35.125 -26.375 1 96.81 189 ARG B N 1
ATOM 5874 C CA . ARG B 1 189 ? -19.203 -35.469 -27.031 1 96.81 189 ARG B CA 1
ATOM 5875 C C . ARG B 1 189 ? -19.031 -35.531 -28.547 1 96.81 189 ARG B C 1
ATOM 5877 O O . ARG B 1 189 ? -19.5 -36.469 -29.188 1 96.81 189 ARG B O 1
ATOM 5884 N N . GLU B 1 190 ? -18.344 -34.594 -29.062 1 96.88 190 GLU B N 1
ATOM 5885 C CA . GLU B 1 190 ? -18.172 -34.438 -30.5 1 96.88 190 GLU B CA 1
ATOM 5886 C C . GLU B 1 190 ? -17.375 -35.625 -31.078 1 96.88 190 GLU B C 1
ATOM 5888 O O . GLU B 1 190 ? -17.641 -36.062 -32.188 1 96.88 190 GLU B O 1
ATOM 5893 N N . HIS B 1 191 ? -16.438 -36.094 -30.344 1 97.19 191 HIS B N 1
ATOM 5894 C CA . HIS B 1 191 ? -15.508 -37.062 -30.891 1 97.19 191 HIS B CA 1
ATOM 5895 C C . HIS B 1 191 ? -15.609 -38.406 -30.141 1 97.19 191 HIS B C 1
ATOM 5897 O O . HIS B 1 191 ? -14.797 -39.281 -30.359 1 97.19 191 HIS B O 1
ATOM 5903 N N . ASP B 1 192 ? -16.609 -38.5 -29.188 1 97.06 192 ASP B N 1
ATOM 5904 C CA . ASP B 1 192 ? -16.844 -39.688 -28.406 1 97.06 192 ASP B CA 1
ATOM 5905 C C . ASP B 1 192 ? -15.594 -40.125 -27.641 1 97.06 192 ASP B C 1
ATOM 5907 O O . ASP B 1 192 ? -15.133 -41.25 -27.766 1 97.06 192 ASP B O 1
ATOM 5911 N N . LEU B 1 193 ? -15.078 -39.156 -26.906 1 97.62 193 LEU B N 1
ATOM 5912 C CA . LEU B 1 193 ? -13.867 -39.375 -26.141 1 97.62 193 LEU B CA 1
ATOM 5913 C C . LEU B 1 193 ? -14.203 -39.781 -24.703 1 97.62 193 LEU B C 1
ATOM 5915 O O . LEU B 1 193 ? -15.227 -39.344 -24.156 1 97.62 193 LEU B O 1
ATOM 5919 N N . GLU B 1 194 ? -13.414 -40.594 -24.109 1 97 194 GLU B N 1
ATOM 5920 C CA . GLU B 1 194 ? -13.375 -40.875 -22.672 1 97 194 GLU B CA 1
ATOM 5921 C C . GLU B 1 194 ? -12.047 -40.438 -22.062 1 97 194 GLU B C 1
ATOM 5923 O O . GLU B 1 194 ? -11.023 -41.094 -22.281 1 97 194 GLU B O 1
ATOM 5928 N N . TYR B 1 195 ? -12.117 -39.375 -21.312 1 97.12 195 TYR B N 1
ATOM 5929 C CA . TYR B 1 195 ? -10.891 -38.875 -20.719 1 97.12 195 TYR B CA 1
ATOM 5930 C C . TYR B 1 195 ? -10.43 -39.75 -19.562 1 97.12 195 TYR B C 1
ATOM 5932 O O . TYR B 1 195 ? -11.148 -39.938 -18.578 1 97.12 195 TYR B O 1
ATOM 5940 N N . LYS B 1 196 ? -9.211 -40.219 -19.656 1 96.62 196 LYS B N 1
ATOM 5941 C CA . LYS B 1 196 ? -8.656 -41.125 -18.656 1 96.62 196 LYS B CA 1
ATOM 5942 C C . LYS B 1 196 ? -7.883 -40.344 -17.594 1 96.62 196 LYS B C 1
ATOM 5944 O O . LYS B 1 196 ? -7.867 -40.75 -16.422 1 96.62 196 LYS B O 1
ATOM 5949 N N . THR B 1 197 ? -7.152 -39.406 -18.031 1 97.5 197 THR B N 1
ATOM 5950 C CA . THR B 1 197 ? -6.293 -38.656 -17.125 1 97.5 197 THR B CA 1
ATOM 5951 C C . THR B 1 197 ? -5.938 -37.281 -17.734 1 97.5 197 THR B C 1
ATOM 5953 O O . THR B 1 197 ? -5.797 -37.188 -18.953 1 97.5 197 THR B O 1
ATOM 5956 N N . VAL B 1 198 ? -5.891 -36.312 -16.906 1 97.88 198 VAL B N 1
ATOM 5957 C CA . VAL B 1 198 ? -5.242 -35.062 -17.266 1 97.88 198 VAL B CA 1
ATOM 5958 C C . VAL B 1 198 ? -3.797 -35.062 -16.781 1 97.88 198 VAL B C 1
ATOM 5960 O O . VAL B 1 198 ? -3.547 -35.031 -15.57 1 97.88 198 VAL B O 1
ATOM 5963 N N . LEU B 1 199 ? -2.893 -35.094 -17.688 1 98.19 199 LEU B N 1
ATOM 5964 C CA . LEU B 1 199 ? -1.466 -35.156 -17.391 1 98.19 199 LEU B CA 1
ATOM 5965 C C . LEU B 1 199 ? -0.817 -33.781 -17.578 1 98.19 199 LEU B C 1
ATOM 5967 O O . LEU B 1 199 ? -0.804 -33.25 -18.672 1 98.19 199 LEU B O 1
ATOM 5971 N N . ASN B 1 200 ? -0.356 -33.25 -16.469 1 97.5 200 ASN B N 1
ATOM 5972 C CA . ASN B 1 200 ? 0.355 -31.984 -16.469 1 97.5 200 ASN B CA 1
ATOM 5973 C C . ASN B 1 200 ? 1.867 -32.188 -16.438 1 97.5 200 ASN B C 1
ATOM 5975 O O . ASN B 1 200 ? 2.346 -33.281 -16.109 1 97.5 200 ASN B O 1
ATOM 5979 N N . SER B 1 201 ? 2.604 -31.219 -16.953 1 96.5 201 SER B N 1
ATOM 5980 C CA . SER B 1 201 ? 4.059 -31.266 -16.906 1 96.5 201 SER B CA 1
ATOM 5981 C C . SER B 1 201 ? 4.637 -29.984 -16.297 1 96.5 201 SER B C 1
ATOM 5983 O O . SER B 1 201 ? 5.57 -29.406 -16.844 1 96.5 201 SER B O 1
ATOM 5985 N N . GLU B 1 202 ? 4.027 -29.562 -15.18 1 93.81 202 GLU B N 1
ATOM 5986 C CA . GLU B 1 202 ? 4.609 -28.516 -14.352 1 93.81 202 GLU B CA 1
ATOM 5987 C C . GLU B 1 202 ? 5.977 -28.938 -13.812 1 93.81 202 GLU B C 1
ATOM 5989 O O . GLU B 1 202 ? 6.215 -30.125 -13.555 1 93.81 202 GLU B O 1
ATOM 5994 N N . PRO B 1 203 ? 6.812 -27.969 -13.633 1 94.06 203 PRO B N 1
ATOM 5995 C CA . PRO B 1 203 ? 8.102 -28.344 -13.047 1 94.06 203 PRO B CA 1
ATOM 5996 C C . PRO B 1 203 ? 7.98 -28.766 -11.586 1 94.06 203 PRO B C 1
ATOM 5998 O O . PRO B 1 203 ? 7.027 -28.375 -10.898 1 94.06 203 PRO B O 1
ATOM 6001 N N . MET B 1 204 ? 8.945 -29.562 -11.234 1 89.69 204 MET B N 1
ATOM 6002 C CA . MET B 1 204 ? 9.016 -29.922 -9.82 1 89.69 204 MET B CA 1
ATOM 6003 C C . MET B 1 204 ? 9.398 -28.703 -8.977 1 89.69 204 MET B C 1
ATOM 6005 O O . MET B 1 204 ? 10.258 -27.922 -9.367 1 89.69 204 MET B O 1
ATOM 6009 N N . PHE B 1 205 ? 8.711 -28.516 -7.996 1 77.44 205 PHE B N 1
ATOM 6010 C CA . PHE B 1 205 ? 9.016 -27.469 -7.039 1 77.44 205 PHE B CA 1
ATOM 6011 C C . PHE B 1 205 ? 9.773 -28.016 -5.84 1 77.44 205 PHE B C 1
ATOM 6013 O O . PHE B 1 205 ? 9.414 -29.078 -5.32 1 77.44 205 PHE B O 1
ATOM 6020 N N . SER B 1 206 ? 10.82 -27.281 -5.543 1 77.25 206 SER B N 1
ATOM 6021 C CA . SER B 1 206 ? 11.5 -27.641 -4.305 1 77.25 206 SER B CA 1
ATOM 6022 C C . SER B 1 206 ? 10.594 -27.453 -3.098 1 77.25 206 SER B C 1
ATOM 6024 O O . SER B 1 206 ? 9.875 -26.453 -3.006 1 77.25 206 SER B O 1
ATOM 6026 N N . ARG B 1 207 ? 10.5 -28.344 -2.279 1 75.06 207 ARG B N 1
ATOM 6027 C CA . ARG B 1 207 ? 9.68 -28.219 -1.077 1 75.06 207 ARG B CA 1
ATOM 6028 C C . ARG B 1 207 ? 10.398 -27.422 0 1 75.06 207 ARG B C 1
ATOM 6030 O O . ARG B 1 207 ? 9.758 -26.859 0.894 1 75.06 207 ARG B O 1
ATOM 6037 N N . HIS B 1 208 ? 11.703 -27.391 -0.087 1 74.31 208 HIS B N 1
ATOM 6038 C CA . HIS B 1 208 ? 12.57 -26.672 0.845 1 74.31 208 HIS B CA 1
ATOM 6039 C C . HIS B 1 208 ? 13.891 -26.297 0.187 1 74.31 208 HIS B C 1
ATOM 6041 O O . HIS B 1 208 ? 14.266 -26.859 -0.846 1 74.31 208 HIS B O 1
ATOM 6047 N N . PRO B 1 209 ? 14.547 -25.297 0.74 1 69.44 209 PRO B N 1
ATOM 6048 C CA . PRO B 1 209 ? 15.852 -24.953 0.169 1 69.44 209 PRO B CA 1
ATOM 6049 C C . PRO B 1 209 ? 16.828 -26.125 0.162 1 69.44 209 PRO B C 1
ATOM 6051 O O . PRO B 1 209 ? 16.969 -26.812 1.173 1 69.44 209 PRO B O 1
ATOM 6054 N N . GLY B 1 210 ? 17.391 -26.391 -0.913 1 72.56 210 GLY B N 1
ATOM 6055 C CA . GLY B 1 210 ? 18.375 -27.469 -1.024 1 72.56 210 GLY B CA 1
ATOM 6056 C C . GLY B 1 210 ? 17.75 -28.797 -1.423 1 72.56 210 GLY B C 1
ATOM 6057 O O . GLY B 1 210 ? 18.453 -29.812 -1.539 1 72.56 210 GLY B O 1
ATOM 6058 N N . ASP B 1 211 ? 16.5 -28.797 -1.689 1 78.44 211 ASP B N 1
ATOM 6059 C CA . ASP B 1 211 ? 15.773 -30 -2.084 1 78.44 211 ASP B CA 1
ATOM 6060 C C . ASP B 1 211 ? 16.344 -30.578 -3.379 1 78.44 211 ASP B C 1
ATOM 6062 O O . ASP B 1 211 ? 16.406 -29.891 -4.398 1 78.44 211 ASP B O 1
ATOM 6066 N N . GLN B 1 212 ? 16.75 -31.906 -3.316 1 79.81 212 GLN B N 1
ATOM 6067 C CA . GLN B 1 212 ? 17.297 -32.562 -4.496 1 79.81 212 GLN B CA 1
ATOM 6068 C C . GLN B 1 212 ? 16.391 -33.719 -4.961 1 79.81 212 GLN B C 1
ATOM 6070 O O . GLN B 1 212 ? 16.672 -34.375 -5.961 1 79.81 212 GLN B O 1
ATOM 6075 N N . ASN B 1 213 ? 15.312 -33.812 -4.312 1 85.44 213 ASN B N 1
ATOM 6076 C CA . ASN B 1 213 ? 14.398 -34.906 -4.629 1 85.44 213 ASN B CA 1
ATOM 6077 C C . ASN B 1 213 ? 13.688 -34.688 -5.957 1 85.44 213 ASN B C 1
ATOM 6079 O O . ASN B 1 213 ? 13.562 -33.531 -6.41 1 85.44 213 ASN B O 1
ATOM 6083 N N . LYS B 1 214 ? 13.336 -35.844 -6.547 1 92.94 214 LYS B N 1
ATOM 6084 C CA . LYS B 1 214 ? 12.469 -35.812 -7.723 1 92.94 214 LYS B CA 1
ATOM 6085 C C . LYS B 1 214 ? 11.055 -36.281 -7.375 1 92.94 214 LYS B C 1
ATOM 6087 O O . LYS B 1 214 ? 10.875 -37.188 -6.578 1 92.94 214 LYS B O 1
ATOM 6092 N N . TYR B 1 215 ? 10.094 -35.625 -7.973 1 93 215 TYR B N 1
ATOM 6093 C CA . TYR B 1 215 ? 8.734 -35.844 -7.508 1 93 215 TYR B CA 1
ATOM 6094 C C . TYR B 1 215 ? 7.816 -36.219 -8.664 1 93 215 TYR B C 1
ATOM 6096 O O . TYR B 1 215 ? 8.055 -35.844 -9.812 1 93 215 TYR B O 1
ATOM 6104 N N . ILE B 1 216 ? 6.844 -36.969 -8.414 1 94.75 216 ILE B N 1
ATOM 6105 C CA . ILE B 1 216 ? 5.629 -37.188 -9.188 1 94.75 216 ILE B CA 1
ATOM 6106 C C . ILE B 1 216 ? 4.41 -36.812 -8.352 1 94.75 216 ILE B C 1
ATOM 6108 O O . ILE B 1 216 ? 4.336 -37.125 -7.168 1 94.75 216 ILE B O 1
ATOM 6112 N N . TYR B 1 217 ? 3.496 -36.062 -8.922 1 95.38 217 TYR B N 1
ATOM 6113 C CA . TYR B 1 217 ? 2.381 -35.531 -8.148 1 95.38 217 TYR B CA 1
ATOM 6114 C C . TYR B 1 217 ? 1.061 -36.125 -8.602 1 95.38 217 TYR B C 1
ATOM 6116 O O . TYR B 1 217 ? 0.804 -36.25 -9.805 1 95.38 217 TYR B O 1
ATOM 6124 N N . THR B 1 218 ? 0.221 -36.5 -7.68 1 95.62 218 THR B N 1
ATOM 6125 C CA . THR B 1 218 ? -1.062 -37.125 -8.008 1 95.62 218 THR B CA 1
ATOM 6126 C C . THR B 1 218 ? -2.211 -36.156 -7.715 1 95.62 218 THR B C 1
ATOM 6128 O O . THR B 1 218 ? -3.361 -36.562 -7.582 1 95.62 218 THR B O 1
ATOM 6131 N N . GLY B 1 219 ? -1.868 -34.938 -7.547 1 93.62 219 GLY B N 1
ATOM 6132 C CA . GLY B 1 219 ? -2.855 -33.906 -7.281 1 93.62 219 GLY B CA 1
ATOM 6133 C C . GLY B 1 219 ? -2.285 -32.5 -7.359 1 93.62 219 GLY B C 1
ATOM 6134 O O . GLY B 1 219 ? -1.136 -32.312 -7.762 1 93.62 219 GLY B O 1
ATOM 6135 N N . SER B 1 220 ? -3.129 -31.516 -7.133 1 93.62 220 SER B N 1
ATOM 6136 C CA . SER B 1 220 ? -2.756 -30.109 -7.09 1 93.62 220 SER B CA 1
ATOM 6137 C C . SER B 1 220 ? -3.34 -29.422 -5.859 1 93.62 220 SER B C 1
ATOM 6139 O O . SER B 1 220 ? -4.488 -29.672 -5.492 1 93.62 220 SER B O 1
ATOM 6141 N N . ILE B 1 221 ? -2.537 -28.625 -5.285 1 93.31 221 ILE B N 1
ATOM 6142 C CA . ILE B 1 221 ? -2.908 -27.906 -4.066 1 93.31 221 ILE B CA 1
ATOM 6143 C C . ILE B 1 221 ? -3.977 -26.859 -4.387 1 93.31 221 ILE B C 1
ATOM 6145 O O . ILE B 1 221 ? -4.027 -26.344 -5.5 1 93.31 221 ILE B O 1
ATOM 6149 N N . GLY B 1 222 ? -4.891 -26.672 -3.432 1 93.06 222 GLY B N 1
ATOM 6150 C CA . GLY B 1 222 ? -5.859 -25.578 -3.557 1 93.06 222 GLY B CA 1
ATOM 6151 C C . GLY B 1 222 ? -5.348 -24.266 -3.02 1 93.06 222 GLY B C 1
ATOM 6152 O O . GLY B 1 222 ? -4.316 -24.219 -2.346 1 93.06 222 GLY B O 1
ATOM 6153 N N . LYS B 1 223 ? -6.082 -23.203 -3.354 1 94.19 223 LYS B N 1
ATOM 6154 C CA . LYS B 1 223 ? -5.66 -21.875 -2.92 1 94.19 223 LYS B CA 1
ATOM 6155 C C . LYS B 1 223 ? -6.855 -20.938 -2.74 1 94.19 223 LYS B C 1
ATOM 6157 O O . LYS B 1 223 ? -7.82 -21 -3.508 1 94.19 223 LYS B O 1
ATOM 6162 N N . VAL B 1 224 ? -6.828 -20.188 -1.689 1 95.75 224 VAL B N 1
ATOM 6163 C CA . VAL B 1 224 ? -7.75 -19.078 -1.505 1 95.75 224 VAL B CA 1
ATOM 6164 C C . VAL B 1 224 ? -6.965 -17.797 -1.206 1 95.75 224 VAL B C 1
ATOM 6166 O O . VAL B 1 224 ? -5.781 -17.859 -0.869 1 95.75 224 VAL B O 1
ATOM 6169 N N . LEU B 1 225 ? -7.633 -16.719 -1.444 1 97.5 225 LEU B N 1
ATOM 6170 C CA . LEU B 1 225 ? -7.016 -15.406 -1.231 1 97.5 225 LEU B CA 1
ATOM 6171 C C . LEU B 1 225 ? -7.781 -14.609 -0.182 1 97.5 225 LEU B C 1
ATOM 6173 O O . LEU B 1 225 ? -8.469 -13.641 -0.513 1 97.5 225 LEU B O 1
ATOM 6177 N N . PRO B 1 226 ? -7.555 -14.945 1.103 1 98.62 226 PRO B N 1
ATOM 6178 C CA . PRO B 1 226 ? -8.219 -14.148 2.139 1 98.62 226 PRO B CA 1
ATOM 6179 C C . PRO B 1 226 ? -7.695 -12.719 2.211 1 98.62 226 PRO B C 1
ATOM 6181 O O . PRO B 1 226 ? -6.492 -12.492 2.049 1 98.62 226 PRO B O 1
ATOM 6184 N N . GLY B 1 227 ? -8.609 -11.844 2.348 1 98.75 227 GLY B N 1
ATOM 6185 C CA . GLY B 1 227 ? -8.312 -10.438 2.541 1 98.75 227 GLY B CA 1
ATOM 6186 C C . GLY B 1 227 ? -8.898 -9.875 3.82 1 98.75 227 GLY B C 1
ATOM 6187 O O . GLY B 1 227 ? -9.891 -10.391 4.336 1 98.75 227 GLY B O 1
ATOM 6188 N N . PHE B 1 228 ? -8.273 -8.852 4.316 1 98.94 228 PHE B N 1
ATOM 6189 C CA . PHE B 1 228 ? -8.711 -8.133 5.512 1 98.94 228 PHE B CA 1
ATOM 6190 C C . PHE B 1 228 ? -8.68 -6.629 5.281 1 98.94 228 PHE B C 1
ATOM 6192 O O . PHE B 1 228 ? -7.617 -6.047 5.062 1 98.94 228 PHE B O 1
ATOM 6199 N N . LEU B 1 229 ? -9.82 -6.074 5.223 1 98.88 229 LEU B N 1
ATOM 6200 C CA . LEU B 1 229 ? -9.914 -4.617 5.195 1 98.88 229 LEU B CA 1
ATOM 6201 C C . LEU B 1 229 ? -9.922 -4.051 6.609 1 98.88 229 LEU B C 1
ATOM 6203 O O . LEU B 1 229 ? -10.766 -4.43 7.43 1 98.88 229 LEU B O 1
ATOM 6207 N N . CYS B 1 230 ? -8.984 -3.221 6.875 1 98.88 230 CYS B N 1
ATOM 6208 C CA . CYS B 1 230 ? -8.891 -2.549 8.164 1 98.88 230 CYS B CA 1
ATOM 6209 C C . CYS B 1 230 ? -9.406 -1.118 8.078 1 98.88 230 CYS B C 1
ATOM 6211 O O . CYS B 1 230 ? -8.852 -0.3 7.336 1 98.88 230 CYS B O 1
ATOM 6213 N N . TYR B 1 231 ? -10.461 -0.884 8.75 1 98.12 231 TYR B N 1
ATOM 6214 C CA . TYR B 1 231 ? -11.047 0.447 8.859 1 98.12 231 TYR B CA 1
ATOM 6215 C C . TYR B 1 231 ? -10.852 1.014 10.258 1 98.12 231 TYR B C 1
ATOM 6217 O O . TYR B 1 231 ? -11.555 0.633 11.195 1 98.12 231 TYR B O 1
ATOM 6225 N N . GLY B 1 232 ? -9.898 1.872 10.375 1 97.25 232 GLY B N 1
ATOM 6226 C CA . GLY B 1 232 ? -9.609 2.502 11.648 1 97.25 232 GLY B CA 1
ATOM 6227 C C . GLY B 1 232 ? -10.453 3.732 11.914 1 97.25 232 GLY B C 1
ATOM 6228 O O . GLY B 1 232 ? -11.672 3.709 11.711 1 97.25 232 GLY B O 1
ATOM 6229 N N . LYS B 1 233 ? -9.859 4.715 12.445 1 93.56 233 LYS B N 1
ATOM 6230 C CA . LYS B 1 233 ? -10.477 6.004 12.727 1 93.56 233 LYS B CA 1
ATOM 6231 C C . LYS B 1 233 ? -9.578 7.156 12.297 1 93.56 233 LYS B C 1
ATOM 6233 O O . LYS B 1 233 ? -8.406 7.215 12.688 1 93.56 233 LYS B O 1
ATOM 6238 N N . GLU B 1 234 ? -10.133 8.055 11.492 1 91.44 234 GLU B N 1
ATOM 6239 C CA . GLU B 1 234 ? -9.367 9.172 10.945 1 91.44 234 GLU B CA 1
ATOM 6240 C C . GLU B 1 234 ? -8.938 10.133 12.047 1 91.44 234 GLU B C 1
ATOM 6242 O O . GLU B 1 234 ? -9.648 10.312 13.039 1 91.44 234 GLU B O 1
ATOM 6247 N N . THR B 1 235 ? -7.742 10.703 11.844 1 90 235 THR B N 1
ATOM 6248 C CA . THR B 1 235 ? -7.281 11.766 12.734 1 90 235 THR B CA 1
ATOM 6249 C C . THR B 1 235 ? -6.105 12.516 12.117 1 90 235 THR B C 1
ATOM 6251 O O . THR B 1 235 ? -5.512 12.062 11.141 1 90 235 THR B O 1
ATOM 6254 N N . HIS B 1 236 ? -5.918 13.703 12.609 1 89 236 HIS B N 1
ATOM 6255 C CA . HIS B 1 236 ? -4.711 14.461 12.297 1 89 236 HIS B CA 1
ATOM 6256 C C . HIS B 1 236 ? -3.486 13.852 12.969 1 89 236 HIS B C 1
ATOM 6258 O O . HIS B 1 236 ? -3.57 13.367 14.102 1 89 236 HIS B O 1
ATOM 6264 N N . VAL B 1 237 ? -2.33 13.859 12.312 1 91.44 237 VAL B N 1
ATOM 6265 C CA . VAL B 1 237 ? -1.107 13.258 12.836 1 91.44 237 VAL B CA 1
ATOM 6266 C C . VAL B 1 237 ? -0.719 13.922 14.148 1 91.44 237 VAL B C 1
ATOM 6268 O O . VAL B 1 237 ? -0.037 13.32 14.984 1 91.44 237 VAL B O 1
ATOM 6271 N N . GLY B 1 238 ? -1.165 15.18 14.383 1 89.94 238 GLY B N 1
ATOM 6272 C CA . GLY B 1 238 ? -0.875 15.891 15.625 1 89.94 238 GLY B CA 1
ATOM 6273 C C . GLY B 1 238 ? -1.67 15.375 16.812 1 89.94 238 GLY B C 1
ATOM 6274 O O . GLY B 1 238 ? -1.349 15.68 17.953 1 89.94 238 GLY B O 1
ATOM 6275 N N . GLU B 1 239 ? -2.727 14.617 16.531 1 88.56 239 GLU B N 1
ATOM 6276 C CA . GLU B 1 239 ? -3.549 13.977 17.547 1 88.56 239 GLU B CA 1
ATOM 6277 C C . GLU B 1 239 ? -3.668 12.477 17.297 1 88.56 239 GLU B C 1
ATOM 6279 O O . GLU B 1 239 ? -4.773 11.953 17.141 1 88.56 239 GLU B O 1
ATOM 6284 N N . PRO B 1 240 ? -2.568 11.789 17.406 1 89.62 240 PRO B N 1
ATOM 6285 C CA . PRO B 1 240 ? -2.559 10.391 16.984 1 89.62 240 PRO B CA 1
ATOM 6286 C C . PRO B 1 240 ? -3.486 9.508 17.812 1 89.62 240 PRO B C 1
ATOM 6288 O O . PRO B 1 240 ? -4.004 8.508 17.312 1 89.62 240 PRO B O 1
ATOM 6291 N N . PHE B 1 241 ? -3.783 9.891 19.078 1 90.25 241 PHE B N 1
ATOM 6292 C CA . PHE B 1 241 ? -4.59 9.039 19.953 1 90.25 241 PHE B CA 1
ATOM 6293 C C . PHE B 1 241 ? -6.07 9.359 19.797 1 90.25 241 PHE B C 1
ATOM 6295 O O . PHE B 1 241 ? -6.914 8.758 20.469 1 90.25 241 PHE B O 1
ATOM 6302 N N . ALA B 1 242 ? -6.402 10.25 18.906 1 88.19 242 ALA B N 1
ATOM 6303 C CA . ALA B 1 242 ? -7.801 10.539 18.594 1 88.19 242 ALA B CA 1
ATOM 6304 C C . ALA B 1 242 ? -8.297 9.648 17.453 1 88.19 242 ALA B C 1
ATOM 6306 O O . ALA B 1 242 ? -9.484 9.672 17.125 1 88.19 242 ALA B O 1
ATOM 6307 N N . GLY B 1 243 ? -7.418 8.797 16.906 1 92.06 243 GLY B N 1
ATOM 6308 C CA . GLY B 1 243 ? -7.773 7.914 15.805 1 92.06 243 GLY B CA 1
ATOM 6309 C C . GLY B 1 243 ? -7.148 6.539 15.914 1 92.06 243 GLY B C 1
ATOM 6310 O O . GLY B 1 243 ? -6.738 6.125 17 1 92.06 243 GLY B O 1
ATOM 6311 N N . LEU B 1 244 ? -7.242 5.785 14.93 1 96.62 244 LEU B N 1
ATOM 6312 C CA . LEU B 1 244 ? -6.629 4.469 14.789 1 96.62 244 LEU B CA 1
ATOM 6313 C C . LEU B 1 244 ? -6.176 4.227 13.352 1 96.62 244 LEU B C 1
ATOM 6315 O O . LEU B 1 244 ? -6.992 4.258 12.43 1 96.62 244 LEU B O 1
ATOM 6319 N N . ASN B 1 245 ? -4.891 3.945 13.211 1 98.12 245 ASN B N 1
ATOM 6320 C CA . ASN B 1 245 ? -4.258 3.846 11.906 1 98.12 245 ASN B CA 1
ATOM 6321 C C . ASN B 1 245 ? -4.555 2.506 11.234 1 98.12 245 ASN B C 1
ATOM 6323 O O . ASN B 1 245 ? -4.18 1.452 11.75 1 98.12 245 ASN B O 1
ATOM 6327 N N . GLY B 1 246 ? -5.211 2.535 10.07 1 98.56 246 GLY B N 1
ATOM 6328 C CA . GLY B 1 246 ? -5.531 1.322 9.336 1 98.56 246 GLY B CA 1
ATOM 6329 C C . GLY B 1 246 ? -4.305 0.548 8.898 1 98.56 246 GLY B C 1
ATOM 6330 O O . GLY B 1 246 ? -4.324 -0.684 8.859 1 98.56 246 GLY B O 1
ATOM 6331 N N . SER B 1 247 ? -3.23 1.236 8.484 1 98.62 247 SER B N 1
ATOM 6332 C CA . SER B 1 247 ? -1.982 0.581 8.109 1 98.62 247 SER B CA 1
ATOM 6333 C C . SER B 1 247 ? -1.383 -0.184 9.289 1 98.62 247 SER B C 1
ATOM 6335 O O . SER B 1 247 ? -0.805 -1.258 9.109 1 98.62 247 SER B O 1
ATOM 6337 N N . TYR B 1 248 ? -1.521 0.406 10.469 1 98.62 248 TYR B N 1
ATOM 6338 C CA . TYR B 1 248 ? -1.062 -0.272 11.672 1 98.62 248 TYR B CA 1
ATOM 6339 C C . TYR B 1 248 ? -1.851 -1.555 11.914 1 98.62 248 TYR B C 1
ATOM 6341 O O . TYR B 1 248 ? -1.268 -2.607 12.18 1 98.62 248 TYR B O 1
ATOM 6349 N N . MET B 1 249 ? -3.164 -1.482 11.805 1 98.88 249 MET B N 1
ATOM 6350 C CA . MET B 1 249 ? -4.023 -2.656 11.945 1 98.88 249 MET B CA 1
ATOM 6351 C C . MET B 1 249 ? -3.623 -3.748 10.961 1 98.88 249 MET B C 1
ATOM 6353 O O . MET B 1 249 ? -3.416 -4.898 11.352 1 98.88 249 MET B O 1
ATOM 6357 N N . ALA B 1 250 ? -3.492 -3.408 9.688 1 98.81 250 ALA B N 1
ATOM 6358 C CA . ALA B 1 250 ? -3.119 -4.359 8.648 1 98.81 250 ALA B CA 1
ATOM 6359 C C . ALA B 1 250 ? -1.747 -4.965 8.922 1 98.81 250 ALA B C 1
ATOM 6361 O O . ALA B 1 250 ? -1.519 -6.145 8.648 1 98.81 250 ALA B O 1
ATOM 6362 N N . SER B 1 251 ? -0.81 -4.125 9.43 1 98.81 251 SER B N 1
ATOM 6363 C CA . SER B 1 251 ? 0.544 -4.582 9.727 1 98.81 251 SER B CA 1
ATOM 6364 C C . SER B 1 251 ? 0.542 -5.66 10.797 1 98.81 251 SER B C 1
ATOM 6366 O O . SER B 1 251 ? 1.294 -6.633 10.711 1 98.81 251 SER B O 1
ATOM 6368 N N . LEU B 1 252 ? -0.288 -5.496 11.805 1 98.81 252 LEU B N 1
ATOM 6369 C CA . LEU B 1 252 ? -0.351 -6.5 12.867 1 98.81 252 LEU B CA 1
ATOM 6370 C C . LEU B 1 252 ? -0.968 -7.797 12.344 1 98.81 252 LEU B C 1
ATOM 6372 O O . LEU B 1 252 ? -0.591 -8.883 12.781 1 98.81 252 LEU B O 1
ATOM 6376 N N . ILE B 1 253 ? -1.943 -7.703 11.414 1 98.88 253 ILE B N 1
ATOM 6377 C CA . ILE B 1 253 ? -2.5 -8.898 10.789 1 98.88 253 ILE B CA 1
ATOM 6378 C C . ILE B 1 253 ? -1.419 -9.602 9.969 1 98.88 253 ILE B C 1
ATOM 6380 O O . ILE B 1 253 ? -1.259 -10.82 10.062 1 98.88 253 ILE B O 1
ATOM 6384 N N . THR B 1 254 ? -0.682 -8.836 9.164 1 98.75 254 THR B N 1
ATOM 6385 C CA . THR B 1 254 ? 0.382 -9.406 8.344 1 98.75 254 THR B CA 1
ATOM 6386 C C . THR B 1 254 ? 1.443 -10.07 9.219 1 98.75 254 THR B C 1
ATOM 6388 O O . THR B 1 254 ? 1.93 -11.156 8.898 1 98.75 254 THR B O 1
ATOM 6391 N N . ALA B 1 255 ? 1.774 -9.43 10.328 1 98.12 255 ALA B N 1
ATOM 6392 C CA . ALA B 1 255 ? 2.75 -9.992 11.25 1 98.12 255 ALA B CA 1
ATOM 6393 C C . ALA B 1 255 ? 2.26 -11.328 11.82 1 98.12 255 ALA B C 1
ATOM 6395 O O . ALA B 1 255 ? 3.057 -12.234 12.062 1 98.12 255 ALA B O 1
ATOM 6396 N N . GLU B 1 256 ? 1.007 -11.445 12.016 1 98.25 256 GLU B N 1
ATOM 6397 C CA . GLU B 1 256 ? 0.424 -12.648 12.617 1 98.25 256 GLU B CA 1
ATOM 6398 C C . GLU B 1 256 ? 0.338 -13.781 11.609 1 98.25 256 GLU B C 1
ATOM 6400 O O . GLU B 1 256 ? 0.584 -14.945 11.945 1 98.25 256 GLU B O 1
ATOM 6405 N N . LEU B 1 257 ? -0.011 -13.469 10.344 1 98.5 257 LEU B N 1
ATOM 6406 C CA . LEU B 1 257 ? -0.392 -14.508 9.391 1 98.5 257 LEU B CA 1
ATOM 6407 C C . LEU B 1 257 ? 0.81 -14.953 8.562 1 98.5 257 LEU B C 1
ATOM 6409 O O . LEU B 1 257 ? 0.88 -16.109 8.133 1 98.5 257 LEU B O 1
ATOM 6413 N N . GLU B 1 258 ? 1.799 -14.047 8.312 1 98.5 258 GLU B N 1
ATOM 6414 C CA . GLU B 1 258 ? 2.934 -14.359 7.449 1 98.5 258 GLU B CA 1
ATOM 6415 C C . GLU B 1 258 ? 3.703 -15.57 7.969 1 98.5 258 GLU B C 1
ATOM 6417 O O . GLU B 1 258 ? 4.176 -15.57 9.109 1 98.5 258 GLU B O 1
ATOM 6422 N N . LEU B 1 259 ? 3.824 -16.641 7.164 1 96.88 259 LEU B N 1
ATOM 6423 C CA . LEU B 1 259 ? 4.617 -17.844 7.402 1 96.88 259 LEU B CA 1
ATOM 6424 C C . LEU B 1 259 ? 4.105 -18.594 8.625 1 96.88 259 LEU B C 1
ATOM 6426 O O . LEU B 1 259 ? 4.801 -19.469 9.156 1 96.88 259 LEU B O 1
ATOM 6430 N N . ASN B 1 260 ? 2.867 -18.281 9.125 1 97.12 260 ASN B N 1
ATOM 6431 C CA . ASN B 1 260 ? 2.299 -18.922 10.305 1 97.12 260 ASN B CA 1
ATOM 6432 C C . ASN B 1 260 ? 1.939 -20.375 10.039 1 97.12 260 ASN B C 1
ATOM 6434 O O . ASN B 1 260 ? 0.929 -20.656 9.391 1 97.12 260 ASN B O 1
ATOM 6438 N N . THR B 1 261 ? 2.643 -21.234 10.641 1 94.75 261 THR B N 1
ATOM 6439 C CA . THR B 1 261 ? 2.525 -22.656 10.344 1 94.75 261 THR B CA 1
ATOM 6440 C C . THR B 1 261 ? 1.241 -23.234 10.938 1 94.75 261 THR B C 1
ATOM 6442 O O . THR B 1 261 ? 0.806 -24.328 10.555 1 94.75 261 THR B O 1
ATOM 6445 N N . ASP B 1 262 ? 0.571 -22.516 11.852 1 94.12 262 ASP B N 1
ATOM 6446 C CA . ASP B 1 262 ? -0.723 -22.938 12.375 1 94.12 262 ASP B CA 1
ATOM 6447 C C . ASP B 1 262 ? -1.779 -22.969 11.273 1 94.12 262 ASP B C 1
ATOM 6449 O O . ASP B 1 262 ? -2.818 -23.609 11.422 1 94.12 262 ASP B O 1
ATOM 6453 N N . LEU B 1 263 ? -1.503 -22.312 10.211 1 96.06 263 LEU B N 1
ATOM 6454 C CA . LEU B 1 263 ? -2.498 -22.172 9.148 1 96.06 263 LEU B CA 1
ATOM 6455 C C . LEU B 1 263 ? -2.213 -23.141 8.008 1 96.06 263 LEU B C 1
ATOM 6457 O O . LEU B 1 263 ? -2.947 -23.172 7.02 1 96.06 263 LEU B O 1
ATOM 6461 N N . CYS B 1 264 ? -1.217 -23.922 8.172 1 95 264 CYS B N 1
ATOM 6462 C CA . CYS B 1 264 ? -0.961 -24.969 7.195 1 95 264 CYS B CA 1
ATOM 6463 C C . CYS B 1 264 ? -2.041 -26.047 7.254 1 95 264 CYS B C 1
ATOM 6465 O O . CYS B 1 264 ? -2.621 -26.297 8.312 1 95 264 CYS B O 1
ATOM 6467 N N . ASP B 1 265 ? -2.35 -26.609 6.117 1 94.75 265 ASP B N 1
ATOM 6468 C CA . ASP B 1 265 ? -3.182 -27.797 6.016 1 94.75 265 ASP B CA 1
ATOM 6469 C C . ASP B 1 265 ? -2.324 -29.062 5.977 1 94.75 265 ASP B C 1
ATOM 6471 O O . ASP B 1 265 ? -1.345 -29.125 5.23 1 94.75 265 ASP B O 1
ATOM 6475 N N . ILE B 1 266 ? -2.605 -30.016 6.773 1 92.44 266 ILE B N 1
ATOM 6476 C CA . ILE B 1 266 ? -1.798 -31.234 6.875 1 92.44 266 ILE B CA 1
ATOM 6477 C C . ILE B 1 266 ? -2.645 -32.438 6.512 1 92.44 266 ILE B C 1
ATOM 6479 O O . ILE B 1 266 ? -3.682 -32.688 7.133 1 92.44 266 ILE B O 1
ATOM 6483 N N . VAL B 1 267 ? -2.18 -33.156 5.516 1 89.69 267 VAL B N 1
ATOM 6484 C CA . V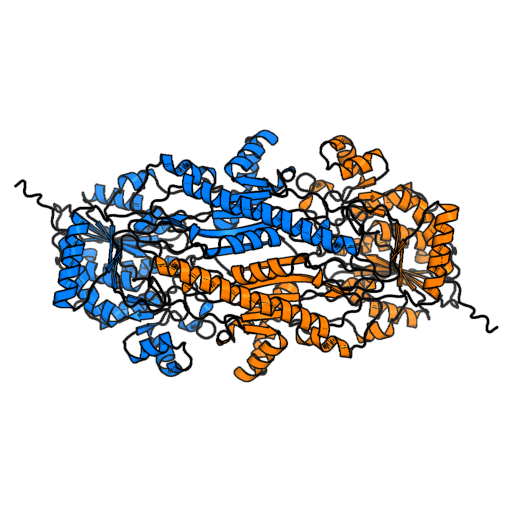AL B 1 267 ? -2.834 -34.375 5.086 1 89.69 267 VAL B CA 1
ATOM 6485 C C . VAL B 1 267 ? -1.795 -35.5 4.926 1 89.69 267 VAL B C 1
ATOM 6487 O O . VAL B 1 267 ? -0.831 -35.344 4.172 1 89.69 267 VAL B O 1
ATOM 6490 N N . GLU B 1 268 ? -1.982 -36.625 5.594 1 86.5 268 GLU B N 1
ATOM 6491 C CA . GLU B 1 268 ? -1.109 -37.781 5.52 1 86.5 268 GLU B CA 1
ATOM 6492 C C . GLU B 1 268 ? 0.356 -37.406 5.68 1 86.5 268 GLU B C 1
ATOM 6494 O O . GLU B 1 268 ? 1.204 -37.812 4.879 1 86.5 268 GLU B O 1
ATOM 6499 N N . GLY B 1 269 ? 0.586 -36.438 6.578 1 83.19 269 GLY B N 1
ATOM 6500 C CA . GLY B 1 269 ? 1.946 -36.031 6.906 1 83.19 269 GLY B CA 1
ATOM 6501 C C . GLY B 1 269 ? 2.496 -34.969 5.98 1 83.19 269 GLY B C 1
ATOM 6502 O O . GLY B 1 269 ? 3.584 -34.438 6.211 1 83.19 269 GLY B O 1
ATOM 6503 N N . GLU B 1 270 ? 1.761 -34.656 4.898 1 85.81 270 GLU B N 1
ATOM 6504 C CA . GLU B 1 270 ? 2.154 -33.594 3.986 1 85.81 270 GLU B CA 1
ATOM 6505 C C . GLU B 1 270 ? 1.543 -32.25 4.402 1 85.81 270 GLU B C 1
ATOM 6507 O O . GLU B 1 270 ? 0.326 -32.156 4.566 1 85.81 270 GLU B O 1
ATOM 6512 N N . ALA B 1 271 ? 2.42 -31.266 4.598 1 91.5 271 ALA B N 1
ATOM 6513 C CA . ALA B 1 271 ? 1.936 -29.938 4.98 1 91.5 271 ALA B CA 1
ATOM 6514 C C . ALA B 1 271 ? 1.953 -28.984 3.791 1 91.5 271 ALA B C 1
ATOM 6516 O O . ALA B 1 271 ? 2.893 -29 2.992 1 91.5 271 ALA B O 1
ATOM 6517 N N . SER B 1 272 ? 0.899 -28.234 3.674 1 93.5 272 SER B N 1
ATOM 6518 C CA . SER B 1 272 ? 0.908 -27.156 2.686 1 93.5 272 SER B CA 1
ATOM 6519 C C . SER B 1 272 ? 1.872 -26.047 3.084 1 93.5 272 SER B C 1
ATOM 6521 O O . SER B 1 272 ? 2.172 -25.875 4.266 1 93.5 272 SER B O 1
ATOM 6523 N N . PRO B 1 273 ? 2.395 -25.312 2.127 1 92.62 273 PRO B N 1
ATOM 6524 C CA . PRO B 1 273 ? 3.164 -24.125 2.492 1 92.62 273 PRO B CA 1
ATOM 6525 C C . PRO B 1 273 ? 2.355 -23.141 3.33 1 92.62 273 PRO B C 1
ATOM 6527 O O . PRO B 1 273 ? 1.141 -23.016 3.154 1 92.62 273 PRO B O 1
ATOM 6530 N N . PRO B 1 274 ? 3.01 -22.5 4.277 1 95.56 274 PRO B N 1
ATOM 6531 C CA . PRO B 1 274 ? 2.293 -21.516 5.082 1 95.56 274 PRO B CA 1
ATOM 6532 C C . PRO B 1 274 ? 1.865 -20.281 4.273 1 95.56 274 PRO B C 1
ATOM 6534 O O . PRO B 1 274 ? 2.357 -20.078 3.16 1 95.56 274 PRO B O 1
ATOM 6537 N N . PRO B 1 275 ? 0.949 -19.5 4.867 1 97.69 275 PRO B N 1
ATOM 6538 C CA . PRO B 1 275 ? 0.457 -18.328 4.125 1 97.69 275 PRO B CA 1
ATOM 6539 C C . PRO B 1 275 ? 1.524 -17.25 3.939 1 97.69 275 PRO B C 1
ATOM 6541 O O . PRO B 1 275 ? 2.428 -17.125 4.77 1 97.69 275 PRO B O 1
ATOM 6544 N N . THR B 1 276 ? 1.42 -16.531 2.898 1 97.69 276 THR B N 1
ATOM 6545 C CA . THR B 1 276 ? 2.283 -15.391 2.639 1 97.69 276 THR B CA 1
ATOM 6546 C C . THR B 1 276 ? 1.485 -14.242 2.029 1 97.69 276 THR B C 1
ATOM 6548 O O . THR B 1 276 ? 0.48 -14.461 1.353 1 97.69 276 THR B O 1
ATOM 6551 N N . ASN B 1 277 ? 1.915 -13.062 2.332 1 98.25 277 ASN B N 1
ATOM 6552 C CA . ASN B 1 277 ? 1.233 -11.859 1.868 1 98.25 277 ASN B CA 1
ATOM 6553 C C . ASN B 1 277 ? 1.442 -11.641 0.373 1 98.25 277 ASN B C 1
ATOM 6555 O O . ASN B 1 277 ? 2.543 -11.844 -0.142 1 98.25 277 ASN B O 1
ATOM 6559 N N . LEU B 1 278 ? 0.36 -11.227 -0.311 1 97.38 278 LEU B N 1
ATOM 6560 C CA . LEU B 1 278 ? 0.457 -10.969 -1.744 1 97.38 278 LEU B CA 1
ATOM 6561 C C . LEU B 1 278 ? 0.191 -9.5 -2.051 1 97.38 278 LEU B C 1
ATOM 6563 O O . LEU B 1 278 ? 0.537 -9.016 -3.131 1 97.38 278 LEU B O 1
ATOM 6567 N N . LEU B 1 279 ? -0.477 -8.828 -1.118 1 97.56 279 LEU B N 1
ATOM 6568 C CA . LEU B 1 279 ? -0.798 -7.418 -1.296 1 97.56 279 LEU B CA 1
ATOM 6569 C C . LEU B 1 279 ? -1.035 -6.742 0.051 1 97.56 279 LEU B C 1
ATOM 6571 O O . LEU B 1 279 ? -1.76 -7.273 0.897 1 97.56 279 LEU B O 1
ATOM 6575 N N . GLN B 1 280 ? -0.402 -5.629 0.271 1 98.06 280 GLN B N 1
ATOM 6576 C CA . GLN B 1 280 ? -0.707 -4.766 1.406 1 98.06 280 GLN B CA 1
ATOM 6577 C C . GLN B 1 280 ? -0.562 -3.293 1.03 1 98.06 280 GLN B C 1
ATOM 6579 O O . GLN B 1 280 ? 0.475 -2.879 0.507 1 98.06 280 GLN B O 1
ATOM 6584 N N . ARG B 1 281 ? -1.611 -2.502 1.314 1 96.88 281 ARG B N 1
ATOM 6585 C CA . ARG B 1 281 ? -1.509 -1.077 1.013 1 96.88 281 ARG B CA 1
ATOM 6586 C C . ARG B 1 281 ? -2.541 -0.275 1.799 1 96.88 281 ARG B C 1
ATOM 6588 O O . ARG B 1 281 ? -3.602 -0.795 2.152 1 96.88 281 ARG B O 1
ATOM 6595 N N . ASP B 1 282 ? -2.207 0.904 2.111 1 97.62 282 ASP B N 1
ATOM 6596 C CA . ASP B 1 282 ? -3.215 1.844 2.592 1 97.62 282 ASP B CA 1
ATOM 6597 C C . ASP B 1 282 ? -4.113 2.32 1.452 1 97.62 282 ASP B C 1
ATOM 6599 O O . ASP B 1 282 ? -3.742 2.217 0.28 1 97.62 282 ASP B O 1
ATOM 6603 N N . LEU B 1 283 ? -5.27 2.789 1.739 1 95.62 283 LEU B N 1
ATOM 6604 C CA . LEU B 1 283 ? -6.23 3.127 0.696 1 95.62 283 LEU B CA 1
ATOM 6605 C C . LEU B 1 283 ? -6.418 4.637 0.597 1 95.62 283 LEU B C 1
ATOM 6607 O O . LEU B 1 283 ? -7.449 5.109 0.118 1 95.62 283 LEU B O 1
ATOM 6611 N N . LYS B 1 284 ? -5.41 5.352 1.117 1 90.25 284 LYS B N 1
ATOM 6612 C CA . LYS B 1 284 ? -5.43 6.797 0.927 1 90.25 284 LYS B CA 1
ATOM 6613 C C . LYS B 1 284 ? -5.184 7.164 -0.534 1 90.25 284 LYS B C 1
ATOM 6615 O O . LYS B 1 284 ? -4.316 6.586 -1.187 1 90.25 284 LYS B O 1
ATOM 6620 N N . GLU B 1 285 ? -5.906 8.094 -1.057 1 84.19 285 GLU B N 1
ATOM 6621 C CA . GLU B 1 285 ? -5.758 8.477 -2.457 1 84.19 285 GLU B CA 1
ATOM 6622 C C . GLU B 1 285 ? -4.613 9.461 -2.645 1 84.19 285 GLU B C 1
ATOM 6624 O O . GLU B 1 285 ? -3.846 9.359 -3.604 1 84.19 285 GLU B O 1
ATOM 6629 N N . ASP B 1 286 ? -4.531 10.438 -1.696 1 85.62 286 ASP B N 1
ATOM 6630 C CA . ASP B 1 286 ? -3.496 11.461 -1.784 1 85.62 286 ASP B CA 1
ATOM 6631 C C . ASP B 1 286 ? -2.842 11.695 -0.425 1 85.62 286 ASP B C 1
ATOM 6633 O O . ASP B 1 286 ? -3.457 11.461 0.617 1 85.62 286 ASP B O 1
ATOM 6637 N N . TYR B 1 287 ? -1.651 12.156 -0.555 1 85.81 287 TYR B N 1
ATOM 6638 C CA . TYR B 1 287 ? -0.945 12.453 0.687 1 85.81 287 TYR B CA 1
ATOM 6639 C C . TYR B 1 287 ? -1.572 13.641 1.401 1 85.81 287 TYR B C 1
ATOM 6641 O O . TYR B 1 287 ? -1.968 14.625 0.762 1 85.81 287 TYR B O 1
ATOM 6649 N N . SER B 1 288 ? -1.688 13.492 2.732 1 85.31 288 SER B N 1
ATOM 6650 C CA . SER B 1 288 ? -2.02 14.547 3.68 1 85.31 288 SER B CA 1
ATOM 6651 C C . SER B 1 288 ? -1.551 14.195 5.086 1 85.31 288 SER B C 1
ATOM 6653 O O . SER B 1 288 ? -1.065 13.086 5.328 1 85.31 288 SER B O 1
ATOM 6655 N N . VAL B 1 289 ? -1.715 15.133 5.91 1 89.81 289 VAL B N 1
ATOM 6656 C CA . VAL B 1 289 ? -1.296 14.891 7.285 1 89.81 289 VAL B CA 1
ATOM 6657 C C . VAL B 1 289 ? -2.443 14.258 8.07 1 89.81 289 VAL B C 1
ATOM 6659 O O . VAL B 1 289 ? -2.57 14.469 9.281 1 89.81 289 VAL B O 1
ATOM 6662 N N . GLN B 1 290 ? -3.289 13.609 7.406 1 90.12 290 GLN B N 1
ATOM 6663 C CA . GLN B 1 290 ? -4.254 12.664 7.969 1 90.12 290 GLN B CA 1
ATOM 6664 C C . GLN B 1 290 ? -3.734 11.234 7.883 1 90.12 290 GLN B C 1
ATOM 6666 O O . GLN B 1 290 ? -3.141 10.836 6.875 1 90.12 290 GLN B O 1
ATOM 6671 N N . ILE B 1 291 ? -3.861 10.461 8.898 1 94 291 ILE B N 1
ATOM 6672 C CA . ILE B 1 291 ? -3.381 9.078 8.883 1 94 291 ILE B CA 1
ATOM 6673 C C . ILE B 1 291 ? -4.234 8.25 7.926 1 94 291 ILE B C 1
ATOM 6675 O O . ILE B 1 291 ? -5.402 8.562 7.691 1 94 291 ILE B O 1
ATOM 6679 N N . PRO B 1 292 ? -3.637 7.207 7.379 1 96.12 292 PRO B N 1
ATOM 6680 C CA . PRO B 1 292 ? -4.484 6.258 6.652 1 96.12 292 PRO B CA 1
ATOM 6681 C C . PRO B 1 292 ? -5.367 5.43 7.578 1 96.12 292 PRO B C 1
ATOM 6683 O O . PRO B 1 292 ? -4.875 4.535 8.273 1 96.12 292 PRO B O 1
ATOM 6686 N N . HIS B 1 293 ? -6.66 5.746 7.539 1 95.69 293 HIS B N 1
ATOM 6687 C CA . HIS B 1 293 ? -7.547 5.027 8.445 1 95.69 293 HIS B CA 1
ATOM 6688 C C . HIS B 1 293 ? -8.148 3.799 7.773 1 95.69 293 HIS B C 1
ATOM 6690 O O . HIS B 1 293 ? -8.875 3.031 8.406 1 95.69 293 HIS B O 1
ATOM 6696 N N . ARG B 1 294 ? -7.914 3.582 6.473 1 97.25 294 ARG B N 1
ATOM 6697 C CA . ARG B 1 294 ? -8.305 2.375 5.75 1 97.25 294 ARG B CA 1
ATOM 6698 C C . ARG B 1 294 ? -7.109 1.739 5.055 1 97.25 294 ARG B C 1
ATOM 6700 O O . ARG B 1 294 ? -6.301 2.436 4.438 1 97.25 294 ARG B O 1
ATOM 6707 N N . ALA B 1 295 ? -6.961 0.492 5.234 1 98.62 295 ALA B N 1
ATOM 6708 C CA . ALA B 1 295 ? -5.891 -0.299 4.637 1 98.62 295 ALA B CA 1
ATOM 6709 C C . ALA B 1 295 ? -6.34 -1.736 4.391 1 98.62 295 ALA B C 1
ATOM 6711 O O . ALA B 1 295 ? -7.34 -2.186 4.957 1 98.62 295 ALA B O 1
ATOM 6712 N N . VAL B 1 296 ? -5.629 -2.404 3.498 1 98.81 296 VAL B N 1
ATOM 6713 C CA . VAL B 1 296 ? -6.016 -3.766 3.148 1 98.81 296 VAL B CA 1
ATOM 6714 C C . VAL B 1 296 ? -4.773 -4.652 3.068 1 98.81 296 VAL B C 1
ATOM 6716 O O . VAL B 1 296 ? -3.676 -4.168 2.791 1 98.81 296 VAL B O 1
ATOM 6719 N N . THR B 1 297 ? -4.918 -5.91 3.445 1 98.75 297 THR B N 1
ATOM 6720 C CA . THR B 1 297 ? -3.887 -6.926 3.268 1 98.75 297 THR B CA 1
ATOM 6721 C C . THR B 1 297 ? -4.492 -8.227 2.752 1 98.75 297 THR B C 1
ATOM 6723 O O . THR B 1 297 ? -5.59 -8.617 3.162 1 98.75 297 THR B O 1
ATOM 6726 N N . LEU B 1 298 ? -3.922 -8.805 1.696 1 98.56 298 LEU B N 1
ATOM 6727 C CA . LEU B 1 298 ? -4.344 -10.055 1.088 1 98.56 298 LEU B CA 1
ATOM 6728 C C . LEU B 1 298 ? -3.271 -11.133 1.256 1 98.56 298 LEU B C 1
ATOM 6730 O O . LEU B 1 298 ? -2.078 -10.844 1.141 1 98.56 298 LEU B O 1
ATOM 6734 N N . PHE B 1 299 ? -3.711 -12.359 1.441 1 98.5 299 PHE B N 1
ATOM 6735 C CA . PHE B 1 299 ? -2.781 -13.461 1.662 1 98.5 299 PHE B CA 1
ATOM 6736 C C . PHE B 1 299 ? -3.059 -14.602 0.693 1 98.5 299 PHE B C 1
ATOM 6738 O O . PHE B 1 299 ? -4.199 -14.805 0.27 1 98.5 299 PHE B O 1
ATOM 6745 N N . ASN B 1 300 ? -2.01 -15.242 0.331 1 97.31 300 ASN B N 1
ATOM 6746 C CA . ASN B 1 300 ? -2.139 -16.578 -0.256 1 97.31 300 ASN B CA 1
ATOM 6747 C C . ASN B 1 300 ? -2.254 -17.656 0.818 1 97.31 300 ASN B C 1
ATOM 6749 O O . ASN B 1 300 ? -1.388 -17.766 1.687 1 97.31 300 ASN B O 1
ATOM 6753 N N . LEU B 1 301 ? -3.299 -18.422 0.746 1 97.69 301 LEU B N 1
ATOM 6754 C CA . LEU B 1 301 ? -3.498 -19.547 1.663 1 97.69 301 LEU B CA 1
ATOM 6755 C C . LEU B 1 301 ? -3.777 -20.828 0.899 1 97.69 301 LEU B C 1
ATOM 6757 O O . LEU B 1 301 ? -4.719 -20.891 0.105 1 97.69 301 LEU B O 1
ATOM 6761 N N . PHE B 1 302 ? -2.965 -21.797 1.166 1 95.94 302 PHE B N 1
ATOM 6762 C CA . PHE B 1 302 ? -3.102 -23.062 0.469 1 95.94 302 PHE B CA 1
ATOM 6763 C C . PHE B 1 302 ? -4.016 -24.016 1.241 1 95.94 302 PHE B C 1
ATOM 6765 O O . PHE B 1 302 ? -4.047 -23.984 2.473 1 95.94 302 PHE B O 1
ATOM 6772 N N . LEU B 1 303 ? -4.703 -24.844 0.46 1 93.81 303 LEU B N 1
ATOM 6773 C CA . LEU B 1 303 ? -5.629 -25.828 1.021 1 93.81 303 LEU B CA 1
ATOM 6774 C C . LEU B 1 303 ? -5.359 -27.219 0.454 1 93.81 303 LEU B C 1
ATOM 6776 O O . LEU B 1 303 ? -5.039 -27.359 -0.729 1 93.81 303 LEU B O 1
ATOM 6780 N N . LEU B 1 304 ? -5.457 -28.172 1.334 1 93.94 304 LEU B N 1
ATOM 6781 C CA . LEU B 1 304 ? -5.445 -29.562 0.913 1 93.94 304 LEU B CA 1
ATOM 6782 C C . LEU B 1 304 ? -6.824 -30.203 1.088 1 93.94 304 LEU B C 1
ATOM 6784 O O . LEU B 1 304 ? -7.574 -30.344 0.121 1 93.94 304 LEU B O 1
ATOM 6788 N N . GLU B 1 305 ? -7.258 -30.375 2.289 1 91.88 305 GLU B N 1
ATOM 6789 C CA . GLU B 1 305 ? -8.562 -31 2.514 1 91.88 305 GLU B CA 1
ATOM 6790 C C . GLU B 1 305 ? -9.406 -30.188 3.484 1 91.88 305 GLU B C 1
ATOM 6792 O O . GLU B 1 305 ? -10.57 -30.5 3.715 1 91.88 305 GLU B O 1
ATOM 6797 N N . LYS B 1 306 ? -8.867 -29.109 4.02 1 91.19 306 LYS B N 1
ATOM 6798 C CA . LYS B 1 306 ? -9.633 -28.266 4.934 1 91.19 306 LYS B CA 1
ATOM 6799 C C . LYS B 1 306 ? -10.844 -27.656 4.238 1 91.19 306 LYS B C 1
ATOM 6801 O O . LYS B 1 306 ? -10.75 -27.219 3.088 1 91.19 306 LYS B O 1
ATOM 6806 N N . SER B 1 307 ? -11.984 -27.656 4.965 1 89.56 307 SER B N 1
ATOM 6807 C CA . SER B 1 307 ? -13.188 -27.047 4.418 1 89.56 307 SER B CA 1
ATOM 6808 C C . SER B 1 307 ? -13.117 -25.516 4.508 1 89.56 307 SER B C 1
ATOM 6810 O O . SER B 1 307 ? -12.438 -24.984 5.375 1 89.56 307 SER B O 1
ATOM 6812 N N . MET B 1 308 ? -13.867 -24.891 3.688 1 91.5 308 MET B N 1
ATOM 6813 C CA . MET B 1 308 ? -13.883 -23.422 3.705 1 91.5 308 MET B CA 1
ATOM 6814 C C . MET B 1 308 ? -14.484 -22.906 5.004 1 91.5 308 MET B C 1
ATOM 6816 O O . MET B 1 308 ? -14.086 -21.844 5.5 1 91.5 308 MET B O 1
ATOM 6820 N N . THR B 1 309 ? -15.438 -23.625 5.555 1 92.62 309 THR B N 1
ATOM 6821 C CA . THR B 1 309 ? -16 -23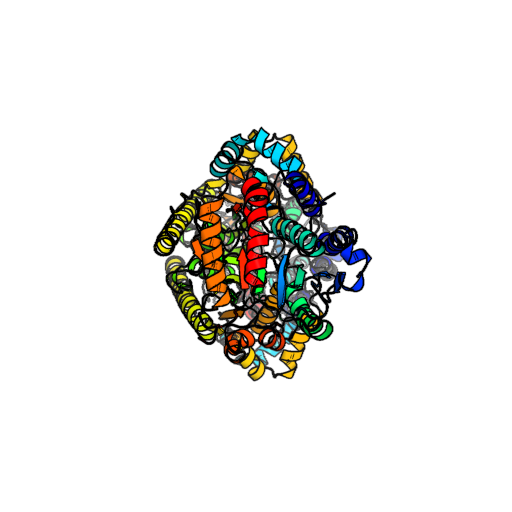.25 6.84 1 92.62 309 THR B CA 1
ATOM 6822 C C . THR B 1 309 ? -14.93 -23.234 7.926 1 92.62 309 THR B C 1
ATOM 6824 O O . THR B 1 309 ? -14.867 -22.297 8.727 1 92.62 309 THR B O 1
ATOM 6827 N N . ASP B 1 310 ? -14.078 -24.234 7.914 1 93.38 310 ASP B N 1
ATOM 6828 C CA . ASP B 1 310 ? -12.984 -24.297 8.883 1 93.38 310 ASP B CA 1
ATOM 6829 C C . ASP B 1 310 ? -11.969 -23.188 8.641 1 93.38 310 ASP B C 1
ATOM 6831 O O . ASP B 1 310 ? -11.422 -22.625 9.594 1 93.38 310 ASP B O 1
ATOM 6835 N N . VAL B 1 311 ? -11.727 -22.922 7.398 1 94.94 311 VAL B N 1
ATOM 6836 C CA . VAL B 1 311 ? -10.766 -21.891 7.023 1 94.94 311 VAL B CA 1
ATOM 6837 C C . VAL B 1 311 ? -11.242 -20.531 7.539 1 94.94 311 VAL B C 1
ATOM 6839 O O . VAL B 1 311 ? -10.477 -19.797 8.164 1 94.94 311 VAL B O 1
ATOM 6842 N N . VAL B 1 312 ? -12.523 -20.219 7.34 1 96.62 312 VAL B N 1
ATOM 6843 C CA . VAL B 1 312 ? -13.086 -18.938 7.766 1 96.62 312 VAL B CA 1
ATOM 6844 C C . VAL B 1 312 ? -13.039 -18.828 9.289 1 96.62 312 VAL B C 1
ATOM 6846 O O . VAL B 1 312 ? -12.688 -17.781 9.836 1 96.62 312 VAL B O 1
ATOM 6849 N N . SER B 1 313 ? -13.367 -19.891 9.938 1 96.38 313 SER B N 1
ATOM 6850 C CA . SER B 1 313 ? -13.352 -19.922 11.398 1 96.38 313 SER B CA 1
ATOM 6851 C C . SER B 1 313 ? -11.945 -19.688 11.938 1 96.38 313 SER B C 1
ATOM 6853 O O . SER B 1 313 ? -11.758 -18.906 12.883 1 96.38 313 SER B O 1
ATOM 6855 N N . LEU B 1 314 ? -11 -20.328 11.367 1 96.88 314 LEU B N 1
ATOM 6856 C CA . LEU B 1 314 ? -9.617 -20.219 11.805 1 96.88 314 LEU B CA 1
ATOM 6857 C C . LEU B 1 314 ? -9.094 -18.797 11.578 1 96.88 314 LEU B C 1
ATOM 6859 O O . LEU B 1 314 ? -8.438 -18.234 12.445 1 96.88 314 LEU B O 1
ATOM 6863 N N . LEU B 1 315 ? -9.344 -18.281 10.375 1 98.38 315 LEU B N 1
ATOM 6864 C CA . LEU B 1 315 ? -8.914 -16.922 10.062 1 98.38 315 LEU B CA 1
ATOM 6865 C C . LEU B 1 315 ? -9.562 -15.906 11 1 98.38 315 LEU B C 1
ATOM 6867 O O . LEU B 1 315 ? -8.906 -14.977 11.477 1 98.38 315 LEU B O 1
ATOM 6871 N N . ARG B 1 316 ? -10.844 -16.094 11.266 1 98.06 316 ARG B N 1
ATOM 6872 C CA . ARG B 1 316 ? -11.562 -15.203 12.172 1 98.06 316 ARG B CA 1
ATOM 6873 C C . ARG B 1 316 ? -10.953 -15.242 13.57 1 98.06 316 ARG B C 1
ATOM 6875 O O . ARG B 1 316 ? -10.812 -14.203 14.219 1 98.06 316 ARG B O 1
ATOM 6882 N N . GLN B 1 317 ? -10.633 -16.406 14.008 1 98.25 317 GLN B N 1
ATOM 6883 C CA . GLN B 1 317 ? -10.016 -16.562 15.32 1 98.25 317 GLN B CA 1
ATOM 6884 C C . GLN B 1 317 ? -8.688 -15.812 15.398 1 98.25 317 GLN B C 1
ATOM 6886 O O . GLN B 1 317 ? -8.414 -15.102 16.375 1 98.25 317 GLN B O 1
ATOM 6891 N N . LYS B 1 318 ? -7.824 -15.992 14.406 1 98.31 318 LYS B N 1
ATOM 6892 C CA . LYS B 1 318 ? -6.52 -15.344 14.367 1 98.31 318 LYS B CA 1
ATOM 6893 C C . LYS B 1 318 ? -6.664 -13.82 14.352 1 98.31 318 LYS B C 1
ATOM 6895 O O . LYS B 1 318 ? -5.945 -13.117 15.062 1 98.31 318 LYS B O 1
ATOM 6900 N N . VAL B 1 319 ? -7.609 -13.328 13.555 1 98.44 319 VAL B N 1
ATOM 6901 C CA . VAL B 1 319 ? -7.754 -11.891 13.391 1 98.44 319 VAL B CA 1
ATOM 6902 C C . VAL B 1 319 ? -8.414 -11.289 14.633 1 98.44 319 VAL B C 1
ATOM 6904 O O . VAL B 1 319 ? -8.125 -10.148 15 1 98.44 319 VAL B O 1
ATOM 6907 N N . THR B 1 320 ? -9.297 -12.055 15.289 1 98.69 320 THR B N 1
ATOM 6908 C CA . THR B 1 320 ? -9.867 -11.594 16.547 1 98.69 320 THR B CA 1
ATOM 6909 C C . THR B 1 320 ? -8.773 -11.398 17.594 1 98.69 320 THR B C 1
ATOM 6911 O O . THR B 1 320 ? -8.797 -10.43 18.359 1 98.69 320 THR B O 1
ATOM 6914 N N . LYS B 1 321 ? -7.855 -12.297 17.641 1 98.44 321 LYS B N 1
ATOM 6915 C CA . LYS B 1 321 ? -6.719 -12.156 18.547 1 98.44 321 LYS B CA 1
ATOM 6916 C C . LYS B 1 321 ? -5.898 -10.914 18.219 1 98.44 321 LYS B C 1
ATOM 6918 O O . LYS B 1 321 ? -5.383 -10.234 19.109 1 98.44 321 LYS B O 1
ATOM 6923 N N . VAL B 1 322 ? -5.73 -10.672 16.938 1 98.62 322 VAL B N 1
ATOM 6924 C CA . VAL B 1 322 ? -5.012 -9.477 16.5 1 98.62 322 VAL B CA 1
ATOM 6925 C C . VAL B 1 322 ? -5.77 -8.227 16.938 1 98.62 322 VAL B C 1
ATOM 6927 O O . VAL B 1 322 ? -5.156 -7.242 17.359 1 98.62 322 VAL B O 1
ATOM 6930 N N . ALA B 1 323 ? -7.117 -8.25 16.766 1 98.62 323 ALA B N 1
ATOM 6931 C CA . ALA B 1 323 ? -7.93 -7.129 17.219 1 98.62 323 ALA B CA 1
ATOM 6932 C C . ALA B 1 323 ? -7.695 -6.836 18.688 1 98.62 323 ALA B C 1
ATOM 6934 O O . ALA B 1 323 ? -7.57 -5.676 19.094 1 98.62 323 ALA B O 1
ATOM 6935 N N . GLU B 1 324 ? -7.613 -7.852 19.5 1 98.31 324 GLU B N 1
ATOM 6936 C CA . GLU B 1 324 ? -7.332 -7.707 20.922 1 98.31 324 GLU B CA 1
ATOM 6937 C C . GLU B 1 324 ? -5.949 -7.105 21.156 1 98.31 324 GLU B C 1
ATOM 6939 O O . GLU B 1 324 ? -5.773 -6.254 22.031 1 98.31 324 GLU B O 1
ATOM 6944 N N . LYS B 1 325 ? -5 -7.566 20.391 1 98 325 LYS B N 1
ATOM 6945 C CA . LYS B 1 325 ? -3.643 -7.039 20.484 1 98 325 LYS B CA 1
ATOM 6946 C C . LYS B 1 325 ? -3.604 -5.555 20.141 1 98 325 LYS B C 1
ATOM 6948 O O . LYS B 1 325 ? -2.842 -4.789 20.734 1 98 325 LYS B O 1
ATOM 6953 N N . ILE B 1 326 ? -4.332 -5.148 19.109 1 98.19 326 ILE B N 1
ATOM 6954 C CA . ILE B 1 326 ? -4.422 -3.748 18.719 1 98.19 326 ILE B CA 1
ATOM 6955 C C . ILE B 1 326 ? -4.949 -2.914 19.875 1 98.19 326 ILE B C 1
ATOM 6957 O O . ILE B 1 326 ? -4.387 -1.869 20.203 1 98.19 326 ILE B O 1
ATOM 6961 N N . GLU B 1 327 ? -6.039 -3.398 20.484 1 97.62 327 GLU B N 1
ATOM 6962 C CA . GLU B 1 327 ? -6.652 -2.701 21.609 1 97.62 327 GLU B CA 1
ATOM 6963 C C . GLU B 1 327 ? -5.676 -2.572 22.781 1 97.62 327 GLU B C 1
ATOM 6965 O O . GLU B 1 327 ? -5.527 -1.491 23.344 1 97.62 327 GLU B O 1
ATOM 6970 N N . GLU B 1 328 ? -5.012 -3.639 23.094 1 96.62 328 GLU B N 1
ATOM 6971 C CA . GLU B 1 328 ? -4.07 -3.664 24.203 1 96.62 328 GLU B CA 1
ATOM 6972 C C . GLU B 1 328 ? -2.885 -2.736 23.953 1 96.62 328 GLU B C 1
ATOM 6974 O O . GLU B 1 328 ? -2.461 -2 24.844 1 96.62 328 GLU B O 1
ATOM 6979 N N . SER B 1 329 ? -2.322 -2.854 22.766 1 95.94 329 SER B N 1
ATOM 6980 C CA . SER B 1 329 ? -1.176 -2.025 22.406 1 95.94 329 SER B CA 1
ATOM 6981 C C . SER B 1 329 ? -1.541 -0.544 22.406 1 95.94 329 SER B C 1
ATOM 6983 O O . SER B 1 329 ? -0.767 0.29 22.875 1 95.94 329 SER B O 1
ATOM 6985 N N . TYR B 1 330 ? -2.666 -0.215 21.828 1 94.94 330 TYR B N 1
ATOM 6986 C CA . TYR B 1 330 ? -3.16 1.157 21.828 1 94.94 330 TYR B CA 1
ATOM 6987 C C . TYR B 1 330 ? -3.27 1.698 23.25 1 94.94 330 TYR B C 1
ATOM 6989 O O . TYR B 1 330 ? -2.803 2.803 23.531 1 94.94 330 TYR B O 1
ATOM 6997 N N . GLU B 1 331 ? -3.871 0.948 24.125 1 94.12 331 GLU B N 1
ATOM 6998 C CA . GLU B 1 331 ? -4.043 1.342 25.516 1 94.12 331 GLU B CA 1
ATOM 6999 C C . GLU B 1 331 ? -2.693 1.538 26.203 1 94.12 331 GLU B C 1
ATOM 7001 O O . GLU B 1 331 ? -2.514 2.484 26.984 1 94.12 331 GLU B O 1
ATOM 7006 N N . LYS B 1 332 ? -1.825 0.659 25.938 1 94.69 332 LYS B N 1
ATOM 7007 C CA . LYS B 1 332 ? -0.497 0.729 26.547 1 94.69 332 LYS B CA 1
ATOM 7008 C C . LYS B 1 332 ? 0.23 2.004 26.125 1 94.69 332 LYS B C 1
ATOM 7010 O O . LYS B 1 332 ? 0.803 2.701 26.969 1 94.69 332 LYS B O 1
ATOM 7015 N N . HIS B 1 333 ? 0.243 2.328 24.844 1 94.19 333 HIS B N 1
ATOM 7016 C CA . HIS B 1 333 ? 0.912 3.525 24.344 1 94.19 333 HIS B CA 1
ATOM 7017 C C . HIS B 1 333 ? 0.214 4.789 24.844 1 94.19 333 HIS B C 1
ATOM 7019 O O . HIS B 1 333 ? 0.872 5.781 25.156 1 94.19 333 HIS B O 1
ATOM 7025 N N . ALA B 1 334 ? -1.132 4.734 24.812 1 92.38 334 ALA B N 1
ATOM 7026 C CA . ALA B 1 334 ? -1.892 5.875 25.312 1 92.38 334 ALA B CA 1
ATOM 7027 C C . ALA B 1 334 ? -1.569 6.141 26.781 1 92.38 334 ALA B C 1
ATOM 7029 O O . ALA B 1 334 ? -1.413 7.297 27.188 1 92.38 334 ALA B O 1
ATOM 7030 N N . TYR B 1 335 ? -1.458 5.09 27.562 1 91.62 335 TYR B N 1
ATOM 7031 C CA . TYR B 1 335 ? -1.124 5.215 28.984 1 91.62 335 TYR B CA 1
ATOM 7032 C C . TYR B 1 335 ? 0.271 5.801 29.172 1 91.62 335 TYR B C 1
ATOM 7034 O O . TYR B 1 335 ? 0.474 6.691 30 1 91.62 335 TYR B O 1
ATOM 7042 N N . ARG B 1 336 ? 1.194 5.352 28.438 1 92 336 ARG B N 1
ATOM 7043 C CA . ARG B 1 336 ? 2.559 5.863 28.531 1 92 336 ARG B CA 1
ATOM 7044 C C . ARG B 1 336 ? 2.615 7.34 28.156 1 92 336 ARG B C 1
ATOM 7046 O O . ARG B 1 336 ? 3.316 8.125 28.797 1 92 336 ARG B O 1
ATOM 7053 N N . PHE B 1 337 ? 1.937 7.656 27.141 1 91.12 337 PHE B N 1
ATOM 7054 C CA . PHE B 1 337 ? 1.922 9.047 26.703 1 91.12 337 PHE B CA 1
ATOM 7055 C C . PHE B 1 337 ? 1.25 9.938 27.734 1 91.12 337 PHE B C 1
ATOM 7057 O O . PHE B 1 337 ? 1.646 11.094 27.906 1 91.12 337 PHE B O 1
ATOM 7064 N N . SER B 1 338 ? 0.234 9.359 28.391 1 88.88 338 SER B N 1
ATOM 7065 C CA . SER B 1 338 ? -0.536 10.133 29.375 1 88.88 338 SER B CA 1
ATOM 7066 C C . SER B 1 338 ? 0.322 10.531 30.562 1 88.88 338 SER B C 1
ATOM 7068 O O . SER B 1 338 ? -0.036 11.438 31.312 1 88.88 338 SER B O 1
ATOM 7070 N N . LYS B 1 339 ? 1.408 9.938 30.75 1 85.56 339 LYS B N 1
ATOM 7071 C CA . LYS B 1 339 ? 2.328 10.305 31.828 1 85.56 339 LYS B CA 1
ATOM 7072 C C . LYS B 1 339 ? 2.98 11.656 31.547 1 85.56 339 LYS B C 1
ATOM 7074 O O . LYS B 1 339 ? 3.359 12.375 32.469 1 85.56 339 LYS B O 1
ATOM 7079 N N . TYR B 1 340 ? 3.049 11.969 30.297 1 81.75 340 TYR B N 1
ATOM 7080 C CA . TYR B 1 340 ? 3.625 13.258 29.922 1 81.75 340 TYR B CA 1
ATOM 7081 C C . TYR B 1 340 ? 2.533 14.297 29.703 1 81.75 340 TYR B C 1
ATOM 7083 O O . TYR B 1 340 ? 2.742 15.484 29.953 1 81.75 340 TYR B O 1
ATOM 7091 N N . ASN B 1 341 ? 1.494 13.836 29.188 1 77.25 341 ASN B N 1
ATOM 7092 C CA . ASN B 1 341 ? 0.322 14.664 28.922 1 77.25 341 ASN B CA 1
ATOM 7093 C C . ASN B 1 341 ? -0.944 14.047 29.516 1 77.25 341 ASN B C 1
ATOM 7095 O O . ASN B 1 341 ? -1.623 13.258 28.859 1 77.25 341 ASN B O 1
ATOM 7099 N N . PRO B 1 342 ? -1.297 14.492 30.625 1 74.56 342 PRO B N 1
ATOM 7100 C CA . PRO B 1 342 ? -2.385 13.82 31.328 1 74.56 342 PRO B CA 1
ATOM 7101 C C . PRO B 1 342 ? -3.697 13.828 30.547 1 74.56 342 PRO B C 1
ATOM 7103 O O . PRO B 1 342 ? -4.164 14.898 30.141 1 74.56 342 PRO B O 1
ATOM 7106 N N . PHE B 1 343 ? -4.227 12.609 30.219 1 77.31 343 PHE B N 1
ATOM 7107 C CA . PHE B 1 343 ? -5.543 12.422 29.625 1 77.31 343 PHE B CA 1
ATOM 7108 C C . PHE B 1 343 ? -6.074 11.023 29.906 1 77.31 343 PHE B C 1
ATOM 7110 O O . PHE B 1 343 ? -5.352 10.172 30.453 1 77.31 343 PHE B O 1
ATOM 7117 N N . ILE B 1 344 ? -7.359 10.891 29.703 1 78.19 344 ILE B N 1
ATOM 7118 C CA . ILE B 1 344 ? -7.961 9.57 29.828 1 78.19 344 ILE B CA 1
ATOM 7119 C C . ILE B 1 344 ? -7.891 8.828 28.5 1 78.19 344 ILE B C 1
ATOM 7121 O O . ILE B 1 344 ? -8.492 9.258 27.516 1 78.19 344 ILE B O 1
ATOM 7125 N N . PRO B 1 345 ? -7.156 7.77 28.484 1 78.56 345 PRO B N 1
ATOM 7126 C CA . PRO B 1 345 ? -7.082 6.988 27.25 1 78.56 345 PRO B CA 1
ATOM 7127 C C . PRO B 1 345 ? -8.445 6.5 26.766 1 78.56 345 PRO B C 1
ATOM 7129 O O . PRO B 1 345 ? -9.258 6.043 27.578 1 78.56 345 PRO B O 1
ATOM 7132 N N . PRO B 1 346 ? -8.727 6.715 25.562 1 78.44 346 PRO B N 1
ATOM 7133 C CA . PRO B 1 346 ? -10.008 6.238 25.047 1 78.44 346 PRO B CA 1
ATOM 7134 C C . PRO B 1 346 ? -10.125 4.715 25.062 1 78.44 346 PRO B C 1
ATOM 7136 O O . PRO B 1 346 ? -9.117 4.012 24.953 1 78.44 346 PRO B O 1
ATOM 7139 N N . ASN B 1 347 ? -11.32 4.289 25.312 1 84.19 347 ASN B N 1
ATOM 7140 C CA . ASN B 1 347 ? -11.602 2.861 25.172 1 84.19 347 ASN B CA 1
ATOM 7141 C C . ASN B 1 347 ? -11.836 2.471 23.719 1 84.19 347 ASN B C 1
ATOM 7143 O O . ASN B 1 347 ? -12.867 2.811 23.141 1 84.19 347 ASN B O 1
ATOM 7147 N N . LEU B 1 348 ? -10.844 1.816 23.172 1 89.56 348 LEU B N 1
ATOM 7148 C CA . LEU B 1 348 ? -10.906 1.431 21.766 1 89.56 348 LEU B CA 1
ATOM 7149 C C . LEU B 1 348 ? -11.359 -0.017 21.625 1 89.56 348 LEU B C 1
ATOM 7151 O O . LEU B 1 348 ? -10.859 -0.904 22.312 1 89.56 348 LEU B O 1
ATOM 7155 N N . LYS B 1 349 ? -12.391 -0.286 20.859 1 94.62 349 LYS B N 1
ATOM 7156 C CA . LYS B 1 349 ? -12.859 -1.626 20.516 1 94.62 349 LYS B CA 1
ATOM 7157 C C . LYS B 1 349 ? -12.844 -1.845 19 1 94.62 349 LYS B C 1
ATOM 7159 O O . LYS B 1 349 ? -13.352 -1.016 18.25 1 94.62 349 LYS B O 1
ATOM 7164 N N . VAL B 1 350 ? -12.242 -2.928 18.609 1 98.19 350 VAL B N 1
ATOM 7165 C CA . VAL B 1 350 ? -12.164 -3.234 17.188 1 98.19 350 VAL B CA 1
ATOM 7166 C C . VAL B 1 350 ? -13.133 -4.363 16.844 1 98.19 350 VAL B C 1
ATOM 7168 O O . VAL B 1 350 ? -13.031 -5.465 17.391 1 98.19 350 VAL B O 1
ATOM 7171 N N . ASN B 1 351 ? -14.07 -4.137 15.953 1 98.44 351 ASN B N 1
ATOM 7172 C CA . ASN B 1 351 ? -15.008 -5.156 15.492 1 98.44 351 ASN B CA 1
ATOM 7173 C C . ASN B 1 351 ? -14.398 -6.043 14.414 1 98.44 351 ASN B C 1
ATOM 7175 O O . ASN B 1 351 ? -13.656 -5.559 13.555 1 98.44 351 ASN B O 1
ATOM 7179 N N . VAL B 1 352 ? -14.609 -7.316 14.555 1 98.75 352 VAL B N 1
ATOM 7180 C CA . VAL B 1 352 ? -14.211 -8.25 13.508 1 98.75 352 VAL B CA 1
ATOM 7181 C C . VAL B 1 352 ? -15.445 -8.828 12.82 1 98.75 352 VAL B C 1
ATOM 7183 O O . VAL B 1 352 ? -16.297 -9.438 13.477 1 98.75 352 VAL B O 1
ATOM 7186 N N . LEU B 1 353 ? -15.578 -8.594 11.531 1 98.69 353 LEU B N 1
ATOM 7187 C CA . LEU B 1 353 ? -16.719 -9.047 10.75 1 98.69 353 LEU B CA 1
ATOM 7188 C C . LEU B 1 353 ? -16.281 -9.812 9.516 1 98.69 353 LEU B C 1
ATOM 7190 O O . LEU B 1 353 ? -15.211 -9.547 8.961 1 98.69 353 LEU B O 1
ATOM 7194 N N . THR B 1 354 ? -17.078 -10.781 9.109 1 98.62 354 THR B N 1
ATOM 7195 C CA . THR B 1 354 ? -16.938 -11.32 7.754 1 98.62 354 THR B CA 1
ATOM 7196 C C . THR B 1 354 ? -17.656 -10.43 6.746 1 98.62 354 THR B C 1
ATOM 7198 O O . THR B 1 354 ? -18.516 -9.625 7.121 1 98.62 354 THR B O 1
ATOM 7201 N N . TYR B 1 355 ? -17.266 -10.508 5.523 1 98.62 355 TYR B N 1
ATOM 7202 C CA . TYR B 1 355 ? -17.984 -9.773 4.48 1 98.62 355 TYR B CA 1
ATOM 7203 C C . TYR B 1 355 ? -19.469 -10.102 4.496 1 98.62 355 TYR B C 1
ATOM 7205 O O . TYR B 1 355 ? -20.312 -9.211 4.328 1 98.62 355 TYR B O 1
ATOM 7213 N N . GLU B 1 356 ? -19.797 -11.352 4.715 1 98.12 356 GLU B N 1
ATOM 7214 C CA . GLU B 1 356 ? -21.188 -11.789 4.789 1 98.12 356 GLU B CA 1
ATOM 7215 C C . GLU B 1 356 ? -21.953 -11.031 5.871 1 98.12 356 GLU B C 1
ATOM 7217 O O . GLU B 1 356 ? -23.078 -10.562 5.641 1 98.12 356 GLU B O 1
ATOM 7222 N N . GLU B 1 357 ? -21.344 -10.922 7.062 1 98.38 357 GLU B N 1
ATOM 7223 C CA . GLU B 1 357 ? -21.969 -10.203 8.172 1 98.38 357 GLU B CA 1
ATOM 7224 C C . GLU B 1 357 ? -22.125 -8.719 7.844 1 98.38 357 GLU B C 1
ATOM 7226 O O . GLU B 1 357 ? -23.156 -8.117 8.156 1 98.38 357 GLU B O 1
ATOM 7231 N N . LEU B 1 358 ? -21.125 -8.117 7.215 1 98.44 358 LEU B N 1
ATOM 7232 C CA . LEU B 1 358 ? -21.156 -6.691 6.902 1 98.44 358 LEU B CA 1
ATOM 7233 C C . LEU B 1 358 ? -22.234 -6.379 5.863 1 98.44 358 LEU B C 1
ATOM 7235 O O . LEU B 1 358 ? -22.984 -5.41 6.008 1 98.44 358 LEU B O 1
ATOM 7239 N N . ILE B 1 359 ? -22.25 -7.168 4.801 1 98.19 359 ILE B N 1
ATOM 7240 C CA . ILE B 1 359 ? -23.203 -6.887 3.729 1 98.19 359 ILE B CA 1
ATOM 7241 C C . ILE B 1 359 ? -24.625 -7.109 4.23 1 98.19 359 ILE B C 1
ATOM 7243 O O . ILE B 1 359 ? -25.547 -6.402 3.822 1 98.19 359 ILE B O 1
ATOM 7247 N N . THR B 1 360 ? -24.859 -8.141 5.043 1 98.25 360 THR B N 1
ATOM 7248 C CA . THR B 1 360 ? -26.156 -8.359 5.656 1 98.25 360 THR B CA 1
ATOM 7249 C C . THR B 1 360 ? -26.594 -7.148 6.477 1 98.25 360 THR B C 1
ATOM 7251 O O . THR B 1 360 ? -27.719 -6.688 6.371 1 98.25 360 THR B O 1
ATOM 7254 N N . TYR B 1 361 ? -25.688 -6.676 7.273 1 98 361 TYR B N 1
ATOM 7255 C CA . TYR B 1 361 ? -25.938 -5.484 8.07 1 98 361 TYR B CA 1
ATOM 7256 C C . TYR B 1 361 ? -26.266 -4.293 7.18 1 98 361 TYR B C 1
ATOM 7258 O O . TYR B 1 361 ? -27.203 -3.545 7.449 1 98 361 TYR B O 1
ATOM 7266 N N . ALA B 1 362 ? -25.484 -4.059 6.133 1 97.44 362 ALA B N 1
ATOM 7267 C CA . ALA B 1 362 ? -25.672 -2.936 5.219 1 97.44 362 ALA B CA 1
ATOM 7268 C C . ALA B 1 362 ? -27.047 -2.984 4.559 1 97.44 362 ALA B C 1
ATOM 7270 O O . ALA B 1 362 ? -27.719 -1.955 4.414 1 97.44 362 ALA B O 1
ATOM 7271 N N . ILE B 1 363 ? -27.438 -4.18 4.125 1 97.75 363 ILE B N 1
ATOM 7272 C CA . ILE B 1 363 ? -28.734 -4.359 3.479 1 97.75 363 ILE B CA 1
ATOM 7273 C C . ILE B 1 363 ? -29.859 -4.043 4.469 1 97.75 363 ILE B C 1
ATOM 7275 O O . ILE B 1 363 ? -30.859 -3.422 4.102 1 97.75 363 ILE B O 1
ATOM 7279 N N . GLU B 1 364 ? -29.703 -4.449 5.688 1 97.44 364 GLU B N 1
ATOM 7280 C CA . GLU B 1 364 ? -30.688 -4.168 6.727 1 97.44 364 GLU B CA 1
ATOM 7281 C C . GLU B 1 364 ? -30.828 -2.668 6.969 1 97.44 364 GLU B C 1
ATOM 7283 O O . GLU B 1 364 ? -31.938 -2.16 7.168 1 97.44 364 GLU B O 1
ATOM 7288 N N . GLN B 1 365 ? -29.734 -1.944 6.934 1 94.31 365 GLN B N 1
ATOM 7289 C CA . GLN B 1 365 ? -29.703 -0.528 7.285 1 94.31 365 GLN B CA 1
ATOM 7290 C C . GLN B 1 365 ? -30.094 0.343 6.098 1 94.31 365 GLN B C 1
ATOM 7292 O O . GLN B 1 365 ? -30.734 1.381 6.27 1 94.31 365 GLN B O 1
ATOM 7297 N N . HIS B 1 366 ? -29.75 -0.075 4.859 1 94.56 366 HIS B N 1
ATOM 7298 C CA . HIS B 1 366 ? -29.859 0.854 3.74 1 94.56 366 HIS B CA 1
ATOM 7299 C C . HIS B 1 366 ? -30.734 0.29 2.635 1 94.56 366 HIS B C 1
ATOM 7301 O O . HIS B 1 366 ? -31.109 1.01 1.707 1 94.56 366 HIS B O 1
ATOM 7307 N N . GLY B 1 367 ? -31.094 -0.996 2.721 1 96.69 367 GLY B N 1
ATOM 7308 C CA . GLY B 1 367 ? -31.922 -1.628 1.712 1 96.69 367 GLY B CA 1
ATOM 7309 C C . GLY B 1 367 ? -31.125 -2.328 0.629 1 96.69 367 GLY B C 1
ATOM 7310 O O . GLY B 1 367 ? -30.062 -1.854 0.231 1 96.69 367 GLY B O 1
ATOM 7311 N N . ARG B 1 368 ? -31.656 -3.355 0.134 1 96.69 368 ARG B N 1
ATOM 7312 C CA . ARG B 1 368 ? -31.016 -4.188 -0.87 1 96.69 368 ARG B CA 1
ATOM 7313 C C . ARG B 1 368 ? -30.812 -3.42 -2.176 1 96.69 368 ARG B C 1
ATOM 7315 O O . ARG B 1 368 ? -29.797 -3.57 -2.844 1 96.69 368 ARG B O 1
ATOM 7322 N N . GLY B 1 369 ? -31.781 -2.668 -2.568 1 96.88 369 GLY B N 1
ATOM 7323 C CA . GLY B 1 369 ? -31.703 -1.901 -3.803 1 96.88 369 GLY B CA 1
ATOM 7324 C C . GLY B 1 369 ? -30.531 -0.948 -3.84 1 96.88 369 GLY B C 1
ATOM 7325 O O . GLY B 1 369 ? -29.828 -0.865 -4.848 1 96.88 369 GLY B O 1
ATOM 7326 N N . LYS B 1 370 ? -30.297 -0.261 -2.779 1 95.94 370 LYS B N 1
ATOM 7327 C CA . LYS B 1 370 ? -29.203 0.687 -2.693 1 95.94 370 LYS B CA 1
ATOM 7328 C C . LYS B 1 370 ? -27.859 -0.03 -2.773 1 95.94 370 LYS B C 1
ATOM 7330 O O . LYS B 1 370 ? -26.938 0.429 -3.461 1 95.94 370 LYS B O 1
ATOM 7335 N N . ILE B 1 371 ? -27.719 -1.093 -2.076 1 96.75 371 ILE B N 1
ATOM 7336 C CA . ILE B 1 371 ? -26.484 -1.854 -2.057 1 96.75 371 ILE B CA 1
ATOM 7337 C C . ILE B 1 371 ? -26.188 -2.389 -3.455 1 96.75 371 ILE B C 1
ATOM 7339 O O . ILE B 1 371 ? -25.047 -2.305 -3.932 1 96.75 371 ILE B O 1
ATOM 7343 N N . ASN B 1 372 ? -27.203 -2.93 -4.125 1 96.38 372 ASN B N 1
ATOM 7344 C CA . ASN B 1 372 ? -27.031 -3.42 -5.492 1 96.38 372 ASN B CA 1
ATOM 7345 C C . ASN B 1 372 ? -26.562 -2.312 -6.43 1 96.38 372 ASN B C 1
ATOM 7347 O O . ASN B 1 372 ? -25.734 -2.549 -7.309 1 96.38 372 ASN B O 1
ATOM 7351 N N . HIS B 1 373 ? -27.156 -1.207 -6.207 1 96.19 373 HIS B N 1
ATOM 7352 C CA . HIS B 1 373 ? -26.797 -0.067 -7.043 1 96.19 373 HIS B CA 1
ATOM 7353 C C . HIS B 1 373 ? -25.328 0.322 -6.844 1 96.19 373 HIS B C 1
ATOM 7355 O O . HIS B 1 373 ? -24.609 0.56 -7.816 1 96.19 373 HIS B O 1
ATOM 7361 N N . ILE B 1 374 ? -24.891 0.365 -5.605 1 95.12 374 ILE B N 1
ATOM 7362 C CA . ILE B 1 374 ? -23.516 0.708 -5.277 1 95.12 374 ILE B CA 1
ATOM 7363 C C . ILE B 1 374 ? -22.562 -0.311 -5.906 1 95.12 374 ILE B C 1
ATOM 7365 O O . ILE B 1 374 ? -21.578 0.061 -6.551 1 95.12 374 ILE B O 1
ATOM 7369 N N . GLN B 1 375 ? -22.828 -1.545 -5.746 1 96.44 375 GLN B N 1
ATOM 7370 C CA . GLN B 1 375 ? -21.969 -2.607 -6.258 1 96.44 375 GLN B CA 1
ATOM 7371 C C . GLN B 1 375 ? -21.922 -2.584 -7.781 1 96.44 375 GLN B C 1
ATOM 7373 O O . GLN B 1 375 ? -20.844 -2.717 -8.375 1 96.44 375 GLN B O 1
ATOM 7378 N N . SER B 1 376 ? -23.062 -2.414 -8.414 1 96.31 376 SER B N 1
ATOM 7379 C CA . SER B 1 376 ? -23.141 -2.379 -9.867 1 96.31 376 SER B CA 1
ATOM 7380 C C . SER B 1 376 ? -22.328 -1.214 -10.43 1 96.31 376 SER B C 1
ATOM 7382 O O . SER B 1 376 ? -21.688 -1.346 -11.477 1 96.31 376 SER B O 1
ATOM 7384 N N . ASN B 1 377 ? -22.406 -0.148 -9.758 1 95.88 377 ASN B N 1
ATOM 7385 C CA . ASN B 1 377 ? -21.672 1.028 -10.195 1 95.88 377 ASN B CA 1
ATOM 7386 C C . ASN B 1 377 ? -20.156 0.792 -10.133 1 95.88 377 ASN B C 1
ATOM 7388 O O . ASN B 1 377 ? -19.422 1.243 -11.016 1 95.88 377 ASN B O 1
ATOM 7392 N N . ILE B 1 378 ? -19.703 0.176 -9.102 1 95.94 378 ILE B N 1
ATOM 7393 C CA . ILE B 1 378 ? -18.281 -0.119 -8.938 1 95.94 378 ILE B CA 1
ATOM 7394 C C . ILE B 1 378 ? -17.828 -1.069 -10.039 1 95.94 378 ILE B C 1
ATOM 7396 O O . ILE B 1 378 ? -16.766 -0.863 -10.641 1 95.94 378 ILE B O 1
ATOM 7400 N N . ILE B 1 379 ? -18.594 -2.053 -10.312 1 95.31 379 ILE B N 1
ATOM 7401 C CA . ILE B 1 379 ? -18.25 -3.07 -11.297 1 95.31 379 ILE B CA 1
ATOM 7402 C C . ILE B 1 379 ? -18.25 -2.455 -12.695 1 95.31 379 ILE B C 1
ATOM 7404 O O . ILE B 1 379 ? -17.359 -2.707 -13.492 1 95.31 379 ILE B O 1
ATOM 7408 N N . LYS B 1 380 ? -19.234 -1.667 -12.984 1 94 380 LYS B N 1
ATOM 7409 C CA . LYS B 1 380 ? -19.359 -1.031 -14.289 1 94 380 LYS B CA 1
ATOM 7410 C C . LYS B 1 380 ? -18.203 -0.061 -14.547 1 94 380 LYS B C 1
ATOM 7412 O O . LYS B 1 380 ? -17.781 0.111 -15.688 1 94 380 LYS B O 1
ATOM 7417 N N . ASN B 1 381 ? -17.719 0.516 -13.484 1 93.88 381 ASN B N 1
ATOM 7418 C CA . ASN B 1 381 ? -16.688 1.538 -13.617 1 93.88 381 ASN B CA 1
ATOM 7419 C C . ASN B 1 381 ? -15.312 1.011 -13.203 1 93.88 381 ASN B C 1
ATOM 7421 O O . ASN B 1 381 ? -14.469 1.771 -12.727 1 93.88 381 ASN B O 1
ATOM 7425 N N . ARG B 1 382 ? -15.094 -0.204 -13.273 1 90.12 382 ARG B N 1
ATOM 7426 C CA . ARG B 1 382 ? -13.859 -0.791 -12.773 1 90.12 382 ARG B CA 1
ATOM 7427 C C . ARG B 1 382 ? -12.664 -0.331 -13.602 1 90.12 382 ARG B C 1
ATOM 7429 O O . ARG B 1 382 ? -11.531 -0.298 -13.102 1 90.12 382 ARG B O 1
ATOM 7436 N N . GLY B 1 383 ? -12.93 0.049 -14.844 1 91.06 383 GLY B N 1
ATOM 7437 C CA . GLY B 1 383 ? -11.805 0.469 -15.664 1 91.06 383 GLY B CA 1
ATOM 7438 C C . GLY B 1 383 ? -10.766 -0.62 -15.859 1 91.06 383 GLY B C 1
ATOM 7439 O O . GLY B 1 383 ? -11.102 -1.743 -16.234 1 91.06 383 GLY B O 1
ATOM 7440 N N . ASP B 1 384 ? -9.445 -0.282 -15.477 1 89.5 384 ASP B N 1
ATOM 7441 C CA . ASP B 1 384 ? -8.344 -1.21 -15.68 1 89.5 384 ASP B CA 1
ATOM 7442 C C . ASP B 1 384 ? -8.023 -1.979 -14.398 1 89.5 384 ASP B C 1
ATOM 7444 O O . ASP B 1 384 ? -7.027 -2.705 -14.336 1 89.5 384 ASP B O 1
ATOM 7448 N N . LYS B 1 385 ? -8.875 -1.868 -13.445 1 92.5 385 LYS B N 1
ATOM 7449 C CA . LYS B 1 385 ? -8.641 -2.559 -12.18 1 92.5 385 LYS B CA 1
ATOM 7450 C C . LYS B 1 385 ? -8.812 -4.066 -12.336 1 92.5 385 LYS B C 1
ATOM 7452 O O . LYS B 1 385 ? -9.711 -4.527 -13.039 1 92.5 385 LYS B O 1
ATOM 7457 N N . ASP B 1 386 ? -7.883 -4.777 -11.734 1 92.75 386 ASP B N 1
ATOM 7458 C CA . ASP B 1 386 ? -8.016 -6.23 -11.766 1 92.75 386 ASP B CA 1
ATOM 7459 C C . ASP B 1 386 ? -9.047 -6.711 -10.75 1 92.75 386 ASP B C 1
ATOM 7461 O O . ASP B 1 386 ? -9.68 -5.902 -10.07 1 92.75 386 ASP B O 1
ATOM 7465 N N . ASP B 1 387 ? -9.289 -7.977 -10.641 1 94.69 387 ASP B N 1
ATOM 7466 C CA . ASP B 1 387 ? -10.336 -8.547 -9.805 1 94.69 387 ASP B CA 1
ATOM 7467 C C . ASP B 1 387 ? -10.094 -8.242 -8.328 1 94.69 387 ASP B C 1
ATOM 7469 O O . ASP B 1 387 ? -11.039 -8.047 -7.562 1 94.69 387 ASP B O 1
ATOM 7473 N N . ARG B 1 388 ? -8.852 -8.281 -7.883 1 96.75 388 ARG B N 1
ATOM 7474 C CA . ARG B 1 388 ? -8.531 -7.984 -6.488 1 96.75 388 ARG B CA 1
ATOM 7475 C C . ARG B 1 388 ? -8.852 -6.535 -6.152 1 96.75 388 ARG B C 1
ATOM 7477 O O . ARG B 1 388 ? -9.414 -6.25 -5.09 1 96.75 388 ARG B O 1
ATOM 7484 N N . ALA B 1 389 ? -8.453 -5.617 -7.051 1 96.5 389 ALA B N 1
ATOM 7485 C CA . ALA B 1 389 ? -8.703 -4.195 -6.836 1 96.5 389 ALA B CA 1
ATOM 7486 C C . ALA B 1 389 ? -10.203 -3.91 -6.75 1 96.5 389 ALA B C 1
ATOM 7488 O O . ALA B 1 389 ? -10.648 -3.139 -5.898 1 96.5 389 ALA B O 1
ATOM 7489 N N . VAL B 1 390 ? -10.984 -4.5 -7.629 1 97.19 390 VAL B N 1
ATOM 7490 C CA . VAL B 1 390 ? -12.43 -4.289 -7.629 1 97.19 390 VAL B CA 1
ATOM 7491 C C . VAL B 1 390 ? -13.039 -4.879 -6.359 1 97.19 390 VAL B C 1
ATOM 7493 O O . VAL B 1 390 ? -13.953 -4.293 -5.773 1 97.19 390 VAL B O 1
ATOM 7496 N N . THR B 1 391 ? -12.562 -6.066 -6 1 98.12 391 THR B N 1
ATOM 7497 C CA . THR B 1 391 ? -13.031 -6.688 -4.77 1 98.12 391 THR B CA 1
ATOM 7498 C C . THR B 1 391 ? -12.781 -5.777 -3.57 1 98.12 391 THR B C 1
ATOM 7500 O O . THR B 1 391 ? -13.664 -5.59 -2.73 1 98.12 391 THR B O 1
ATOM 7503 N N . ILE B 1 392 ? -11.625 -5.199 -3.486 1 98.19 392 ILE B N 1
ATOM 7504 C CA . ILE B 1 392 ? -11.258 -4.293 -2.408 1 98.19 392 ILE B CA 1
ATOM 7505 C C . ILE B 1 392 ? -12.18 -3.074 -2.42 1 98.19 392 ILE B C 1
ATOM 7507 O O . ILE B 1 392 ? -12.648 -2.629 -1.368 1 98.19 392 ILE B O 1
ATOM 7511 N N . ASP B 1 393 ? -12.43 -2.518 -3.617 1 97.62 393 ASP B N 1
ATOM 7512 C CA . ASP B 1 393 ? -13.328 -1.37 -3.742 1 97.62 393 ASP B CA 1
ATOM 7513 C C . ASP B 1 393 ? -14.719 -1.694 -3.197 1 97.62 393 ASP B C 1
ATOM 7515 O O . ASP B 1 393 ? -15.336 -0.865 -2.527 1 97.62 393 ASP B O 1
ATOM 7519 N N . LEU B 1 394 ? -15.211 -2.883 -3.527 1 98.12 394 LEU B N 1
ATOM 7520 C CA . LEU B 1 394 ? -16.531 -3.305 -3.076 1 98.12 394 LEU B CA 1
ATOM 7521 C C . LEU B 1 394 ? -16.594 -3.354 -1.554 1 98.12 394 LEU B C 1
ATOM 7523 O O . LEU B 1 394 ? -17.547 -2.83 -0.952 1 98.12 394 LEU B O 1
ATOM 7527 N N . VAL B 1 395 ? -15.609 -3.969 -0.935 1 98.5 395 VAL B N 1
ATOM 7528 C CA . VAL B 1 395 ? -15.578 -4.094 0.519 1 98.5 395 VAL B CA 1
ATOM 7529 C C . VAL B 1 395 ? -15.391 -2.717 1.151 1 98.5 395 VAL B C 1
ATOM 7531 O O . VAL B 1 395 ? -16.047 -2.387 2.146 1 98.5 395 VAL B O 1
ATOM 7534 N N . ASP B 1 396 ? -14.492 -1.94 0.571 1 97.5 396 ASP B N 1
ATOM 7535 C CA . ASP B 1 396 ? -14.172 -0.613 1.087 1 97.5 396 ASP B CA 1
ATOM 7536 C C . ASP B 1 396 ? -15.398 0.289 1.085 1 97.5 396 ASP B C 1
ATOM 7538 O O . ASP B 1 396 ? -15.68 0.967 2.076 1 97.5 396 ASP B O 1
ATOM 7542 N N . LYS B 1 397 ? -16.125 0.355 -0.047 1 96.25 397 LYS B N 1
ATOM 7543 C CA . LYS B 1 397 ? -17.312 1.2 -0.155 1 96.25 397 LYS B CA 1
ATOM 7544 C C . LYS B 1 397 ? -18.375 0.767 0.836 1 96.25 397 LYS B C 1
ATOM 7546 O O . LYS B 1 397 ? -19.094 1.605 1.397 1 96.25 397 LYS B O 1
ATOM 7551 N N . LEU B 1 398 ? -18.547 -0.513 0.99 1 96.81 398 LEU B N 1
ATOM 7552 C CA . LEU B 1 398 ? -19.5 -1.025 1.964 1 96.81 398 LEU B CA 1
ATOM 7553 C C . LEU B 1 398 ? -19.109 -0.625 3.381 1 96.81 398 LEU B C 1
ATOM 7555 O O . LEU B 1 398 ? -19.953 -0.248 4.188 1 96.81 398 LEU B O 1
ATOM 7559 N N . ALA B 1 399 ? -17.844 -0.757 3.717 1 96.69 399 ALA B N 1
ATOM 7560 C CA . ALA B 1 399 ? -17.344 -0.373 5.031 1 96.69 399 ALA B CA 1
ATOM 7561 C C . ALA B 1 399 ? -17.578 1.113 5.293 1 96.69 399 ALA B C 1
ATOM 7563 O O . ALA B 1 399 ? -17.922 1.507 6.41 1 96.69 399 ALA B O 1
ATOM 7564 N N . ILE B 1 400 ? -17.344 1.943 4.27 1 93.94 400 ILE B N 1
ATOM 7565 C CA . ILE B 1 400 ? -17.562 3.381 4.387 1 93.94 400 ILE B CA 1
ATOM 7566 C C . ILE B 1 400 ? -19.031 3.654 4.699 1 93.94 400 ILE B C 1
ATOM 7568 O O . ILE B 1 400 ? -19.344 4.508 5.531 1 93.94 400 ILE B O 1
ATOM 7572 N N . LEU B 1 401 ? -19.906 2.922 3.992 1 92.88 401 LEU B N 1
ATOM 7573 C CA . LEU B 1 401 ? -21.344 3.07 4.195 1 92.88 401 LEU B CA 1
ATOM 7574 C C . LEU B 1 401 ? -21.734 2.684 5.617 1 92.88 401 LEU B C 1
ATOM 7576 O O . LEU B 1 401 ? -22.703 3.217 6.168 1 92.88 401 LEU B O 1
ATOM 7580 N N . CYS B 1 402 ? -20.969 1.758 6.203 1 94.19 402 CYS B N 1
ATOM 7581 C CA . CYS B 1 402 ? -21.25 1.262 7.547 1 94.19 402 CYS B CA 1
ATOM 7582 C C . CYS B 1 402 ? -20.188 1.749 8.531 1 94.19 402 CYS B C 1
ATOM 7584 O O . CYS B 1 402 ? -19.734 0.989 9.391 1 94.19 402 CYS B O 1
ATOM 7586 N N . LYS B 1 403 ? -19.75 2.936 8.391 1 89.81 403 LYS B N 1
ATOM 7587 C CA . LYS B 1 403 ? -18.625 3.465 9.141 1 89.81 403 LYS B CA 1
ATOM 7588 C C . LYS B 1 403 ? -18.906 3.467 10.641 1 89.81 403 LYS B C 1
ATOM 7590 O O . LYS B 1 403 ? -17.984 3.523 11.461 1 89.81 403 LYS B O 1
ATOM 7595 N N . GLU B 1 404 ? -20.156 3.412 11.086 1 88.44 404 GLU B N 1
ATOM 7596 C CA . GLU B 1 404 ? -20.5 3.371 12.508 1 88.44 404 GLU B CA 1
ATOM 7597 C C . GLU B 1 404 ? -19.984 2.1 13.164 1 88.44 404 GLU B C 1
ATOM 7599 O O . GLU B 1 404 ? -19.891 2.025 14.391 1 88.44 404 GLU B O 1
ATOM 7604 N N . LYS B 1 405 ? -19.609 1.094 12.32 1 93.75 405 LYS B N 1
ATOM 7605 C CA . LYS B 1 405 ? -19.047 -0.147 12.852 1 93.75 405 LYS B CA 1
ATOM 7606 C C . LYS B 1 405 ? -17.547 -0.018 13.086 1 93.75 405 LYS B C 1
ATOM 7608 O O . LYS B 1 405 ? -16.938 -0.878 13.719 1 93.75 405 LYS B O 1
ATOM 7613 N N . ALA B 1 406 ? -16.984 1.115 12.633 1 93.5 406 ALA B N 1
ATOM 7614 C CA . ALA B 1 406 ? -15.547 1.332 12.797 1 93.5 406 ALA B CA 1
ATOM 7615 C C . ALA B 1 406 ? -15.211 1.674 14.242 1 93.5 406 ALA B C 1
ATOM 7617 O O . ALA B 1 406 ? -16.016 2.273 14.953 1 93.5 406 ALA B O 1
ATOM 7618 N N . PRO B 1 407 ? -14.016 1.29 14.688 1 97.06 407 PRO B N 1
ATOM 7619 C CA . PRO B 1 407 ? -12.984 0.536 13.969 1 97.06 407 PRO B CA 1
ATOM 7620 C C . PRO B 1 407 ? -13.398 -0.911 13.695 1 97.06 407 PRO B C 1
ATOM 7622 O O . PRO B 1 407 ? -14.016 -1.549 14.555 1 97.06 407 PRO B O 1
ATOM 7625 N N . MET B 1 408 ? -13.055 -1.414 12.492 1 98.69 408 MET B N 1
ATOM 7626 C CA . MET B 1 408 ? -13.461 -2.773 12.148 1 98.69 408 MET B CA 1
ATOM 7627 C C . MET B 1 408 ? -12.438 -3.439 11.242 1 98.69 408 MET B C 1
ATOM 7629 O O . MET B 1 408 ? -11.672 -2.756 10.562 1 98.69 408 MET B O 1
ATOM 7633 N N . ILE B 1 409 ? -12.359 -4.723 11.305 1 98.88 409 ILE B N 1
ATOM 7634 C CA . ILE B 1 409 ? -11.664 -5.586 10.359 1 98.88 409 ILE B CA 1
ATOM 7635 C C . ILE B 1 409 ? -12.672 -6.473 9.625 1 98.88 409 ILE B C 1
ATOM 7637 O O . ILE B 1 409 ? -13.477 -7.16 10.258 1 98.88 409 ILE B O 1
ATOM 7641 N N . VAL B 1 410 ? -12.68 -6.418 8.312 1 98.94 410 VAL B N 1
ATOM 7642 C CA . VAL B 1 410 ? -13.617 -7.207 7.516 1 98.94 410 VAL B CA 1
ATOM 7643 C C . VAL B 1 410 ? -12.859 -8.312 6.777 1 98.94 410 VAL B C 1
ATOM 7645 O O . VAL B 1 410 ? -12.008 -8.031 5.93 1 98.94 410 VAL B O 1
ATOM 7648 N N . LEU B 1 411 ? -13.141 -9.531 7.141 1 98.88 411 LEU B N 1
ATOM 7649 C CA . LEU B 1 411 ? -12.594 -10.703 6.457 1 98.88 411 LEU B CA 1
ATOM 7650 C C . LEU B 1 411 ? -13.359 -10.984 5.168 1 98.88 411 LEU B C 1
ATOM 7652 O O . LEU B 1 411 ? -14.594 -11.062 5.18 1 98.88 411 LEU B O 1
ATOM 7656 N N . PHE B 1 412 ? -12.703 -11.07 4.023 1 98.81 412 PHE B N 1
ATOM 7657 C CA . PHE B 1 412 ? -13.312 -11.391 2.736 1 98.81 412 PHE B CA 1
ATOM 7658 C C . PHE B 1 412 ? -12.367 -12.227 1.887 1 98.81 412 PHE B C 1
ATOM 7660 O O . PHE B 1 412 ? -11.242 -12.523 2.303 1 98.81 412 PHE B O 1
ATOM 7667 N N . PHE B 1 413 ? -12.867 -12.68 0.752 1 98.44 413 PHE B N 1
ATOM 7668 C CA . PHE B 1 413 ? -12.023 -13.414 -0.189 1 98.44 413 PHE B CA 1
ATOM 7669 C C . PHE B 1 413 ? -11.992 -12.719 -1.543 1 98.44 413 PHE B C 1
ATOM 7671 O O . PHE B 1 413 ? -13.008 -12.203 -2.01 1 98.44 413 PHE B O 1
ATOM 7678 N N . ALA B 1 414 ? -10.82 -12.602 -2.092 1 97.75 414 ALA B N 1
ATOM 7679 C CA . ALA B 1 414 ? -10.641 -12.125 -3.461 1 97.75 414 ALA B CA 1
ATOM 7680 C C . ALA B 1 414 ? -10.359 -13.289 -4.41 1 97.75 414 ALA B C 1
ATOM 7682 O O . ALA B 1 414 ? -9.867 -14.336 -3.992 1 97.75 414 ALA B O 1
ATOM 7683 N N . PRO B 1 415 ? -10.766 -13.078 -5.695 1 94.75 415 PRO B N 1
ATOM 7684 C CA . PRO B 1 415 ? -10.32 -14.055 -6.688 1 94.75 415 PRO B CA 1
ATOM 7685 C C . PRO B 1 415 ? -8.805 -14.086 -6.852 1 94.75 415 PRO B C 1
ATOM 7687 O O . PRO B 1 415 ? -8.125 -13.102 -6.555 1 94.75 415 PRO B O 1
ATOM 7690 N N . PRO B 1 416 ? -8.336 -15.25 -7.223 1 93 416 PRO B N 1
ATOM 7691 C CA . PRO B 1 416 ? -9.016 -16.453 -7.68 1 93 416 PRO B CA 1
ATOM 7692 C C . PRO B 1 416 ? -9.125 -17.516 -6.59 1 93 416 PRO B C 1
ATOM 7694 O O . PRO B 1 416 ? -8.477 -17.406 -5.547 1 93 416 PRO B O 1
ATOM 7697 N N . TYR B 1 417 ? -9.984 -18.406 -6.746 1 92.31 417 TYR B N 1
ATOM 7698 C CA . TYR B 1 417 ? -10.086 -19.641 -5.957 1 92.31 417 TYR B CA 1
ATOM 7699 C C . TYR B 1 417 ? -9.641 -20.844 -6.762 1 92.31 417 TYR B C 1
ATOM 7701 O O . TYR B 1 417 ? -10.062 -21.031 -7.906 1 92.31 417 TYR B O 1
ATOM 7709 N N . TYR B 1 418 ? -8.727 -21.641 -6.191 1 92.44 418 TYR B N 1
ATOM 7710 C CA . TYR B 1 418 ? -8.312 -22.922 -6.758 1 92.44 418 TYR B CA 1
ATOM 7711 C C . TYR B 1 418 ? -8.742 -24.078 -5.867 1 92.44 418 TYR B C 1
ATOM 7713 O O . TYR B 1 418 ? -8.25 -24.219 -4.746 1 92.44 418 TYR B O 1
ATOM 7721 N N . PRO B 1 419 ? -9.641 -24.891 -6.344 1 89.88 419 PRO B N 1
ATOM 7722 C CA . PRO B 1 419 ? -9.969 -26.078 -5.562 1 89.88 419 PRO B CA 1
ATOM 7723 C C . PRO B 1 419 ? -8.82 -27.078 -5.512 1 89.88 419 PRO B C 1
ATOM 7725 O O . PRO B 1 419 ? -8.109 -27.266 -6.508 1 89.88 419 PRO B O 1
ATOM 7728 N N . ALA B 1 420 ? -8.648 -27.734 -4.387 1 91.62 420 ALA B N 1
ATOM 7729 C CA . ALA B 1 420 ? -7.688 -28.828 -4.312 1 91.62 420 ALA B CA 1
ATOM 7730 C C . ALA B 1 420 ? -8.227 -30.078 -5.008 1 91.62 420 ALA B C 1
ATOM 7732 O O . ALA B 1 420 ? -9.43 -30.344 -4.965 1 91.62 420 ALA B O 1
ATOM 7733 N N . VAL B 1 421 ? -7.328 -30.797 -5.664 1 91.38 421 VAL B N 1
ATOM 7734 C CA . VAL B 1 421 ? -7.699 -32.062 -6.293 1 91.38 421 VAL B CA 1
ATOM 7735 C C . VAL B 1 421 ? -6.633 -33.125 -6 1 91.38 421 VAL B C 1
ATOM 7737 O O . VAL B 1 421 ? -5.449 -32.781 -5.871 1 91.38 421 VAL B O 1
ATOM 7740 N N . SER B 1 422 ? -7.055 -34.344 -5.785 1 92.38 422 SER B N 1
ATOM 7741 C CA . SER B 1 422 ? -6.117 -35.438 -5.562 1 92.38 422 SER B CA 1
ATOM 7742 C C . SER B 1 422 ? -6.641 -36.75 -6.141 1 92.38 422 SER B C 1
ATOM 7744 O O . SER B 1 422 ? -7.809 -37.094 -5.953 1 92.38 422 SER B O 1
ATOM 7746 N N . SER B 1 423 ? -5.805 -37.375 -6.926 1 94.06 423 SER B N 1
ATOM 7747 C CA . SER B 1 423 ? -6.113 -38.688 -7.484 1 94.06 423 SER B CA 1
ATOM 7748 C C . SER B 1 423 ? -5.324 -39.781 -6.785 1 94.06 423 SER B C 1
ATOM 7750 O O . SER B 1 423 ? -5.113 -40.844 -7.352 1 94.06 423 SER B O 1
ATOM 7752 N N . ARG B 1 424 ? -4.926 -39.5 -5.57 1 91.62 424 ARG B N 1
ATOM 7753 C CA . ARG B 1 424 ? -4.059 -40.406 -4.832 1 91.62 424 ARG B CA 1
ATOM 7754 C C . ARG B 1 424 ? -4.746 -41.75 -4.602 1 91.62 424 ARG B C 1
ATOM 7756 O O . ARG B 1 424 ? -4.082 -42.781 -4.469 1 91.62 424 ARG B O 1
ATOM 7763 N N . ASN B 1 425 ? -6.043 -41.75 -4.602 1 91.62 425 ASN B N 1
ATOM 7764 C CA . ASN B 1 425 ? -6.781 -43 -4.336 1 91.62 425 ASN B CA 1
ATOM 7765 C C . ASN B 1 425 ? -7.34 -43.594 -5.621 1 91.62 425 ASN B C 1
ATOM 7767 O O . ASN B 1 425 ? -8.047 -44.594 -5.582 1 91.62 425 ASN B O 1
ATOM 7771 N N . ASN B 1 426 ? -7.105 -43 -6.727 1 93.69 426 ASN B N 1
ATOM 7772 C CA . ASN B 1 426 ? -7.535 -43.562 -8.008 1 93.69 426 ASN B CA 1
ATOM 7773 C C . ASN B 1 426 ? -6.711 -44.781 -8.398 1 93.69 426 ASN B C 1
ATOM 7775 O O . ASN B 1 426 ? -5.48 -44.688 -8.469 1 93.69 426 ASN B O 1
ATOM 7779 N N . PRO B 1 427 ? -7.332 -45.844 -8.711 1 94.88 427 PRO B N 1
ATOM 7780 C CA . PRO B 1 427 ? -6.594 -47.094 -8.977 1 94.88 427 PRO B CA 1
ATOM 7781 C C . PRO B 1 427 ? -5.668 -46.969 -10.188 1 94.88 427 PRO B C 1
ATOM 7783 O O . PRO B 1 427 ? -4.539 -47.469 -10.148 1 94.88 427 PRO B O 1
ATOM 7786 N N . LEU B 1 428 ? -6.16 -46.375 -11.203 1 95.56 428 LEU B N 1
ATOM 7787 C CA . LEU B 1 428 ? -5.34 -46.219 -12.398 1 95.56 428 LEU B CA 1
ATOM 7788 C C . LEU B 1 428 ? -4.086 -45.406 -12.094 1 95.56 428 LEU B C 1
ATOM 7790 O O . LEU B 1 428 ? -2.982 -45.781 -12.477 1 95.56 428 LEU B O 1
ATOM 7794 N N . ILE B 1 429 ? -4.262 -44.312 -11.383 1 96.5 429 ILE B N 1
ATOM 7795 C CA . ILE B 1 429 ? -3.152 -43.438 -11.086 1 96.5 429 ILE B CA 1
ATOM 7796 C C . ILE B 1 429 ? -2.15 -44.125 -10.172 1 96.5 429 ILE B C 1
ATOM 7798 O O . ILE B 1 429 ? -0.938 -44 -10.359 1 96.5 429 ILE B O 1
ATOM 7802 N N . LYS B 1 430 ? -2.602 -44.844 -9.25 1 95.81 430 LYS B N 1
ATOM 7803 C CA . LYS B 1 430 ? -1.725 -45.594 -8.352 1 95.81 430 LYS B CA 1
ATOM 7804 C C . LYS B 1 430 ? -0.847 -46.562 -9.133 1 95.81 430 LYS B C 1
ATOM 7806 O O . LYS B 1 430 ? 0.356 -46.656 -8.883 1 95.81 430 LYS B O 1
ATOM 7811 N N . GLU B 1 431 ? -1.492 -47.25 -9.969 1 96.06 431 GLU B N 1
ATOM 7812 C CA . GLU B 1 431 ? -0.772 -48.219 -10.773 1 96.06 431 GLU B CA 1
ATOM 7813 C C . GLU B 1 431 ? 0.284 -47.562 -11.648 1 96.06 431 GLU B C 1
ATOM 7815 O O . GLU B 1 431 ? 1.421 -48.031 -11.727 1 96.06 431 GLU B O 1
ATOM 7820 N N . VAL B 1 432 ? -0.127 -46.531 -12.281 1 96.62 432 VAL B N 1
ATOM 7821 C CA . VAL B 1 432 ? 0.776 -45.844 -13.188 1 96.62 432 VAL B CA 1
ATOM 7822 C C . VAL B 1 432 ? 1.959 -45.281 -12.406 1 96.62 432 VAL B C 1
ATOM 7824 O O . VAL B 1 432 ? 3.1 -45.312 -12.875 1 96.62 432 VAL B O 1
ATOM 7827 N N . VAL B 1 433 ? 1.733 -44.719 -11.242 1 96.75 433 VAL B N 1
ATOM 7828 C CA . VAL B 1 433 ? 2.793 -44.125 -10.422 1 96.75 433 VAL B CA 1
ATOM 7829 C C . VAL B 1 433 ? 3.82 -45.219 -10.078 1 96.75 433 VAL B C 1
ATOM 7831 O O . VAL B 1 433 ? 5.027 -44.969 -10.18 1 96.75 433 VAL B O 1
ATOM 7834 N N . VAL B 1 434 ? 3.377 -46.344 -9.742 1 96.25 434 VAL B N 1
ATOM 7835 C CA . VAL B 1 434 ? 4.262 -47.469 -9.391 1 96.25 434 VAL B CA 1
ATOM 7836 C C . VAL B 1 434 ? 5.102 -47.844 -10.602 1 96.25 434 VAL B C 1
ATOM 7838 O O . VAL B 1 434 ? 6.309 -48.062 -10.484 1 96.25 434 VAL B O 1
ATOM 7841 N N . GLU B 1 435 ? 4.465 -47.969 -11.672 1 96.25 435 GLU B N 1
ATOM 7842 C CA . GLU B 1 435 ? 5.16 -48.344 -12.898 1 96.25 435 GLU B CA 1
ATOM 7843 C C . GLU B 1 435 ? 6.203 -47.312 -13.289 1 96.25 435 GLU B C 1
ATOM 7845 O O . GLU B 1 435 ? 7.293 -47.656 -13.75 1 96.25 435 GLU B O 1
ATOM 7850 N N . MET B 1 436 ? 5.832 -46.094 -13.172 1 96.81 436 MET B N 1
ATOM 7851 C CA . MET B 1 436 ? 6.754 -45.031 -13.547 1 96.81 436 MET B CA 1
ATOM 7852 C C . MET B 1 436 ? 7.941 -44.969 -12.586 1 96.81 436 MET B C 1
ATOM 7854 O O . MET B 1 436 ? 9.062 -44.656 -13 1 96.81 436 MET B O 1
ATOM 7858 N N . GLU B 1 437 ? 7.691 -45.219 -11.305 1 96.69 437 GLU B N 1
ATOM 7859 C CA . GLU B 1 437 ? 8.773 -45.312 -10.336 1 96.69 437 GLU B CA 1
ATOM 7860 C C . GLU B 1 437 ? 9.766 -46.406 -10.703 1 96.69 437 GLU B C 1
ATOM 7862 O O . GLU B 1 437 ? 10.984 -46.188 -10.648 1 96.69 437 GLU B O 1
ATOM 7867 N N . LYS B 1 438 ? 9.25 -47.5 -11.07 1 96.75 438 LYS B N 1
ATOM 7868 C CA . LYS B 1 438 ? 10.094 -48.625 -11.484 1 96.75 438 LYS B CA 1
ATOM 7869 C C . LYS B 1 438 ? 10.898 -48.281 -12.734 1 96.75 438 LYS B C 1
ATOM 7871 O O . LYS B 1 438 ? 12.094 -48.531 -12.797 1 96.75 438 LYS B O 1
ATOM 7876 N N . TYR B 1 439 ? 10.188 -47.719 -13.641 1 96.94 439 TYR B N 1
ATOM 7877 C CA . TYR B 1 439 ? 10.844 -47.375 -14.891 1 96.94 439 TYR B CA 1
ATOM 7878 C C . TYR B 1 439 ? 11.977 -46.375 -14.641 1 96.94 439 TYR B C 1
ATOM 7880 O O . TYR B 1 439 ? 13.062 -46.5 -15.211 1 96.94 439 TYR B O 1
ATOM 7888 N N . ALA B 1 440 ? 11.711 -45.375 -13.867 1 96.69 440 ALA B N 1
ATOM 7889 C CA . ALA B 1 440 ? 12.703 -44.344 -13.547 1 96.69 440 ALA B CA 1
ATOM 7890 C C . ALA B 1 440 ? 13.914 -44.969 -12.859 1 96.69 440 ALA B C 1
ATOM 7892 O O . ALA B 1 440 ? 15.055 -44.594 -13.141 1 96.69 440 ALA B O 1
ATOM 7893 N N . HIS B 1 441 ? 13.664 -45.844 -11.969 1 96.19 441 HIS B N 1
ATOM 7894 C CA . HIS B 1 441 ? 14.734 -46.5 -11.211 1 96.19 441 HIS B CA 1
ATOM 7895 C C . HIS B 1 441 ? 15.602 -47.344 -12.117 1 96.19 441 HIS B C 1
ATOM 7897 O O . HIS B 1 441 ? 16.828 -47.25 -12.086 1 96.19 441 HIS B O 1
ATOM 7903 N N . TYR B 1 442 ? 15.023 -48.125 -12.914 1 96.88 442 TYR B N 1
ATOM 7904 C CA . TYR B 1 442 ? 15.742 -49.125 -13.711 1 96.88 442 TYR B CA 1
ATOM 7905 C C . TYR B 1 442 ? 16.422 -48.469 -14.906 1 96.88 442 TYR B C 1
ATOM 7907 O O . TYR B 1 442 ? 17.547 -48.844 -15.273 1 96.88 442 TYR B O 1
ATOM 7915 N N . ASN B 1 443 ? 15.766 -47.531 -15.5 1 96.38 443 ASN B N 1
ATOM 7916 C CA . ASN B 1 443 ? 16.266 -47 -16.75 1 96.38 443 ASN B CA 1
ATOM 7917 C C . ASN B 1 443 ? 17.094 -45.719 -16.531 1 96.38 443 ASN B C 1
ATOM 7919 O O . ASN B 1 443 ? 17.938 -45.375 -17.344 1 96.38 443 ASN B O 1
ATOM 7923 N N . HIS B 1 444 ? 16.828 -45.031 -15.43 1 96.38 444 HIS B N 1
ATOM 7924 C CA . HIS B 1 444 ? 17.469 -43.719 -15.266 1 96.38 444 HIS B CA 1
ATOM 7925 C C . HIS B 1 444 ? 18.109 -43.594 -13.891 1 96.38 444 HIS B C 1
ATOM 7927 O O . HIS B 1 444 ? 18.688 -42.531 -13.57 1 96.38 444 HIS B O 1
ATOM 7933 N N . LYS B 1 445 ? 18 -44.5 -12.992 1 95.5 445 LYS B N 1
ATOM 7934 C CA . LYS B 1 445 ? 18.547 -44.469 -11.641 1 95.5 445 LYS B CA 1
ATOM 7935 C C . LYS B 1 445 ? 17.984 -43.312 -10.82 1 95.5 445 LYS B C 1
ATOM 7937 O O . LYS B 1 445 ? 18.734 -42.625 -10.133 1 95.5 445 LYS B O 1
ATOM 7942 N N . ILE B 1 446 ? 16.75 -43.062 -11.07 1 94.88 446 ILE B N 1
ATOM 7943 C CA . ILE B 1 446 ? 16.047 -42 -10.359 1 94.88 446 ILE B CA 1
ATOM 7944 C C . ILE B 1 446 ? 15.031 -42.594 -9.391 1 94.88 446 ILE B C 1
ATOM 7946 O O . ILE B 1 446 ? 14.352 -43.562 -9.719 1 94.88 446 ILE B O 1
ATOM 7950 N N . THR B 1 447 ? 15.062 -42.094 -8.211 1 94.19 447 THR B N 1
ATOM 7951 C CA . THR B 1 447 ? 14.047 -42.438 -7.219 1 94.19 447 THR B CA 1
ATOM 7952 C C . THR B 1 447 ? 13.047 -41.312 -7.043 1 94.19 447 THR B C 1
ATOM 7954 O O . THR B 1 447 ? 13.422 -40.219 -6.621 1 94.19 447 THR B O 1
ATOM 7957 N N . PHE B 1 448 ? 11.797 -41.562 -7.352 1 93.31 448 PHE B N 1
ATOM 7958 C CA . PHE B 1 448 ? 10.75 -40.562 -7.199 1 93.31 448 PHE B CA 1
ATOM 7959 C C . PHE B 1 448 ? 10.188 -40.594 -5.785 1 93.31 448 PHE B C 1
ATOM 7961 O O . PHE B 1 448 ? 10.055 -41.656 -5.172 1 93.31 448 PHE B O 1
ATOM 7968 N N . GLU B 1 449 ? 9.945 -39.469 -5.281 1 89.69 449 GLU B N 1
ATOM 7969 C CA . GLU B 1 449 ? 9.062 -39.281 -4.133 1 89.69 449 GLU B CA 1
ATOM 7970 C C . GLU B 1 449 ? 7.645 -38.938 -4.57 1 89.69 449 GLU B C 1
ATOM 7972 O O . GLU B 1 449 ? 7.445 -38 -5.336 1 89.69 449 GLU B O 1
ATOM 7977 N N . ASN B 1 450 ? 6.746 -39.688 -4.098 1 88.81 450 ASN B N 1
ATOM 7978 C CA . ASN B 1 450 ? 5.352 -39.438 -4.434 1 88.81 450 ASN B CA 1
ATOM 7979 C C . ASN B 1 450 ? 4.77 -38.312 -3.572 1 88.81 450 ASN B C 1
ATOM 7981 O O . ASN B 1 450 ? 4.84 -38.375 -2.344 1 88.81 450 ASN B O 1
ATOM 7985 N N . GLN B 1 451 ? 4.227 -37.375 -4.258 1 90.44 451 GLN B N 1
ATOM 7986 C CA . GLN B 1 451 ? 3.539 -36.281 -3.574 1 90.44 451 GLN B CA 1
ATOM 7987 C C . GLN B 1 451 ? 2.064 -36.25 -3.965 1 90.44 451 GLN B C 1
ATOM 7989 O O . GLN B 1 451 ? 1.729 -36.281 -5.148 1 90.44 451 GLN B O 1
ATOM 7994 N N . ASN B 1 452 ? 1.251 -36.094 -2.971 1 92 452 ASN B N 1
ATOM 7995 C CA . ASN B 1 452 ? -0.186 -36.125 -3.223 1 92 452 ASN B CA 1
ATOM 7996 C C . ASN B 1 452 ? -0.672 -34.781 -3.816 1 92 452 ASN B C 1
ATOM 7998 O O . ASN B 1 452 ? -1.726 -34.75 -4.453 1 92 452 ASN B O 1
ATOM 8002 N N . TYR B 1 453 ? 0.122 -33.781 -3.525 1 92.12 453 TYR B N 1
ATOM 8003 C CA . TYR B 1 453 ? -0.269 -32.438 -4.016 1 92.12 453 TYR B CA 1
ATOM 8004 C C . TYR B 1 453 ? 0.93 -31.703 -4.582 1 92.12 453 TYR B C 1
ATOM 8006 O O . TYR B 1 453 ? 1.995 -31.656 -3.961 1 92.12 453 TYR B O 1
ATOM 8014 N N . PHE B 1 454 ? 0.698 -31.172 -5.777 1 91.12 454 PHE B N 1
ATOM 8015 C CA . PHE B 1 454 ? 1.664 -30.234 -6.328 1 91.12 454 PHE B CA 1
ATOM 8016 C C . PHE B 1 454 ? 1.578 -28.891 -5.613 1 91.12 454 PHE B C 1
ATOM 8018 O O . PHE B 1 454 ? 0.515 -28.266 -5.582 1 91.12 454 PHE B O 1
ATOM 8025 N N . GLY B 1 455 ? 2.617 -28.391 -5.105 1 86 455 GLY B N 1
ATOM 8026 C CA . GLY B 1 455 ? 2.615 -27.234 -4.227 1 86 455 GLY B CA 1
ATOM 8027 C C . GLY B 1 455 ? 2.734 -25.906 -4.969 1 86 455 GLY B C 1
ATOM 8028 O O . GLY B 1 455 ? 2.674 -24.844 -4.363 1 86 455 GLY B O 1
ATOM 8029 N N . GLY B 1 456 ? 2.85 -25.891 -6.258 1 86.56 456 GLY B N 1
ATOM 8030 C CA . GLY B 1 456 ? 3.051 -24.672 -7.035 1 86.56 456 GLY B CA 1
ATOM 8031 C C . GLY B 1 456 ? 1.77 -24.125 -7.633 1 86.56 456 GLY B C 1
ATOM 8032 O O . GLY B 1 456 ? 1.806 -23.234 -8.477 1 86.56 456 GLY B O 1
ATOM 8033 N N . ILE B 1 457 ? 0.658 -24.594 -7.281 1 86.69 457 ILE B N 1
ATOM 8034 C CA . ILE B 1 457 ? -0.611 -24.219 -7.902 1 86.69 457 ILE B CA 1
ATOM 8035 C C . ILE B 1 457 ? -0.591 -24.594 -9.383 1 86.69 457 ILE B C 1
ATOM 8037 O O . ILE B 1 457 ? 0.418 -24.406 -10.062 1 86.69 457 ILE B O 1
ATOM 8041 N N . SER B 1 458 ? -1.545 -25.141 -9.812 1 91.94 458 SER B N 1
ATOM 8042 C CA . SER B 1 458 ? -1.62 -25.484 -11.227 1 91.94 458 SER B CA 1
ATOM 8043 C C . SER B 1 458 ? -3.064 -25.5 -11.719 1 91.94 458 SER B C 1
ATOM 8045 O O . SER B 1 458 ? -3.998 -25.5 -10.914 1 91.94 458 SER B O 1
ATOM 8047 N N . ASP B 1 459 ? -3.176 -25.531 -12.961 1 93.19 459 ASP B N 1
ATOM 8048 C CA . ASP B 1 459 ? -4.488 -25.531 -13.602 1 93.19 459 ASP B CA 1
ATOM 8049 C C . ASP B 1 459 ? -5.191 -26.875 -13.383 1 93.19 459 ASP B C 1
ATOM 8051 O O . ASP B 1 459 ? -6.391 -27 -13.641 1 93.19 459 ASP B O 1
ATOM 8055 N N . LEU B 1 460 ? -4.484 -27.828 -12.828 1 92.81 460 LEU B N 1
ATOM 8056 C CA . LEU B 1 460 ? -5.113 -29.094 -12.5 1 92.81 460 LEU B CA 1
ATOM 8057 C C . LEU B 1 460 ? -6.227 -28.906 -11.477 1 92.81 460 LEU B C 1
ATOM 8059 O O . LEU B 1 460 ? -7.098 -29.766 -11.32 1 92.81 460 LEU B O 1
ATOM 8063 N N . SER B 1 461 ? -6.188 -27.797 -10.867 1 91 461 SER B N 1
ATOM 8064 C CA . SER B 1 461 ? -7.215 -27.484 -9.875 1 91 461 SER B CA 1
ATOM 8065 C C . SER B 1 461 ? -8.594 -27.406 -10.516 1 91 461 SER B C 1
ATOM 8067 O O . SER B 1 461 ? -9.609 -27.578 -9.836 1 91 461 SER B O 1
ATOM 8069 N N . TYR B 1 462 ? -8.625 -27.203 -11.781 1 90.69 462 TYR B N 1
ATOM 8070 C CA . TYR B 1 462 ? -9.906 -27.031 -12.461 1 90.69 462 TYR B CA 1
ATOM 8071 C C . TYR B 1 462 ? -10.273 -28.266 -13.273 1 90.69 462 TYR B C 1
ATOM 8073 O O . TYR B 1 462 ? -10.766 -28.141 -14.398 1 90.69 462 TYR B O 1
ATOM 8081 N N . VAL B 1 463 ? -9.977 -29.422 -12.781 1 90.56 463 VAL B N 1
ATOM 8082 C CA . VAL B 1 463 ? -10.305 -30.656 -13.5 1 90.56 463 VAL B CA 1
ATOM 8083 C C . VAL B 1 463 ? -11.359 -31.438 -12.727 1 90.56 463 VAL B C 1
ATOM 8085 O O . VAL B 1 463 ? -11.789 -32.5 -13.164 1 90.56 463 VAL B O 1
ATOM 8088 N N . GLY B 1 464 ? -11.781 -30.953 -11.648 1 84.19 464 GLY B N 1
ATOM 8089 C CA . GLY B 1 464 ? -12.781 -31.594 -10.82 1 84.19 464 GLY B CA 1
ATOM 8090 C C . GLY B 1 464 ? -12.992 -30.906 -9.484 1 84.19 464 GLY B C 1
ATOM 8091 O O . GLY B 1 464 ? -12.352 -29.891 -9.203 1 84.19 464 GLY B O 1
ATOM 8092 N N . LEU B 1 465 ? -14 -31.438 -8.75 1 79 465 LEU B N 1
ATOM 8093 C CA . LEU B 1 465 ? -14.266 -30.906 -7.422 1 79 465 LEU B CA 1
ATOM 8094 C C . LEU B 1 465 ? -14.086 -31.969 -6.352 1 79 465 LEU B C 1
ATOM 8096 O O . LEU B 1 465 ? -14.641 -33.062 -6.469 1 79 465 LEU B O 1
ATOM 8100 N N . GLN B 1 466 ? -13.289 -31.641 -5.398 1 74 466 GLN B N 1
ATOM 8101 C CA . GLN B 1 466 ? -13.102 -32.562 -4.277 1 74 466 GLN B CA 1
ATOM 8102 C C . GLN B 1 466 ? -14.328 -32.562 -3.369 1 74 466 GLN B C 1
ATOM 8104 O O . GLN B 1 466 ? -14.633 -33.594 -2.75 1 74 466 GLN B O 1
ATOM 8109 N N . TYR B 1 467 ? -14.914 -31.406 -3.139 1 74.56 467 TYR B N 1
ATOM 8110 C CA . TYR B 1 467 ? -16.078 -31.266 -2.279 1 74.56 467 TYR B CA 1
ATOM 8111 C C . TYR B 1 467 ? -17.312 -30.859 -3.084 1 74.56 467 TYR B C 1
ATOM 8113 O O . TYR B 1 467 ? -17.188 -30.219 -4.133 1 74.56 467 TYR B O 1
ATOM 8121 N N . PRO B 1 468 ? -18.438 -31.219 -2.381 1 75.38 468 PRO B N 1
ATOM 8122 C CA . PRO B 1 468 ? -19.672 -30.812 -3.062 1 75.38 468 PRO B CA 1
ATOM 8123 C C . PRO B 1 468 ? -19.844 -29.297 -3.152 1 75.38 468 PRO B C 1
ATOM 8125 O O . PRO B 1 468 ? -19.281 -28.562 -2.332 1 75.38 468 PRO B O 1
ATOM 8128 N N . LEU B 1 469 ? -20.578 -28.938 -4.051 1 73.75 469 LEU B N 1
ATOM 8129 C CA . LEU B 1 469 ? -20.844 -27.531 -4.344 1 73.75 469 LEU B CA 1
ATOM 8130 C C . LEU B 1 469 ? -21.359 -26.812 -3.105 1 73.75 469 LEU B C 1
ATOM 8132 O O . LEU B 1 469 ? -21.031 -25.641 -2.877 1 73.75 469 LEU B O 1
ATOM 8136 N N . ASP B 1 470 ? -22.078 -27.469 -2.334 1 74.44 470 ASP B N 1
ATOM 8137 C CA . ASP B 1 470 ? -22.75 -26.859 -1.187 1 74.44 470 ASP B CA 1
ATOM 8138 C C . ASP B 1 470 ? -21.75 -26.453 -0.116 1 74.44 470 ASP B C 1
ATOM 8140 O O . ASP B 1 470 ? -22.016 -25.562 0.694 1 74.44 470 ASP B O 1
ATOM 8144 N N . SER B 1 471 ? -20.656 -27.047 -0.157 1 79.31 471 SER B N 1
ATOM 8145 C CA . SER B 1 471 ? -19.641 -26.766 0.859 1 79.31 471 SER B CA 1
ATOM 8146 C C . SER B 1 471 ? -18.906 -25.469 0.56 1 79.31 471 SER B C 1
ATOM 8148 O O . SER B 1 471 ? -18.078 -25.016 1.362 1 79.31 471 SER B O 1
ATOM 8150 N N . MET B 1 472 ? -19.297 -24.812 -0.454 1 84.38 472 MET B N 1
ATOM 8151 C CA . MET B 1 472 ? -18.562 -23.641 -0.913 1 84.38 472 MET B CA 1
ATOM 8152 C C . MET B 1 472 ? -19.25 -22.359 -0.479 1 84.38 472 MET B C 1
ATOM 8154 O O . MET B 1 472 ? -18.797 -21.25 -0.802 1 84.38 472 MET B O 1
ATOM 8158 N N . SER B 1 473 ? -20.281 -22.516 0.325 1 88.56 473 SER B N 1
ATOM 8159 C CA . SER B 1 473 ? -21.078 -21.344 0.698 1 88.56 473 SER B CA 1
ATOM 8160 C C . SER B 1 473 ? -20.25 -20.328 1.482 1 88.56 473 SER B C 1
ATOM 8162 O O . SER B 1 473 ? -20.359 -19.125 1.261 1 88.56 473 SER B O 1
ATOM 8164 N N . SER B 1 474 ? -19.422 -20.844 2.371 1 92.19 474 SER B N 1
ATOM 8165 C CA . SER B 1 474 ? -18.594 -19.969 3.199 1 92.19 474 SER B CA 1
ATOM 8166 C C . SER B 1 474 ? -17.656 -19.125 2.346 1 92.19 474 SER B C 1
ATOM 8168 O O . SER B 1 474 ? -17.328 -18 2.707 1 92.19 474 SER B O 1
ATOM 8170 N N . LEU B 1 475 ? -17.203 -19.688 1.261 1 93 475 LEU B N 1
ATOM 8171 C CA . LEU B 1 475 ? -16.344 -18.953 0.329 1 93 475 LEU B CA 1
ATOM 8172 C C . LEU B 1 475 ? -17.172 -17.953 -0.485 1 93 475 LEU B C 1
ATOM 8174 O O . LEU B 1 475 ? -16.828 -16.766 -0.558 1 93 475 LEU B O 1
ATOM 8178 N N . VAL B 1 476 ? -18.266 -18.469 -1.025 1 92.81 476 VAL B N 1
ATOM 8179 C CA . VAL B 1 476 ? -19.094 -17.703 -1.951 1 92.81 476 VAL B CA 1
ATOM 8180 C C . VAL B 1 476 ? -19.719 -16.5 -1.229 1 92.81 476 VAL B C 1
ATOM 8182 O O . VAL B 1 476 ? -19.734 -15.391 -1.76 1 92.81 476 VAL B O 1
ATOM 8185 N N . ASP B 1 477 ? -20.141 -16.688 -0.008 1 95.25 477 ASP B N 1
ATOM 8186 C CA . ASP B 1 477 ? -20.812 -15.641 0.767 1 95.25 477 ASP B CA 1
ATOM 8187 C C . ASP B 1 477 ? -19.812 -14.562 1.188 1 95.25 477 ASP B C 1
ATOM 8189 O O . ASP B 1 477 ? -20.219 -13.438 1.509 1 95.25 477 ASP B O 1
ATOM 8193 N N . ASN B 1 478 ? -18.562 -14.859 1.183 1 97.94 478 ASN B N 1
ATOM 8194 C CA . ASN B 1 478 ? -17.562 -13.906 1.64 1 97.94 478 ASN B CA 1
ATOM 8195 C C . ASN B 1 478 ? -16.656 -13.445 0.494 1 97.94 478 ASN B C 1
ATOM 8197 O O . ASN B 1 478 ? -15.586 -12.891 0.725 1 97.94 478 ASN B O 1
ATOM 8201 N N . MET B 1 479 ? -17.062 -13.703 -0.743 1 97.38 479 MET B N 1
ATOM 8202 C CA . MET B 1 479 ? -16.375 -13.211 -1.928 1 97.38 479 MET B CA 1
ATOM 8203 C C . MET B 1 479 ? -17.219 -12.18 -2.668 1 97.38 479 MET B C 1
ATOM 8205 O O . MET B 1 479 ? -18.031 -12.539 -3.527 1 97.38 479 MET B O 1
ATOM 8209 N N . PRO B 1 480 ? -16.953 -10.914 -2.473 1 97.56 480 PRO B N 1
ATOM 8210 C CA . PRO B 1 480 ? -17.797 -9.844 -3.014 1 97.56 480 PRO B CA 1
ATOM 8211 C C . PRO B 1 480 ? -17.984 -9.953 -4.523 1 97.56 480 PRO B C 1
ATOM 8213 O O . PRO B 1 480 ? -19.062 -9.617 -5.039 1 97.56 480 PRO B O 1
ATOM 8216 N N . LEU B 1 481 ? -17 -10.492 -5.23 1 96.25 481 LEU B N 1
ATOM 8217 C CA . LEU B 1 481 ? -17.016 -10.453 -6.688 1 96.25 481 LEU B CA 1
ATOM 8218 C C . LEU B 1 481 ? -17.672 -11.711 -7.25 1 96.25 481 LEU B C 1
ATOM 8220 O O . LEU B 1 481 ? -17.891 -11.812 -8.461 1 96.25 481 LEU B O 1
ATOM 8224 N N . TRP B 1 482 ? -18.031 -12.68 -6.41 1 94.19 482 TRP B N 1
ATOM 8225 C CA . TRP B 1 482 ? -18.625 -13.93 -6.879 1 94.19 482 TRP B CA 1
ATOM 8226 C C . TRP B 1 482 ? -19.891 -13.672 -7.688 1 94.19 482 TRP B C 1
ATOM 8228 O O . TRP B 1 482 ? -20.812 -13 -7.219 1 94.19 482 TRP B O 1
ATOM 8238 N N . ASP B 1 483 ? -19.922 -14.172 -8.969 1 90.56 483 ASP B N 1
ATOM 8239 C CA . ASP B 1 483 ? -21.016 -14.062 -9.93 1 90.56 483 ASP B CA 1
ATOM 8240 C C . ASP B 1 483 ? -21.234 -12.609 -10.352 1 90.56 483 ASP B C 1
ATOM 8242 O O . ASP B 1 483 ? -22.312 -12.242 -10.797 1 90.56 483 ASP B O 1
ATOM 8246 N N . LYS B 1 484 ? -20.406 -11.75 -10.023 1 92.44 484 LYS B N 1
ATOM 8247 C CA . LYS B 1 484 ? -20.391 -10.352 -10.438 1 92.44 484 LYS B CA 1
ATOM 8248 C C . LYS B 1 484 ? -19.109 -10 -11.18 1 92.44 484 LYS B C 1
ATOM 8250 O O . LYS B 1 484 ? -18.5 -8.961 -10.914 1 92.44 484 LYS B O 1
ATOM 8255 N N . GLY B 1 485 ? -18.703 -10.898 -11.93 1 87.44 485 GLY B N 1
ATOM 8256 C CA . GLY B 1 485 ? -17.484 -10.695 -12.695 1 87.44 485 GLY B CA 1
ATOM 8257 C C . GLY B 1 485 ? -16.484 -11.82 -12.523 1 87.44 485 GLY B C 1
ATOM 8258 O O . GLY B 1 485 ? -15.492 -11.891 -13.258 1 87.44 485 GLY B O 1
ATOM 8259 N N . TYR B 1 486 ? -16.703 -12.633 -11.508 1 90.44 486 TYR B N 1
ATOM 8260 C CA . TYR B 1 486 ? -15.883 -13.828 -11.289 1 90.44 486 TYR B CA 1
ATOM 8261 C C . TYR B 1 486 ? -16.766 -15.016 -10.906 1 90.44 486 TYR B C 1
ATOM 8263 O O . TYR B 1 486 ? -17.656 -14.891 -10.062 1 90.44 486 TYR B O 1
ATOM 8271 N N . SER B 1 487 ? -16.516 -16.094 -11.578 1 87.62 487 SER B N 1
ATOM 8272 C CA . SER B 1 487 ? -17.172 -17.344 -11.25 1 87.62 487 SER B CA 1
ATOM 8273 C C . SER B 1 487 ? -16.391 -18.547 -11.773 1 87.62 487 SER B C 1
ATOM 8275 O O . SER B 1 487 ? -15.484 -18.391 -12.594 1 87.62 487 SER B O 1
ATOM 8277 N N . ILE B 1 488 ? -16.594 -19.641 -11.219 1 86.38 488 ILE B N 1
ATOM 8278 C CA . ILE B 1 488 ? -16.047 -20.922 -11.672 1 86.38 488 ILE B CA 1
ATOM 8279 C C . ILE B 1 488 ? -17.172 -21.812 -12.172 1 86.38 488 ILE B C 1
ATOM 8281 O O . ILE B 1 488 ? -18.266 -21.812 -11.617 1 86.38 488 ILE B O 1
ATOM 8285 N N . PRO B 1 489 ? -16.938 -22.469 -13.305 1 85.12 489 PRO B N 1
ATOM 8286 C CA . PRO B 1 489 ? -17.969 -23.375 -13.805 1 85.12 489 PRO B CA 1
ATOM 8287 C C . PRO B 1 489 ? -18.125 -24.625 -12.938 1 85.12 489 PRO B C 1
ATOM 8289 O O . PRO B 1 489 ? -17.781 -25.719 -13.367 1 85.12 489 PRO B O 1
ATOM 8292 N N . LEU B 1 490 ? -18.734 -24.453 -11.922 1 81.69 490 LEU B N 1
ATOM 8293 C CA . LEU B 1 490 ? -18.812 -25.484 -10.898 1 81.69 490 LEU B CA 1
ATOM 8294 C C . LEU B 1 490 ? -19.562 -26.719 -11.422 1 81.69 490 LEU B C 1
ATOM 8296 O O . LEU B 1 490 ? -19.172 -27.844 -11.133 1 81.69 490 LEU B O 1
ATOM 8300 N N . GLN B 1 491 ? -20.625 -26.484 -12.172 1 83.38 491 GLN B N 1
ATOM 8301 C CA . GLN B 1 491 ? -21.375 -27.609 -12.711 1 83.38 491 GLN B CA 1
ATOM 8302 C C . GLN B 1 491 ? -20.547 -28.406 -13.719 1 83.38 491 GLN B C 1
ATOM 8304 O O . GLN B 1 491 ? -20.547 -29.641 -13.695 1 83.38 491 GLN B O 1
ATOM 8309 N N . GLU B 1 492 ? -19.906 -27.703 -14.508 1 87.94 492 GLU B N 1
ATOM 8310 C CA . GLU B 1 492 ? -19.062 -28.344 -15.5 1 87.94 492 GLU B CA 1
ATOM 8311 C C . GLU B 1 492 ? -17.891 -29.078 -14.836 1 87.94 492 GLU B C 1
ATOM 8313 O O . GLU B 1 492 ? -17.469 -30.141 -15.305 1 87.94 492 GLU B O 1
ATOM 8318 N N . LEU B 1 493 ? -17.406 -28.5 -13.789 1 86.31 493 LEU B N 1
ATOM 8319 C CA . LEU B 1 493 ? -16.297 -29.125 -13.078 1 86.31 493 LEU B CA 1
ATOM 8320 C C . LEU B 1 493 ? -16.734 -30.438 -12.414 1 86.31 493 LEU B C 1
ATOM 8322 O O . LEU B 1 493 ? -15.953 -31.375 -12.328 1 86.31 493 LEU B O 1
ATOM 8326 N N . GLU B 1 494 ? -17.891 -30.406 -11.977 1 83.44 494 GLU B N 1
ATOM 8327 C CA . GLU B 1 494 ? -18.438 -31.625 -11.383 1 83.44 494 GLU B CA 1
ATOM 8328 C C . GLU B 1 494 ? -18.578 -32.719 -12.43 1 83.44 494 GLU B C 1
ATOM 8330 O O . GLU B 1 494 ? -18.391 -33.906 -12.133 1 83.44 494 GLU B O 1
ATOM 8335 N N . GLU B 1 495 ? -18.922 -32.312 -13.617 1 87.62 495 GLU B N 1
ATOM 8336 C CA . GLU B 1 495 ? -19.109 -33.25 -14.719 1 87.62 495 GLU B CA 1
ATOM 8337 C C . GLU B 1 495 ? -17.766 -33.75 -15.242 1 87.62 495 GLU B C 1
ATOM 8339 O O . GLU B 1 495 ? -17.609 -34.906 -15.578 1 87.62 495 GLU B O 1
ATOM 8344 N N . PHE B 1 496 ? -16.781 -33 -15.453 1 89.56 496 PHE B N 1
ATOM 8345 C CA . PHE B 1 496 ? -15.484 -33.312 -16.047 1 89.56 496 PHE B CA 1
ATOM 8346 C C . PHE B 1 496 ? -14.672 -34.219 -15.125 1 89.56 496 PHE B C 1
ATOM 8348 O O . PHE B 1 496 ? -14 -35.156 -15.586 1 89.56 496 PHE B O 1
ATOM 8355 N N . ASP B 1 497 ? -14.867 -34.406 -13.922 1 88.31 497 ASP B N 1
ATOM 8356 C CA . ASP B 1 497 ? -14.195 -35.188 -12.875 1 88.31 497 ASP B CA 1
ATOM 8357 C C . ASP B 1 497 ? -13.273 -36.25 -13.469 1 88.31 497 ASP B C 1
ATOM 8359 O O . ASP B 1 497 ? -13.656 -37.406 -13.609 1 88.31 497 ASP B O 1
ATOM 8363 N N . VAL B 1 498 ? -12 -35.906 -13.898 1 94.38 498 VAL B N 1
ATOM 8364 C CA . VAL B 1 498 ? -10.984 -36.719 -14.523 1 94.38 498 VAL B CA 1
ATOM 8365 C C . VAL B 1 498 ? -9.758 -36.812 -13.617 1 94.38 498 VAL B C 1
ATOM 8367 O O . VAL B 1 498 ? -9.344 -35.812 -13.023 1 94.38 498 VAL B O 1
ATOM 8370 N N . PRO B 1 499 ? -9.203 -38.031 -13.414 1 95.5 499 PRO B N 1
ATOM 8371 C CA . PRO B 1 499 ? -7.988 -38.125 -12.602 1 95.5 499 PRO B CA 1
ATOM 8372 C C . PRO B 1 499 ? -6.848 -37.25 -13.125 1 95.5 499 PRO B C 1
ATOM 8374 O O . PRO B 1 499 ? -6.754 -37.031 -14.328 1 95.5 499 PRO B O 1
ATOM 8377 N N . VAL B 1 500 ? -5.969 -36.906 -12.148 1 96.56 500 VAL B N 1
ATOM 8378 C CA . VAL B 1 500 ? -4.902 -36 -12.531 1 96.56 500 VAL B CA 1
ATOM 8379 C C . VAL B 1 500 ? -3.547 -36.594 -12.188 1 96.56 500 VAL B C 1
ATOM 8381 O O . VAL B 1 500 ? -3.441 -37.438 -11.273 1 96.56 500 VAL B O 1
ATOM 8384 N N . LEU B 1 501 ? -2.564 -36.25 -12.898 1 97.19 501 LEU B N 1
ATOM 8385 C CA . LEU B 1 501 ? -1.167 -36.594 -12.688 1 97.19 501 LEU B CA 1
ATOM 8386 C C . LEU B 1 501 ? -0.237 -35.5 -13.195 1 97.19 501 LEU B C 1
ATOM 8388 O O . LEU B 1 501 ? -0.517 -34.875 -14.211 1 97.19 501 LEU B O 1
ATOM 8392 N N . ASN B 1 502 ? 0.788 -35.219 -12.445 1 97.19 502 ASN B N 1
ATOM 8393 C CA . ASN B 1 502 ? 1.79 -34.25 -12.875 1 97.19 502 ASN B CA 1
ATOM 8394 C C . ASN B 1 502 ? 3.186 -34.875 -12.914 1 97.19 502 ASN B C 1
ATOM 8396 O O . ASN B 1 502 ? 3.682 -35.344 -11.898 1 97.19 502 ASN B O 1
ATOM 8400 N N . MET B 1 503 ? 3.748 -34.938 -14.008 1 96.31 503 MET B N 1
ATOM 8401 C CA . MET B 1 503 ? 5.125 -35.344 -14.266 1 96.31 503 MET B CA 1
ATOM 8402 C C . MET B 1 503 ? 5.863 -34.312 -15.094 1 96.31 503 MET B C 1
ATOM 8404 O O . MET B 1 503 ? 5.625 -34.188 -16.297 1 96.31 503 MET B O 1
ATOM 8408 N N . GLY B 1 504 ? 6.727 -33.594 -14.453 1 96.12 504 GLY B N 1
ATOM 8409 C CA . GLY B 1 504 ? 7.344 -32.469 -15.117 1 96.12 504 GLY B CA 1
ATOM 8410 C C . GLY B 1 504 ? 8.852 -32.438 -14.953 1 96.12 504 GLY B C 1
ATOM 8411 O O . GLY B 1 504 ? 9.445 -33.344 -14.375 1 96.12 504 GLY B O 1
ATOM 8412 N N . PRO B 1 505 ? 9.469 -31.422 -15.5 1 97.12 505 PRO B N 1
ATOM 8413 C CA . PRO B 1 505 ? 10.922 -31.297 -15.469 1 97.12 505 PRO B CA 1
ATOM 8414 C C . PRO B 1 505 ? 11.438 -30.812 -14.109 1 97.12 505 PRO B C 1
ATOM 8416 O O . PRO B 1 505 ? 10.648 -30.5 -13.219 1 97.12 505 PRO B O 1
ATOM 8419 N N . VAL B 1 506 ? 12.758 -30.844 -14 1 94.88 506 VAL B N 1
ATOM 8420 C CA . VAL B 1 506 ? 13.438 -30.266 -12.836 1 94.88 506 VAL B CA 1
ATOM 8421 C C . VAL B 1 506 ? 13.836 -28.828 -13.133 1 94.88 506 VAL B C 1
ATOM 8423 O O . VAL B 1 506 ? 14.508 -28.547 -14.133 1 94.88 506 VAL B O 1
ATOM 8426 N N . GLY B 1 507 ? 13.328 -27.953 -12.383 1 92.75 507 GLY B N 1
ATOM 8427 C CA . GLY B 1 507 ? 13.688 -26.547 -12.438 1 92.75 507 GLY B CA 1
ATOM 8428 C C . GLY B 1 507 ? 13.883 -25.938 -11.062 1 92.75 507 GLY B C 1
ATOM 8429 O O . GLY B 1 507 ? 13.492 -26.516 -10.055 1 92.75 507 GLY B O 1
ATOM 8430 N N . LYS B 1 508 ? 14.602 -24.781 -10.977 1 91.62 508 LYS B N 1
ATOM 8431 C CA . LYS B 1 508 ? 14.867 -24.109 -9.711 1 91.62 508 LYS B CA 1
ATOM 8432 C C . LYS B 1 508 ? 14.578 -22.609 -9.812 1 91.62 508 LYS B C 1
ATOM 8434 O O . LYS B 1 508 ? 14.672 -22.031 -10.898 1 91.62 508 LYS B O 1
ATOM 8439 N N . ASP B 1 509 ? 14.219 -22 -8.664 1 90.5 509 ASP B N 1
ATOM 8440 C CA . ASP B 1 509 ? 14.062 -20.562 -8.492 1 90.5 509 ASP B CA 1
ATOM 8441 C C . ASP B 1 509 ? 12.891 -20.031 -9.312 1 90.5 509 ASP B C 1
ATOM 8443 O O . ASP B 1 509 ? 13.039 -19.047 -10.047 1 90.5 509 ASP B O 1
ATOM 8447 N N . ALA B 1 510 ? 11.75 -20.75 -9.141 1 88.06 510 ALA B N 1
ATOM 8448 C CA . ALA B 1 510 ? 10.539 -20.281 -9.805 1 88.06 510 ALA B CA 1
ATOM 8449 C C . ALA B 1 510 ? 10.195 -18.859 -9.383 1 88.06 510 ALA B C 1
ATOM 8451 O O . ALA B 1 510 ? 10.156 -18.547 -8.188 1 88.06 510 ALA B O 1
ATOM 8452 N N . HIS B 1 511 ? 9.969 -18.031 -10.312 1 89.88 511 HIS B N 1
ATOM 8453 C CA . HIS B 1 511 ? 9.547 -16.641 -10.102 1 89.88 511 HIS B CA 1
ATOM 8454 C C . HIS B 1 511 ? 10.68 -15.805 -9.523 1 89.88 511 HIS B C 1
ATOM 8456 O O . HIS B 1 511 ? 10.438 -14.828 -8.812 1 89.88 511 HIS B O 1
ATOM 8462 N N . GLN B 1 512 ? 11.93 -16.266 -9.68 1 91.06 512 GLN B N 1
ATOM 8463 C CA . GLN B 1 512 ? 13.125 -15.516 -9.344 1 91.06 512 GLN B CA 1
ATOM 8464 C C . GLN B 1 512 ? 13.977 -15.242 -10.578 1 91.06 512 GLN B C 1
ATOM 8466 O O . GLN B 1 512 ? 13.797 -15.883 -11.617 1 91.06 512 GLN B O 1
ATOM 8471 N N . TRP B 1 513 ? 14.898 -14.273 -10.445 1 91.31 513 TRP B N 1
ATOM 8472 C CA . TRP B 1 513 ? 15.688 -13.859 -11.602 1 91.31 513 TRP B CA 1
ATOM 8473 C C . TRP B 1 513 ? 16.703 -14.93 -11.984 1 91.31 513 TRP B C 1
ATOM 8475 O O . TRP B 1 513 ? 17.281 -14.883 -13.07 1 91.31 513 TRP B O 1
ATOM 8485 N N . THR B 1 514 ? 16.875 -15.961 -11.125 1 93.94 514 THR B N 1
ATOM 8486 C CA . THR B 1 514 ? 17.797 -17.047 -11.422 1 93.94 514 THR B CA 1
ATOM 8487 C C . THR B 1 514 ? 17.047 -18.297 -11.852 1 93.94 514 THR B C 1
ATOM 8489 O O . THR B 1 514 ? 17.547 -19.422 -11.719 1 93.94 514 THR B O 1
ATOM 8492 N N . GLU B 1 515 ? 15.797 -18.141 -12.258 1 94.75 515 GLU B N 1
ATOM 8493 C CA . GLU B 1 515 ? 15.031 -19.281 -12.766 1 94.75 515 GLU B CA 1
ATOM 8494 C C . GLU B 1 515 ? 15.812 -20.062 -13.812 1 94.75 515 GLU B C 1
ATOM 8496 O O . GLU B 1 515 ? 16.422 -19.469 -14.711 1 94.75 515 GLU B O 1
ATOM 8501 N N . ARG B 1 516 ? 15.781 -21.422 -13.688 1 96.31 516 ARG B N 1
ATOM 8502 C CA . ARG B 1 516 ? 16.562 -22.25 -14.602 1 96.31 516 ARG B CA 1
ATOM 8503 C C . ARG B 1 516 ? 15.992 -23.656 -14.711 1 96.31 516 ARG B C 1
ATOM 8505 O O . ARG B 1 516 ? 15.328 -24.125 -13.789 1 96.31 516 ARG B O 1
ATOM 8512 N N . LEU B 1 517 ? 16.297 -24.25 -15.805 1 97.5 517 LEU B N 1
ATOM 8513 C CA . LEU B 1 517 ? 15.82 -25.594 -16.156 1 97.5 517 LEU B CA 1
ATOM 8514 C C . LEU B 1 517 ? 16.984 -26.562 -16.281 1 97.5 517 LEU B C 1
ATOM 8516 O O . LEU B 1 517 ? 18 -26.25 -16.891 1 97.5 517 LEU B O 1
ATOM 8520 N N . ASP B 1 518 ? 16.875 -27.75 -15.672 1 96.62 518 ASP B N 1
ATOM 8521 C CA . ASP B 1 518 ? 17.812 -28.844 -15.914 1 96.62 518 ASP B CA 1
ATOM 8522 C C . ASP B 1 518 ? 17.594 -29.453 -17.297 1 96.62 518 ASP B C 1
ATOM 8524 O O . ASP B 1 518 ? 16.734 -30.328 -17.453 1 96.62 518 ASP B O 1
ATOM 8528 N N . VAL B 1 519 ? 18.453 -29.188 -18.203 1 97.69 519 VAL B N 1
ATOM 8529 C CA . VAL B 1 519 ? 18.25 -29.516 -19.609 1 97.69 519 VAL B CA 1
ATOM 8530 C C . VAL B 1 519 ? 18.359 -31.031 -19.797 1 97.69 519 VAL B C 1
ATOM 8532 O O . VAL B 1 519 ? 17.562 -31.625 -20.531 1 97.69 519 VAL B O 1
ATOM 8535 N N . ASN B 1 520 ? 19.266 -31.656 -19.172 1 96.38 520 ASN B N 1
ATOM 8536 C CA . ASN B 1 520 ? 19.453 -33.094 -19.297 1 96.38 520 ASN B CA 1
ATOM 8537 C C . ASN B 1 520 ? 18.25 -33.875 -18.766 1 96.38 520 ASN B C 1
ATOM 8539 O O . ASN B 1 520 ? 17.781 -34.812 -19.406 1 96.38 520 ASN B O 1
ATOM 8543 N N . TYR B 1 521 ? 17.812 -33.469 -17.688 1 96.25 521 TYR B N 1
ATOM 8544 C CA . TYR B 1 521 ? 16.641 -34.188 -17.156 1 96.25 521 TYR B CA 1
ATOM 8545 C C . TYR B 1 521 ? 15.438 -34 -18.062 1 96.25 521 TYR B C 1
ATOM 8547 O O . TYR B 1 521 ? 14.688 -34.938 -18.312 1 96.25 521 TYR B O 1
ATOM 8555 N N . ALA B 1 522 ? 15.227 -32.812 -18.531 1 97.69 522 ALA B N 1
ATOM 8556 C CA . ALA B 1 522 ? 14.047 -32.469 -19.312 1 97.69 522 ALA B CA 1
ATOM 8557 C C . ALA B 1 522 ? 14.055 -33.219 -20.656 1 97.69 522 ALA B C 1
ATOM 8559 O O . ALA B 1 522 ? 13.07 -33.844 -21.016 1 97.69 522 ALA B O 1
ATOM 8560 N N . PHE B 1 523 ? 15.203 -33.188 -21.328 1 97.94 523 PHE B N 1
ATOM 8561 C CA . PHE B 1 523 ? 15.164 -33.562 -22.734 1 97.94 523 PHE B CA 1
ATOM 8562 C C . PHE B 1 523 ? 15.867 -34.906 -22.953 1 97.94 523 PHE B C 1
ATOM 8564 O O . PHE B 1 523 ? 16.078 -35.312 -24.094 1 97.94 523 PHE B O 1
ATOM 8571 N N . GLU B 1 524 ? 16.25 -35.562 -21.875 1 96.62 524 GLU B N 1
ATOM 8572 C CA . GLU B 1 524 ? 16.703 -36.969 -21.969 1 96.62 524 GLU B CA 1
ATOM 8573 C C . GLU B 1 524 ? 15.859 -37.875 -21.078 1 96.62 524 GLU B C 1
ATOM 8575 O O . GLU B 1 524 ? 15.086 -38.688 -21.594 1 96.62 524 GLU B O 1
ATOM 8580 N N . THR B 1 525 ? 15.852 -37.562 -19.875 1 96.56 525 THR B N 1
ATOM 8581 C CA . THR B 1 525 ? 15.156 -38.438 -18.922 1 96.56 525 THR B CA 1
ATOM 8582 C C . THR B 1 525 ? 13.641 -38.312 -19.094 1 96.56 525 THR B C 1
ATOM 8584 O O . THR B 1 525 ? 12.953 -39.312 -19.344 1 96.56 525 THR B O 1
ATOM 8587 N N . LEU B 1 526 ? 13.094 -37.156 -18.969 1 97.5 526 LEU B N 1
ATOM 8588 C CA . LEU B 1 526 ? 11.656 -36.938 -19.031 1 97.5 526 LEU B CA 1
ATOM 8589 C C . LEU B 1 526 ? 11.125 -37.219 -20.438 1 97.5 526 LEU B C 1
ATOM 8591 O O . LEU B 1 526 ? 10.008 -37.719 -20.594 1 97.5 526 LEU B O 1
ATOM 8595 N N . LEU B 1 527 ? 11.906 -36.844 -21.453 1 97.62 527 LEU B N 1
ATOM 8596 C CA . LEU B 1 527 ? 11.523 -37.125 -22.828 1 97.62 527 LEU B CA 1
ATOM 8597 C C . LEU B 1 527 ? 11.32 -38.625 -23.031 1 97.62 527 LEU B C 1
ATOM 8599 O O . LEU B 1 527 ? 10.453 -39.062 -23.797 1 97.62 527 LEU B O 1
ATOM 8603 N N . ASP B 1 528 ? 12.094 -39.438 -22.344 1 97.62 528 ASP B N 1
ATOM 8604 C CA . ASP B 1 528 ? 11.992 -40.875 -22.406 1 97.62 528 ASP B CA 1
ATOM 8605 C C . ASP B 1 528 ? 10.82 -41.375 -21.578 1 97.62 528 ASP B C 1
ATOM 8607 O O . ASP B 1 528 ? 10.172 -42.375 -21.938 1 97.62 528 ASP B O 1
ATOM 8611 N N . MET B 1 529 ? 10.508 -40.75 -20.516 1 97.75 529 MET B N 1
ATOM 8612 C CA . MET B 1 529 ? 9.547 -41.25 -19.547 1 97.75 529 MET B CA 1
ATOM 8613 C C . MET B 1 529 ? 8.125 -40.875 -19.938 1 97.75 529 MET B C 1
ATOM 8615 O O . MET B 1 529 ? 7.188 -41.625 -19.688 1 97.75 529 MET B O 1
ATOM 8619 N N . LEU B 1 530 ? 7.926 -39.781 -20.531 1 98.06 530 LEU B N 1
ATOM 8620 C CA . LEU B 1 530 ? 6.59 -39.25 -20.781 1 98.06 530 LEU B CA 1
ATOM 8621 C C . LEU B 1 530 ? 5.801 -40.156 -21.703 1 98.06 530 LEU B C 1
ATOM 8623 O O . LEU B 1 530 ? 4.625 -40.438 -21.453 1 98.06 530 LEU B O 1
ATOM 8627 N N . PRO B 1 531 ? 6.453 -40.656 -22.812 1 97.94 531 PRO B N 1
ATOM 8628 C CA . PRO B 1 531 ? 5.695 -41.594 -23.672 1 97.94 531 PRO B CA 1
ATOM 8629 C C . PRO B 1 531 ? 5.266 -42.844 -22.938 1 97.94 531 PRO B C 1
ATOM 8631 O O . PRO B 1 531 ? 4.16 -43.344 -23.156 1 97.94 531 PRO B O 1
ATOM 8634 N N . LYS B 1 532 ? 6.117 -43.312 -22.062 1 97.44 532 LYS B N 1
ATOM 8635 C CA . LYS B 1 532 ? 5.777 -44.5 -21.281 1 97.44 532 LYS B CA 1
ATOM 8636 C C . LYS B 1 532 ? 4.598 -44.219 -20.359 1 97.44 532 LYS B C 1
ATOM 8638 O O . LYS B 1 532 ? 3.73 -45.062 -20.156 1 97.44 532 LYS B O 1
ATOM 8643 N N . CYS B 1 533 ? 4.625 -43.094 -19.766 1 97.94 533 CYS B N 1
ATOM 8644 C CA . CYS B 1 533 ? 3.537 -42.688 -18.875 1 97.94 533 CYS B CA 1
ATOM 8645 C C . CYS B 1 533 ? 2.215 -42.625 -19.641 1 97.94 533 CYS B C 1
ATOM 8647 O O . CYS B 1 533 ? 1.204 -43.156 -19.172 1 97.94 533 CYS B O 1
ATOM 8649 N N . ILE B 1 534 ? 2.252 -41.969 -20.781 1 98.31 534 ILE B N 1
ATOM 8650 C CA . ILE B 1 534 ? 1.051 -41.812 -21.594 1 98.31 534 ILE B CA 1
ATOM 8651 C C . ILE B 1 534 ? 0.524 -43.188 -21.984 1 98.31 534 ILE B C 1
ATOM 8653 O O . ILE B 1 534 ? -0.682 -43.438 -21.922 1 98.31 534 ILE B O 1
ATOM 8657 N N . GLU B 1 535 ? 1.404 -44.125 -22.344 1 97.75 535 GLU B N 1
ATOM 8658 C CA . GLU B 1 535 ? 1.023 -45.469 -22.719 1 97.75 535 GLU B CA 1
ATOM 8659 C C . GLU B 1 535 ? 0.305 -46.188 -21.578 1 97.75 535 GLU B C 1
ATOM 8661 O O . GLU B 1 535 ? -0.717 -46.844 -21.797 1 97.75 535 GLU B O 1
ATOM 8666 N N . LYS B 1 536 ? 0.844 -46 -20.453 1 97 536 LYS B N 1
ATOM 8667 C CA . LYS B 1 536 ? 0.269 -46.656 -19.281 1 97 536 LYS B CA 1
ATOM 8668 C C . LYS B 1 536 ? -1.088 -46.062 -18.922 1 97 536 LYS B C 1
ATOM 8670 O O . LYS B 1 536 ? -1.976 -46.781 -18.438 1 97 536 LYS B O 1
ATOM 8675 N N . LEU B 1 537 ? -1.274 -44.812 -19.141 1 97.75 537 LEU B N 1
ATOM 8676 C CA . LEU B 1 537 ? -2.518 -44.125 -18.812 1 97.75 537 LEU B CA 1
ATOM 8677 C C . LEU B 1 537 ? -3.627 -44.5 -19.781 1 97.75 537 LEU B C 1
ATOM 8679 O O . LEU B 1 537 ? -4.812 -44.406 -19.453 1 97.75 537 LEU B O 1
ATOM 8683 N N . LEU B 1 538 ? -3.225 -44.906 -20.953 1 96.31 538 LEU B N 1
ATOM 8684 C CA . LEU B 1 538 ? -4.191 -45.219 -22 1 96.31 538 LEU B CA 1
ATOM 8685 C C . LEU B 1 538 ? -4.637 -46.688 -21.922 1 96.31 538 LEU B C 1
ATOM 8687 O O . LEU B 1 538 ? -5.625 -47.062 -22.531 1 96.31 538 LEU B O 1
ATOM 8691 N N . VAL B 1 539 ? -3.867 -47.594 -21.188 1 82.44 539 VAL B N 1
ATOM 8692 C CA . VAL B 1 539 ? -4.148 -49.031 -21.125 1 82.44 539 VAL B CA 1
ATOM 8693 C C . VAL B 1 539 ? -5.387 -49.25 -20.25 1 82.44 539 VAL B C 1
ATOM 8695 O O . VAL B 1 539 ? -5.562 -48.625 -19.219 1 82.44 539 VAL B O 1
ATOM 8698 N N . SER B 1 540 ? -6.488 -49.656 -20.922 1 60.97 540 SER B N 1
ATOM 8699 C CA . SER B 1 540 ? -7.785 -49.969 -20.344 1 60.97 540 SER B CA 1
ATOM 8700 C C . SER B 1 540 ? -7.637 -50.938 -19.172 1 60.97 540 SER B C 1
ATOM 8702 O O . SER B 1 540 ? -6.758 -51.812 -19.188 1 60.97 540 SER B O 1
ATOM 8704 N N . ASN B 1 541 ? -7.762 -50.5 -17.859 1 51.53 541 ASN B N 1
ATOM 8705 C CA . ASN B 1 541 ? -7.902 -51.469 -16.781 1 51.53 541 ASN B CA 1
ATOM 8706 C C . ASN B 1 541 ? -8.812 -52.625 -17.188 1 51.53 541 ASN B C 1
ATOM 8708 O O . ASN B 1 541 ? -10 -52.438 -17.438 1 51.53 541 ASN B O 1
ATOM 8712 N N . LYS B 1 542 ? -8.5 -53.531 -18.047 1 44.78 542 LYS B N 1
ATOM 8713 C CA . LYS B 1 542 ? -9.227 -54.812 -17.906 1 44.78 542 LYS B CA 1
ATOM 8714 C C . LYS B 1 542 ? -9.328 -55.219 -16.453 1 44.78 542 LYS B C 1
ATOM 8716 O O . LYS B 1 542 ? -8.32 -55.5 -15.805 1 44.78 542 LYS B O 1
ATOM 8721 N N . ILE B 1 543 ? -10.086 -54.562 -15.656 1 39.62 543 ILE B N 1
ATOM 8722 C CA . ILE B 1 543 ? -10.531 -55.406 -14.539 1 39.62 543 ILE B CA 1
ATOM 8723 C C . ILE B 1 543 ? -10.773 -56.844 -15.023 1 39.62 543 ILE B C 1
ATOM 8725 O O . ILE B 1 543 ? -11.656 -57.094 -15.836 1 39.62 543 ILE B O 1
ATOM 8729 N N . THR B 1 544 ? -9.797 -57.594 -15.117 1 32.53 544 THR B N 1
ATOM 8730 C CA . THR B 1 544 ? -10 -59.031 -15.047 1 32.53 544 THR B CA 1
ATOM 8731 C C . THR B 1 544 ? -10.969 -59.375 -13.922 1 32.53 544 THR B C 1
ATOM 8733 O O . THR B 1 544 ? -10.711 -59.062 -12.758 1 32.53 544 THR B O 1
ATOM 8736 N N . GLN B 1 545 ? -12.266 -59.344 -14.164 1 27.62 545 GLN B N 1
ATOM 8737 C CA . GLN B 1 545 ? -13.156 -60.219 -13.398 1 27.62 545 GLN B CA 1
ATOM 8738 C C . GLN B 1 545 ? -12.547 -61.594 -13.188 1 27.62 545 GLN B C 1
ATOM 8740 O O . GLN B 1 545 ? -12.602 -62.438 -14.07 1 27.62 545 GLN B O 1
ATOM 8745 N N . SER B 1 546 ? -11.336 -61.719 -12.742 1 22.22 546 SER B N 1
ATOM 8746 C CA . SER B 1 546 ? -11.25 -62.969 -11.992 1 22.22 546 SER B CA 1
ATOM 8747 C C . SER B 1 546 ? -11.953 -62.875 -10.648 1 22.22 546 SER B C 1
ATOM 8749 O O . SER B 1 546 ? -11.906 -61.812 -10 1 22.22 546 SER B O 1
#

Solvent-accessible surface area (backbone atoms only — not comparable to full-atom values): 55561 Å² total; per-residue (Å²): 130,81,75,48,80,44,50,68,40,40,50,50,51,31,45,58,55,28,52,47,64,12,23,61,93,40,70,39,37,45,48,48,50,56,53,54,51,55,63,51,47,71,38,70,54,33,63,76,37,52,84,38,51,42,80,41,71,51,81,80,80,36,41,25,34,40,38,52,42,70,65,44,88,82,48,29,41,22,38,34,39,42,33,40,61,29,27,76,81,56,75,78,32,47,94,48,39,88,38,33,39,34,29,70,60,40,28,54,49,47,67,74,43,34,86,79,46,56,70,75,56,35,54,45,61,74,73,48,58,66,39,29,23,61,27,40,27,56,19,36,40,29,38,45,52,49,52,30,50,50,55,40,43,62,69,63,68,44,85,32,25,43,29,40,37,41,22,34,29,63,64,61,66,29,51,24,47,61,46,39,48,61,50,52,55,48,47,25,66,75,59,53,45,39,72,52,31,39,39,29,22,51,39,43,71,55,88,37,69,84,56,81,79,43,61,36,21,22,22,18,30,11,35,40,27,48,28,37,40,19,34,29,34,52,18,26,53,48,33,57,86,68,31,35,50,2,48,49,52,32,16,49,47,42,59,61,45,48,47,28,62,88,62,34,30,72,55,98,70,45,61,44,50,34,23,40,57,54,44,43,33,43,68,62,89,67,89,45,58,41,38,26,21,35,12,36,33,31,30,43,35,44,34,64,79,74,50,46,58,56,50,52,52,53,51,51,52,55,49,47,52,41,37,51,49,52,40,51,50,51,47,53,37,42,53,60,47,23,74,58,50,81,50,66,68,74,88,68,68,60,40,76,38,43,39,45,57,50,52,53,52,46,31,74,76,64,33,60,69,54,53,52,50,53,49,50,50,50,62,74,60,40,79,88,54,51,66,48,56,48,32,48,49,53,53,48,53,52,46,52,76,45,45,86,57,46,28,29,35,34,39,31,38,32,71,44,74,36,46,25,34,66,22,66,82,36,68,68,52,46,52,45,52,54,52,50,41,51,48,33,36,75,74,66,72,38,71,63,44,83,33,57,48,32,62,70,58,53,68,63,15,63,36,30,62,73,64,63,75,76,59,41,49,58,49,53,57,19,18,81,37,57,79,65,88,40,80,72,62,59,70,54,25,59,69,56,60,40,43,41,35,34,59,40,36,51,32,47,49,61,72,34,70,69,14,23,18,38,47,58,49,36,50,48,52,44,58,60,45,51,61,54,51,52,46,55,59,36,54,73,79,70,72,68,86,117,130,81,75,48,80,44,49,67,39,41,52,51,51,32,44,58,57,29,52,48,66,10,24,60,92,38,70,40,36,45,49,47,50,56,54,53,52,54,62,51,47,70,38,70,56,34,63,76,36,49,86,37,51,43,81,42,73,51,80,80,78,37,41,26,34,41,39,52,41,70,67,45,89,84,50,29,42,22,38,34,40,43,32,40,62,30,28,76,82,57,76,78,33,46,94,47,39,89,36,35,39,34,30,70,59,39,29,53,50,46,67,74,42,34,87,78,46,59,68,74,56,35,53,45,59,75,73,49,59,65,39,28,22,60,30,41,28,58,21,36,39,29,39,44,53,48,52,30,49,49,53,40,45,61,69,62,69,43,86,32,25,42,30,39,36,43,22,34,30,60,63,61,67,29,52,25,46,62,45,40,47,62,51,52,54,48,48,25,66,75,58,54,46,40,73,52,32,40,38,30,22,51,39,44,70,55,88,38,68,86,56,79,80,42,61,37,21,23,20,19,30,11,35,39,27,47,28,37,40,19,34,30,34,53,18,26,54,47,33,56,86,67,30,35,49,3,48,49,53,32,15,49,47,42,61,60,45,48,45,28,61,86,63,33,29,74,54,97,71,45,59,42,51,34,24,39,56,56,44,42,34,43,67,63,89,67,90,45,59,41,37,27,21,35,12,36,33,31,30,44,36,42,33,63,79,72,50,45,58,57,50,51,51,52,53,49,53,56,50,47,52,43,37,51,49,52,40,50,51,50,48,52,38,40,52,59,46,22,76,56,50,79,51,64,68,74,88,68,66,60,42,76,38,43,39,44,56,49,52,52,50,47,30,72,75,64,33,59,68,55,52,52,51,54,50,51,50,51,61,74,62,39,78,89,54,52,66,48,55,49,30,48,48,54,53,50,53,52,45,52,76,45,47,86,56,47,29,28,36,35,40,31,37,33,72,47,74,35,47,25,34,66,22,64,81,38,66,69,51,46,50,45,50,53,52,50,41,49,49,34,35,75,74,66,71,38,72,63,44,83,34,56,49,32,62,70,58,52,68,64,14,63,35,30,61,75,63,64,76,79,60,41,49,57,48,54,57,20,18,82,37,57,78,64,88,40,81,72,62,56,69,54,26,58,68,56,59,41,44,41,36,34,59,41,37,50,33,47,50,61,72,35,72,70,14,22,17,37,47,58,49,36,50,48,52,45,58,59,44,49,60,55,51,53,46,54,61,36,54,73,80,70,72,67,84,117

Nearest PDB structures (foldseek):
  7uoi-assembly1_A  TM=7.289E-01  e=8.379E-21  Enterococcus faecium 1,231,410
  2rb7-assembly1_B  TM=7.524E-01  e=1.902E-18  Oleidesulfovibrio alaskensis G20
  7rsf-assembly1_B  TM=6.279E-01  e=3.179E-19  Escherichia coli str. K-12 substr. MG1655
  3tx8-assembly1_A-2  TM=6.672E-01  e=1.087E-15  Corynebacterium glutamicum
  6slf-assembly1_A  TM=6.162E-01  e=4.713E-11  Corynebacterium striatum

pLDDT: mean 93.43, std 8.25, range [21.92, 98.94]